Protein AF-0000000081105659 (afdb_homodimer)

Nearest PDB structures (foldseek):
  7bql-assembly1_A  TM=8.412E-01  e=9.173E-35  Aspergillus bombycis
  7bqj-assembly1_A  TM=8.451E-01  e=1.025E-34  Aspergillus bombycis
  7bqj-assembly1_B  TM=8.451E-01  e=3.664E-34  Aspergillus bombycis
  7bql-assembly1_B  TM=8.423E-01  e=3.873E-34  Aspergillus bombycis
  7bqk-assembly1_B  TM=8.442E-01  e=6.739E-34  Aspergillus bombycis

Sequence (886 aa):
MAQASETLESLLAVVTELTTMLTTTLRAKGLAAPSFNEDAPASLPPDQDIQGPRTKLVGALMDMLHLAMGPNEYFITQNMWLGNEAMALDVLNRFNFWGAVPVGGSASHAEIAAATKLPEQMARRFLRFGMNMYLFREEFSGSSRIVHTAASAYMARNHHMQSFTSHLLEDVRPATVVMADALQKWSAGYPTPSEEVEHAPFYLASFDGKVVSRPMWEFLHMDEKEGKPKGYRATRFAEGLQALGGMVTTETYVETFDWESLGEATVVGGSNGHVSAMVAKSHPRLHFIVQDLPELQPAFDEAMASAPKLSSRISFQVHDFFTPQPVSASTYMVRNIFHDWPDKYVVKILQQLVPALTPGARIALFDIIMLPDYDEKGQQPPLPVRKMQSAFDMEMLVLFNAKERTAEDWTAVFKMADDRFRVNAIKMIPGASVGLIDVVFDGMAQASETLESLLAVVTELTTMLTTTLRAKGLAAPSFNEDAPASLPPDQDIQGPRTKLVGALMDMLHLAMGPNEYFITQNMWLGNEAMALDVLNRFNFWGAVPVGGSASHAEIAAATKLPEQMARRFLRFGMNMYLFREEFSGSSRIVHTAASAYMARNHHMQSFTSHLLEDVRPATVVMADALQKWSAGYPTPSEEVEHAPFYLASFDGKVVSRPMWEFLHMDEKEGKPKGYRATRFAEGLQALGGMVTTETYVETFDWESLGEATVVGGSNGHVSAMVAKSHPRLHFIVQDLPELQPAFDEAMASAPKLSSRISFQVHDFFTPQPVSASTYMVRNIFHDWPDKYVVKILQQLVPALTPGARIALFDIIMLPDYDEKGQQPPLPVRKMQSAFDMEMLVLFNAKERTAEDWTAVFKMADDRFRVNAIKMIPGASVGLIDVVFDG

Secondary structure (DSSP, 8-state):
-HHHH--HHHHHHHHHHHHHHHHHHHHHTTPPPP-SBTTS-SS--S-HHHHHHHHHHHHHHHHHHHHHHHHHHHHHHHHHHHHHHHHHHHHHHHTTHHHHS-TTS-EEHHHHHHHHTS-HHHHHHHHHHHHTTT--EESSTT-SEEE-BHHHHHHHH-HHHHHHHHIIIIIIHHHHTTHHHHHHHHTTT-SS----GGGSGGGG-EETTEE--S-HHHHHHH---TTS-TTHHHHHHHHHHHHTTTTS-HHHHHHHS-GGGGSEEEEET-TTSHHHHHHHHH-TT-EEEEEE-GGGHHHHHHHHHT-HHHHTTEEEEE--TTS------SEEEEES-GGGS-HHHHHHHHHHHGGGPPTT-EEEEEEEEEPPSS-TTSPPPPHHHHHHHHHHHHHHHHHHS---EEHHHHHHHHHHH-TTEEEEEEE--TT-SEEEEEEEE--/-HHHH--HHHHHHHHHHHHHHHHHHHHHTTPPPP-SBTTS-SS--S-HHHHHHHHHHHHHHHHHHHHHHHHHHHHHHHHHHHHHHHHHHHHHHHTTHHHHS-TTS-EEHHHHHHHHTS-HHHHHHHHHHHHTTT--EESSTT-SEEE-BHHHHHHHH-HHHHHHHHIIIIIIHHHHTTHHHHHHHHTTT-SS----GGGSGGGG-EETTEE--S-HHHHHHH---TTS-TTHHHHHHHHHHHHTGGGS-HHHHHHHS-GGGGSEEEEET-TTSHHHHHHHHH-TT-EEEEEE-GGGHHHHHHHHHT-HHHHTTEEEEE--TTS------SEEEEES-GGGS-HHHHHHHHHHHGGGPPTT-EEEEEEEEEPPSS-TTSPPPPHHHHHHHHHHHHHHHHHHS---EEHHHHHHHHHHH-TTEEEEEEE--TT-SEEEEEEEE--

InterPro domains:
  IPR001077 O-methyltransferase, C-terminal domain [PF00891] (235-417)
  IPR016461 O-methyltransferase-like [PS51683] (77-441)
  IPR029063 S-adenosyl-L-methionine-dependent methyltransferase superfamily [G3DSA:3.40.50.150] (162-439)
  IPR029063 S-adenosyl-L-methionine-dependent methyltransferase superfamily [SSF53335] (248-427)
  IPR036388 Winged helix-like DNA-binding domain superfamily [G3DSA:1.10.10.10] (77-161)
  IPR036390 Winged helix DNA-binding domain superfamily [SSF46785] (78-159)

Foldseek 3Di:
DVLVPDDLVNLVVLLVVLVVQQVVVCVVVVHDDADFAQPGDPDDDPDCSNVVSVLQNVLSVVSNVDNVCDDVSVVVCCVPPVVVVLVLLLLCLVLVLLQQADAVGKAALVSSCVSSVHPSVVSVVSVVVCVVVSAWDAPDVPHRIIHGTNVSSCCSVAVLQSLLSCCCSQLQVQLVVCQVVLCVVQPPPDPDGDFDQCSFSQQVGDHPRHGDNDASVCCQQAPDDPPDDGNVSVVSVVSNVCVVVQQAPLVVVLVVDPQVVQQEEEEEQCQLCPSVVVSCVVPVRYAYEYEEAPVRPVSNVVVCVVPVSCVVRYHYDYDDLLAADPAQGLEYEYEAPPQLGALVVSLSSLLSDVVRYDAFRKYKYKHFADDDCADPVGDGPRPVNNVVQVVVQVSSCNRGVGGHHHPVRVQVSNCVNPVQKDFDDWDDDVSHRIIITMIGGRD/DVLVPDDLVNLVVLLVVLVVQQVVVCVVVVHDDADFAQPGDPDDDPDCSNVVSVLQNVLSVVSNVDNVCDDPSVVVCCVPPVVVVLVLLLLCLVLVLLQQADAVGKAALVSSCVSSVHPSVVSVVSVVVCVVVSAWDAPDVPHRIIHGTNVSSCCSPAVLQSLLSCCCSQLQVQLVVCQVVLCVVQPPPDPDGDFDQCSFSQQVGDHPRHGDNDASVCCQQAPDDPPDDGNVSVVSVVSNVCVVPQQADLVVVLVVDPQVVQQEEEEEQCQLCPSVVVSCVVPVRYAYEYEEAPVRPVSNVVVCVVPVSCVVRYHYDYDDLLAADPAQGLEYEYEAPPQLGALVVSLSSLLSDVVRYDAFRKYKYKHFADDDCADPVGDGPRPVNNVVQVVVQVSSCNRGVGGHHHPVRVQVSNCVNPVQKDFDDWDDDVSHRIIITMIGGRD

pLDDT: mean 91.84, std 9.59, range [46.72, 98.88]

Organism: NCBI:txid173218

Structure (mmCIF, N/CA/C/O backbone):
data_AF-0000000081105659-model_v1
#
loop_
_entity.id
_entity.type
_entity.pdbx_description
1 polymer 'O-methyltransferase domain-containing protein'
#
loop_
_atom_site.group_PDB
_atom_site.id
_atom_site.type_symbol
_atom_site.label_atom_id
_atom_site.label_alt_id
_atom_site.label_comp_id
_atom_site.label_asym_id
_atom_site.label_entity_id
_atom_site.label_seq_id
_atom_site.pdbx_PDB_ins_code
_atom_site.Cartn_x
_atom_site.Cartn_y
_atom_site.Cartn_z
_atom_site.occupancy
_atom_site.B_iso_or_equiv
_atom_site.auth_seq_id
_atom_site.auth_comp_id
_atom_site.auth_asym_id
_atom_site.auth_atom_id
_atom_site.pdbx_PDB_model_num
ATOM 1 N N . MET A 1 1 ? -18.141 -15.258 12.086 1 46.72 1 MET A N 1
ATOM 2 C CA . MET A 1 1 ? -18.719 -15.367 13.414 1 46.72 1 MET A CA 1
ATOM 3 C C . MET A 1 1 ? -17.656 -15.242 14.492 1 46.72 1 MET A C 1
ATOM 5 O O . MET A 1 1 ? -17.828 -14.516 15.477 1 46.72 1 MET A O 1
ATOM 9 N N . ALA A 1 2 ? -16.531 -16.047 14.141 1 53.5 2 ALA A N 1
ATOM 10 C CA . ALA A 1 2 ? -15.547 -16.156 15.211 1 53.5 2 ALA A CA 1
ATOM 11 C C . ALA A 1 2 ? -14.875 -14.805 15.461 1 53.5 2 ALA A C 1
ATOM 13 O O . ALA A 1 2 ? -14.695 -14.398 16.609 1 53.5 2 ALA A O 1
ATOM 14 N N . GLN A 1 3 ? -14.812 -14.078 14.391 1 72.06 3 GLN A N 1
ATOM 15 C CA . GLN A 1 3 ? -14.109 -12.805 14.555 1 72.06 3 GLN A CA 1
ATOM 16 C C . GLN A 1 3 ? -14.969 -11.789 15.297 1 72.06 3 GLN A C 1
ATOM 18 O O . GLN A 1 3 ? -14.453 -11.008 16.109 1 72.06 3 GLN A O 1
ATOM 23 N N . ALA A 1 4 ? -16.266 -11.961 15.266 1 80.19 4 ALA A N 1
ATOM 24 C CA . ALA A 1 4 ? -17.188 -10.984 15.844 1 80.19 4 ALA A CA 1
ATOM 25 C C . ALA A 1 4 ? -17.141 -11.023 17.359 1 80.19 4 ALA A C 1
ATOM 27 O O . ALA A 1 4 ? -17.391 -10.008 18.031 1 80.19 4 ALA A O 1
ATOM 28 N N . SER A 1 5 ? -16.766 -12.133 17.875 1 86.69 5 SER A N 1
ATOM 29 C CA . SER A 1 5 ? -16.797 -12.281 19.328 1 86.69 5 SER A CA 1
ATOM 30 C C . SER A 1 5 ? -15.422 -12.039 19.953 1 86.69 5 SER A C 1
ATOM 32 O O . SER A 1 5 ? -15.281 -12.016 21.172 1 86.69 5 SER A O 1
ATOM 34 N N . GLU A 1 6 ? -14.508 -11.812 19.094 1 92.94 6 GLU A N 1
ATOM 35 C CA . GLU A 1 6 ? -13.148 -11.656 19.594 1 92.94 6 GLU A CA 1
ATOM 36 C C . GLU A 1 6 ? -12.953 -10.281 20.234 1 92.94 6 GLU A C 1
ATOM 38 O O . GLU A 1 6 ? -13.492 -9.289 19.766 1 92.94 6 GLU A O 1
ATOM 43 N N . THR A 1 7 ? -12.258 -10.305 21.328 1 96.56 7 THR A N 1
ATOM 44 C CA . THR A 1 7 ? -11.898 -9.102 22.078 1 96.56 7 THR A CA 1
ATOM 45 C C . THR A 1 7 ? -10.383 -8.977 22.203 1 96.56 7 THR A C 1
ATOM 47 O O . THR A 1 7 ? -9.648 -9.906 21.859 1 96.56 7 THR A O 1
ATOM 50 N N . LEU A 1 8 ? -9.953 -7.859 22.688 1 97.81 8 LEU A N 1
ATOM 51 C CA . LEU A 1 8 ? -8.523 -7.699 22.938 1 97.81 8 LEU A CA 1
ATOM 52 C C . LEU A 1 8 ? -8.016 -8.766 23.906 1 97.81 8 LEU A C 1
ATOM 54 O O . LEU A 1 8 ? -6.941 -9.336 23.688 1 97.81 8 LEU A O 1
ATOM 58 N N . GLU A 1 9 ? -8.812 -9.117 24.891 1 97.62 9 GLU A N 1
ATOM 59 C CA . GLU A 1 9 ? -8.391 -10.07 25.906 1 97.62 9 GLU A CA 1
ATOM 60 C C . GLU A 1 9 ? -8.383 -11.492 25.359 1 97.62 9 GLU A C 1
ATOM 62 O O . GLU A 1 9 ? -7.477 -12.273 25.656 1 97.62 9 GLU A O 1
ATOM 67 N N . SER A 1 10 ? -9.406 -11.836 24.609 1 97.88 10 SER A N 1
ATOM 68 C CA . SER A 1 10 ? -9.422 -13.18 24.031 1 97.88 10 SER A CA 1
ATOM 69 C C . SER A 1 10 ? -8.297 -13.359 23.016 1 97.88 10 SER A C 1
ATOM 71 O O . SER A 1 10 ? -7.715 -14.438 22.922 1 97.88 10 SER A O 1
ATOM 73 N N . LEU A 1 11 ? -8.023 -12.32 22.234 1 98.19 11 LEU A N 1
ATOM 74 C CA . LEU A 1 11 ? -6.93 -12.383 21.266 1 98.19 11 LEU A CA 1
ATOM 75 C C . LEU A 1 11 ? -5.582 -12.445 21.969 1 98.19 11 LEU A C 1
ATOM 77 O O . LEU A 1 11 ? -4.672 -13.148 21.516 1 98.19 11 LEU A O 1
ATOM 81 N N . LEU A 1 12 ? -5.469 -11.742 23.094 1 98.62 12 LEU A N 1
ATOM 82 C CA . LEU A 1 12 ? -4.246 -11.836 23.891 1 98.62 12 LEU A CA 1
ATOM 83 C C . LEU A 1 12 ? -4.008 -13.266 24.359 1 98.62 12 LEU A C 1
ATOM 85 O O . LEU A 1 12 ? -2.871 -13.75 24.344 1 98.62 12 LEU A O 1
ATOM 89 N N . ALA A 1 13 ? -5.059 -13.93 24.75 1 98.5 13 ALA A N 1
ATOM 90 C CA . ALA A 1 13 ? -4.941 -15.32 25.172 1 98.5 13 ALA A CA 1
ATOM 91 C C . ALA A 1 13 ? -4.438 -16.203 24.031 1 98.5 13 ALA A C 1
ATOM 93 O O . ALA A 1 13 ? -3.574 -17.062 24.234 1 98.5 13 ALA A O 1
ATOM 94 N N . VAL A 1 14 ? -4.957 -15.984 22.844 1 98.25 14 VAL A N 1
ATOM 95 C CA . VAL A 1 14 ? -4.551 -16.75 21.656 1 98.25 14 VAL A CA 1
ATOM 96 C C . VAL A 1 14 ? -3.094 -16.438 21.328 1 98.25 14 VAL A C 1
ATOM 98 O O . VAL A 1 14 ? -2.309 -17.359 21.062 1 98.25 14 VAL A O 1
ATOM 101 N N . VAL A 1 15 ? -2.693 -15.164 21.344 1 98.75 15 VAL A N 1
ATOM 102 C CA . VAL A 1 15 ? -1.33 -14.742 21.047 1 98.75 15 VAL A CA 1
ATOM 103 C C . VAL A 1 15 ? -0.366 -15.359 22.062 1 98.75 15 VAL A C 1
ATOM 105 O O . VAL A 1 15 ? 0.718 -15.82 21.688 1 98.75 15 VAL A O 1
ATOM 108 N N . THR A 1 16 ? -0.795 -15.406 23.328 1 98.75 16 THR A N 1
ATOM 109 C CA . THR A 1 16 ? 0.03 -15.977 24.375 1 98.75 16 THR A CA 1
ATOM 110 C C . THR A 1 16 ? 0.26 -17.469 24.141 1 98.75 16 THR A C 1
ATOM 112 O O . THR A 1 16 ? 1.396 -17.938 24.203 1 98.75 16 THR A O 1
ATOM 115 N N . GLU A 1 17 ? -0.775 -18.141 23.859 1 98.69 17 GLU A N 1
ATOM 116 C CA . GLU A 1 17 ? -0.7 -19.578 23.641 1 98.69 17 GLU A CA 1
ATOM 117 C C . GLU A 1 17 ? 0.181 -19.906 22.438 1 98.69 17 GLU A C 1
ATOM 119 O O . GLU A 1 17 ? 1.074 -20.75 22.516 1 98.69 17 GLU A O 1
ATOM 124 N N . LEU A 1 18 ? -0.032 -19.234 21.328 1 98.62 18 LEU A N 1
ATOM 125 C CA . LEU A 1 18 ? 0.676 -19.516 20.094 1 98.62 18 LEU A CA 1
ATOM 126 C C . LEU A 1 18 ? 2.146 -19.125 20.188 1 98.62 18 LEU A C 1
ATOM 128 O O . LEU A 1 18 ? 3.018 -19.828 19.672 1 98.62 18 LEU A O 1
ATOM 132 N N . THR A 1 19 ? 2.428 -18.016 20.859 1 98.62 19 THR A N 1
ATOM 133 C CA . THR A 1 19 ? 3.811 -17.578 21.047 1 98.62 19 THR A CA 1
ATOM 134 C C . THR A 1 19 ? 4.574 -18.578 21.906 1 98.62 19 THR A C 1
ATOM 136 O O . THR A 1 19 ? 5.707 -18.953 21.578 1 98.62 19 THR A O 1
ATOM 139 N N . THR A 1 20 ? 3.91 -19.031 22.969 1 98.19 20 THR A N 1
ATOM 140 C CA . THR A 1 20 ? 4.531 -20.016 23.859 1 98.19 20 THR A CA 1
ATOM 141 C C . THR A 1 20 ? 4.793 -21.328 23.125 1 98.19 20 THR A C 1
ATOM 143 O O . THR A 1 20 ? 5.875 -21.906 23.234 1 98.19 20 THR A O 1
ATOM 146 N N . MET A 1 21 ? 3.838 -21.75 22.375 1 98.19 21 MET A N 1
ATOM 147 C CA . MET A 1 21 ? 3.98 -22.984 21.609 1 98.19 21 MET A CA 1
ATOM 148 C C . MET A 1 21 ? 5.137 -22.875 20.609 1 98.19 21 MET A C 1
ATOM 150 O O . MET A 1 21 ? 5.957 -23.781 20.5 1 98.19 21 MET A O 1
ATOM 154 N N . LEU A 1 22 ? 5.203 -21.781 19.891 1 98.06 22 LEU A N 1
ATOM 155 C CA . LEU A 1 22 ? 6.215 -21.578 18.859 1 98.06 22 LEU A CA 1
ATOM 156 C C . LEU A 1 22 ? 7.609 -21.516 19.484 1 98.06 22 LEU A C 1
ATOM 158 O O . LEU A 1 22 ? 8.523 -22.219 19.031 1 98.06 22 LEU A O 1
ATOM 162 N N . THR A 1 23 ? 7.785 -20.75 20.547 1 97.75 23 THR A N 1
ATOM 163 C CA . THR A 1 23 ? 9.109 -20.547 21.125 1 97.75 23 THR A CA 1
ATOM 164 C C . THR A 1 23 ? 9.586 -21.812 21.844 1 97.75 23 THR A C 1
ATOM 166 O O . THR A 1 23 ? 10.773 -22.141 21.828 1 97.75 23 THR A O 1
ATOM 169 N N . THR A 1 24 ? 8.656 -22.547 22.484 1 97.62 24 THR A N 1
ATOM 170 C CA . THR A 1 24 ? 9.008 -23.812 23.109 1 97.62 24 THR A CA 1
ATOM 171 C C . THR A 1 24 ? 9.477 -24.828 22.078 1 97.62 24 THR A C 1
ATOM 173 O O . THR A 1 24 ? 10.477 -25.531 22.281 1 97.62 24 THR A O 1
ATOM 176 N N . THR A 1 25 ? 8.773 -24.906 20.938 1 97.88 25 THR A N 1
ATOM 177 C CA . THR A 1 25 ? 9.125 -25.828 19.859 1 97.88 25 THR A CA 1
ATOM 178 C C . THR A 1 25 ? 10.492 -25.484 19.281 1 97.88 25 THR A C 1
ATOM 180 O O . THR A 1 25 ? 11.32 -26.375 19.047 1 97.88 25 THR A O 1
ATOM 183 N N . LEU A 1 26 ? 10.75 -24.219 19.062 1 97.44 26 LEU A N 1
ATOM 184 C CA . LEU A 1 26 ? 12.039 -23.781 18.516 1 97.44 26 LEU A CA 1
ATOM 185 C C . LEU A 1 26 ? 13.172 -24.156 19.469 1 97.44 26 LEU A C 1
ATOM 187 O O . LEU A 1 26 ? 14.211 -24.656 19.031 1 97.44 26 LEU A O 1
ATOM 191 N N . ARG A 1 27 ? 12.961 -23.969 20.75 1 97.19 27 ARG A N 1
ATOM 192 C CA . ARG A 1 27 ? 13.969 -24.297 21.75 1 97.19 27 ARG A CA 1
ATOM 193 C C . ARG A 1 27 ? 14.211 -25.812 21.797 1 97.19 27 ARG A C 1
ATOM 195 O O . ARG A 1 27 ? 15.352 -26.266 21.859 1 97.19 27 ARG A O 1
ATOM 202 N N . ALA A 1 28 ? 13.164 -26.516 21.781 1 97.44 28 ALA A N 1
ATOM 203 C CA . ALA A 1 28 ? 13.258 -27.969 21.859 1 97.44 28 ALA A CA 1
ATOM 204 C C . ALA A 1 28 ? 14.031 -28.531 20.656 1 97.44 28 ALA A C 1
ATOM 206 O O . ALA A 1 28 ? 14.742 -29.531 20.797 1 97.44 28 ALA A O 1
ATOM 207 N N . LYS A 1 29 ? 13.93 -27.859 19.531 1 96.56 29 LYS A N 1
ATOM 208 C CA . LYS A 1 29 ? 14.57 -28.344 18.328 1 96.56 29 LYS A CA 1
ATOM 209 C C . LYS A 1 29 ? 15.93 -27.672 18.109 1 96.56 29 LYS A C 1
ATOM 211 O O . LYS A 1 29 ? 16.594 -27.922 17.094 1 96.56 29 LYS A O 1
ATOM 216 N N . GLY A 1 30 ? 16.312 -26.781 18.984 1 96.44 30 GLY A N 1
ATOM 217 C CA . GLY A 1 30 ? 17.594 -26.094 18.891 1 96.44 30 GLY A CA 1
ATOM 218 C C . GLY A 1 30 ? 17.672 -25.141 17.703 1 96.44 30 GLY A C 1
ATOM 219 O O . GLY A 1 30 ? 18.734 -25 17.094 1 96.44 30 GLY A O 1
ATOM 220 N N . LEU A 1 31 ? 16.531 -24.578 17.359 1 96.19 31 LEU A N 1
ATOM 221 C CA . LEU A 1 31 ? 16.469 -23.688 16.203 1 96.19 31 LEU A CA 1
ATOM 222 C C . LEU A 1 31 ? 16.578 -22.234 16.641 1 96.19 31 LEU A C 1
ATOM 224 O O . LEU A 1 31 ? 16.156 -21.859 17.734 1 96.19 31 LEU A O 1
ATOM 228 N N . ALA A 1 32 ? 17.094 -21.438 15.781 1 94.56 32 ALA A N 1
ATOM 229 C CA . ALA A 1 32 ? 17.234 -20 16.031 1 94.56 32 ALA A CA 1
ATOM 230 C C . ALA A 1 32 ? 15.859 -19.328 16.094 1 94.56 32 ALA A C 1
ATOM 232 O O . ALA A 1 32 ? 14.969 -19.641 15.312 1 94.56 32 ALA A O 1
ATOM 233 N N . ALA A 1 33 ? 15.68 -18.422 17.062 1 94.06 33 ALA A N 1
ATOM 234 C CA . ALA A 1 33 ? 14.453 -17.625 17.188 1 94.06 33 ALA A CA 1
ATOM 235 C C . ALA A 1 33 ? 14.469 -16.438 16.234 1 94.06 33 ALA A C 1
ATOM 237 O O . ALA A 1 33 ? 15.539 -15.961 15.836 1 94.06 33 ALA A O 1
ATOM 238 N N . PRO A 1 34 ? 13.305 -15.953 15.867 1 95.94 34 PRO A N 1
ATOM 239 C CA . PRO A 1 34 ? 13.258 -14.703 15.109 1 95.94 34 PRO A CA 1
ATOM 240 C C . PRO A 1 34 ? 13.844 -13.523 15.883 1 95.94 34 PRO A C 1
ATOM 242 O O . PRO A 1 34 ? 13.711 -13.461 17.109 1 95.94 34 PRO A O 1
ATOM 245 N N . SER A 1 35 ? 14.492 -12.633 15.203 1 96.62 35 SER A N 1
ATOM 246 C CA . SER A 1 35 ? 15.039 -11.414 15.789 1 96.62 35 SER A CA 1
ATOM 247 C C . SER A 1 35 ? 15.133 -10.297 14.758 1 96.62 35 SER A C 1
ATOM 249 O O . SER A 1 35 ? 14.93 -10.523 13.57 1 96.62 35 SER A O 1
ATOM 251 N N . PHE A 1 36 ? 15.43 -9.117 15.227 1 97.12 36 PHE A N 1
ATOM 252 C CA . PHE A 1 36 ? 15.562 -7.961 14.359 1 97.12 36 PHE A CA 1
ATOM 253 C C . PHE A 1 36 ? 16.984 -7.859 13.812 1 97.12 36 PHE A C 1
ATOM 255 O O . PHE A 1 36 ? 17.266 -7.035 12.938 1 97.12 36 PHE A O 1
ATOM 262 N N . ASN A 1 37 ? 17.812 -8.719 14.273 1 96.31 37 A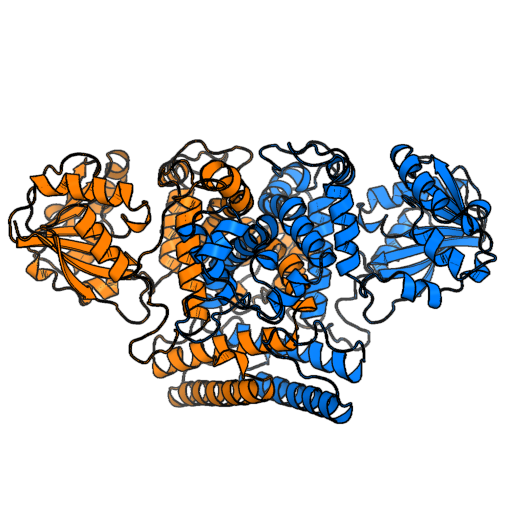SN A N 1
ATOM 263 C CA . ASN A 1 37 ? 19.234 -8.586 13.977 1 96.31 37 ASN A CA 1
ATOM 264 C C . ASN A 1 37 ? 19.594 -9.219 12.633 1 96.31 37 ASN A C 1
ATOM 266 O O . ASN A 1 37 ? 18.938 -10.156 12.195 1 96.31 37 ASN A O 1
ATOM 270 N N . GLU A 1 38 ? 20.594 -8.742 12.117 1 95.69 38 GLU A N 1
ATOM 271 C CA . GLU A 1 38 ? 21.031 -9.047 10.75 1 95.69 38 GLU A CA 1
ATOM 272 C C . GLU A 1 38 ? 21.203 -10.555 10.555 1 95.69 38 GLU A C 1
ATOM 274 O O . GLU A 1 38 ? 21 -11.07 9.453 1 95.69 38 GLU A O 1
ATOM 279 N N . ASP A 1 39 ? 21.531 -11.25 11.562 1 94.19 39 ASP A N 1
ATOM 280 C CA . ASP A 1 39 ? 21.891 -12.664 11.445 1 94.19 39 ASP A CA 1
ATOM 281 C C . ASP A 1 39 ? 20.656 -13.555 11.648 1 94.19 39 ASP A C 1
ATOM 283 O O . ASP A 1 39 ? 20.766 -14.781 11.68 1 94.19 39 ASP A O 1
ATOM 287 N N . ALA A 1 40 ? 19.5 -12.961 11.789 1 95.25 40 ALA A N 1
ATOM 288 C CA . ALA A 1 40 ? 18.281 -13.75 11.969 1 95.25 40 ALA A CA 1
ATOM 289 C C . ALA A 1 40 ? 17.969 -14.555 10.703 1 95.25 40 ALA A C 1
ATOM 2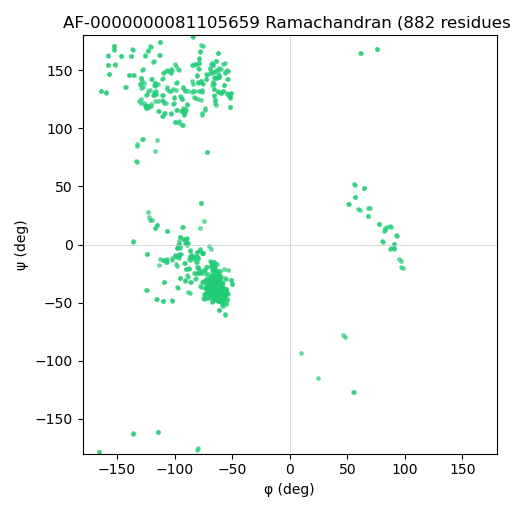91 O O . ALA A 1 40 ? 18.312 -14.133 9.594 1 95.25 40 ALA A O 1
ATOM 292 N N . PRO A 1 41 ? 17.375 -15.703 10.898 1 94.06 41 PRO A N 1
ATOM 293 C CA . PRO A 1 41 ? 16.969 -16.469 9.711 1 94.06 41 PRO A CA 1
ATOM 294 C C . PRO A 1 41 ? 15.945 -15.734 8.852 1 94.06 41 PRO A C 1
ATOM 296 O O . PRO A 1 41 ? 15.086 -15.023 9.383 1 94.06 41 PRO A O 1
ATOM 299 N N . ALA A 1 42 ? 15.992 -16 7.562 1 93.81 42 ALA A N 1
ATOM 300 C CA . ALA A 1 42 ? 15.055 -15.398 6.625 1 93.81 42 ALA A CA 1
ATOM 301 C C . ALA A 1 42 ? 13.641 -15.938 6.848 1 93.81 42 ALA A C 1
ATOM 303 O O . ALA A 1 42 ? 12.656 -15.219 6.633 1 93.81 42 ALA A O 1
ATOM 304 N N . SER A 1 43 ? 13.594 -17.234 7.207 1 92.56 43 SER A N 1
ATOM 305 C CA . SER A 1 43 ? 12.352 -17.938 7.496 1 92.56 43 SER A CA 1
ATOM 306 C C . SER A 1 43 ? 12.578 -19.062 8.492 1 92.56 43 SER A C 1
ATOM 308 O O . SER A 1 43 ? 13.695 -19.578 8.617 1 92.56 43 SER A O 1
ATOM 310 N N . LEU A 1 44 ? 11.516 -19.391 9.188 1 93.69 44 LEU A N 1
ATOM 311 C CA . LEU A 1 44 ? 11.578 -20.578 10.031 1 93.69 44 LEU A CA 1
ATOM 312 C C . LEU A 1 44 ? 11.414 -21.844 9.188 1 93.69 44 LEU A C 1
ATOM 314 O O . LEU A 1 44 ? 10.906 -21.797 8.07 1 93.69 44 LEU A O 1
ATOM 318 N N . PRO A 1 45 ? 11.812 -22.922 9.688 1 91 45 PRO A N 1
ATOM 319 C CA . PRO A 1 45 ? 11.773 -24.156 8.906 1 91 45 PRO A CA 1
ATOM 320 C C . PRO A 1 45 ? 10.352 -24.547 8.477 1 91 45 PRO A C 1
ATOM 322 O O . PRO A 1 45 ? 9.391 -24.25 9.188 1 91 45 PRO A O 1
ATOM 325 N N . PRO A 1 46 ? 10.258 -25.266 7.32 1 86.06 46 PRO A N 1
ATOM 326 C CA . PRO A 1 46 ? 8.938 -25.625 6.797 1 86.06 46 PRO A CA 1
ATOM 327 C C . PRO A 1 46 ? 8.297 -26.781 7.551 1 86.06 46 PRO A C 1
ATOM 329 O O . PRO A 1 46 ? 7.703 -27.672 6.934 1 86.06 46 PRO A O 1
ATOM 332 N N . ASP A 1 47 ? 8.484 -26.875 8.805 1 88 47 ASP A N 1
ATOM 333 C CA . ASP A 1 47 ? 7.879 -27.828 9.727 1 88 47 ASP A CA 1
ATOM 334 C C . ASP A 1 47 ? 6.488 -27.375 10.164 1 88 47 ASP A C 1
ATOM 336 O O . ASP A 1 47 ? 6.332 -26.266 10.695 1 88 47 ASP A O 1
ATOM 340 N N . GLN A 1 48 ? 5.547 -28.219 9.984 1 88.06 48 GLN A N 1
ATOM 341 C CA . GLN A 1 48 ? 4.164 -27.844 10.258 1 88.06 48 GLN A CA 1
ATOM 342 C C . GLN A 1 48 ? 3.967 -27.531 11.742 1 88.06 48 GLN A C 1
ATOM 344 O O . GLN A 1 48 ? 3.096 -26.734 12.102 1 88.06 48 GLN A O 1
ATOM 349 N N . ASP A 1 49 ? 4.773 -28.156 12.57 1 93.19 49 ASP A N 1
ATOM 350 C CA . ASP A 1 49 ? 4.695 -27.859 14 1 93.19 49 ASP A CA 1
ATOM 351 C C . ASP A 1 49 ? 5.172 -26.453 14.305 1 93.19 49 ASP A C 1
ATOM 353 O O . ASP A 1 49 ? 4.918 -25.922 15.383 1 93.19 49 ASP A O 1
ATOM 357 N N . ILE A 1 50 ? 5.887 -25.891 13.359 1 95.44 50 ILE A N 1
ATOM 358 C CA . ILE A 1 50 ? 6.395 -24.531 13.5 1 95.44 50 ILE A CA 1
ATOM 359 C C . ILE A 1 50 ? 5.535 -23.562 12.68 1 95.44 50 ILE A C 1
ATOM 361 O O . ILE A 1 50 ? 5.004 -22.594 13.203 1 95.44 50 ILE A O 1
ATOM 365 N N . GLN A 1 51 ? 5.262 -23.938 11.414 1 93.25 51 GLN A N 1
ATOM 366 C CA . GLN A 1 51 ? 4.594 -23.047 10.484 1 93.25 51 GLN A CA 1
ATOM 367 C C . GLN A 1 51 ? 3.117 -22.875 10.836 1 93.25 51 GLN A C 1
ATOM 369 O O . GLN A 1 51 ? 2.545 -21.812 10.648 1 93.25 51 GLN A O 1
ATOM 374 N N . GLY A 1 52 ? 2.473 -23.906 11.273 1 92.44 52 GLY A N 1
ATOM 375 C CA . GLY A 1 52 ? 1.075 -23.828 11.664 1 92.44 52 GLY A CA 1
ATOM 376 C C . GLY A 1 52 ? 0.815 -22.781 12.734 1 92.44 52 GLY A C 1
ATOM 377 O O . GLY A 1 52 ? 0.107 -21.797 12.492 1 92.44 52 GLY A O 1
ATOM 378 N N . PRO A 1 53 ? 1.5 -23 13.914 1 96.44 53 PRO A N 1
ATOM 379 C CA . PRO A 1 53 ? 1.343 -22 14.977 1 96.44 53 PRO A CA 1
ATOM 380 C C . PRO A 1 53 ? 1.792 -20.609 14.547 1 96.44 53 PRO A C 1
ATOM 382 O O . PRO A 1 53 ? 1.169 -19.609 14.922 1 96.44 53 PRO A O 1
ATOM 385 N N . ARG A 1 54 ? 2.83 -20.516 13.766 1 97.31 54 ARG A N 1
ATOM 386 C CA . ARG A 1 54 ? 3.346 -19.219 13.328 1 97.31 54 ARG A CA 1
ATOM 387 C C . ARG A 1 54 ? 2.316 -18.469 12.484 1 97.31 54 ARG A C 1
ATOM 389 O O . ARG A 1 54 ? 2.07 -17.281 12.703 1 97.31 54 ARG A O 1
ATOM 396 N N . THR A 1 55 ? 1.705 -19.156 11.531 1 95.62 55 THR A N 1
ATOM 397 C CA . THR A 1 55 ? 0.729 -18.531 10.641 1 95.62 55 THR A CA 1
ATOM 398 C C . THR A 1 55 ? -0.499 -18.078 11.422 1 95.62 55 THR A C 1
ATOM 400 O O . THR A 1 55 ? -1.019 -16.984 11.18 1 95.62 55 THR A O 1
ATOM 403 N N . LYS A 1 56 ? -0.925 -18.875 12.352 1 97 56 LYS A N 1
ATOM 404 C CA . LYS A 1 56 ? -2.057 -18.5 13.203 1 97 56 LYS A CA 1
ATOM 405 C C . LYS A 1 56 ? -1.713 -17.312 14.086 1 97 56 LYS A C 1
ATOM 407 O O . LYS A 1 56 ? -2.564 -16.453 14.352 1 97 56 LYS A O 1
ATOM 412 N N . LEU A 1 57 ? -0.451 -17.297 14.586 1 98.5 57 LEU A N 1
ATOM 413 C CA . LEU A 1 57 ? 0.01 -16.156 15.383 1 98.5 57 LEU A CA 1
ATOM 414 C C . LEU A 1 57 ? -0.032 -14.875 14.562 1 98.5 57 LEU A C 1
ATOM 416 O O . LEU A 1 57 ? -0.522 -13.852 15.039 1 98.5 57 LEU A O 1
ATOM 420 N N . VAL A 1 58 ? 0.443 -14.93 13.297 1 98.5 58 VAL A N 1
ATOM 421 C CA . VAL A 1 58 ? 0.413 -13.773 12.406 1 98.5 58 VAL A CA 1
ATOM 422 C C . VAL A 1 58 ? -1.022 -13.273 12.258 1 98.5 58 VAL A C 1
ATOM 424 O O . VAL A 1 58 ? -1.29 -12.078 12.391 1 98.5 58 VAL A O 1
ATOM 427 N N . GLY A 1 59 ? -1.962 -14.188 12.062 1 97.88 59 GLY A N 1
ATOM 428 C CA . GLY A 1 59 ? -3.363 -13.82 11.938 1 97.88 59 GLY A CA 1
ATOM 429 C C . GLY A 1 59 ? -3.926 -13.172 13.188 1 97.88 59 GLY A C 1
ATOM 430 O O . GLY A 1 59 ? -4.625 -12.156 13.102 1 97.88 59 GLY A O 1
ATOM 431 N N . ALA A 1 60 ? -3.607 -13.727 14.328 1 98.31 60 ALA A N 1
ATOM 432 C CA . ALA A 1 60 ? -4.109 -13.203 15.594 1 98.31 60 ALA A CA 1
ATOM 433 C C . ALA A 1 60 ? -3.545 -11.812 15.875 1 98.31 60 ALA A C 1
ATOM 435 O O . ALA A 1 60 ? -4.25 -10.945 16.391 1 98.31 60 ALA A O 1
ATOM 436 N N . LEU A 1 61 ? -2.289 -11.656 15.555 1 98.75 61 LEU A N 1
ATOM 437 C CA . LEU A 1 61 ? -1.663 -10.359 15.734 1 98.75 61 LEU A CA 1
ATOM 438 C C . LEU A 1 61 ? -2.295 -9.312 14.82 1 98.75 61 LEU A C 1
ATOM 440 O O . LEU A 1 61 ? -2.484 -8.164 15.219 1 98.75 61 LEU A O 1
ATOM 444 N N . MET A 1 62 ? -2.623 -9.688 13.617 1 98.5 62 MET A N 1
ATOM 445 C CA . MET A 1 62 ? -3.305 -8.773 12.703 1 98.5 62 MET A CA 1
ATOM 446 C C . MET A 1 62 ? -4.668 -8.367 13.25 1 98.5 62 MET A C 1
ATOM 448 O O . MET A 1 62 ? -5.039 -7.191 13.195 1 98.5 62 MET A O 1
ATOM 452 N N . ASP A 1 63 ? -5.367 -9.352 13.781 1 98.31 63 ASP A N 1
ATOM 453 C CA . ASP A 1 63 ? -6.676 -9.078 14.367 1 98.31 63 ASP A CA 1
ATOM 454 C C . ASP A 1 63 ? -6.555 -8.109 15.539 1 98.31 63 ASP A C 1
ATOM 456 O O . ASP A 1 63 ? -7.32 -7.148 15.641 1 98.31 63 ASP A O 1
ATOM 460 N N . MET A 1 64 ? -5.641 -8.43 16.375 1 98.5 64 MET A N 1
ATOM 461 C CA . MET A 1 64 ? -5.457 -7.617 17.578 1 98.5 64 MET A CA 1
ATOM 462 C C . MET A 1 64 ? -5.035 -6.195 17.219 1 98.5 64 MET A C 1
ATOM 464 O O . MET A 1 64 ? -5.484 -5.234 17.844 1 98.5 64 MET A O 1
ATOM 468 N N . LEU A 1 65 ? -4.137 -6.059 16.25 1 98.5 65 LEU A N 1
ATOM 469 C CA . LEU A 1 65 ? -3.688 -4.758 15.766 1 98.5 65 LEU A CA 1
ATOM 470 C C . LEU A 1 65 ? -4.863 -3.934 15.25 1 98.5 65 LEU A C 1
ATOM 472 O O . LEU A 1 65 ? -4.988 -2.752 15.578 1 98.5 65 LEU A O 1
ATOM 476 N N . HIS A 1 66 ? -5.738 -4.574 14.484 1 98.25 66 HIS A N 1
ATOM 477 C CA . HIS A 1 66 ? -6.914 -3.898 13.953 1 98.25 66 HIS A CA 1
ATOM 478 C C . HIS A 1 66 ? -7.816 -3.395 15.07 1 98.25 66 HIS A C 1
ATOM 480 O O . HIS A 1 66 ? -8.289 -2.258 15.031 1 98.25 66 HIS A O 1
ATOM 486 N N . LEU A 1 67 ? -7.996 -4.188 16.078 1 97.81 67 LEU A N 1
ATOM 487 C CA . LEU A 1 67 ? -8.852 -3.795 17.188 1 97.81 67 LEU A CA 1
ATOM 488 C C . LEU A 1 67 ? -8.227 -2.65 17.984 1 97.81 67 LEU A C 1
ATOM 490 O O . LEU A 1 67 ? -8.922 -1.717 18.391 1 97.81 67 LEU A O 1
ATOM 494 N N . ALA A 1 68 ? -6.957 -2.77 18.156 1 98 68 ALA A N 1
ATOM 495 C CA . ALA A 1 68 ? -6.258 -1.753 18.938 1 98 68 ALA A CA 1
ATOM 496 C C . ALA A 1 68 ? -6.297 -0.399 18.234 1 98 68 ALA A C 1
ATOM 498 O O . ALA A 1 68 ? -6.348 0.646 18.891 1 98 68 ALA A O 1
ATOM 499 N N . MET A 1 69 ? -6.258 -0.335 16.953 1 96.94 69 MET A N 1
ATOM 500 C CA . MET A 1 69 ? -6.281 0.902 16.172 1 96.94 69 MET A CA 1
ATOM 501 C C . MET A 1 69 ? -7.676 1.519 16.172 1 96.94 69 MET A C 1
ATOM 503 O O . MET A 1 69 ? -7.828 2.723 16.391 1 96.94 69 MET A O 1
ATOM 507 N N . GLY A 1 70 ? -8.711 0.618 16 1 96.19 70 GLY A N 1
ATOM 508 C CA . GLY A 1 70 ? -10.07 1.092 15.758 1 96.19 70 GLY A CA 1
ATOM 509 C C . GLY A 1 70 ? -10.281 1.591 14.344 1 96.19 70 GLY A C 1
ATOM 510 O O . GLY A 1 70 ? -9.312 1.811 13.602 1 96.19 70 GLY A O 1
ATOM 511 N N . PRO A 1 71 ? -11.484 1.812 13.961 1 97.12 71 PRO A N 1
ATOM 512 C CA . PRO A 1 71 ? -11.812 2.143 12.57 1 97.12 71 PRO A CA 1
ATOM 513 C C . PRO A 1 71 ? -11.141 3.432 12.094 1 97.12 71 PRO A C 1
ATOM 515 O O . PRO A 1 71 ? -10.602 3.477 10.992 1 97.12 71 PRO A O 1
ATOM 518 N N . ASN A 1 72 ? -11.164 4.465 12.914 1 95.06 72 ASN A N 1
ATOM 519 C CA . ASN A 1 72 ? -10.617 5.754 12.508 1 95.06 72 ASN A CA 1
ATOM 520 C C . ASN A 1 72 ? -9.125 5.66 12.195 1 95.06 72 ASN A C 1
ATOM 522 O O . ASN A 1 72 ? -8.695 5.988 11.086 1 95.06 72 ASN A O 1
ATOM 526 N N . GLU A 1 73 ? -8.359 5.203 13.125 1 94.69 73 GLU A N 1
ATOM 527 C CA . GLU A 1 73 ? -6.914 5.102 12.93 1 94.69 73 GLU A CA 1
ATOM 528 C C . GLU A 1 73 ? -6.582 4.094 11.836 1 94.69 73 GLU A C 1
ATOM 530 O O . GLU A 1 73 ? -5.613 4.273 11.094 1 94.69 73 GLU A O 1
ATOM 535 N N . TYR A 1 74 ? -7.41 3.047 11.773 1 97.31 74 TYR A N 1
ATOM 536 C CA . TYR A 1 74 ? -7.211 2.072 10.703 1 97.31 74 TYR A CA 1
ATOM 537 C C . TYR A 1 74 ? -7.23 2.748 9.344 1 97.31 74 TYR A C 1
ATOM 539 O O . TYR A 1 74 ? -6.293 2.59 8.547 1 97.31 74 TYR A O 1
ATOM 547 N N . PHE A 1 75 ? -8.219 3.551 9.031 1 97.38 75 PHE A N 1
ATOM 548 C CA . PHE A 1 75 ? -8.336 4.164 7.715 1 97.38 75 PHE A CA 1
ATOM 549 C C . PHE A 1 75 ? -7.289 5.254 7.527 1 97.38 75 PHE A C 1
ATOM 551 O O . PHE A 1 75 ? -6.738 5.414 6.434 1 97.38 75 PHE A O 1
ATOM 558 N N . ILE A 1 76 ? -6.969 6 8.586 1 94.56 76 ILE A N 1
ATOM 559 C CA . ILE A 1 76 ? -5.922 7.012 8.469 1 94.56 76 ILE A CA 1
ATOM 560 C C . ILE A 1 76 ? -4.609 6.352 8.062 1 94.56 76 ILE A C 1
ATOM 562 O O . ILE A 1 76 ? -3.938 6.809 7.133 1 94.56 76 ILE A O 1
ATOM 566 N N . THR A 1 77 ? -4.305 5.242 8.719 1 96 77 THR A N 1
ATOM 567 C CA . THR A 1 77 ? -3.027 4.582 8.461 1 96 77 THR A CA 1
ATOM 568 C C . THR A 1 77 ? -3.029 3.92 7.082 1 96 77 THR A C 1
ATOM 570 O O . THR A 1 77 ? -2.033 3.979 6.359 1 96 77 THR A O 1
ATOM 573 N N . GLN A 1 78 ? -4.141 3.281 6.656 1 97.12 78 GLN A N 1
ATOM 574 C CA . GLN A 1 78 ? -4.199 2.682 5.328 1 97.12 78 GLN A CA 1
ATOM 575 C C . GLN A 1 78 ? -3.988 3.732 4.242 1 97.12 78 GLN A C 1
ATOM 577 O O . GLN A 1 78 ? -3.205 3.523 3.314 1 97.12 78 GLN A O 1
ATOM 582 N N . ASN A 1 79 ? -4.645 4.84 4.43 1 96.69 79 ASN A N 1
ATOM 583 C CA . ASN A 1 79 ? -4.578 5.906 3.439 1 96.69 79 ASN A CA 1
ATOM 584 C C . ASN A 1 79 ? -3.188 6.531 3.377 1 96.69 79 ASN A C 1
ATOM 586 O O . ASN A 1 79 ? -2.695 6.852 2.295 1 96.69 79 ASN A O 1
ATOM 590 N N . MET A 1 80 ? -2.559 6.613 4.512 1 95.94 80 MET A N 1
ATOM 591 C CA . MET A 1 80 ? -1.3 7.348 4.59 1 95.94 80 MET A CA 1
ATOM 592 C C . MET A 1 80 ? -0.114 6.426 4.328 1 95.94 80 MET A C 1
ATOM 594 O O . MET A 1 80 ? 0.909 6.859 3.793 1 95.94 80 MET A O 1
ATOM 598 N N . TRP A 1 81 ? -0.243 5.184 4.695 1 97.88 81 TRP A N 1
ATOM 599 C CA . TRP A 1 81 ? 0.942 4.332 4.734 1 97.88 81 TRP A CA 1
ATOM 600 C C . TRP A 1 81 ? 1.056 3.502 3.459 1 97.88 81 TRP A C 1
ATOM 602 O O . TRP A 1 81 ? 2.154 3.309 2.932 1 97.88 81 TRP A O 1
ATOM 612 N N . LEU A 1 82 ? -0.05 2.988 2.844 1 98.06 82 LEU A N 1
ATOM 613 C CA . LEU A 1 82 ? 0.025 2.006 1.769 1 98.06 82 LEU A CA 1
ATOM 614 C C . LEU A 1 82 ? 0.838 2.543 0.595 1 98.06 82 LEU A C 1
ATOM 616 O O . LEU A 1 82 ? 1.805 1.912 0.163 1 98.06 82 LEU A O 1
ATOM 620 N N . GLY A 1 83 ? 0.465 3.723 0.128 1 97.94 83 GLY A N 1
ATOM 621 C CA . GLY A 1 83 ? 1.163 4.316 -1.001 1 97.94 83 GLY A CA 1
ATOM 622 C C . GLY A 1 83 ? 2.596 4.703 -0.681 1 97.94 83 GLY A C 1
ATOM 623 O O . GLY A 1 83 ? 3.5 4.469 -1.485 1 97.94 83 GLY A O 1
ATOM 624 N N . ASN A 1 84 ? 2.818 5.207 0.496 1 98.44 84 ASN A N 1
ATOM 625 C CA . ASN A 1 84 ? 4.141 5.688 0.886 1 98.44 84 ASN A CA 1
ATOM 626 C C . ASN A 1 84 ? 5.102 4.531 1.15 1 98.44 84 ASN A C 1
ATOM 628 O O . ASN A 1 84 ? 6.293 4.629 0.853 1 98.44 84 ASN A O 1
ATOM 632 N N . GLU A 1 85 ? 4.605 3.467 1.733 1 98.62 85 GLU A N 1
ATOM 633 C CA . GLU A 1 85 ? 5.457 2.307 1.978 1 98.62 85 GLU A CA 1
ATOM 634 C C . GLU A 1 85 ? 5.887 1.652 0.667 1 98.62 85 GLU A C 1
ATOM 636 O O . GLU A 1 85 ? 7.051 1.283 0.504 1 98.62 85 GLU A O 1
ATOM 641 N N . ALA A 1 86 ? 4.934 1.507 -0.248 1 98.62 86 ALA A N 1
ATOM 642 C CA . ALA A 1 86 ? 5.285 0.974 -1.562 1 98.62 86 ALA A CA 1
ATOM 643 C C . ALA A 1 86 ? 6.309 1.863 -2.258 1 98.62 86 ALA A C 1
ATOM 645 O O . ALA A 1 86 ? 7.262 1.365 -2.865 1 98.62 86 ALA A O 1
ATOM 646 N N . MET A 1 87 ? 6.105 3.15 -2.139 1 98.62 87 MET A N 1
ATOM 647 C CA . MET A 1 87 ? 7.008 4.129 -2.732 1 98.62 87 MET A CA 1
ATOM 648 C C . MET A 1 87 ? 8.406 4.004 -2.141 1 98.62 87 MET A C 1
ATOM 650 O O . MET A 1 87 ? 9.398 3.977 -2.875 1 98.62 87 MET A O 1
ATOM 654 N N . ALA A 1 88 ? 8.484 3.938 -0.861 1 98.62 88 ALA A N 1
ATOM 655 C CA . ALA A 1 88 ? 9.773 3.838 -0.183 1 98.62 88 ALA A CA 1
ATOM 656 C C . ALA A 1 88 ? 10.5 2.553 -0.571 1 98.62 88 ALA A C 1
ATOM 658 O O . ALA A 1 88 ? 11.703 2.568 -0.844 1 98.62 88 ALA A O 1
ATOM 659 N N . LEU A 1 89 ? 9.781 1.46 -0.625 1 98.75 89 LEU A N 1
ATOM 660 C CA . LEU A 1 89 ? 10.375 0.185 -1.014 1 98.75 89 LEU A CA 1
ATOM 661 C C . LEU A 1 89 ? 10.906 0.247 -2.441 1 98.75 89 LEU A C 1
ATOM 663 O O . LEU A 1 89 ? 11.984 -0.271 -2.729 1 98.75 89 LEU A O 1
ATOM 667 N N . ASP A 1 90 ? 10.133 0.829 -3.303 1 98.69 90 ASP A N 1
ATOM 668 C CA . ASP A 1 90 ? 10.547 0.974 -4.695 1 98.69 90 ASP A CA 1
ATOM 669 C C . ASP A 1 90 ? 11.844 1.775 -4.805 1 98.69 90 ASP A C 1
ATOM 671 O O . ASP A 1 90 ? 12.781 1.358 -5.484 1 98.69 90 ASP A O 1
ATOM 675 N N . VAL A 1 91 ? 11.945 2.867 -4.082 1 98.81 91 VAL A N 1
ATOM 676 C CA . VAL A 1 91 ? 13.117 3.73 -4.121 1 98.81 91 VAL A CA 1
ATOM 677 C C . VAL A 1 91 ? 14.32 2.996 -3.529 1 98.81 91 VAL A C 1
ATOM 679 O O . VAL A 1 91 ? 15.398 2.982 -4.125 1 98.81 91 VAL A O 1
ATOM 682 N N . LEU A 1 92 ? 14.133 2.363 -2.34 1 98.88 92 LEU A N 1
ATOM 683 C CA . LEU A 1 92 ? 15.227 1.646 -1.694 1 98.88 92 LEU A CA 1
ATOM 684 C C . LEU A 1 92 ? 15.766 0.542 -2.6 1 98.88 92 LEU A C 1
ATOM 686 O O . LEU A 1 92 ? 16.969 0.333 -2.678 1 98.88 92 LEU A O 1
ATOM 690 N N . ASN A 1 93 ? 14.844 -0.129 -3.264 1 98.75 93 ASN A N 1
ATOM 691 C CA . ASN A 1 93 ? 15.227 -1.235 -4.137 1 98.75 93 ASN A CA 1
ATOM 692 C C . ASN A 1 93 ? 15.891 -0.736 -5.414 1 98.75 93 ASN A C 1
ATOM 694 O O . ASN A 1 93 ? 16.953 -1.225 -5.793 1 98.75 93 ASN A O 1
ATOM 698 N N . ARG A 1 94 ? 15.367 0.25 -6.086 1 97.62 94 ARG A N 1
ATOM 699 C CA . ARG A 1 94 ? 15.844 0.73 -7.379 1 97.62 94 ARG A CA 1
ATOM 700 C C . ARG A 1 94 ? 17.188 1.432 -7.242 1 97.62 94 ARG A C 1
ATOM 702 O O . ARG A 1 94 ? 18.031 1.354 -8.141 1 97.62 94 ARG A O 1
ATOM 709 N N . PHE A 1 95 ? 17.375 2.117 -6.148 1 98.56 95 PHE A N 1
ATOM 710 C CA . PHE A 1 95 ? 18.625 2.83 -5.945 1 98.56 95 PHE A CA 1
ATOM 711 C C . PHE A 1 95 ? 19.609 1.99 -5.125 1 98.56 95 PHE A C 1
ATOM 713 O O . PHE A 1 95 ? 20.641 2.49 -4.676 1 98.56 95 PHE A O 1
ATOM 720 N N . ASN A 1 96 ? 19.266 0.743 -4.852 1 98.44 96 ASN A N 1
ATOM 721 C CA . ASN A 1 96 ? 20.078 -0.289 -4.227 1 98.44 96 ASN A CA 1
ATOM 722 C C . ASN A 1 96 ? 20.625 0.165 -2.873 1 98.44 96 ASN A C 1
ATOM 724 O O . ASN A 1 96 ? 21.828 0.119 -2.633 1 98.44 96 ASN A O 1
ATOM 728 N N . PHE A 1 97 ? 19.734 0.632 -2.018 1 98.88 97 PHE A N 1
ATOM 729 C CA . PHE A 1 97 ? 20.125 0.918 -0.64 1 98.88 97 PHE A CA 1
ATOM 730 C C . PHE A 1 97 ? 20.625 -0.342 0.053 1 98.88 97 PHE A C 1
ATOM 732 O O . PHE A 1 97 ? 21.453 -0.268 0.956 1 98.88 97 PHE A O 1
ATOM 739 N N . TRP A 1 98 ? 20.141 -1.514 -0.396 1 98.75 98 TRP A N 1
ATOM 740 C CA . TRP A 1 98 ? 20.547 -2.787 0.198 1 98.75 98 TRP A CA 1
ATOM 741 C C . TRP A 1 98 ? 22.047 -2.98 0.127 1 98.75 98 TRP A C 1
ATOM 743 O O . TRP A 1 98 ? 22.672 -3.4 1.103 1 98.75 98 TRP A O 1
ATOM 753 N N . GLY A 1 99 ? 22.578 -2.621 -1.014 1 98.56 99 GLY A N 1
ATOM 754 C CA . GLY A 1 99 ? 24 -2.803 -1.24 1 98.56 99 GLY A CA 1
ATOM 755 C C . GLY A 1 99 ? 24.844 -1.655 -0.714 1 98.56 99 GLY A C 1
ATOM 756 O O . GLY A 1 99 ? 26.078 -1.754 -0.652 1 98.56 99 GLY A O 1
ATOM 757 N N . ALA A 1 100 ? 24.234 -0.591 -0.297 1 98.75 100 ALA A N 1
ATOM 758 C CA . ALA A 1 100 ? 24.938 0.61 0.124 1 98.75 100 ALA A CA 1
ATOM 759 C C . ALA A 1 100 ? 25.469 0.461 1.547 1 98.75 100 ALA A C 1
ATOM 761 O O . ALA A 1 100 ? 26.328 1.234 1.98 1 98.75 100 ALA A O 1
ATOM 762 N N . VAL A 1 101 ? 24.906 -0.448 2.301 1 98.75 101 VAL A N 1
ATOM 763 C CA . VAL A 1 101 ? 25.375 -0.79 3.637 1 98.75 101 VAL A CA 1
ATOM 764 C C . VAL A 1 101 ? 26.016 -2.182 3.621 1 98.75 101 VAL A C 1
ATOM 766 O O . VAL A 1 101 ? 25.375 -3.152 3.203 1 98.75 101 VAL A O 1
ATOM 769 N N . PRO A 1 102 ? 27.234 -2.311 3.994 1 98.12 102 PRO A N 1
ATOM 770 C CA . PRO A 1 102 ? 27.859 -3.637 3.979 1 98.12 102 PRO A CA 1
ATOM 771 C C . PRO A 1 102 ? 27.234 -4.598 4.984 1 98.12 102 PRO A C 1
ATOM 773 O O . PRO A 1 102 ? 27.016 -4.23 6.141 1 98.12 102 PRO A O 1
ATOM 776 N N . VAL A 1 103 ? 26.953 -5.824 4.539 1 96.88 103 VAL A N 1
ATOM 777 C CA . VAL A 1 103 ? 26.484 -6.859 5.457 1 96.88 103 VAL A CA 1
ATOM 778 C C . VAL A 1 103 ? 27.562 -7.137 6.508 1 96.88 103 VAL A C 1
ATOM 780 O O . VAL A 1 103 ? 28.734 -7.297 6.176 1 96.88 103 VAL A O 1
ATOM 783 N N . GLY A 1 104 ? 27.203 -7.168 7.758 1 96.69 104 GLY A N 1
ATOM 784 C CA . GLY A 1 104 ? 28.156 -7.367 8.836 1 96.69 104 GLY A CA 1
ATOM 785 C C . GLY A 1 104 ? 28.891 -6.098 9.227 1 96.69 104 GLY A C 1
ATOM 786 O O . GLY A 1 104 ? 29.734 -6.113 10.133 1 96.69 104 GLY A O 1
ATOM 787 N N . GLY A 1 105 ? 28.547 -5.031 8.594 1 97.62 105 GLY A N 1
ATOM 788 C CA . GLY A 1 105 ? 29.188 -3.75 8.836 1 97.62 105 GLY A CA 1
ATOM 789 C C . GLY A 1 105 ? 28.203 -2.598 8.938 1 97.62 105 GLY A C 1
ATOM 790 O O . GLY A 1 105 ? 27.047 -2.799 9.297 1 97.62 105 GLY A O 1
ATOM 791 N N . SER A 1 106 ? 28.734 -1.388 8.805 1 98.06 106 SER A N 1
ATOM 792 C CA . SER A 1 106 ? 27.922 -0.169 8.883 1 98.06 106 SER A CA 1
ATOM 793 C C . SER A 1 106 ? 28.344 0.827 7.801 1 98.06 106 SER A C 1
ATOM 795 O O . SER A 1 106 ? 29.375 0.651 7.148 1 98.06 106 SER A O 1
ATOM 797 N N . ALA A 1 107 ? 27.531 1.769 7.504 1 98.75 107 ALA A N 1
ATOM 798 C CA . ALA A 1 107 ? 27.828 2.854 6.57 1 98.75 107 ALA A CA 1
ATOM 799 C C . ALA A 1 107 ? 27.281 4.184 7.086 1 98.75 107 ALA A C 1
ATOM 801 O O . ALA A 1 107 ? 26.234 4.219 7.746 1 98.75 107 ALA A O 1
ATOM 802 N N . SER A 1 108 ? 27.984 5.227 6.793 1 98.31 108 SER A N 1
ATOM 803 C CA . SER A 1 108 ? 27.484 6.559 7.117 1 98.31 108 SER A CA 1
ATOM 804 C C . SER A 1 108 ? 26.438 7.012 6.109 1 98.31 108 SER A C 1
ATOM 806 O O . SER A 1 108 ? 26.312 6.441 5.027 1 98.31 108 SER A O 1
ATOM 808 N N . HIS A 1 109 ? 25.734 8.07 6.48 1 97.12 109 HIS A N 1
ATOM 809 C CA . HIS A 1 109 ? 24.766 8.656 5.555 1 97.12 109 HIS A CA 1
ATOM 810 C C . HIS A 1 109 ? 25.453 9.133 4.277 1 97.12 109 HIS A C 1
ATOM 812 O O . HIS A 1 109 ? 24.906 8.977 3.182 1 97.12 109 HIS A O 1
ATOM 818 N N . ALA A 1 110 ? 26.609 9.68 4.41 1 97.75 110 ALA A N 1
ATOM 819 C CA . ALA A 1 110 ? 27.375 10.172 3.26 1 97.75 110 ALA A CA 1
ATOM 820 C C . ALA A 1 110 ? 27.781 9.016 2.342 1 97.75 110 ALA A C 1
ATOM 822 O O . ALA A 1 110 ? 27.703 9.141 1.117 1 97.75 110 ALA A O 1
ATOM 823 N N . GLU A 1 111 ? 28.25 7.926 2.928 1 98.56 111 GLU A N 1
ATOM 824 C CA . GLU A 1 111 ? 28.625 6.746 2.154 1 98.56 111 GLU A CA 1
ATOM 825 C C . GLU A 1 111 ? 27.422 6.164 1.407 1 98.56 111 GLU A C 1
ATOM 827 O O . GLU A 1 111 ? 27.547 5.758 0.25 1 98.56 111 GLU A O 1
ATOM 832 N N . ILE A 1 112 ? 26.312 6.121 2.066 1 98.75 112 ILE A N 1
ATOM 833 C CA . ILE A 1 112 ? 25.094 5.598 1.458 1 98.75 112 ILE A CA 1
ATOM 834 C C . ILE A 1 112 ? 24.656 6.508 0.314 1 98.75 112 ILE A C 1
ATOM 836 O O . ILE A 1 112 ? 24.281 6.031 -0.758 1 98.75 112 ILE A O 1
ATOM 840 N N . ALA A 1 113 ? 24.719 7.828 0.56 1 98.44 113 ALA A N 1
ATOM 841 C CA . ALA A 1 113 ? 24.391 8.797 -0.479 1 98.44 113 ALA A CA 1
ATOM 842 C C . ALA A 1 113 ? 25.266 8.602 -1.714 1 98.44 113 ALA A C 1
ATOM 844 O O . ALA A 1 113 ? 24.766 8.594 -2.842 1 98.44 113 ALA A O 1
ATOM 845 N N . ALA A 1 114 ? 26.516 8.414 -1.515 1 98.44 114 ALA A N 1
ATOM 846 C CA . ALA A 1 114 ? 27.453 8.211 -2.617 1 98.44 114 ALA A CA 1
ATOM 847 C C . ALA A 1 114 ? 27.125 6.93 -3.379 1 98.44 114 ALA A C 1
ATOM 849 O O . ALA A 1 114 ? 27.125 6.918 -4.613 1 98.44 114 ALA A O 1
ATOM 850 N N . ALA A 1 115 ? 26.875 5.852 -2.662 1 98.56 115 ALA A N 1
ATOM 851 C CA . ALA A 1 115 ? 26.609 4.551 -3.275 1 98.56 115 ALA A CA 1
ATOM 852 C C . ALA A 1 115 ? 25.312 4.578 -4.078 1 98.56 115 ALA A C 1
ATOM 854 O O . ALA A 1 115 ? 25.203 3.916 -5.113 1 98.56 115 ALA A O 1
ATOM 855 N N . THR A 1 116 ? 24.312 5.355 -3.631 1 98.5 116 THR A N 1
ATOM 856 C CA . THR A 1 116 ? 23.016 5.41 -4.285 1 98.5 116 THR A CA 1
ATOM 857 C C . THR A 1 116 ? 22.984 6.516 -5.336 1 98.5 116 THR A C 1
ATOM 859 O O . THR A 1 116 ? 22.031 6.605 -6.121 1 98.5 116 THR A O 1
ATOM 862 N N . LYS A 1 117 ? 23.953 7.418 -5.262 1 98.31 117 LYS A N 1
ATOM 863 C CA . LYS A 1 117 ? 24.078 8.57 -6.152 1 98.31 117 LYS A CA 1
ATOM 864 C C . LYS A 1 117 ? 22.953 9.562 -5.922 1 98.31 117 LYS A C 1
ATOM 866 O O . LYS A 1 117 ? 22.516 10.258 -6.852 1 98.31 117 LYS A O 1
ATOM 871 N N . LEU A 1 118 ? 22.359 9.578 -4.766 1 98.62 118 LEU A N 1
ATOM 872 C CA . LEU A 1 118 ? 21.359 10.562 -4.359 1 98.62 118 LEU A CA 1
ATOM 873 C C . LEU A 1 118 ? 21.969 11.602 -3.428 1 98.62 118 LEU A C 1
ATOM 875 O O . LEU A 1 118 ? 22.922 11.312 -2.701 1 98.62 118 LEU A O 1
ATOM 879 N N . PRO A 1 119 ? 21.453 12.812 -3.455 1 98.5 119 PRO A N 1
ATOM 880 C CA . PRO A 1 119 ? 21.875 13.742 -2.41 1 98.5 119 PRO A CA 1
ATOM 881 C C . PRO A 1 119 ? 21.688 13.18 -1.004 1 98.5 119 PRO A C 1
ATOM 883 O O . PRO A 1 119 ? 20.703 12.477 -0.742 1 98.5 119 PRO A O 1
ATOM 886 N N . GLU A 1 120 ? 22.625 13.477 -0.135 1 97.81 120 GLU A N 1
ATOM 887 C CA . GLU A 1 120 ? 22.609 12.914 1.212 1 97.81 120 GLU A CA 1
ATOM 888 C C . GLU A 1 120 ? 21.297 13.203 1.924 1 97.81 120 GLU A C 1
ATOM 890 O O . GLU A 1 120 ? 20.75 12.344 2.613 1 97.81 120 GLU A O 1
ATOM 895 N N . GLN A 1 121 ? 20.734 14.43 1.772 1 96.69 121 GLN A N 1
ATOM 896 C CA . GLN A 1 121 ? 19.484 14.812 2.43 1 96.69 121 GLN A CA 1
ATOM 897 C C . GLN A 1 121 ? 18.328 13.93 1.979 1 96.69 121 GLN A C 1
ATOM 899 O O . GLN A 1 121 ? 17.469 13.555 2.785 1 96.69 121 GLN A O 1
ATOM 904 N N . MET A 1 122 ? 18.375 13.648 0.705 1 97.81 122 MET A N 1
ATOM 905 C CA . MET A 1 122 ? 17.344 12.797 0.146 1 97.81 122 MET A CA 1
ATOM 906 C C . MET A 1 122 ? 17.484 11.359 0.641 1 97.81 122 MET A C 1
ATOM 908 O O . MET A 1 122 ? 16.5 10.742 1.052 1 97.81 122 MET A O 1
ATOM 912 N N . ALA A 1 123 ? 18.703 10.836 0.634 1 98.06 123 ALA A N 1
ATOM 913 C CA . ALA A 1 123 ? 18.953 9.477 1.118 1 98.06 123 ALA A CA 1
ATOM 914 C C . ALA A 1 123 ? 18.531 9.328 2.574 1 98.06 123 ALA A C 1
ATOM 916 O O . ALA A 1 123 ? 17.938 8.305 2.947 1 98.06 123 ALA A O 1
ATOM 917 N N . ARG A 1 124 ? 18.75 10.328 3.377 1 96.81 124 ARG A N 1
ATOM 918 C CA . ARG A 1 124 ? 18.391 10.305 4.793 1 96.81 124 ARG A CA 1
ATOM 919 C C . ARG A 1 124 ? 16.875 10.18 4.98 1 96.81 124 ARG A C 1
ATOM 921 O O . ARG A 1 124 ? 16.422 9.492 5.891 1 96.81 124 ARG A O 1
ATOM 928 N N . ARG A 1 125 ? 16.109 10.875 4.184 1 97.06 125 ARG A N 1
ATOM 929 C CA . ARG A 1 125 ? 14.664 10.844 4.297 1 97.06 125 ARG A CA 1
ATOM 930 C C . ARG A 1 125 ? 14.117 9.445 4.027 1 97.06 125 ARG A C 1
ATOM 932 O O . ARG A 1 125 ? 13.266 8.953 4.766 1 97.06 125 ARG A O 1
ATOM 939 N N . PHE A 1 126 ? 14.656 8.789 3.006 1 98.38 126 PHE A N 1
ATOM 940 C CA . PHE A 1 126 ? 14.172 7.457 2.668 1 98.38 126 PHE A CA 1
ATOM 941 C C . PHE A 1 126 ? 14.695 6.43 3.664 1 98.38 126 PHE A C 1
ATOM 943 O O . PHE A 1 126 ? 14.008 5.449 3.971 1 98.38 126 PHE A O 1
ATOM 950 N N . LEU A 1 127 ? 15.93 6.645 4.211 1 97.88 127 LEU A N 1
ATOM 951 C CA . LEU A 1 127 ? 16.422 5.773 5.27 1 97.88 127 LEU A CA 1
ATOM 952 C C . LEU A 1 127 ? 15.539 5.871 6.512 1 97.88 127 LEU A C 1
ATOM 954 O O . LEU A 1 127 ? 15.211 4.855 7.129 1 97.88 127 LEU A O 1
ATOM 958 N N . ARG A 1 128 ? 15.18 7.113 6.855 1 96.06 128 ARG A N 1
ATOM 959 C CA . ARG A 1 128 ? 14.305 7.32 8 1 96.06 128 ARG A CA 1
ATOM 960 C C . ARG A 1 128 ? 12.984 6.582 7.82 1 96.06 128 ARG A C 1
ATOM 962 O O . ARG A 1 128 ? 12.508 5.906 8.734 1 96.06 128 ARG A O 1
ATOM 969 N N . PHE A 1 129 ? 12.398 6.727 6.66 1 97.5 129 PHE A N 1
ATOM 970 C CA . PHE A 1 129 ? 11.156 6.016 6.383 1 97.5 129 PHE A CA 1
ATOM 971 C C . PHE A 1 129 ? 11.375 4.508 6.422 1 97.5 129 PHE A C 1
ATOM 973 O O . PHE A 1 129 ? 10.57 3.777 7.004 1 97.5 129 PHE A O 1
ATOM 980 N N . GLY A 1 130 ? 12.469 4.051 5.801 1 98.12 130 GLY A N 1
ATOM 981 C CA . GLY A 1 130 ? 12.805 2.635 5.793 1 98.12 130 GLY A CA 1
ATOM 982 C C . GLY A 1 130 ? 12.969 2.053 7.184 1 98.12 130 GLY A C 1
ATOM 983 O O . GLY A 1 130 ? 12.539 0.924 7.441 1 98.12 130 GLY A O 1
ATOM 984 N N . MET A 1 131 ? 13.594 2.816 8.062 1 97.19 131 MET A N 1
ATOM 985 C CA . MET A 1 131 ? 13.797 2.352 9.43 1 97.19 131 MET A CA 1
ATOM 986 C C . MET A 1 131 ? 12.453 2.146 10.133 1 97.19 131 MET A C 1
ATOM 988 O O . MET A 1 131 ? 12.312 1.24 10.961 1 97.19 131 MET A O 1
ATOM 992 N N . ASN A 1 132 ? 11.492 2.955 9.758 1 97.19 132 ASN A N 1
ATOM 993 C CA . ASN A 1 132 ? 10.148 2.801 10.32 1 97.19 132 ASN A CA 1
ATOM 994 C C . ASN A 1 132 ? 9.422 1.604 9.711 1 97.19 132 ASN A C 1
ATOM 996 O O . ASN A 1 132 ? 8.328 1.243 10.156 1 97.19 132 ASN A O 1
ATOM 1000 N N . MET A 1 133 ? 9.984 0.966 8.695 1 98.12 133 MET A N 1
ATOM 1001 C CA . MET A 1 133 ? 9.5 -0.272 8.086 1 98.12 133 MET A CA 1
ATOM 1002 C C . MET A 1 133 ? 10.391 -1.449 8.477 1 98.12 133 MET A C 1
ATOM 1004 O O . MET A 1 133 ? 10.383 -2.48 7.797 1 98.12 133 MET A O 1
ATOM 1008 N N . TYR A 1 134 ? 11.266 -1.235 9.438 1 97.88 134 TYR A N 1
ATOM 1009 C CA . TYR A 1 134 ? 12.141 -2.266 9.992 1 97.88 134 TYR A CA 1
ATOM 1010 C C . TYR A 1 134 ? 13.312 -2.543 9.055 1 97.88 134 TYR A C 1
ATOM 1012 O O . TYR A 1 134 ? 13.961 -3.588 9.156 1 97.88 134 TYR A O 1
ATOM 1020 N N . LEU A 1 135 ? 13.578 -1.594 8.109 1 98.62 135 LEU A N 1
ATOM 1021 C CA . LEU A 1 135 ? 14.719 -1.7 7.207 1 98.62 135 LEU A CA 1
ATOM 1022 C C . LEU A 1 135 ? 15.875 -0.822 7.684 1 98.62 135 LEU A C 1
ATOM 1024 O O . LEU A 1 135 ? 15.719 0.394 7.812 1 98.62 135 LEU A O 1
ATOM 1028 N N . PHE A 1 136 ? 17 -1.383 7.926 1 98.38 136 PHE A N 1
ATOM 1029 C CA . PHE A 1 136 ? 18.156 -0.707 8.484 1 98.38 136 PHE A CA 1
ATOM 1030 C C . PHE A 1 136 ? 17.859 -0.145 9.867 1 98.38 136 PHE A C 1
ATOM 1032 O O . PHE A 1 136 ? 16.703 -0.142 10.297 1 98.38 136 PHE A O 1
ATOM 1039 N N . ARG A 1 137 ? 18.781 0.197 10.555 1 97.06 137 ARG A N 1
ATOM 1040 C CA . ARG A 1 137 ? 18.703 0.908 11.828 1 97.06 137 ARG A CA 1
ATOM 1041 C C . ARG A 1 137 ? 20 1.633 12.141 1 97.06 137 ARG A C 1
ATOM 1043 O O . ARG A 1 137 ? 21.031 1.351 11.531 1 97.06 137 ARG A O 1
ATOM 1050 N N . GLU A 1 138 ? 19.922 2.512 13 1 96.12 138 GLU A N 1
ATOM 1051 C CA . GLU A 1 138 ? 21.156 3.105 13.523 1 96.12 138 GLU A CA 1
ATOM 1052 C C . GLU A 1 138 ? 22 2.068 14.25 1 96.12 138 GLU A C 1
ATOM 1054 O O . GLU A 1 138 ? 21.469 1.188 14.93 1 96.12 138 GLU A O 1
ATOM 1059 N N . GLU A 1 139 ? 23.266 2.164 14.133 1 95.06 139 GLU A N 1
ATOM 1060 C CA . GLU A 1 139 ? 24.172 1.245 14.812 1 95.06 139 GLU A CA 1
ATOM 1061 C C . GLU A 1 139 ? 23.938 1.252 16.312 1 95.06 139 GLU A C 1
ATOM 1063 O O . GLU A 1 139 ? 23.969 0.2 16.969 1 95.06 139 GLU A O 1
ATOM 1068 N N . PHE A 1 140 ? 23.781 2.391 16.859 1 90.5 140 PHE A N 1
ATOM 1069 C CA . PHE A 1 140 ? 23.297 2.641 18.203 1 90.5 140 PHE A CA 1
ATOM 1070 C C . PHE A 1 140 ? 22.5 3.932 18.266 1 90.5 140 PHE A C 1
ATOM 1072 O O . PHE A 1 140 ? 22.516 4.723 17.312 1 90.5 140 PHE A O 1
ATOM 1079 N N . SER A 1 141 ? 21.734 4.109 19.266 1 87.06 141 SER A N 1
ATOM 1080 C CA . SER A 1 141 ? 20.844 5.262 19.375 1 87.06 141 SER A CA 1
ATOM 1081 C C . SER A 1 141 ? 21.609 6.566 19.156 1 87.06 141 SER A C 1
ATOM 1083 O O . SER A 1 141 ? 22.578 6.844 19.844 1 87.06 141 SER A O 1
ATOM 1085 N N . GLY A 1 142 ? 21.234 7.254 18.172 1 84.69 142 GLY A N 1
ATOM 1086 C CA . GLY A 1 142 ? 21.844 8.547 17.891 1 84.69 142 GLY A CA 1
ATOM 1087 C C . GLY A 1 142 ? 23.047 8.453 16.969 1 84.69 142 GLY A C 1
ATOM 1088 O O . GLY A 1 142 ? 23.625 9.469 16.594 1 84.69 142 GLY A O 1
ATOM 1089 N N . SER A 1 143 ? 23.328 7.266 16.578 1 88.25 143 SER A N 1
ATOM 1090 C CA . SER A 1 143 ? 24.469 7.062 15.688 1 88.25 143 SER A CA 1
ATOM 1091 C C . SER A 1 143 ? 24.203 7.637 14.305 1 88.25 143 SER A C 1
ATOM 1093 O O . SER A 1 143 ? 23.062 7.637 13.836 1 88.25 143 SER A O 1
ATOM 1095 N N . SER A 1 144 ? 25.25 8.102 13.711 1 90.19 144 SER A N 1
ATOM 1096 C CA . SER A 1 144 ? 25.172 8.57 12.328 1 90.19 144 SER A CA 1
ATOM 1097 C C . SER A 1 144 ? 25.453 7.441 11.344 1 90.19 144 SER A C 1
ATOM 1099 O O . SER A 1 144 ? 25.438 7.652 10.133 1 90.19 144 SER A O 1
ATOM 1101 N N . ARG A 1 145 ? 25.703 6.324 11.906 1 96.88 145 ARG A N 1
ATOM 1102 C CA . ARG A 1 145 ? 25.969 5.184 11.047 1 96.88 145 ARG A CA 1
ATOM 1103 C C . ARG A 1 145 ? 24.797 4.215 11.031 1 96.88 145 ARG A C 1
ATOM 1105 O O . ARG A 1 145 ? 24.094 4.059 12.031 1 96.88 145 ARG A O 1
ATOM 1112 N N . ILE A 1 146 ? 24.641 3.561 9.938 1 98.19 146 ILE A N 1
ATOM 1113 C CA . ILE A 1 146 ? 23.484 2.721 9.664 1 98.19 146 ILE A CA 1
ATOM 1114 C C . ILE A 1 146 ? 23.922 1.271 9.492 1 98.19 146 ILE A C 1
ATOM 1116 O O . ILE A 1 146 ? 24.969 1 8.875 1 98.19 146 ILE A O 1
ATOM 1120 N N . VAL A 1 147 ? 23.219 0.355 10.062 1 98.31 147 VAL A N 1
ATOM 1121 C CA . VAL A 1 147 ? 23.469 -1.073 9.914 1 98.31 147 VAL A CA 1
ATOM 1122 C C . VAL A 1 147 ? 22.219 -1.769 9.375 1 98.31 147 VAL A C 1
ATOM 1124 O O . VAL A 1 147 ? 21.141 -1.181 9.352 1 98.31 147 VAL A O 1
ATOM 1127 N N . HIS A 1 148 ? 22.406 -3.018 8.938 1 98.38 148 HIS A N 1
ATOM 1128 C CA . HIS A 1 148 ? 21.297 -3.82 8.461 1 98.38 148 HIS A CA 1
ATOM 1129 C C . HIS A 1 148 ? 20.469 -4.355 9.625 1 98.38 148 HIS A C 1
ATOM 1131 O O . HIS A 1 148 ? 21 -4.695 10.68 1 98.38 148 HIS A O 1
ATOM 1137 N N . THR A 1 149 ? 19.234 -4.375 9.484 1 98.25 149 THR A N 1
ATOM 1138 C CA . THR A 1 149 ? 18.375 -5.301 10.219 1 98.25 149 THR A CA 1
ATOM 1139 C C . THR A 1 149 ? 18.297 -6.648 9.508 1 98.25 149 THR A C 1
ATOM 1141 O O . THR A 1 149 ? 18.891 -6.828 8.445 1 98.25 149 THR A O 1
ATOM 1144 N N . ALA A 1 150 ? 17.547 -7.582 10.109 1 98.12 150 ALA A N 1
ATOM 1145 C CA . ALA A 1 150 ? 17.312 -8.867 9.461 1 98.12 150 ALA A CA 1
ATOM 1146 C C . ALA A 1 150 ? 16.656 -8.688 8.094 1 98.12 150 ALA A C 1
ATOM 1148 O O . ALA A 1 150 ? 17.062 -9.328 7.117 1 98.12 150 ALA A O 1
ATOM 1149 N N . ALA A 1 151 ? 15.703 -7.828 8 1 98.38 151 ALA A N 1
ATOM 1150 C CA . ALA A 1 151 ? 14.93 -7.625 6.781 1 98.38 151 ALA A CA 1
ATOM 1151 C C . ALA A 1 151 ? 15.789 -7.027 5.676 1 98.38 151 ALA A C 1
ATOM 1153 O O . ALA A 1 151 ? 15.828 -7.543 4.559 1 98.38 151 ALA A O 1
ATOM 1154 N N . SER A 1 152 ? 16.516 -5.941 6.02 1 98.75 152 SER A N 1
ATOM 1155 C CA . SER A 1 152 ? 17.312 -5.305 4.977 1 98.75 152 SER A CA 1
ATOM 1156 C C . SER A 1 152 ? 18.5 -6.188 4.57 1 98.75 152 SER A C 1
ATOM 1158 O O . SER A 1 152 ? 18.906 -6.184 3.408 1 98.75 152 SER A O 1
ATOM 1160 N N . ALA A 1 153 ? 19.016 -6.961 5.504 1 98.56 153 ALA A N 1
ATOM 1161 C CA . ALA A 1 153 ? 20.078 -7.906 5.172 1 98.56 153 ALA A CA 1
ATOM 1162 C C . ALA A 1 153 ? 19.562 -9 4.238 1 98.56 153 ALA A C 1
ATOM 1164 O O . ALA A 1 153 ? 20.266 -9.43 3.328 1 98.56 153 ALA A O 1
ATOM 1165 N N . TYR A 1 154 ? 18.391 -9.461 4.508 1 97.81 154 TYR A N 1
ATOM 1166 C CA . TYR A 1 154 ? 17.766 -10.453 3.645 1 97.81 154 TYR A CA 1
ATOM 1167 C C . TYR A 1 154 ? 17.703 -9.961 2.203 1 97.81 154 TYR A C 1
ATOM 1169 O O . TYR A 1 154 ? 18.031 -10.703 1.273 1 97.81 154 TYR A O 1
ATOM 1177 N N . MET A 1 155 ? 17.359 -8.75 1.982 1 98.19 155 MET A N 1
ATOM 1178 C CA . MET A 1 155 ? 17.312 -8.18 0.642 1 98.19 155 MET A CA 1
ATOM 1179 C C . MET A 1 155 ? 18.703 -8.07 0.038 1 98.19 155 MET A C 1
ATOM 1181 O O . MET A 1 155 ? 18.891 -8.352 -1.146 1 98.19 155 MET A O 1
ATOM 1185 N N . ALA A 1 156 ? 19.609 -7.672 0.881 1 98.38 156 ALA A N 1
ATOM 1186 C CA . ALA A 1 156 ? 20.984 -7.547 0.392 1 98.38 156 ALA A CA 1
ATOM 1187 C C . ALA A 1 156 ? 21.516 -8.891 -0.094 1 98.38 156 ALA A C 1
ATOM 1189 O O . ALA A 1 156 ? 22.328 -8.945 -1.024 1 98.38 156 ALA A O 1
ATOM 1190 N N . ARG A 1 157 ? 21 -9.969 0.451 1 96.62 157 ARG A N 1
ATOM 1191 C CA . ARG A 1 157 ? 21.531 -11.305 0.182 1 96.62 157 ARG A CA 1
ATOM 1192 C C . ARG A 1 157 ? 20.688 -12.023 -0.864 1 96.62 157 ARG A C 1
ATOM 1194 O O . ARG A 1 157 ? 21.047 -13.117 -1.312 1 96.62 157 ARG A O 1
ATOM 1201 N N . ASN A 1 158 ? 19.594 -11.477 -1.192 1 94.94 158 ASN A N 1
ATOM 1202 C CA . ASN A 1 158 ? 18.641 -12.25 -1.987 1 94.94 158 ASN A CA 1
ATOM 1203 C C . ASN A 1 158 ? 18.203 -11.484 -3.234 1 94.94 158 ASN A C 1
ATOM 1205 O O . ASN A 1 158 ? 17.156 -10.844 -3.236 1 94.94 158 ASN A O 1
ATOM 1209 N N . HIS A 1 159 ? 18.938 -11.695 -4.301 1 94.88 159 HIS A N 1
ATOM 1210 C CA . HIS A 1 159 ? 18.672 -10.984 -5.551 1 94.88 159 HIS A CA 1
ATOM 1211 C C . HIS A 1 159 ? 17.328 -11.398 -6.145 1 94.88 159 HIS A C 1
ATOM 1213 O O . HIS A 1 159 ? 16.688 -10.602 -6.836 1 94.88 159 HIS A O 1
ATOM 1219 N N . HIS A 1 160 ? 16.844 -12.594 -5.859 1 91.94 160 HIS A N 1
ATOM 1220 C CA . HIS A 1 160 ? 15.539 -13.031 -6.359 1 91.94 160 HIS A CA 1
ATOM 1221 C C . HIS A 1 160 ? 14.406 -12.227 -5.742 1 91.94 160 HIS A C 1
ATOM 1223 O O . HIS A 1 160 ? 13.461 -11.836 -6.438 1 91.94 160 HIS A O 1
ATOM 1229 N N . MET A 1 161 ? 14.539 -11.961 -4.453 1 95.88 161 MET A N 1
ATOM 1230 C CA . MET A 1 161 ? 13.516 -11.148 -3.801 1 95.88 161 MET A CA 1
ATOM 1231 C C . MET A 1 161 ? 13.594 -9.703 -4.27 1 95.88 161 MET A C 1
ATOM 1233 O O . MET A 1 161 ? 12.562 -9.031 -4.398 1 95.88 161 MET A O 1
ATOM 1237 N N . GLN A 1 162 ? 14.852 -9.18 -4.559 1 97.81 162 GLN A N 1
ATOM 1238 C CA . GLN A 1 162 ? 14.977 -7.855 -5.152 1 97.81 162 GLN A CA 1
ATOM 1239 C C . GLN A 1 162 ? 14.234 -7.773 -6.48 1 97.81 162 GLN A C 1
ATOM 1241 O O . GLN A 1 162 ? 13.508 -6.805 -6.734 1 97.81 162 GLN A O 1
ATOM 1246 N N . SER A 1 163 ? 14.352 -8.797 -7.277 1 95.69 163 SER A N 1
ATOM 1247 C CA . SER A 1 163 ? 13.695 -8.844 -8.578 1 95.69 163 SER A CA 1
ATOM 1248 C C . SER A 1 163 ? 12.18 -8.945 -8.43 1 95.69 163 SER A C 1
ATOM 1250 O O . SER A 1 163 ? 11.438 -8.312 -9.188 1 95.69 163 SER A O 1
ATOM 1252 N N . PHE A 1 164 ? 11.742 -9.75 -7.426 1 95.44 164 PHE A N 1
ATOM 1253 C CA . PHE A 1 164 ? 10.312 -9.859 -7.148 1 95.44 164 PHE A CA 1
ATOM 1254 C C . PHE A 1 164 ? 9.727 -8.508 -6.758 1 95.44 164 PHE A C 1
ATOM 1256 O O . PHE A 1 164 ? 8.68 -8.109 -7.266 1 95.44 164 PHE A O 1
ATOM 1263 N N . THR A 1 165 ? 10.453 -7.809 -5.902 1 98.25 165 THR A N 1
ATOM 1264 C CA . THR A 1 165 ? 10.047 -6.477 -5.469 1 98.25 165 THR A CA 1
ATOM 1265 C C . THR A 1 165 ? 9.977 -5.52 -6.652 1 98.25 165 THR A C 1
ATOM 1267 O O . THR A 1 165 ? 8.992 -4.801 -6.82 1 98.25 165 THR A O 1
ATOM 1270 N N . SER A 1 166 ? 10.945 -5.535 -7.52 1 97.44 166 SER A N 1
ATOM 1271 C CA . SER A 1 166 ? 10.969 -4.688 -8.711 1 97.44 166 SER A CA 1
ATOM 1272 C C . SER A 1 166 ? 9.781 -4.984 -9.617 1 97.44 166 SER A C 1
ATOM 1274 O O . SER A 1 166 ? 9.102 -4.062 -10.086 1 97.44 166 SER A O 1
ATOM 1276 N N . HIS A 1 167 ? 9.523 -6.238 -9.828 1 96.19 167 HIS A N 1
ATOM 1277 C CA . HIS A 1 167 ? 8.422 -6.617 -10.711 1 96.19 167 HIS A CA 1
ATOM 1278 C C . HIS A 1 167 ? 7.09 -6.098 -10.188 1 96.19 167 HIS A C 1
ATOM 1280 O O . HIS A 1 167 ? 6.336 -5.457 -10.93 1 96.19 167 HIS A O 1
ATOM 1286 N N . LEU A 1 168 ? 6.855 -6.336 -8.938 1 97.5 168 LEU A N 1
ATOM 1287 C CA . LEU A 1 168 ? 5.555 -5.98 -8.375 1 97.5 168 LEU A CA 1
ATOM 1288 C C . LEU A 1 168 ? 5.398 -4.465 -8.289 1 97.5 168 LEU A C 1
ATOM 1290 O O . LEU A 1 168 ? 4.32 -3.93 -8.555 1 97.5 168 LEU A O 1
ATOM 1294 N N . LEU A 1 169 ? 6.488 -3.779 -7.988 1 97.81 169 LEU A N 1
ATOM 1295 C CA . LEU A 1 169 ? 6.359 -2.352 -7.719 1 97.81 169 LEU A CA 1
ATOM 1296 C C . LEU A 1 169 ? 6.527 -1.538 -9 1 97.81 169 LEU A C 1
ATOM 1298 O O . LEU A 1 169 ? 6.043 -0.408 -9.086 1 97.81 169 LEU A O 1
ATOM 1302 N N . GLU A 1 170 ? 7.172 -2.111 -10.039 1 96 170 GLU A N 1
ATOM 1303 C CA . GLU A 1 170 ? 7.457 -1.329 -11.242 1 96 170 GLU A CA 1
ATOM 1304 C C . GLU A 1 170 ? 6.602 -1.788 -12.414 1 96 170 GLU A C 1
ATOM 1306 O O . GLU A 1 170 ? 6.242 -0.985 -13.281 1 96 170 GLU A O 1
ATOM 1311 N N . ASP A 1 171 ? 6.281 -3.078 -12.445 1 95.75 171 ASP A N 1
ATOM 1312 C CA . ASP A 1 171 ? 5.605 -3.615 -13.625 1 95.75 171 ASP A CA 1
ATOM 1313 C C . ASP A 1 171 ? 4.141 -3.916 -13.328 1 95.75 171 ASP A C 1
ATOM 1315 O O . ASP A 1 171 ? 3.346 -4.121 -14.25 1 95.75 171 ASP A O 1
ATOM 1319 N N . VAL A 1 172 ? 3.764 -3.953 -12.047 1 97.19 172 VAL A N 1
ATOM 1320 C CA . VAL A 1 172 ? 2.398 -4.34 -11.703 1 97.19 172 VAL A CA 1
ATOM 1321 C C . VAL A 1 172 ? 1.679 -3.168 -11.047 1 97.19 172 VAL A C 1
ATOM 1323 O O . VAL A 1 172 ? 0.571 -2.805 -11.445 1 97.19 172 VAL A O 1
ATOM 1326 N N . ARG A 1 173 ? 2.307 -2.482 -10.07 1 97.5 173 ARG A N 1
ATOM 1327 C CA . ARG A 1 173 ? 1.711 -1.479 -9.195 1 97.5 173 ARG A CA 1
ATOM 1328 C C . ARG A 1 173 ? 1.056 -0.365 -10 1 97.5 173 ARG A C 1
ATOM 1330 O O . ARG A 1 173 ? -0.047 0.081 -9.68 1 97.5 173 ARG A O 1
ATOM 1337 N N . PRO A 1 174 ? 1.655 0.12 -11.148 1 96.75 174 PRO A N 1
ATOM 1338 C CA . PRO A 1 174 ? 0.988 1.176 -11.914 1 96.75 174 PRO A CA 1
ATOM 1339 C C . PRO A 1 174 ? -0.406 0.77 -12.391 1 96.75 174 PRO A C 1
ATOM 1341 O O . PRO A 1 174 ? -1.312 1.604 -12.438 1 96.75 174 PRO A O 1
ATOM 1344 N N . ALA A 1 175 ? -0.575 -0.488 -12.672 1 97.5 175 ALA A N 1
ATOM 1345 C CA . ALA A 1 175 ? -1.867 -0.966 -13.156 1 97.5 175 ALA A CA 1
ATOM 1346 C C . ALA A 1 175 ? -2.898 -0.99 -12.031 1 97.5 175 ALA A C 1
ATOM 1348 O O . ALA A 1 175 ? -4.094 -0.799 -12.273 1 97.5 175 ALA A O 1
ATOM 1349 N N . THR A 1 176 ? -2.48 -1.196 -10.781 1 98.44 176 THR A N 1
ATOM 1350 C CA . THR A 1 176 ? -3.404 -1.215 -9.656 1 98.44 176 THR A CA 1
ATOM 1351 C C . THR A 1 176 ? -4.012 0.167 -9.43 1 98.44 176 THR A C 1
ATOM 1353 O O . THR A 1 176 ? -5.117 0.285 -8.891 1 98.44 176 THR A O 1
ATOM 1356 N N . VAL A 1 177 ? -3.371 1.222 -9.867 1 97.5 177 VAL A N 1
ATOM 1357 C CA . VAL A 1 177 ? -3.789 2.602 -9.641 1 97.5 177 VAL A CA 1
ATOM 1358 C C . VAL A 1 177 ? -4.996 2.926 -10.516 1 97.5 177 VAL A C 1
ATOM 1360 O O . VAL A 1 177 ? -5.793 3.807 -10.188 1 97.5 177 VAL A O 1
ATOM 1363 N N . VAL A 1 178 ? -5.184 2.139 -11.641 1 97.12 178 VAL A N 1
ATOM 1364 C CA . VAL A 1 178 ? -6.215 2.523 -12.602 1 97.12 178 VAL A CA 1
ATOM 1365 C C . VAL A 1 178 ? -7.301 1.453 -12.648 1 97.12 178 VAL A C 1
ATOM 1367 O O . VAL A 1 178 ? -8.086 1.395 -13.602 1 97.12 178 VAL A O 1
ATOM 1370 N N . MET A 1 179 ? -7.359 0.599 -11.664 1 98.25 179 MET A N 1
ATOM 1371 C CA . MET A 1 179 ? -8.359 -0.467 -11.617 1 98.25 179 MET A CA 1
ATOM 1372 C C . MET A 1 179 ? -9.766 0.109 -11.633 1 98.25 179 MET A C 1
ATOM 1374 O O . MET A 1 179 ? -10.617 -0.351 -12.398 1 98.25 179 MET A O 1
ATOM 1378 N N . ALA A 1 180 ? -10.031 1.087 -10.758 1 97.5 180 ALA A N 1
ATOM 1379 C CA . ALA A 1 180 ? -11.375 1.666 -10.695 1 97.5 180 ALA A CA 1
ATOM 1380 C C . ALA A 1 180 ? -11.766 2.285 -12.039 1 97.5 180 ALA A C 1
ATOM 1382 O O . ALA A 1 180 ? -12.93 2.209 -12.445 1 97.5 180 ALA A O 1
ATOM 1383 N N . ASP A 1 181 ? -10.805 2.898 -12.742 1 96 181 ASP A N 1
ATOM 1384 C CA . ASP A 1 181 ? -11.062 3.451 -14.07 1 96 181 ASP A CA 1
ATOM 1385 C C . ASP A 1 181 ? -11.438 2.352 -15.062 1 96 181 ASP A C 1
ATOM 1387 O O . ASP A 1 181 ? -12.352 2.525 -15.867 1 96 181 ASP A O 1
ATOM 1391 N N . ALA A 1 182 ? -10.711 1.266 -15 1 97.19 182 ALA A N 1
ATOM 1392 C CA . ALA A 1 182 ? -11 0.14 -15.883 1 97.19 182 ALA A CA 1
ATOM 1393 C C . ALA A 1 182 ? -12.391 -0.422 -15.625 1 97.19 182 ALA A C 1
ATOM 1395 O O . ALA A 1 182 ? -13.141 -0.71 -16.562 1 97.19 182 ALA A O 1
ATOM 1396 N N . LEU A 1 183 ? -12.742 -0.568 -14.344 1 98.25 183 LEU A N 1
ATOM 1397 C CA . LEU A 1 183 ? -14.062 -1.068 -14 1 98.25 183 LEU A CA 1
ATOM 1398 C C . LEU A 1 183 ? -15.148 -0.122 -14.5 1 98.25 183 LEU A C 1
ATOM 1400 O O . LEU A 1 183 ? -16.188 -0.567 -15.016 1 98.25 183 LEU A O 1
ATOM 1404 N N . GLN A 1 184 ? -14.914 1.151 -14.328 1 96.38 184 GLN A N 1
ATOM 1405 C CA . GLN A 1 184 ? -15.875 2.141 -14.805 1 96.38 184 GLN A CA 1
ATOM 1406 C C . GLN A 1 184 ? -16.062 2.047 -16.312 1 96.38 184 GLN A C 1
ATOM 1408 O O . GLN A 1 184 ? -17.172 2.129 -16.812 1 96.38 184 GLN A O 1
ATOM 1413 N N . LYS A 1 185 ? -15.008 1.848 -17 1 95.75 185 LYS A N 1
ATOM 1414 C CA . LYS A 1 185 ? -15 1.862 -18.469 1 95.75 185 LYS A CA 1
ATOM 1415 C C . LYS A 1 185 ? -15.57 0.566 -19.031 1 95.75 185 LYS A C 1
ATOM 1417 O O . LYS A 1 185 ? -16.312 0.588 -20.016 1 95.75 185 LYS A O 1
ATOM 1422 N N . TRP A 1 186 ? -15.273 -0.568 -18.344 1 97.69 186 TRP A N 1
ATOM 1423 C CA . TRP A 1 186 ? -15.5 -1.819 -19.062 1 97.69 186 TRP A CA 1
ATOM 1424 C C . TRP A 1 186 ? -16.438 -2.73 -18.266 1 97.69 186 TRP A C 1
ATOM 1426 O O . TRP A 1 186 ? -16.875 -3.77 -18.781 1 97.69 186 TRP A O 1
ATOM 1436 N N . SER A 1 187 ? -16.766 -2.355 -17.031 1 97.38 187 SER A N 1
ATOM 1437 C CA . SER A 1 187 ? -17.578 -3.262 -16.203 1 97.38 187 SER A CA 1
ATOM 1438 C C . SER A 1 187 ? -18.844 -2.58 -15.703 1 97.38 187 SER A C 1
ATOM 1440 O O . SER A 1 187 ? -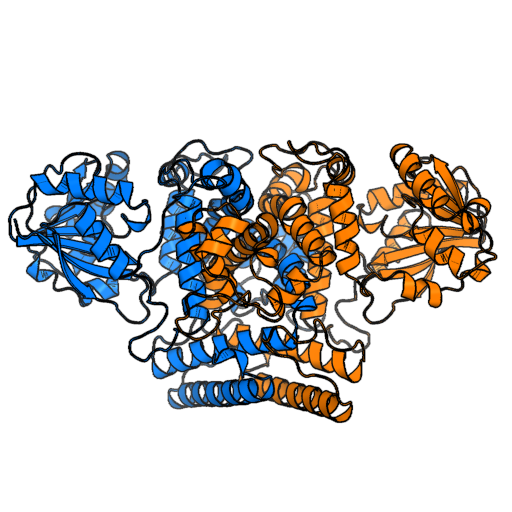19.891 -3.213 -15.594 1 97.38 187 SER A O 1
ATOM 1442 N N . ALA A 1 188 ? -18.75 -1.336 -15.344 1 97.25 188 ALA A N 1
ATOM 1443 C CA . ALA A 1 188 ? -19.906 -0.625 -14.781 1 97.25 188 ALA A CA 1
ATOM 1444 C C . ALA A 1 188 ? -21.062 -0.593 -15.766 1 97.25 188 ALA A C 1
ATOM 1446 O O . ALA A 1 188 ? -20.891 -0.265 -16.938 1 97.25 188 ALA A O 1
ATOM 1447 N N . GLY A 1 189 ? -22.203 -0.955 -15.297 1 96.94 189 GLY A N 1
ATOM 1448 C CA . GLY A 1 189 ? -23.406 -0.914 -16.125 1 96.94 189 GLY A CA 1
ATOM 1449 C C . GLY A 1 189 ? -23.641 -2.184 -16.922 1 96.94 189 GLY A C 1
ATOM 1450 O O . GLY A 1 189 ? -24.641 -2.318 -17.609 1 96.94 189 GLY A O 1
ATOM 1451 N N . TYR A 1 190 ? -22.734 -3.131 -16.844 1 97.12 190 TYR A N 1
ATOM 1452 C CA . TYR A 1 190 ? -22.875 -4.391 -17.562 1 97.12 190 TYR A CA 1
ATOM 1453 C C . TYR A 1 190 ? -23.312 -5.512 -16.625 1 97.12 190 TYR A C 1
ATOM 1455 O O . TYR A 1 190 ? -22.922 -5.531 -15.461 1 97.12 190 TYR A O 1
ATOM 1463 N N . PRO A 1 191 ? -24.047 -6.43 -17.109 1 95.12 191 PRO A N 1
ATOM 1464 C CA . PRO A 1 191 ? -24.578 -7.496 -16.25 1 95.12 191 PRO A CA 1
ATOM 1465 C C . PRO A 1 191 ? -23.516 -8.539 -15.891 1 95.12 191 PRO A C 1
ATOM 1467 O O . PRO A 1 191 ? -23.609 -9.18 -14.844 1 95.12 191 PRO A O 1
ATOM 1470 N N . THR A 1 192 ? -22.562 -8.742 -16.875 1 96.25 192 THR A N 1
ATOM 1471 C CA . THR A 1 192 ? -21.484 -9.703 -16.656 1 96.25 192 THR A CA 1
ATOM 1472 C C . THR A 1 192 ? -20.125 -9.055 -16.906 1 96.25 192 THR A C 1
ATOM 1474 O O . THR A 1 192 ? -20.016 -8.094 -17.672 1 96.25 192 THR A O 1
ATOM 1477 N N . PRO A 1 193 ? -19.141 -9.547 -16.234 1 96.56 193 PRO A N 1
ATOM 1478 C CA . PRO A 1 193 ? -17.812 -8.977 -16.5 1 96.56 193 PRO A CA 1
ATOM 1479 C C . PRO A 1 193 ? -17.312 -9.258 -17.922 1 96.56 193 PRO A C 1
ATOM 1481 O O . PRO A 1 193 ? -17.578 -10.328 -18.469 1 96.56 193 PRO A O 1
ATOM 1484 N N . SER A 1 194 ? -16.625 -8.25 -18.422 1 97 194 SER A N 1
ATOM 1485 C CA . SER A 1 194 ? -15.93 -8.492 -19.688 1 97 194 SER A CA 1
ATOM 1486 C C . SER A 1 194 ? -14.883 -9.594 -19.531 1 97 194 SER A C 1
ATOM 1488 O O . SER A 1 194 ? -14.25 -9.727 -18.484 1 97 194 SER A O 1
ATOM 1490 N N . GLU A 1 195 ? -14.68 -10.352 -20.547 1 96.94 195 GLU A N 1
ATOM 1491 C CA . GLU A 1 195 ? -13.633 -11.367 -20.562 1 96.94 195 GLU A CA 1
ATOM 1492 C C . GLU A 1 195 ? -12.586 -11.07 -21.641 1 96.94 195 GLU A C 1
ATOM 1494 O O . GLU A 1 195 ? -11.836 -11.961 -22.047 1 96.94 195 GLU A O 1
ATOM 1499 N N . GLU A 1 196 ? -12.617 -9.844 -22.156 1 97.38 196 GLU A N 1
ATOM 1500 C CA . GLU A 1 196 ? -11.586 -9.43 -23.109 1 97.38 196 GLU A CA 1
ATOM 1501 C C . GLU A 1 196 ? -10.289 -9.07 -22.391 1 97.38 196 GLU A C 1
ATOM 1503 O O . GLU A 1 196 ? -10.289 -8.305 -21.422 1 97.38 196 GLU A O 1
ATOM 1508 N N . VAL A 1 197 ? -9.227 -9.594 -22.891 1 95.62 197 VAL A N 1
ATOM 1509 C CA . VAL A 1 197 ? -7.922 -9.438 -22.25 1 95.62 197 VAL A CA 1
ATOM 1510 C C . VAL A 1 197 ? -7.531 -7.961 -22.234 1 95.62 197 VAL A C 1
ATOM 1512 O O . VAL A 1 197 ? -6.902 -7.492 -21.281 1 95.62 197 VAL A O 1
ATOM 1515 N N . GLU A 1 198 ? -8.008 -7.195 -23.266 1 96.38 198 GLU A N 1
ATOM 1516 C CA . GLU A 1 198 ? -7.637 -5.789 -23.406 1 96.38 198 GLU A CA 1
ATOM 1517 C C . GLU A 1 198 ? -8.383 -4.918 -22.406 1 96.38 198 GLU A C 1
ATOM 1519 O O . GLU A 1 198 ? -8.086 -3.729 -22.266 1 96.38 198 GLU A O 1
ATOM 1524 N N . HIS A 1 199 ? -9.328 -5.52 -21.703 1 97.5 199 HIS A N 1
ATOM 1525 C CA . HIS A 1 199 ? -10.07 -4.77 -20.688 1 97.5 199 HIS A CA 1
ATOM 1526 C C . HIS A 1 199 ? -9.43 -4.914 -19.312 1 97.5 199 HIS A C 1
ATOM 1528 O O . HIS A 1 199 ? -10.062 -4.617 -18.297 1 97.5 199 HIS A O 1
ATOM 1534 N N . ALA A 1 200 ? -8.156 -5.406 -19.219 1 97.44 200 ALA A N 1
ATOM 1535 C CA . ALA A 1 200 ? -7.371 -5.387 -18 1 97.44 200 ALA A CA 1
ATOM 1536 C C . ALA A 1 200 ? -6.898 -3.973 -17.672 1 97.44 200 ALA A C 1
ATOM 1538 O O . ALA A 1 200 ? -6.52 -3.215 -18.562 1 97.44 200 ALA A O 1
ATOM 1539 N N . PRO A 1 201 ? -6.867 -3.596 -16.406 1 97.44 201 PRO A N 1
ATOM 1540 C CA . PRO A 1 201 ? -6.312 -2.303 -16 1 97.44 201 PRO A CA 1
ATOM 1541 C C . PRO A 1 201 ? -4.922 -2.053 -16.578 1 97.44 201 PRO A C 1
ATOM 1543 O O . PRO A 1 201 ? -4.562 -0.906 -16.859 1 97.44 201 PRO A O 1
ATOM 1546 N N . PHE A 1 202 ? -4.188 -3.066 -16.781 1 97 202 PHE A N 1
ATOM 1547 C CA . PHE A 1 202 ? -2.848 -2.99 -17.344 1 97 202 PHE A CA 1
ATOM 1548 C C . PHE A 1 202 ? -2.854 -2.158 -18.625 1 97 202 PHE A C 1
ATOM 1550 O O . PHE A 1 202 ? -1.924 -1.39 -18.875 1 97 202 PHE A O 1
ATOM 1557 N N . TYR A 1 203 ? -3.918 -2.197 -19.406 1 96 203 TYR A N 1
ATOM 1558 C CA . TYR A 1 203 ? -4.004 -1.539 -20.703 1 96 203 TYR A CA 1
ATOM 1559 C C . TYR A 1 203 ? -4.324 -0.058 -20.547 1 96 203 TYR A C 1
ATOM 1561 O O . TYR A 1 203 ? -4.305 0.696 -21.516 1 96 203 TYR A O 1
ATOM 1569 N N . LEU A 1 204 ? -4.605 0.401 -19.328 1 95.06 204 LEU A N 1
ATOM 1570 C CA . LEU A 1 204 ? -4.844 1.813 -19.047 1 95.06 204 LEU A CA 1
ATOM 1571 C C . LEU A 1 204 ? -3.664 2.424 -18.297 1 95.06 204 LEU A C 1
ATOM 1573 O O . LEU A 1 204 ? -3.584 3.646 -18.156 1 95.06 204 LEU A O 1
ATOM 1577 N N . ALA A 1 205 ? -2.779 1.614 -17.797 1 94.62 205 ALA A N 1
ATOM 1578 C CA . ALA A 1 205 ? -1.704 2.066 -16.922 1 94.62 205 ALA A CA 1
ATOM 1579 C C . ALA A 1 205 ? -0.569 2.697 -17.719 1 94.62 205 ALA A C 1
ATOM 1581 O O . ALA A 1 205 ? -0.358 2.355 -18.891 1 94.62 205 ALA A O 1
ATOM 1582 N N . SER A 1 206 ? 0.103 3.609 -17.062 1 90.5 206 SER A N 1
ATOM 1583 C CA . SER A 1 206 ? 1.286 4.242 -17.641 1 90.5 206 SER A CA 1
ATOM 1584 C C . SER A 1 206 ? 2.566 3.623 -17.094 1 90.5 206 SER A C 1
ATOM 1586 O O . SER A 1 206 ? 2.734 3.51 -15.875 1 90.5 206 SER A O 1
ATOM 1588 N N . PHE A 1 207 ? 3.424 3.197 -17.953 1 89 207 PHE A N 1
ATOM 1589 C CA . PHE A 1 207 ? 4.758 2.705 -17.641 1 89 207 PHE A CA 1
ATOM 1590 C C . PHE A 1 207 ? 5.824 3.531 -18.344 1 89 207 PHE A C 1
ATOM 1592 O O . PHE A 1 207 ? 5.805 3.662 -19.562 1 89 207 PHE A O 1
ATOM 1599 N N . ASP A 1 208 ? 6.684 4.141 -17.547 1 83.62 208 ASP A N 1
ATOM 1600 C CA . ASP A 1 208 ? 7.75 4.984 -18.078 1 83.62 208 ASP A CA 1
ATOM 1601 C C . ASP A 1 208 ? 7.176 6.156 -18.859 1 83.62 208 ASP A C 1
ATOM 1603 O O . ASP A 1 208 ? 7.684 6.5 -19.938 1 83.62 208 ASP A O 1
ATOM 1607 N N . GLY A 1 209 ? 6.027 6.625 -18.516 1 81.94 209 GLY A N 1
ATOM 1608 C CA . GLY A 1 209 ? 5.43 7.828 -19.062 1 81.94 209 GLY A CA 1
ATOM 1609 C C . GLY A 1 209 ? 4.52 7.555 -20.25 1 81.94 209 GLY A C 1
ATOM 1610 O O . GLY A 1 209 ? 4.012 8.484 -20.875 1 81.94 209 GLY A O 1
ATOM 1611 N N . LYS A 1 210 ? 4.285 6.273 -20.5 1 86.06 210 LYS A N 1
ATOM 1612 C CA . LYS A 1 210 ? 3.455 5.918 -21.641 1 86.06 210 LYS A CA 1
ATOM 1613 C C . LYS A 1 210 ? 2.439 4.84 -21.281 1 86.06 210 LYS A C 1
ATOM 1615 O O . LYS A 1 210 ? 2.736 3.947 -20.469 1 86.06 210 LYS A O 1
ATOM 1620 N N . VAL A 1 211 ? 1.307 4.973 -21.906 1 87.31 211 VAL A N 1
ATOM 1621 C CA . VAL A 1 211 ? 0.298 3.93 -21.75 1 87.31 211 VAL A CA 1
ATOM 1622 C C . VAL A 1 211 ? 0.63 2.742 -22.641 1 87.31 211 VAL A C 1
ATOM 1624 O O . VAL A 1 211 ? 1.012 2.924 -23.812 1 87.31 211 VAL A O 1
ATOM 1627 N N . VAL A 1 212 ? 0.438 1.569 -22.125 1 80.38 212 VAL A N 1
ATOM 1628 C CA . VAL A 1 212 ? 0.788 0.337 -22.828 1 80.38 212 VAL A CA 1
ATOM 1629 C C . VAL A 1 212 ? -0.342 -0.059 -23.781 1 80.38 212 VAL A C 1
ATOM 1631 O O . VAL A 1 212 ? -1.521 0.074 -23.438 1 80.38 212 VAL A O 1
ATOM 1634 N N . SER A 1 213 ? 0.009 -0.49 -24.969 1 83.06 213 SER A N 1
ATOM 1635 C CA . SER A 1 213 ? -0.973 -0.907 -25.953 1 83.06 213 SER A CA 1
ATOM 1636 C C . SER A 1 213 ? -0.782 -2.369 -26.344 1 83.06 213 SER A C 1
ATOM 1638 O O . SER A 1 213 ? -1.183 -2.787 -27.438 1 83.06 213 SER A O 1
ATOM 1640 N N . ARG A 1 214 ? -0.125 -3.15 -25.516 1 90.12 214 ARG A N 1
ATOM 1641 C CA . ARG A 1 214 ? 0.135 -4.559 -25.797 1 90.12 214 ARG A CA 1
ATOM 1642 C C . ARG A 1 214 ? -0.096 -5.422 -24.562 1 90.12 214 ARG A C 1
ATOM 1644 O O . ARG A 1 214 ? -0.157 -4.914 -23.453 1 90.12 214 ARG A O 1
ATOM 1651 N N . PRO A 1 215 ? -0.129 -6.773 -24.797 1 92.38 215 PRO A N 1
ATOM 1652 C CA . PRO A 1 215 ? -0.3 -7.688 -23.672 1 92.38 215 PRO A CA 1
ATOM 1653 C C . PRO A 1 215 ? 0.893 -7.68 -22.719 1 92.38 215 PRO A C 1
ATOM 1655 O O . PRO A 1 215 ? 2.023 -7.422 -23.141 1 92.38 215 PRO A O 1
ATOM 1658 N N . MET A 1 216 ? 0.649 -8.016 -21.531 1 94 216 MET A N 1
ATOM 1659 C CA . MET A 1 216 ? 1.617 -7.938 -20.438 1 94 216 MET A CA 1
ATOM 1660 C C . MET A 1 216 ? 2.895 -8.695 -20.797 1 94 216 MET A C 1
ATOM 1662 O O . MET A 1 216 ? 3.998 -8.172 -20.609 1 94 216 MET A O 1
ATOM 1666 N N . TRP A 1 217 ? 2.764 -9.945 -21.312 1 90.25 217 TRP A N 1
ATOM 1667 C CA . TRP A 1 217 ? 3.943 -10.75 -21.609 1 90.25 217 TRP A CA 1
ATOM 1668 C C . TRP A 1 217 ? 4.777 -10.117 -22.719 1 90.25 217 TRP A C 1
ATOM 1670 O O . TRP A 1 217 ? 6.012 -10.156 -22.672 1 90.25 217 TRP A O 1
ATOM 1680 N N . GLU A 1 218 ? 4.105 -9.586 -23.719 1 89.31 218 GLU A N 1
ATOM 1681 C CA . GLU A 1 218 ? 4.812 -8.859 -24.781 1 89.31 218 GLU A CA 1
ATOM 1682 C C . GLU A 1 218 ? 5.504 -7.621 -24.219 1 89.31 218 GLU A C 1
ATOM 1684 O O . GLU A 1 218 ? 6.645 -7.324 -24.578 1 89.31 218 GLU A O 1
ATOM 1689 N N . PHE A 1 219 ? 4.828 -6.957 -23.328 1 92.5 219 PHE A N 1
ATOM 1690 C CA . PHE A 1 219 ? 5.402 -5.793 -22.672 1 92.5 219 PHE A CA 1
ATOM 1691 C C . PHE A 1 219 ? 6.676 -6.172 -21.922 1 92.5 219 PHE A C 1
ATOM 1693 O O . PHE A 1 219 ? 7.703 -5.508 -22.062 1 92.5 219 PHE A O 1
ATOM 1700 N N . LEU A 1 220 ? 6.684 -7.262 -21.188 1 91.44 220 LEU A N 1
ATOM 1701 C CA . LEU A 1 220 ? 7.844 -7.676 -20.406 1 91.44 220 LEU A CA 1
ATOM 1702 C C . LEU A 1 220 ? 9.016 -8.023 -21.312 1 91.44 220 LEU A C 1
ATOM 1704 O O . LEU A 1 220 ? 10.172 -7.742 -20.984 1 91.44 220 LEU A O 1
ATOM 1708 N N . HIS A 1 221 ? 8.711 -8.523 -22.469 1 85.25 221 HIS A N 1
ATOM 1709 C CA . HIS A 1 221 ? 9.766 -9 -23.359 1 85.25 221 HIS A CA 1
ATOM 1710 C C . HIS A 1 221 ? 10.281 -7.887 -24.266 1 85.25 221 HIS A C 1
ATOM 1712 O O . HIS A 1 221 ? 11.445 -7.887 -24.656 1 85.25 221 HIS A O 1
ATOM 1718 N N . MET A 1 222 ? 9.43 -6.883 -24.547 1 81.81 222 MET A N 1
ATOM 1719 C CA . MET A 1 222 ? 9.773 -5.973 -25.625 1 81.81 222 MET A CA 1
ATOM 1720 C C . MET A 1 222 ? 10.047 -4.566 -25.109 1 81.81 222 MET A C 1
ATOM 1722 O O . MET A 1 222 ? 10.516 -3.701 -25.844 1 81.81 222 MET A O 1
ATOM 1726 N N . ASP A 1 223 ? 9.57 -4.387 -23.891 1 77.56 223 ASP A N 1
ATOM 1727 C CA . ASP A 1 223 ? 9.758 -3.035 -23.375 1 77.56 223 ASP A CA 1
ATOM 1728 C C . ASP A 1 223 ? 11.227 -2.621 -23.438 1 77.56 223 ASP A C 1
ATOM 1730 O O . ASP A 1 223 ? 12.109 -3.369 -23 1 77.56 223 ASP A O 1
ATOM 1734 N N . GLU A 1 224 ? 11.406 -1.463 -24.016 1 79.44 224 GLU A N 1
ATOM 1735 C CA . GLU A 1 224 ? 12.75 -0.911 -24.188 1 79.44 224 GLU A CA 1
ATOM 1736 C C . GLU A 1 224 ? 12.922 0.367 -23.375 1 79.44 224 GLU A C 1
ATOM 1738 O O . GLU A 1 224 ? 12.281 1.383 -23.656 1 79.44 224 GLU A O 1
ATOM 1743 N N . LYS A 1 225 ? 13.336 0.218 -22.234 1 83 225 LYS A N 1
ATOM 1744 C CA . LYS A 1 225 ? 13.711 1.396 -21.453 1 83 225 LYS A CA 1
ATOM 1745 C C . LYS A 1 225 ? 15.172 1.767 -21.688 1 83 225 LYS A C 1
ATOM 1747 O O . LYS A 1 225 ? 16.047 0.895 -21.703 1 83 225 LYS A O 1
ATOM 1752 N N . GLU A 1 226 ? 15.32 3.002 -21.922 1 81.69 226 GLU A N 1
ATOM 1753 C CA . GLU A 1 226 ? 16.672 3.479 -22.188 1 81.69 226 GLU A CA 1
ATOM 1754 C C . GLU A 1 226 ? 17.641 3.023 -21.094 1 81.69 226 GLU A C 1
ATOM 1756 O O . GLU A 1 226 ? 17.328 3.107 -19.906 1 81.69 226 GLU A O 1
ATOM 1761 N N . GLY A 1 227 ? 18.688 2.416 -21.531 1 83.5 227 GLY A N 1
ATOM 1762 C CA . GLY A 1 227 ? 19.734 2.016 -20.609 1 83.5 227 GLY A CA 1
ATOM 1763 C C . GLY A 1 227 ? 19.547 0.618 -20.047 1 83.5 227 GLY A C 1
ATOM 1764 O O . GLY A 1 227 ? 20.422 0.095 -19.344 1 83.5 227 GLY A O 1
ATOM 1765 N N . LYS A 1 228 ? 18.484 0.02 -20.391 1 88.88 228 LYS A N 1
ATOM 1766 C CA . LYS A 1 228 ? 18.234 -1.338 -19.906 1 88.88 228 LYS A CA 1
ATOM 1767 C C . LYS A 1 228 ? 18.375 -2.352 -21.047 1 88.88 228 LYS A C 1
ATOM 1769 O O . LYS A 1 228 ? 18.078 -2.047 -22.203 1 88.88 228 LYS A O 1
ATOM 1774 N N . PRO A 1 229 ? 18.797 -3.496 -20.719 1 88.31 229 PRO A N 1
ATOM 1775 C CA . PRO A 1 229 ? 18.891 -4.535 -21.75 1 88.31 229 PRO A CA 1
ATOM 1776 C C . PRO A 1 229 ? 17.531 -5.004 -22.234 1 88.31 229 PRO A C 1
ATOM 1778 O O . PRO A 1 229 ? 16.547 -4.938 -21.5 1 88.31 229 PRO A O 1
ATOM 1781 N N . LYS A 1 230 ? 17.578 -5.438 -23.469 1 83.94 230 LYS A N 1
ATOM 1782 C CA . LYS A 1 230 ? 16.344 -6.02 -24 1 83.94 230 LYS A CA 1
ATOM 1783 C C . LYS A 1 230 ? 15.883 -7.199 -23.156 1 83.94 230 LYS A C 1
ATOM 1785 O O . LYS A 1 230 ? 16.703 -8.031 -22.75 1 83.94 230 LYS A O 1
ATOM 1790 N N . GLY A 1 231 ? 14.617 -7.203 -22.812 1 86.88 231 GLY A N 1
ATOM 1791 C CA . GLY A 1 231 ? 14.039 -8.312 -22.078 1 86.88 231 GLY A CA 1
ATOM 1792 C C . GLY A 1 231 ? 14.297 -8.242 -20.594 1 86.88 231 GLY A C 1
ATOM 1793 O O . GLY A 1 231 ? 14.094 -9.219 -19.875 1 86.88 231 GLY A O 1
ATOM 1794 N N . TYR A 1 232 ? 14.781 -7.117 -20.062 1 91 232 TYR A N 1
ATOM 1795 C CA . TYR A 1 232 ? 15.18 -7.016 -18.672 1 91 232 TYR A CA 1
ATOM 1796 C C . TYR A 1 232 ? 13.992 -7.25 -17.75 1 91 232 TYR A C 1
ATOM 1798 O O . TYR A 1 232 ? 14.141 -7.828 -16.672 1 91 232 TYR A O 1
ATOM 1806 N N . ARG A 1 233 ? 12.812 -6.859 -18.188 1 93.81 233 ARG A N 1
ATOM 1807 C CA . ARG A 1 233 ? 11.641 -7.078 -17.359 1 93.81 233 ARG A CA 1
ATOM 1808 C C . ARG A 1 233 ? 11.297 -8.562 -17.266 1 93.81 233 ARG A C 1
ATOM 1810 O O . ARG A 1 233 ? 10.898 -9.055 -16.219 1 93.81 233 ARG A O 1
ATOM 1817 N N . ALA A 1 234 ? 11.43 -9.227 -18.422 1 88.62 234 ALA A N 1
ATOM 1818 C CA . ALA A 1 234 ? 11.18 -10.672 -18.438 1 88.62 234 ALA A CA 1
ATOM 1819 C C . ALA A 1 234 ? 12.172 -11.406 -17.531 1 88.62 234 ALA A C 1
ATOM 1821 O O . ALA A 1 234 ? 11.797 -12.336 -16.812 1 88.62 234 ALA A O 1
ATOM 1822 N N . THR A 1 235 ? 13.414 -10.984 -17.609 1 85.88 235 THR A N 1
ATOM 1823 C CA . THR A 1 235 ? 14.445 -11.562 -16.75 1 85.88 235 THR A CA 1
ATOM 1824 C C . THR A 1 235 ? 14.125 -11.32 -15.281 1 85.88 235 THR A C 1
ATOM 1826 O O . THR A 1 235 ? 14.203 -12.242 -14.461 1 85.88 235 THR A O 1
ATOM 1829 N N . ARG A 1 236 ? 13.727 -10.141 -15.023 1 91.62 236 ARG A N 1
ATOM 1830 C CA . ARG A 1 236 ? 13.336 -9.766 -13.664 1 91.62 236 ARG A CA 1
ATOM 1831 C C . ARG A 1 236 ? 12.172 -10.617 -13.172 1 91.62 236 ARG A C 1
ATOM 1833 O O . ARG A 1 236 ? 12.156 -11.055 -12.023 1 91.62 236 ARG A O 1
ATOM 1840 N N . PHE A 1 237 ? 11.211 -10.773 -13.992 1 91.06 237 PHE A N 1
ATOM 1841 C CA . PHE A 1 237 ? 10.055 -11.594 -13.648 1 91.06 237 PHE A CA 1
ATOM 1842 C C . PHE A 1 237 ? 10.484 -13.023 -13.312 1 91.06 237 PHE A C 1
ATOM 1844 O O . PHE A 1 237 ? 10.102 -13.57 -12.281 1 91.06 237 PHE A O 1
ATOM 1851 N N . ALA A 1 238 ? 11.297 -13.578 -14.117 1 80.69 238 ALA A N 1
ATOM 1852 C CA . ALA A 1 238 ? 11.773 -14.953 -13.938 1 80.69 238 ALA A CA 1
ATOM 1853 C C . ALA A 1 238 ? 12.555 -15.102 -12.633 1 80.69 238 ALA A C 1
ATOM 1855 O O . ALA A 1 238 ? 12.352 -16.062 -11.891 1 80.69 238 ALA A O 1
ATOM 1856 N N . GLU A 1 239 ? 13.391 -14.141 -12.383 1 84.19 239 GLU A N 1
ATOM 1857 C CA . GLU A 1 239 ? 14.156 -14.141 -11.141 1 84.19 239 GLU A CA 1
ATOM 1858 C C . GLU A 1 239 ? 13.234 -14.008 -9.93 1 84.19 239 GLU A C 1
ATOM 1860 O O . GLU A 1 239 ? 13.414 -14.703 -8.93 1 84.19 239 GLU A O 1
ATOM 1865 N N . GLY A 1 240 ? 12.281 -13.109 -10.062 1 88.56 240 GLY A N 1
ATOM 1866 C CA . GLY A 1 240 ? 11.359 -12.852 -8.969 1 88.56 240 GLY A CA 1
ATOM 1867 C C . GLY A 1 240 ? 10.531 -14.062 -8.586 1 88.56 240 GLY A C 1
ATOM 1868 O O . GLY A 1 240 ? 10.266 -14.297 -7.406 1 88.56 240 GLY A O 1
ATOM 1869 N N . LEU A 1 241 ? 10.109 -14.797 -9.531 1 78.81 241 LEU A N 1
ATOM 1870 C CA . LEU A 1 241 ? 9.289 -15.969 -9.266 1 78.81 241 LEU A CA 1
ATOM 1871 C C . LEU A 1 241 ? 10.062 -17.016 -8.453 1 78.81 241 LEU A C 1
ATOM 1873 O O . LEU A 1 241 ? 9.461 -17.828 -7.754 1 78.81 241 LEU A O 1
ATOM 1877 N N . GLN A 1 242 ? 11.352 -16.953 -8.555 1 73.69 242 GLN A N 1
ATOM 1878 C CA . GLN A 1 242 ? 12.188 -17.859 -7.766 1 73.69 242 GLN A CA 1
ATOM 1879 C C . GLN A 1 242 ? 12.117 -17.5 -6.281 1 73.69 242 GLN A C 1
ATOM 1881 O O . GLN A 1 242 ? 12.383 -18.344 -5.426 1 73.69 242 GLN A O 1
ATOM 1886 N N . ALA A 1 243 ? 11.891 -16.297 -6.047 1 74.94 243 ALA A N 1
ATOM 1887 C CA . ALA A 1 243 ? 11.758 -15.852 -4.66 1 74.94 243 ALA A CA 1
ATOM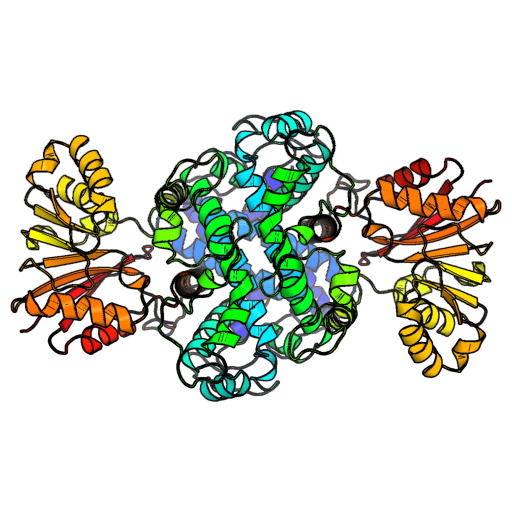 1888 C C . ALA A 1 243 ? 10.539 -16.484 -3.996 1 74.94 243 ALA A C 1
ATOM 1890 O O . ALA A 1 243 ? 10.484 -16.609 -2.771 1 74.94 243 ALA A O 1
ATOM 1891 N N . LEU A 1 244 ? 9.547 -16.766 -4.832 1 70.75 244 LEU A N 1
ATOM 1892 C CA . LEU A 1 244 ? 8.344 -17.375 -4.293 1 70.75 244 LEU A CA 1
ATOM 1893 C C . LEU A 1 244 ? 8.562 -18.875 -4.031 1 70.75 244 LEU A C 1
ATOM 1895 O O . LEU A 1 244 ? 7.641 -19.578 -3.623 1 70.75 244 LEU A O 1
ATOM 1899 N N . GLY A 1 245 ? 10.023 -19.297 -4.055 1 55.09 245 GLY A N 1
ATOM 1900 C CA . GLY A 1 245 ? 10.547 -20.641 -3.803 1 55.09 245 GLY A CA 1
ATOM 1901 C C . GLY A 1 245 ? 9.469 -21.703 -3.729 1 55.09 245 GLY A C 1
ATOM 1902 O O . GLY A 1 245 ? 9.227 -22.406 -4.703 1 55.09 245 GLY A O 1
ATOM 1903 N N . GLY A 1 246 ? 9.023 -21.938 -2.449 1 50.38 246 GLY A N 1
ATOM 1904 C CA . GLY A 1 246 ? 8.211 -23.016 -1.922 1 50.38 246 GLY A CA 1
ATOM 1905 C C . GLY A 1 246 ? 6.766 -22.938 -2.359 1 50.38 246 GLY A C 1
ATOM 1906 O O . GLY A 1 246 ? 6.066 -23.969 -2.393 1 50.38 246 GLY A O 1
ATOM 1907 N N . MET A 1 247 ? 6.449 -21.766 -2.508 1 49.22 247 MET A N 1
ATOM 1908 C CA . MET A 1 247 ? 5.043 -21.625 -2.875 1 49.22 247 MET A CA 1
ATOM 1909 C C . MET A 1 247 ? 4.785 -22.188 -4.27 1 49.22 247 MET A C 1
ATOM 1911 O O . MET A 1 247 ? 3.727 -22.75 -4.527 1 49.22 247 MET A O 1
ATOM 1915 N N . VAL A 1 248 ? 5.949 -21.984 -5.047 1 50.59 248 VAL A N 1
ATOM 1916 C CA . VAL A 1 248 ? 5.75 -22.406 -6.43 1 50.59 248 VAL A CA 1
ATOM 1917 C C . VAL A 1 248 ? 6.797 -23.453 -6.805 1 50.59 248 VAL A C 1
ATOM 1919 O O . VAL A 1 248 ? 7.18 -23.562 -7.969 1 50.59 248 VAL A O 1
ATOM 1922 N N . THR A 1 249 ? 7.219 -24.172 -5.695 1 50.41 249 THR A N 1
ATOM 1923 C CA . THR A 1 249 ? 8.344 -25 -6.098 1 50.41 249 THR A CA 1
ATOM 1924 C C . THR A 1 249 ? 7.859 -26.219 -6.895 1 50.41 249 THR A C 1
ATOM 1926 O O . THR A 1 249 ? 6.973 -26.938 -6.441 1 50.41 249 THR A O 1
ATOM 1929 N N . THR A 1 250 ? 8.164 -26.219 -8.133 1 53.31 250 THR A N 1
ATOM 1930 C CA . THR A 1 250 ? 7.941 -27.297 -9.094 1 53.31 250 THR A CA 1
ATOM 1931 C C . THR A 1 250 ? 8.547 -28.609 -8.594 1 53.31 250 THR A C 1
ATOM 1933 O O . THR A 1 250 ? 8.062 -29.688 -8.922 1 53.31 250 THR A O 1
ATOM 1936 N N . GLU A 1 251 ? 9.516 -28.359 -7.672 1 57.38 251 GLU A N 1
ATOM 1937 C CA . GLU A 1 251 ? 10.234 -29.562 -7.242 1 57.38 251 GLU A CA 1
ATOM 1938 C C . GLU A 1 251 ? 9.328 -30.484 -6.426 1 57.38 251 GLU A C 1
ATOM 1940 O O . GLU A 1 251 ? 9.406 -31.703 -6.555 1 57.38 251 GLU A O 1
ATOM 1945 N N . THR A 1 252 ? 8.516 -29.812 -5.734 1 58.5 252 THR A N 1
ATOM 1946 C CA . THR A 1 252 ? 7.621 -30.594 -4.887 1 58.5 252 THR A CA 1
ATOM 1947 C C . THR A 1 252 ? 6.668 -31.422 -5.73 1 58.5 252 THR A C 1
ATOM 1949 O O . THR A 1 252 ? 6.363 -32.562 -5.387 1 58.5 252 THR A O 1
ATOM 1952 N N . TYR A 1 253 ? 6.328 -30.891 -6.832 1 59.41 253 TYR A N 1
ATOM 1953 C CA . TYR A 1 253 ? 5.352 -31.609 -7.641 1 59.41 253 TYR A CA 1
ATOM 1954 C C . TYR A 1 253 ? 6.023 -32.688 -8.469 1 59.41 253 TYR A C 1
ATOM 1956 O O . TYR A 1 253 ? 5.406 -33.719 -8.797 1 59.41 253 TYR A O 1
ATOM 1964 N N . VAL A 1 254 ? 7.238 -32.469 -8.703 1 60 254 VAL A N 1
ATOM 1965 C CA . VAL A 1 254 ? 7.969 -33.5 -9.438 1 60 254 VAL A CA 1
ATOM 1966 C C . VAL A 1 254 ? 8.023 -34.812 -8.617 1 60 254 VAL A C 1
ATOM 1968 O O . VAL A 1 254 ? 7.887 -35.906 -9.164 1 60 254 VAL A O 1
ATOM 1971 N N . GLU A 1 255 ? 8.008 -34.531 -7.418 1 61.06 255 GLU A N 1
ATOM 1972 C CA . GLU A 1 255 ? 8.172 -35.719 -6.57 1 61.06 255 GLU A CA 1
ATOM 1973 C C . GLU A 1 255 ? 6.824 -36.375 -6.285 1 61.06 255 GLU A C 1
ATOM 1975 O O . GLU A 1 255 ? 6.77 -37.562 -5.992 1 61.06 255 GLU A O 1
ATOM 1980 N N . THR A 1 256 ? 5.859 -35.594 -6.445 1 60.59 256 THR A N 1
ATOM 1981 C CA . THR A 1 256 ? 4.586 -36.125 -5.957 1 60.59 256 THR A CA 1
ATOM 1982 C C . THR A 1 256 ? 3.732 -36.625 -7.113 1 60.59 256 THR A C 1
ATOM 1984 O O . THR A 1 256 ? 2.719 -37.312 -6.895 1 60.59 256 THR A O 1
ATOM 1987 N N . PHE A 1 257 ? 4.16 -36.281 -8.289 1 66.19 257 PHE A N 1
ATOM 1988 C CA . PHE A 1 257 ? 3.398 -36.719 -9.461 1 66.19 257 PHE A CA 1
ATOM 1989 C C . PHE A 1 257 ? 4.051 -37.906 -10.117 1 66.19 257 PHE A C 1
ATOM 1991 O O . PHE A 1 257 ? 5.277 -38.031 -10.148 1 66.19 257 PHE A O 1
ATOM 1998 N N . ASP A 1 258 ? 3.248 -38.906 -10.438 1 73.5 258 ASP A N 1
ATOM 1999 C CA . ASP A 1 258 ? 3.775 -40.094 -11.109 1 73.5 258 ASP A CA 1
ATOM 2000 C C . ASP A 1 258 ? 4.152 -39.781 -12.555 1 73.5 258 ASP A C 1
ATOM 2002 O O . ASP A 1 258 ? 3.439 -40.156 -13.484 1 73.5 258 ASP A O 1
ATOM 2006 N N . TRP A 1 259 ? 5.281 -39.188 -12.672 1 72.75 259 TRP A N 1
ATOM 2007 C CA . TRP A 1 259 ? 5.777 -38.75 -13.977 1 72.75 259 TRP A CA 1
ATOM 2008 C C . TRP A 1 259 ? 6.074 -39.969 -14.859 1 72.75 259 TRP A C 1
ATOM 2010 O O . TRP A 1 259 ? 5.965 -39.906 -16.094 1 72.75 259 TRP A O 1
ATOM 2020 N N . GLU A 1 260 ? 6.383 -40.969 -14.203 1 70.94 260 GLU A N 1
ATOM 2021 C CA . GLU A 1 260 ? 6.801 -42.156 -14.938 1 70.94 260 GLU A CA 1
ATOM 2022 C C . GLU A 1 260 ? 5.648 -42.75 -15.75 1 70.94 260 GLU A C 1
ATOM 2024 O O . GLU A 1 260 ? 5.867 -43.375 -16.797 1 70.94 260 GLU A O 1
ATOM 2029 N N . SER A 1 261 ? 4.527 -42.344 -15.25 1 70.06 261 SER A N 1
ATOM 2030 C CA . SER A 1 261 ? 3.365 -42.875 -15.961 1 70.06 261 SER A CA 1
ATOM 2031 C C . SER A 1 261 ? 3.1 -42.094 -17.25 1 70.06 261 SER A C 1
ATOM 2033 O O . SER A 1 261 ? 2.328 -42.531 -18.094 1 70.06 261 SER A O 1
ATOM 2035 N N . LEU A 1 262 ? 3.717 -40.969 -17.484 1 71.12 262 LEU A N 1
ATOM 2036 C CA . LEU A 1 262 ? 3.383 -40.062 -18.594 1 71.12 262 LEU A CA 1
ATOM 2037 C C . LEU A 1 262 ? 4.129 -40.469 -19.859 1 71.12 262 LEU A C 1
ATOM 2039 O O . LEU A 1 262 ? 3.674 -40.188 -20.969 1 71.12 262 LEU A O 1
ATOM 2043 N N . GLY A 1 263 ? 5.113 -41.406 -19.828 1 74.31 263 GLY A N 1
ATOM 2044 C CA . GLY A 1 263 ? 5.926 -41.75 -20.969 1 74.31 263 GLY A CA 1
ATOM 2045 C C . GLY A 1 263 ? 6.461 -40.562 -21.734 1 74.31 263 GLY A C 1
ATOM 2046 O O . GLY A 1 263 ? 7.598 -40.125 -21.516 1 74.31 263 GLY A O 1
ATOM 2047 N N . GLU A 1 264 ? 5.66 -39.844 -22.609 1 84.62 264 GLU A N 1
ATOM 2048 C CA . GLU A 1 264 ? 5.941 -38.625 -23.359 1 84.62 264 GLU A CA 1
ATOM 2049 C C . GLU A 1 264 ? 4.918 -37.531 -23.031 1 84.62 264 GLU A C 1
ATOM 2051 O O . GLU A 1 264 ? 3.719 -37.812 -22.953 1 84.62 264 GLU A O 1
ATOM 2056 N N . ALA A 1 265 ? 5.523 -36.375 -22.766 1 90.75 265 ALA A N 1
ATOM 2057 C CA . ALA A 1 265 ? 4.629 -35.281 -22.422 1 90.75 265 ALA A CA 1
ATOM 2058 C C . ALA A 1 265 ? 4.863 -34.094 -23.344 1 90.75 265 ALA A C 1
ATOM 2060 O O . ALA A 1 265 ? 6.008 -33.75 -23.656 1 90.75 265 ALA A O 1
ATOM 2061 N N . THR A 1 266 ? 3.797 -33.594 -23.906 1 94.56 266 THR A N 1
ATOM 2062 C CA . THR A 1 266 ? 3.836 -32.344 -24.609 1 94.56 266 THR A CA 1
ATOM 2063 C C . THR A 1 266 ? 3.551 -31.172 -23.656 1 94.56 266 THR A C 1
ATOM 2065 O O . THR A 1 266 ? 2.49 -31.125 -23.031 1 94.56 266 THR A O 1
ATOM 2068 N N . VAL A 1 267 ? 4.484 -30.281 -23.547 1 95.06 267 VAL A N 1
ATOM 2069 C CA . VAL A 1 267 ? 4.344 -29.141 -22.641 1 95.06 267 VAL A CA 1
ATOM 2070 C C . VAL A 1 267 ? 3.83 -27.922 -23.406 1 95.06 267 VAL A C 1
ATOM 2072 O O . VAL A 1 267 ? 4.57 -27.312 -24.172 1 95.06 267 VAL A O 1
ATOM 2075 N N . VAL A 1 268 ? 2.598 -27.625 -23.172 1 95.88 268 VAL A N 1
ATOM 2076 C CA . VAL A 1 268 ? 1.948 -26.5 -23.844 1 95.88 268 VAL A CA 1
ATOM 2077 C C . VAL A 1 268 ? 2.346 -25.188 -23.156 1 95.88 268 VAL A C 1
ATOM 2079 O O . VAL A 1 268 ? 2.133 -25.031 -21.938 1 95.88 268 VAL A O 1
ATOM 2082 N N . GLY A 1 269 ? 2.875 -24.25 -23.906 1 93.81 269 GLY A N 1
ATOM 2083 C CA . GLY A 1 269 ? 3.381 -23.031 -23.312 1 93.81 269 GLY A CA 1
ATOM 2084 C C . GLY A 1 269 ? 4.57 -23.25 -22.391 1 93.81 269 GLY A C 1
ATOM 2085 O O . GLY A 1 269 ? 4.59 -22.781 -21.25 1 93.81 269 GLY A O 1
ATOM 2086 N N . GLY A 1 270 ? 5.543 -23.984 -22.844 1 90.88 270 GLY A N 1
ATOM 2087 C CA . GLY A 1 270 ? 6.613 -24.484 -21.984 1 90.88 270 GLY A CA 1
ATOM 2088 C C . GLY A 1 270 ? 7.801 -23.531 -21.906 1 90.88 270 GLY A C 1
ATOM 2089 O O . GLY A 1 270 ? 8.781 -23.812 -21.219 1 90.88 270 GLY A O 1
ATOM 2090 N N . SER A 1 271 ? 7.719 -22.422 -22.562 1 88.12 271 SER A N 1
ATOM 2091 C CA . SER A 1 271 ? 8.75 -21.391 -22.531 1 88.12 271 SER A CA 1
ATOM 2092 C C . SER A 1 271 ? 10.109 -21.969 -22.953 1 88.12 271 SER A C 1
ATOM 2094 O O . SER A 1 271 ? 10.219 -22.641 -23.984 1 88.12 271 SER A O 1
ATOM 2096 N N . ASN A 1 272 ? 11.156 -21.797 -22.156 1 85.19 272 ASN A N 1
ATOM 2097 C CA . ASN A 1 272 ? 12.492 -22.234 -22.547 1 85.19 272 ASN A CA 1
ATOM 2098 C C . ASN A 1 272 ? 12.758 -23.672 -22.109 1 85.19 272 ASN A C 1
ATOM 2100 O O . ASN A 1 272 ? 13.898 -24.141 -22.156 1 85.19 272 ASN A O 1
ATOM 2104 N N . GLY A 1 273 ? 11.781 -24.297 -21.562 1 85.94 273 GLY A N 1
ATOM 2105 C CA . GLY A 1 273 ? 11.883 -25.719 -21.25 1 85.94 273 GLY A CA 1
ATOM 2106 C C . GLY A 1 273 ? 12.484 -25.969 -19.875 1 85.94 273 GLY A C 1
ATOM 2107 O O . GLY A 1 273 ? 12.852 -27.109 -19.562 1 85.94 273 GLY A O 1
ATOM 2108 N N . HIS A 1 274 ? 12.547 -24.984 -19.062 1 78.44 274 HIS A N 1
ATOM 2109 C CA . HIS A 1 274 ? 13.219 -25.109 -17.781 1 78.44 274 HIS A CA 1
ATOM 2110 C C . HIS A 1 274 ? 12.547 -26.172 -16.906 1 78.44 274 HIS A C 1
ATOM 2112 O O . HIS A 1 274 ? 13.234 -26.953 -16.234 1 78.44 274 HIS A O 1
ATOM 2118 N N . VAL A 1 275 ? 11.25 -26.203 -16.891 1 78.19 275 VAL A N 1
ATOM 2119 C CA . VAL A 1 275 ? 10.531 -27.172 -16.078 1 78.19 275 VAL A CA 1
ATOM 2120 C C . VAL A 1 275 ? 10.75 -28.578 -16.625 1 78.19 275 VAL A C 1
ATOM 2122 O O . VAL A 1 275 ? 10.953 -29.531 -15.867 1 78.19 275 VAL A O 1
ATOM 2125 N N . SER A 1 276 ? 10.695 -28.703 -17.922 1 85.75 276 SER A N 1
ATOM 2126 C CA . SER A 1 276 ? 10.945 -29.984 -18.562 1 85.75 276 SER A CA 1
ATOM 2127 C C . SER A 1 276 ? 12.352 -30.5 -18.25 1 85.75 276 SER A C 1
ATOM 2129 O O . SER A 1 276 ? 12.539 -31.688 -17.969 1 85.75 276 SER A O 1
ATOM 2131 N N . ALA A 1 277 ? 13.281 -29.578 -18.281 1 84.19 277 ALA A N 1
ATOM 2132 C CA . ALA A 1 277 ? 14.656 -29.938 -17.969 1 84.19 277 ALA A CA 1
ATOM 2133 C C . ALA A 1 277 ? 14.781 -30.438 -16.531 1 84.19 277 ALA A C 1
ATOM 2135 O O . ALA A 1 277 ? 15.445 -31.438 -16.266 1 84.19 277 ALA A O 1
ATOM 2136 N N . MET A 1 278 ? 14.156 -29.766 -15.672 1 77.88 278 MET A N 1
ATOM 2137 C CA . MET A 1 278 ? 14.195 -30.109 -14.258 1 77.88 278 MET A CA 1
ATOM 2138 C C . MET A 1 278 ? 13.602 -31.5 -14.016 1 77.88 278 MET A C 1
ATOM 2140 O O . MET A 1 278 ? 14.172 -32.312 -13.297 1 77.88 278 MET A O 1
ATOM 2144 N N . VAL A 1 279 ? 12.484 -31.797 -14.625 1 79.12 279 VAL A N 1
ATOM 2145 C CA . VAL A 1 279 ? 11.789 -33.062 -14.453 1 79.12 279 VAL A CA 1
ATOM 2146 C C . VAL A 1 279 ? 12.586 -34.188 -15.125 1 79.12 279 VAL A C 1
ATOM 2148 O O . VAL A 1 279 ? 12.703 -35.281 -14.586 1 79.12 279 VAL A O 1
ATOM 2151 N N . ALA A 1 280 ? 13.086 -33.844 -16.266 1 83.56 280 ALA A N 1
ATOM 2152 C CA . ALA A 1 280 ? 13.828 -34.844 -17.031 1 83.56 280 ALA A CA 1
ATOM 2153 C C . ALA A 1 280 ? 15.062 -35.312 -16.266 1 83.56 280 ALA A C 1
ATOM 2155 O O . ALA A 1 280 ? 15.469 -36.469 -16.391 1 83.56 280 ALA A O 1
ATOM 2156 N N . LYS A 1 281 ? 15.633 -34.469 -15.508 1 81.19 281 LYS A N 1
ATOM 2157 C CA . LYS A 1 281 ? 16.812 -34.812 -14.727 1 81.19 281 LYS A CA 1
ATOM 2158 C C . LYS A 1 281 ? 16.5 -35.906 -13.719 1 81.19 281 LYS A C 1
ATOM 2160 O O . LYS A 1 281 ? 17.328 -36.781 -13.469 1 81.19 281 LYS A O 1
ATOM 2165 N N . SER A 1 282 ? 15.352 -35.938 -13.195 1 77.81 282 SER A N 1
ATOM 2166 C CA . SER A 1 282 ? 14.984 -36.906 -12.148 1 77.81 282 SER A CA 1
ATOM 2167 C C . SER A 1 282 ? 14.242 -38.094 -12.734 1 77.81 282 SER A C 1
ATOM 2169 O O . SER A 1 282 ? 14.086 -39.125 -12.062 1 77.81 282 SER A O 1
ATOM 2171 N N . HIS A 1 283 ? 13.852 -37.969 -14 1 81.44 283 HIS A N 1
ATOM 2172 C CA . HIS A 1 283 ? 13.078 -39.031 -14.648 1 81.44 283 HIS A CA 1
ATOM 2173 C C . HIS A 1 283 ? 13.648 -39.375 -16.031 1 81.44 283 HIS A C 1
ATOM 2175 O O . HIS A 1 283 ? 13.133 -38.906 -17.047 1 81.44 283 HIS A O 1
ATOM 2181 N N . PRO A 1 284 ? 14.578 -40.188 -16.031 1 80.81 284 PRO A N 1
ATOM 2182 C CA . PRO A 1 284 ? 15.367 -40.438 -17.234 1 80.81 284 PRO A CA 1
ATOM 2183 C C . PRO A 1 284 ? 14.531 -41.031 -18.375 1 80.81 284 PRO A C 1
ATOM 2185 O O . PRO A 1 284 ? 14.961 -41 -19.531 1 80.81 284 PRO A O 1
ATOM 2188 N N . ARG A 1 285 ? 13.438 -41.531 -18.156 1 81 285 ARG A N 1
ATOM 2189 C CA . ARG A 1 285 ? 12.656 -42.188 -19.203 1 81 285 ARG A CA 1
ATOM 2190 C C . ARG A 1 285 ? 11.648 -41.219 -19.812 1 81 285 ARG A C 1
ATOM 2192 O O . ARG A 1 285 ? 10.977 -41.562 -20.797 1 81 285 ARG A O 1
ATOM 2199 N N . LEU A 1 286 ? 11.586 -40.062 -19.328 1 84.88 286 LEU A N 1
ATOM 2200 C CA . LEU A 1 286 ? 10.57 -39.125 -19.781 1 84.88 286 LEU A CA 1
ATOM 2201 C C . LEU A 1 286 ? 11.094 -38.281 -20.953 1 84.88 286 LEU A C 1
ATOM 2203 O O . LEU A 1 286 ? 12.25 -37.844 -20.938 1 84.88 286 LEU A O 1
ATOM 2207 N N . HIS A 1 287 ? 10.297 -38.188 -21.953 1 90 287 HIS A N 1
ATOM 2208 C CA . HIS A 1 287 ? 10.555 -37.344 -23.094 1 90 287 HIS A CA 1
ATOM 2209 C C . HIS A 1 287 ? 9.562 -36.156 -23.141 1 90 287 HIS A C 1
ATOM 2211 O O . HIS A 1 287 ? 8.391 -36.344 -22.812 1 90 287 HIS A O 1
ATOM 2217 N N . PHE A 1 288 ? 10.094 -34.969 -23.562 1 93 288 PHE A N 1
ATOM 2218 C CA . PHE A 1 288 ? 9.234 -33.781 -23.578 1 93 288 PHE A CA 1
ATOM 2219 C C . PHE A 1 288 ? 9.281 -33.125 -24.938 1 93 288 PHE A C 1
ATOM 2221 O O . PHE A 1 288 ? 10.344 -33.031 -25.562 1 93 288 PHE A O 1
ATOM 2228 N N . ILE A 1 289 ? 8.188 -32.75 -25.438 1 95.25 289 ILE A N 1
ATOM 2229 C CA . ILE A 1 289 ? 8.062 -31.734 -26.484 1 95.25 289 ILE A CA 1
ATOM 2230 C C . ILE A 1 289 ? 7.59 -30.406 -25.891 1 95.25 289 ILE A C 1
ATOM 2232 O O . ILE A 1 289 ? 6.461 -30.312 -25.391 1 95.25 289 ILE A O 1
ATOM 2236 N N . VAL A 1 290 ? 8.453 -29.438 -25.922 1 96.06 290 VAL A N 1
ATOM 2237 C CA . VAL A 1 290 ? 8.133 -28.125 -25.375 1 96.06 290 VAL A CA 1
ATOM 2238 C C . VAL A 1 290 ? 7.57 -27.234 -26.484 1 96.06 290 VAL A C 1
ATOM 2240 O O . VAL A 1 290 ? 8.25 -26.953 -27.469 1 96.06 290 VAL A O 1
ATOM 2243 N N . GLN A 1 291 ? 6.336 -26.828 -26.312 1 97.06 291 GLN A N 1
ATOM 2244 C CA . GLN A 1 291 ? 5.684 -25.969 -27.297 1 97.06 291 GLN A CA 1
ATOM 2245 C C . GLN A 1 291 ? 5.598 -24.531 -26.812 1 97.06 291 GLN A C 1
ATOM 2247 O O . GLN A 1 291 ? 5.191 -24.281 -25.672 1 97.06 291 GLN A O 1
ATOM 2252 N N . ASP A 1 292 ? 5.953 -23.562 -27.609 1 95.38 292 ASP A N 1
ATOM 2253 C CA . ASP A 1 292 ? 5.762 -22.141 -27.359 1 95.38 292 ASP A CA 1
ATOM 2254 C C . ASP A 1 292 ? 5.961 -21.328 -28.625 1 95.38 292 ASP A C 1
ATOM 2256 O O . ASP A 1 292 ? 6.129 -21.891 -29.703 1 95.38 292 ASP A O 1
ATOM 2260 N N . LEU A 1 293 ? 5.852 -20.047 -28.531 1 92.31 293 LEU A N 1
ATOM 2261 C CA . LEU A 1 293 ? 6.016 -19.141 -29.656 1 92.31 293 LEU A CA 1
ATOM 2262 C C . LEU A 1 293 ? 7.465 -19.125 -30.141 1 92.31 293 LEU A C 1
ATOM 2264 O O . LEU A 1 293 ? 8.375 -19.469 -29.375 1 92.31 293 LEU A O 1
ATOM 2268 N N . PRO A 1 294 ? 7.707 -18.766 -31.359 1 92.19 294 PRO A N 1
ATOM 2269 C CA . PRO A 1 294 ? 9.047 -18.828 -31.953 1 92.19 294 PRO A CA 1
ATOM 2270 C C . PRO A 1 294 ? 10.062 -17.969 -31.219 1 92.19 294 PRO A C 1
ATOM 2272 O O . PRO A 1 294 ? 11.25 -18.312 -31.156 1 92.19 294 PRO A O 1
ATOM 2275 N N . GLU A 1 295 ? 9.641 -16.906 -30.578 1 85.69 295 GLU A N 1
ATOM 2276 C CA . GLU A 1 295 ? 10.539 -15.977 -29.891 1 85.69 295 GLU A CA 1
ATOM 2277 C C . GLU A 1 295 ? 11.219 -16.641 -28.703 1 85.69 295 GLU A C 1
ATOM 2279 O O . GLU A 1 295 ? 12.25 -16.156 -28.219 1 85.69 295 GLU A O 1
ATOM 2284 N N . LEU A 1 296 ? 10.703 -17.797 -28.281 1 87.31 296 LEU A N 1
ATOM 2285 C CA . LEU A 1 296 ? 11.25 -18.469 -27.109 1 87.31 296 LEU A CA 1
ATOM 2286 C C . LEU A 1 296 ? 12.258 -19.531 -27.516 1 87.31 296 LEU A C 1
ATOM 2288 O O . LEU A 1 296 ? 12.969 -20.078 -26.656 1 87.31 296 LEU A O 1
ATOM 2292 N N . GLN A 1 297 ? 12.414 -19.859 -28.766 1 91.56 297 GLN A N 1
ATOM 2293 C CA . GLN A 1 297 ? 13.266 -20.938 -29.234 1 91.56 297 GLN A CA 1
ATOM 2294 C C . GLN A 1 297 ? 14.734 -20.656 -28.922 1 91.56 297 GLN A C 1
ATOM 2296 O O . GLN A 1 297 ? 15.461 -21.547 -28.469 1 91.56 297 GLN A O 1
ATOM 2301 N N . PRO A 1 298 ? 15.141 -19.359 -29.125 1 88.75 298 PRO A N 1
ATOM 2302 C CA . PRO A 1 298 ? 16.547 -19.109 -28.797 1 88.75 298 PRO A CA 1
ATOM 2303 C C . PRO A 1 298 ? 16.859 -19.375 -27.344 1 88.75 298 PRO A C 1
ATOM 2305 O O . PRO A 1 298 ? 17.906 -19.984 -27.031 1 88.75 298 PRO A O 1
ATOM 2308 N N . ALA A 1 299 ? 15.992 -18.969 -26.484 1 84.06 299 ALA A N 1
ATOM 2309 C CA . ALA A 1 299 ? 16.203 -19.219 -25.062 1 84.06 299 ALA A CA 1
ATOM 2310 C C . ALA A 1 299 ? 16.188 -20.719 -24.766 1 84.06 299 ALA A C 1
ATOM 2312 O O . ALA A 1 299 ? 16.953 -21.203 -23.922 1 84.06 299 ALA A O 1
ATOM 2313 N N . PHE A 1 300 ? 15.391 -21.469 -25.391 1 90.31 300 PHE A N 1
ATOM 2314 C CA . PHE A 1 300 ? 15.328 -22.922 -25.266 1 90.31 300 PHE A CA 1
ATOM 2315 C C . PHE A 1 300 ? 16.625 -23.562 -25.734 1 90.31 300 PHE A C 1
ATOM 2317 O O . PHE A 1 300 ? 17.188 -24.406 -25.031 1 90.31 300 PHE A O 1
ATOM 2324 N N . ASP A 1 301 ? 17.047 -23.094 -26.906 1 93.06 301 ASP A N 1
ATOM 2325 C CA . ASP A 1 301 ? 18.281 -23.625 -27.469 1 93.06 301 ASP A CA 1
ATOM 2326 C C . ASP A 1 301 ? 19.469 -23.375 -26.531 1 93.06 301 ASP A C 1
ATOM 2328 O O . ASP A 1 301 ? 20.297 -24.266 -26.344 1 93.06 301 ASP A O 1
ATOM 2332 N N . GLU A 1 302 ? 19.453 -22.266 -26 1 89.19 302 GLU A N 1
ATOM 2333 C CA . GLU A 1 302 ? 20.516 -21.922 -25.062 1 89.19 302 GLU A CA 1
ATOM 2334 C C . GLU A 1 302 ? 20.453 -22.812 -23.812 1 89.19 302 GLU A C 1
ATOM 2336 O O . GLU A 1 302 ? 21.484 -23.281 -23.328 1 89.19 302 GLU A O 1
ATOM 2341 N N . ALA A 1 303 ? 19.281 -23.016 -23.328 1 85.88 303 ALA A N 1
ATOM 2342 C CA . ALA A 1 303 ? 19.094 -23.859 -22.156 1 85.88 303 ALA A CA 1
ATOM 2343 C C . ALA A 1 303 ? 19.516 -25.297 -22.438 1 85.88 303 ALA A C 1
ATOM 2345 O O . ALA A 1 303 ? 20.156 -25.938 -21.609 1 85.88 303 ALA A O 1
ATOM 2346 N N . MET A 1 304 ? 19.234 -25.812 -23.594 1 89.44 304 MET A N 1
ATOM 2347 C CA . MET A 1 304 ? 19.562 -27.188 -23.969 1 89.44 304 MET A CA 1
ATOM 2348 C C . MET A 1 304 ? 21.047 -27.344 -24.25 1 89.44 304 MET A C 1
ATOM 2350 O O . MET A 1 304 ? 21.641 -28.391 -23.969 1 89.44 304 MET A O 1
ATOM 2354 N N . ALA A 1 305 ? 21.609 -26.266 -24.734 1 90.12 305 ALA A N 1
ATOM 2355 C CA . ALA A 1 305 ? 23.062 -26.281 -24.953 1 90.12 305 ALA A CA 1
ATOM 2356 C C . ALA A 1 305 ? 23.812 -26.406 -23.641 1 90.12 305 ALA A C 1
ATOM 2358 O O . ALA A 1 305 ? 24.875 -27.031 -23.578 1 90.12 305 ALA A O 1
ATOM 2359 N N . SER A 1 306 ? 23.266 -25.938 -22.672 1 86.25 306 SER A N 1
ATOM 2360 C CA . SER A 1 306 ? 23.906 -25.953 -21.359 1 86.25 306 SER A CA 1
ATOM 2361 C C . SER A 1 306 ? 23.672 -27.281 -20.656 1 86.25 306 SER A C 1
ATOM 2363 O O . SER A 1 306 ? 24.297 -27.578 -19.641 1 86.25 306 SER A O 1
ATOM 2365 N N . ALA A 1 307 ? 22.781 -28.094 -21.188 1 86.19 307 ALA A N 1
ATOM 2366 C CA . ALA A 1 307 ? 22.484 -29.406 -20.641 1 86.19 307 ALA A CA 1
ATOM 2367 C C . ALA A 1 307 ? 22.453 -30.469 -21.734 1 86.19 307 ALA A C 1
ATOM 2369 O O . ALA A 1 307 ? 21.406 -31.078 -21.984 1 86.19 307 ALA A O 1
ATOM 2370 N N . PRO A 1 308 ? 23.516 -30.828 -22.266 1 85.31 308 PRO A N 1
ATOM 2371 C CA . PRO A 1 308 ? 23.562 -31.703 -23.438 1 85.31 308 PRO A CA 1
ATOM 2372 C C . PRO A 1 308 ? 22.969 -33.094 -23.172 1 85.31 308 PRO A C 1
ATOM 2374 O O . PRO A 1 308 ? 22.406 -33.719 -24.078 1 85.31 308 PRO A O 1
ATOM 2377 N N . LYS A 1 309 ? 23.016 -33.531 -21.969 1 87.56 309 LYS A N 1
ATOM 2378 C CA . LYS A 1 309 ? 22.484 -34.844 -21.625 1 87.56 309 LYS A CA 1
ATOM 2379 C C . LYS A 1 309 ? 20.969 -34.875 -21.75 1 87.56 309 LYS A C 1
ATOM 2381 O O . LYS A 1 309 ? 20.375 -35.938 -21.875 1 87.56 309 LYS A O 1
ATOM 2386 N N . LEU A 1 310 ? 20.344 -33.75 -21.75 1 89.62 310 LEU A N 1
ATOM 2387 C CA . LEU A 1 310 ? 18.891 -33.625 -21.797 1 89.62 310 LEU A CA 1
ATOM 2388 C C . LEU A 1 310 ? 18.422 -33.344 -23.219 1 89.62 310 LEU A C 1
ATOM 2390 O O . LEU A 1 310 ? 17.234 -33.531 -23.516 1 89.62 310 LEU A O 1
ATOM 2394 N N . SER A 1 311 ? 19.312 -32.938 -24.078 1 87.88 311 SER A N 1
ATOM 2395 C CA . SER A 1 311 ? 18.953 -32.438 -25.391 1 87.88 311 SER A CA 1
ATOM 2396 C C . SER A 1 311 ? 18.297 -33.5 -26.25 1 87.88 311 SER A C 1
ATOM 2398 O O . SER A 1 311 ? 17.5 -33.188 -27.141 1 87.88 311 SER A O 1
ATOM 2400 N N . SER A 1 312 ? 18.609 -34.719 -25.953 1 89 312 SER A N 1
ATOM 2401 C CA . SER A 1 312 ? 18.031 -35.812 -26.75 1 89 312 SER A CA 1
ATOM 2402 C C . SER A 1 312 ? 16.609 -36.125 -26.297 1 89 312 SER A C 1
ATOM 2404 O O . SER A 1 312 ? 15.859 -36.781 -27.016 1 89 312 SER A O 1
ATOM 2406 N N . ARG A 1 313 ? 16.281 -35.656 -25.188 1 92.5 313 ARG A N 1
ATOM 2407 C CA . ARG A 1 313 ? 15 -36.062 -24.594 1 92.5 313 ARG A CA 1
ATOM 2408 C C . ARG A 1 313 ? 14.008 -34.906 -24.594 1 92.5 313 ARG A C 1
ATOM 2410 O O . ARG A 1 313 ? 12.828 -35.094 -24.297 1 92.5 313 ARG A O 1
ATOM 2417 N N . ILE A 1 314 ? 14.445 -33.719 -24.844 1 94.81 314 ILE A N 1
ATOM 2418 C CA . ILE A 1 314 ? 13.602 -32.531 -24.812 1 94.81 314 ILE A CA 1
ATOM 2419 C C . ILE A 1 314 ? 13.719 -31.781 -26.141 1 94.81 314 ILE A C 1
ATOM 2421 O O . ILE A 1 314 ? 14.812 -31.391 -26.547 1 94.81 314 ILE A O 1
ATOM 2425 N N . SER A 1 315 ? 12.711 -31.625 -26.844 1 94.94 315 SER A N 1
ATOM 2426 C CA . SER A 1 315 ? 12.703 -30.906 -28.109 1 94.94 315 SER A CA 1
ATOM 2427 C C . SER A 1 315 ? 11.766 -29.703 -28.047 1 94.94 315 SER A C 1
ATOM 2429 O O . SER A 1 315 ? 10.891 -29.625 -27.172 1 94.94 315 SER A O 1
ATOM 2431 N N . PHE A 1 316 ? 12.016 -28.75 -28.906 1 96.12 316 PHE A N 1
ATOM 2432 C CA . PHE A 1 316 ? 11.188 -27.562 -29 1 96.12 316 PHE A CA 1
ATOM 2433 C C . PHE A 1 316 ? 10.328 -27.594 -30.25 1 96.12 316 PHE A C 1
ATOM 2435 O O . PHE A 1 316 ? 10.789 -28.016 -31.312 1 96.12 316 PHE A O 1
ATOM 2442 N N . GLN A 1 317 ? 9.109 -27.297 -30.141 1 97.19 317 GLN A N 1
ATOM 2443 C CA . GLN A 1 317 ? 8.195 -27.156 -31.266 1 97.19 317 GLN A CA 1
ATOM 2444 C C . GLN A 1 317 ? 7.477 -25.812 -31.234 1 97.19 317 GLN A C 1
ATOM 2446 O O . GLN A 1 317 ? 6.797 -25.484 -30.25 1 97.19 317 GLN A O 1
ATOM 2451 N N . VAL A 1 318 ? 7.617 -25.016 -32.281 1 97 318 VAL A N 1
ATOM 2452 C CA . VAL A 1 318 ? 6.887 -23.75 -32.406 1 97 318 VAL A CA 1
ATOM 2453 C C . VAL A 1 318 ? 5.391 -24.031 -32.5 1 97 318 VAL A C 1
ATOM 2455 O O . VAL A 1 318 ? 4.941 -24.75 -33.375 1 97 318 VAL A O 1
ATOM 2458 N N . HIS A 1 319 ? 4.648 -23.484 -31.547 1 97.31 319 HIS A N 1
ATOM 2459 C CA . HIS A 1 319 ? 3.203 -23.672 -31.547 1 97.31 319 HIS A CA 1
ATOM 2460 C C . HIS A 1 319 ? 2.506 -22.594 -30.719 1 97.31 319 HIS A C 1
ATOM 2462 O O . HIS A 1 319 ? 2.932 -22.297 -29.609 1 97.31 319 HIS A O 1
ATOM 2468 N N . ASP A 1 320 ? 1.501 -22.016 -31.312 1 96.56 320 ASP A N 1
ATOM 2469 C CA . ASP A 1 320 ? 0.552 -21.141 -30.625 1 96.56 320 ASP A CA 1
ATOM 2470 C C . ASP A 1 320 ? -0.639 -21.953 -30.094 1 96.56 320 ASP A C 1
ATOM 2472 O O . ASP A 1 320 ? -1.437 -22.469 -30.875 1 96.56 320 ASP A O 1
ATOM 2476 N N . PHE A 1 321 ? -0.784 -21.969 -28.812 1 97.44 321 PHE A N 1
ATOM 2477 C CA . PHE A 1 321 ? -1.788 -22.859 -28.234 1 97.44 321 PHE A CA 1
ATOM 2478 C C . PHE A 1 321 ? -3.193 -22.375 -28.547 1 97.44 321 PHE A C 1
ATOM 2480 O O . PHE A 1 321 ? -4.18 -23.031 -28.219 1 97.44 321 PHE A O 1
ATOM 2487 N N . PHE A 1 322 ? -3.359 -21.25 -29.25 1 97.44 322 PHE A N 1
ATOM 2488 C CA . PHE A 1 322 ? -4.652 -20.781 -29.734 1 97.44 322 PHE A CA 1
ATOM 2489 C C . PHE A 1 322 ? -4.949 -21.359 -31.109 1 97.44 322 PHE A C 1
ATOM 2491 O O . PHE A 1 322 ? -5.988 -21.062 -31.703 1 97.44 322 PHE A O 1
ATOM 2498 N N . THR A 1 323 ? -4.039 -22.172 -31.609 1 97.75 323 THR A N 1
ATOM 2499 C CA . THR A 1 323 ? -4.227 -22.906 -32.844 1 97.75 323 THR A CA 1
ATOM 2500 C C . THR A 1 323 ? -4.316 -24.406 -32.594 1 97.75 323 THR A C 1
ATOM 2502 O O . THR A 1 323 ? -3.924 -24.875 -31.531 1 97.75 323 THR A O 1
ATOM 2505 N N . PRO A 1 324 ? -4.812 -25.109 -33.562 1 97.69 324 PRO A N 1
ATOM 2506 C CA . PRO A 1 324 ? -5 -26.547 -33.312 1 97.69 324 PRO A CA 1
ATOM 2507 C C . PRO A 1 324 ? -3.705 -27.25 -32.906 1 97.69 324 PRO A C 1
ATOM 2509 O O . PRO A 1 324 ? -2.654 -26.984 -33.5 1 97.69 324 PRO A O 1
ATOM 2512 N N . GLN A 1 325 ? -3.826 -28.094 -31.938 1 97.94 325 GLN A N 1
ATOM 2513 C CA . GLN A 1 325 ? -2.686 -28.859 -31.438 1 97.94 325 GLN A CA 1
ATOM 2514 C C . GLN A 1 325 ? -2.166 -29.812 -32.5 1 97.94 325 GLN A C 1
ATOM 2516 O O . GLN A 1 325 ? -2.9 -30.688 -32.969 1 97.94 325 GLN A O 1
ATOM 2521 N N . PRO A 1 326 ? -0.902 -29.719 -32.812 1 96.88 326 PRO A N 1
ATOM 2522 C CA . PRO A 1 326 ? -0.36 -30.5 -33.938 1 96.88 326 PRO A CA 1
ATOM 2523 C C . PRO A 1 326 ? 0.094 -31.891 -33.5 1 96.88 326 PRO A C 1
ATOM 2525 O O . PRO A 1 326 ? 0.365 -32.75 -34.344 1 96.88 326 PRO A O 1
ATOM 2528 N N . VAL A 1 327 ? 0.186 -32.125 -32.25 1 95.81 327 VAL A N 1
ATOM 2529 C CA . VAL A 1 327 ? 0.742 -33.406 -31.75 1 95.81 327 VAL A CA 1
ATOM 2530 C C . VAL A 1 327 ? -0.328 -34.156 -30.984 1 95.81 327 VAL A C 1
ATOM 2532 O O . VAL A 1 327 ? -1.01 -33.594 -30.125 1 95.81 327 VAL A O 1
ATOM 2535 N N . SER A 1 328 ? -0.469 -35.344 -31.344 1 94.12 328 SER A N 1
ATOM 2536 C CA . SER A 1 328 ? -1.291 -36.25 -30.531 1 94.12 328 SER A CA 1
ATOM 2537 C C . SER A 1 328 ? -0.448 -37 -29.5 1 94.12 328 SER A C 1
ATOM 2539 O O . SER A 1 328 ? 0.408 -37.812 -29.859 1 94.12 328 SER A O 1
ATOM 2541 N N . ALA A 1 329 ? -0.653 -36.688 -28.312 1 91.44 329 ALA A N 1
ATOM 2542 C CA . ALA A 1 329 ? 0.122 -37.25 -27.219 1 91.44 329 ALA A CA 1
ATOM 2543 C C . ALA A 1 329 ? -0.794 -37.875 -26.156 1 91.44 329 ALA A C 1
ATOM 2545 O O . ALA A 1 329 ? -2 -37.625 -26.141 1 91.44 329 ALA A O 1
ATOM 2546 N N . SER A 1 330 ? -0.148 -38.719 -25.344 1 89.25 330 SER A N 1
ATOM 2547 C CA . SER A 1 330 ? -0.908 -39.312 -24.25 1 89.25 330 SER A CA 1
ATOM 2548 C C . SER A 1 330 ? -1.079 -38.344 -23.109 1 89.25 330 SER A C 1
ATOM 2550 O O . SER A 1 330 ? -1.997 -38.5 -22.297 1 89.25 330 SER A O 1
ATOM 2552 N N . THR A 1 331 ? -0.156 -37.406 -23.047 1 91.81 331 THR A N 1
ATOM 2553 C CA . THR A 1 331 ? -0.206 -36.438 -21.938 1 91.81 331 THR A CA 1
ATOM 2554 C C . THR A 1 331 ? 0.184 -35.031 -22.406 1 91.81 331 THR A C 1
ATOM 2556 O O . THR A 1 331 ? 1.166 -34.875 -23.125 1 91.81 331 THR A O 1
ATOM 2559 N N . TYR A 1 332 ? -0.571 -34.156 -21.969 1 94.31 332 TYR A N 1
ATOM 2560 C CA . TYR A 1 332 ? -0.28 -32.719 -22.125 1 94.31 332 TYR A CA 1
ATOM 2561 C C . TYR A 1 332 ? -0.083 -32.062 -20.781 1 94.31 332 TYR A C 1
ATOM 2563 O O . TYR A 1 332 ? -0.859 -32.281 -19.844 1 94.31 332 TYR A O 1
ATOM 2571 N N . MET A 1 333 ? 0.993 -31.281 -20.672 1 91.25 333 MET A N 1
ATOM 2572 C CA . MET A 1 333 ? 1.284 -30.547 -19.453 1 91.25 333 MET A CA 1
ATOM 2573 C C . MET A 1 333 ? 1.105 -29.047 -19.672 1 91.25 333 MET A C 1
ATOM 2575 O O . MET A 1 333 ? 1.577 -28.5 -20.656 1 91.25 333 MET A O 1
ATOM 2579 N N . VAL A 1 334 ? 0.356 -28.484 -18.812 1 92.62 334 VAL A N 1
ATOM 2580 C CA . VAL A 1 334 ? 0.154 -27.031 -18.812 1 92.62 334 VAL A CA 1
ATOM 2581 C C . VAL A 1 334 ? 0.512 -26.469 -17.438 1 92.62 334 VAL A C 1
ATOM 2583 O O . VAL A 1 334 ? -0.063 -26.875 -16.422 1 92.62 334 VAL A O 1
ATOM 2586 N N . ARG A 1 335 ? 1.461 -25.594 -17.438 1 87.38 335 ARG A N 1
ATOM 2587 C CA . ARG A 1 335 ? 1.897 -25.062 -16.156 1 87.38 335 ARG A CA 1
ATOM 2588 C C . ARG A 1 335 ? 1.822 -23.531 -16.156 1 87.38 335 ARG A C 1
ATOM 2590 O O . ARG A 1 335 ? 2.52 -22.875 -16.922 1 87.38 335 ARG A O 1
ATOM 2597 N N . ASN A 1 336 ? 0.937 -22.984 -15.234 1 88.31 336 ASN A N 1
ATOM 2598 C CA . ASN A 1 336 ? 0.825 -21.547 -14.984 1 88.31 336 ASN A CA 1
ATOM 2599 C C . ASN A 1 336 ? 0.51 -20.781 -16.266 1 88.31 336 ASN A C 1
ATOM 2601 O O . ASN A 1 336 ? 1.162 -19.781 -16.562 1 88.31 336 ASN A O 1
ATOM 2605 N N . ILE A 1 337 ? -0.362 -21.359 -17.047 1 93.38 337 ILE A N 1
ATOM 2606 C CA . ILE A 1 337 ? -0.773 -20.734 -18.297 1 93.38 337 ILE A CA 1
ATOM 2607 C C . ILE A 1 337 ? -2.217 -20.25 -18.188 1 93.38 337 ILE A C 1
ATOM 2609 O O . ILE A 1 337 ? -2.512 -19.078 -18.438 1 93.38 337 ILE A O 1
ATOM 2613 N N . PHE A 1 338 ? -3.072 -21.156 -17.703 1 96.44 338 PHE A N 1
ATOM 2614 C CA . PHE A 1 338 ? -4.504 -20.891 -17.781 1 96.44 338 PHE A CA 1
ATOM 2615 C C . PHE A 1 338 ? -4.895 -19.75 -16.859 1 96.44 338 PHE A C 1
ATOM 2617 O O . PHE A 1 338 ? -5.824 -19 -17.156 1 96.44 338 PHE A O 1
ATOM 2624 N N . HIS A 1 339 ? -4.203 -19.531 -15.773 1 94.25 339 HIS A N 1
ATOM 2625 C CA . HIS A 1 339 ? -4.586 -18.469 -14.844 1 94.25 339 HIS A CA 1
ATOM 2626 C C . HIS A 1 339 ? -4.375 -17.094 -15.461 1 94.25 339 HIS A C 1
ATOM 2628 O O . HIS A 1 339 ? -4.953 -16.109 -15 1 94.25 339 HIS A O 1
ATOM 2634 N N . ASP A 1 340 ? -3.617 -17.016 -16.562 1 95.75 340 ASP A N 1
ATOM 2635 C CA . ASP A 1 340 ? -3.387 -15.742 -17.25 1 95.75 340 ASP A CA 1
ATOM 2636 C C . ASP A 1 340 ? -4.594 -15.344 -18.094 1 95.75 340 ASP A C 1
ATOM 2638 O O . ASP A 1 340 ? -4.617 -14.258 -18.672 1 95.75 340 ASP A O 1
ATOM 2642 N N . TRP A 1 341 ? -5.578 -16.219 -18.125 1 97.81 341 TRP A N 1
ATOM 2643 C CA . TRP A 1 341 ? -6.645 -16.016 -19.109 1 97.81 341 TRP A CA 1
ATOM 2644 C C . TRP A 1 341 ? -8.016 -16.078 -18.438 1 97.81 341 TRP A C 1
ATOM 2646 O O . TRP A 1 341 ? -8.234 -16.906 -17.547 1 97.81 341 TRP A O 1
ATOM 2656 N N . PRO A 1 342 ? -8.945 -15.219 -18.938 1 97.75 342 PRO A N 1
ATOM 2657 C CA . PRO A 1 342 ? -10.344 -15.445 -18.562 1 97.75 342 PRO A CA 1
ATOM 2658 C C . PRO A 1 342 ? -10.875 -16.797 -19.047 1 97.75 342 PRO A C 1
ATOM 2660 O O . PRO A 1 342 ? -10.273 -17.406 -19.938 1 97.75 342 PRO A O 1
ATOM 2663 N N . ASP A 1 343 ? -11.984 -17.234 -18.516 1 97.88 343 ASP A N 1
ATOM 2664 C CA . ASP A 1 343 ? -12.539 -18.547 -18.828 1 97.88 343 ASP A CA 1
ATOM 2665 C C . ASP A 1 343 ? -12.766 -18.688 -20.328 1 97.88 343 ASP A C 1
ATOM 2667 O O . ASP A 1 343 ? -12.508 -19.75 -20.906 1 97.88 343 ASP A O 1
ATOM 2671 N N . LYS A 1 344 ? -13.18 -17.609 -20.938 1 97.75 344 LYS A N 1
ATOM 2672 C CA . LYS A 1 344 ? -13.445 -17.609 -22.375 1 97.75 344 LYS A CA 1
ATOM 2673 C C . LYS A 1 344 ? -12.227 -18.078 -23.156 1 97.75 344 LYS A C 1
ATOM 2675 O O . LYS A 1 344 ? -12.352 -18.891 -24.078 1 97.75 344 LYS A O 1
ATOM 2680 N N . TYR A 1 345 ? -11.117 -17.656 -22.766 1 98.12 345 TYR A N 1
ATOM 2681 C CA . TYR A 1 345 ? -9.898 -17.953 -23.5 1 98.12 345 TYR A CA 1
ATOM 2682 C C . TYR A 1 345 ? -9.312 -19.297 -23.062 1 98.12 345 TYR A C 1
ATOM 2684 O O . TYR A 1 345 ? -8.695 -20 -23.875 1 98.12 345 TYR A O 1
ATOM 2692 N N . VAL A 1 346 ? -9.461 -19.688 -21.812 1 98.44 346 VAL A N 1
ATOM 2693 C CA . VAL A 1 346 ? -9.07 -21.031 -21.391 1 98.44 346 VAL A CA 1
ATOM 2694 C C . VAL A 1 346 ? -9.836 -22.062 -22.219 1 98.44 346 VAL A C 1
ATOM 2696 O O . VAL A 1 346 ? -9.25 -23.031 -22.703 1 98.44 346 VAL A O 1
ATOM 2699 N N . VAL A 1 347 ? -11.102 -21.844 -22.359 1 98.5 347 VAL A N 1
ATOM 2700 C CA . VAL A 1 347 ? -11.961 -22.719 -23.156 1 98.5 347 VAL A CA 1
ATOM 2701 C C . VAL A 1 347 ? -11.445 -22.797 -24.578 1 98.5 347 VAL A C 1
ATOM 2703 O O . VAL A 1 347 ? -11.336 -23.875 -25.156 1 98.5 347 VAL A O 1
ATOM 2706 N N . LYS A 1 348 ? -11.086 -21.656 -25.109 1 98.38 348 LYS A N 1
ATOM 2707 C CA . LYS A 1 348 ? -10.57 -21.594 -26.484 1 98.38 348 LYS A CA 1
ATOM 2708 C C . LYS A 1 348 ? -9.289 -22.422 -26.609 1 98.38 348 LYS A C 1
ATOM 2710 O O . LYS A 1 348 ? -9.125 -23.172 -27.578 1 98.38 348 LYS A O 1
ATOM 2715 N N . ILE A 1 349 ? -8.398 -22.312 -25.672 1 98.25 349 ILE A N 1
ATOM 2716 C CA . ILE A 1 349 ? -7.141 -23.047 -25.688 1 98.25 349 ILE A CA 1
ATOM 2717 C C . ILE A 1 349 ? -7.426 -24.547 -25.609 1 98.25 349 ILE A C 1
ATOM 2719 O O . ILE A 1 349 ? -6.891 -25.328 -26.391 1 98.25 349 ILE A O 1
ATOM 2723 N N . LEU A 1 350 ? -8.273 -24.906 -24.688 1 98.25 350 LEU A N 1
ATOM 2724 C CA . LEU A 1 350 ? -8.609 -26.312 -24.484 1 98.25 350 LEU A CA 1
ATOM 2725 C C . LEU A 1 350 ? -9.266 -26.891 -25.719 1 98.25 350 LEU A C 1
ATOM 2727 O O . LEU A 1 350 ? -9.008 -28.047 -26.078 1 98.25 350 LEU A O 1
ATOM 2731 N N . GLN A 1 351 ? -10.047 -26.141 -26.391 1 98.31 351 GLN A N 1
ATOM 2732 C CA . GLN A 1 351 ? -10.734 -26.609 -27.594 1 98.31 351 GLN A CA 1
ATOM 2733 C C . GLN A 1 351 ? -9.758 -26.859 -28.734 1 98.31 351 GLN A C 1
ATOM 2735 O O . GLN A 1 351 ? -10 -27.719 -29.594 1 98.31 351 GLN A O 1
ATOM 2740 N N . GLN A 1 352 ? -8.648 -26.141 -28.703 1 98 352 GLN A N 1
ATOM 2741 C CA . GLN A 1 352 ? -7.625 -26.375 -29.719 1 98 352 GLN A CA 1
ATOM 2742 C C . GLN A 1 352 ? -6.906 -27.703 -29.469 1 98 352 GLN A C 1
ATOM 2744 O O . GLN A 1 352 ? -6.277 -28.25 -30.375 1 98 352 GLN A O 1
ATOM 2749 N N . LEU A 1 353 ? -6.984 -28.234 -28.266 1 97.25 353 LEU A N 1
ATOM 2750 C CA . LEU A 1 353 ? -6.371 -29.5 -27.906 1 97.25 353 LEU A CA 1
ATOM 2751 C C . LEU A 1 353 ? -7.266 -30.672 -28.328 1 97.25 353 LEU A C 1
ATOM 2753 O O . LEU A 1 353 ? -6.773 -31.766 -28.609 1 97.25 353 LEU A O 1
ATOM 2757 N N . VAL A 1 354 ? -8.531 -30.484 -28.359 1 97.25 354 VAL A N 1
ATOM 2758 C CA . VAL A 1 354 ? -9.539 -31.531 -28.438 1 97.25 354 VAL A CA 1
ATOM 2759 C C . VAL A 1 354 ? -9.328 -32.375 -29.688 1 97.25 354 VAL A C 1
ATOM 2761 O O . VAL A 1 354 ? -9.32 -33.625 -29.625 1 97.25 354 VAL A O 1
ATOM 2764 N N . PRO A 1 355 ? -9.008 -31.719 -30.844 1 96.56 355 PRO A N 1
ATOM 2765 C CA . PRO A 1 355 ? -8.859 -32.531 -32.062 1 96.56 355 PRO A CA 1
ATOM 2766 C C . PRO A 1 355 ? -7.688 -33.5 -31.969 1 96.56 355 PRO A C 1
ATOM 2768 O O . PRO A 1 355 ? -7.676 -34.531 -32.656 1 96.56 355 PRO A O 1
ATOM 2771 N N . ALA A 1 356 ? -6.758 -33.219 -31.094 1 96.38 356 ALA A N 1
ATOM 2772 C CA . ALA A 1 356 ? -5.555 -34.031 -31 1 96.38 356 ALA A CA 1
ATOM 2773 C C . ALA A 1 356 ? -5.688 -35.094 -29.891 1 96.38 356 ALA A C 1
ATOM 2775 O O . ALA A 1 356 ? -4.875 -36 -29.797 1 96.38 356 ALA A O 1
ATOM 2776 N N . LEU A 1 357 ? -6.711 -35 -29.109 1 96.06 357 LEU A N 1
ATOM 2777 C CA . LEU A 1 357 ? -6.844 -35.875 -27.938 1 96.06 357 LEU A CA 1
ATOM 2778 C C . LEU A 1 357 ? -7.469 -37.219 -28.328 1 96.06 357 LEU A C 1
ATOM 2780 O O . LEU A 1 357 ? -8.438 -37.25 -29.094 1 96.06 357 LEU A O 1
ATOM 2784 N N . THR A 1 358 ? -6.832 -38.281 -27.859 1 95.12 358 THR A N 1
ATOM 2785 C CA . THR A 1 358 ? -7.41 -39.594 -27.938 1 95.12 358 THR A CA 1
ATOM 2786 C C . THR A 1 358 ? -8.055 -40 -26.609 1 95.12 358 THR A C 1
ATOM 2788 O O . THR A 1 358 ? -7.73 -39.438 -25.578 1 95.12 358 THR A O 1
ATOM 2791 N N . PRO A 1 359 ? -9.016 -40.906 -26.719 1 95.81 359 PRO A N 1
ATOM 2792 C CA . PRO A 1 359 ? -9.586 -41.344 -25.438 1 95.81 359 PRO A CA 1
ATOM 2793 C C . PRO A 1 359 ? -8.523 -41.781 -24.438 1 95.81 359 PRO A C 1
ATOM 2795 O O . PRO A 1 359 ? -7.625 -42.562 -24.797 1 95.81 359 PRO A O 1
ATOM 2798 N N . GLY A 1 360 ? -8.648 -41.25 -23.281 1 93.38 360 GLY A N 1
ATOM 2799 C CA . GLY A 1 360 ? -7.688 -41.625 -22.266 1 93.38 360 GLY A CA 1
ATOM 2800 C C . GLY A 1 360 ? -6.539 -40.625 -22.141 1 93.38 360 GLY A C 1
ATOM 2801 O O . GLY A 1 360 ? -5.789 -40.656 -21.156 1 93.38 360 GLY A O 1
ATOM 2802 N N . ALA A 1 361 ? -6.43 -39.781 -23.125 1 93.31 361 ALA A N 1
ATOM 2803 C CA . ALA A 1 361 ? -5.398 -38.75 -23.031 1 93.31 361 ALA A CA 1
ATOM 2804 C C . ALA A 1 361 ? -5.547 -37.906 -21.75 1 93.31 361 ALA A C 1
ATOM 2806 O O . ALA A 1 361 ? -6.668 -37.688 -21.281 1 93.31 361 ALA A O 1
ATOM 2807 N N . ARG A 1 362 ? -4.375 -37.438 -21.219 1 92.19 362 ARG A N 1
ATOM 2808 C CA . ARG A 1 362 ? -4.375 -36.75 -19.938 1 92.19 362 ARG A CA 1
ATOM 2809 C C . ARG A 1 362 ? -3.832 -35.312 -20.094 1 92.19 362 ARG A C 1
ATOM 2811 O O . ARG A 1 362 ? -2.91 -35.094 -20.875 1 92.19 362 ARG A O 1
ATOM 2818 N N . ILE A 1 363 ? -4.438 -34.469 -19.359 1 94.38 363 ILE A N 1
ATOM 2819 C CA . ILE A 1 363 ? -3.908 -33.125 -19.188 1 94.38 363 ILE A CA 1
ATOM 2820 C C . ILE A 1 363 ? -3.482 -32.906 -17.734 1 94.38 363 ILE A C 1
ATOM 2822 O O . ILE A 1 363 ? -4.312 -32.969 -16.828 1 94.38 363 ILE A O 1
ATOM 2826 N N . ALA A 1 364 ? -2.213 -32.719 -17.531 1 90.12 364 ALA A N 1
ATOM 2827 C CA . ALA A 1 364 ? -1.671 -32.375 -16.234 1 90.12 364 ALA A CA 1
ATOM 2828 C C . ALA A 1 364 ? -1.543 -30.844 -16.094 1 90.12 364 ALA A C 1
ATOM 2830 O O . ALA A 1 364 ? -0.591 -30.25 -16.594 1 90.12 364 ALA A O 1
ATOM 2831 N N . LEU A 1 365 ? -2.457 -30.281 -15.383 1 91.56 365 LEU A N 1
ATOM 2832 C CA . LEU A 1 365 ? -2.457 -28.828 -15.188 1 91.56 365 LEU A CA 1
ATOM 2833 C C . LEU A 1 365 ? -1.827 -28.469 -13.844 1 91.56 365 LEU A C 1
ATOM 2835 O O . LEU A 1 365 ? -2.326 -28.859 -12.789 1 91.56 365 LEU A O 1
ATOM 2839 N N . PHE A 1 366 ? -0.697 -27.766 -13.93 1 86.38 366 PHE A N 1
ATOM 2840 C CA . PHE A 1 366 ? -0.072 -27.172 -12.75 1 86.38 366 PHE A CA 1
ATOM 2841 C C . PHE A 1 366 ? -0.406 -25.688 -12.648 1 86.38 366 PHE A C 1
ATOM 2843 O O . PHE A 1 366 ? 0.104 -24.875 -13.43 1 86.38 366 PHE A O 1
ATOM 2850 N N . ASP A 1 367 ? -1.274 -25.344 -11.734 1 89.75 367 ASP A N 1
ATOM 2851 C CA . ASP A 1 367 ? -1.701 -23.969 -11.57 1 89.75 367 ASP A CA 1
ATOM 2852 C C . ASP A 1 367 ? -2.137 -23.688 -10.125 1 89.75 367 ASP A C 1
ATOM 2854 O O . ASP A 1 367 ? -2.221 -24.625 -9.32 1 89.75 367 ASP A O 1
ATOM 2858 N N . ILE A 1 368 ? -2.291 -22.484 -9.812 1 89.25 368 ILE A N 1
ATOM 2859 C CA . ILE A 1 368 ? -2.76 -22.109 -8.484 1 89.25 368 ILE A CA 1
ATOM 2860 C C . ILE A 1 368 ? -4.195 -22.594 -8.289 1 89.25 368 ILE A C 1
ATOM 2862 O O . ILE A 1 368 ? -5.031 -22.469 -9.188 1 89.25 368 ILE A O 1
ATOM 2866 N N . ILE A 1 369 ? -4.43 -23.281 -7.258 1 91.88 369 ILE A N 1
ATOM 2867 C CA . ILE A 1 369 ? -5.773 -23.688 -6.875 1 91.88 369 ILE A CA 1
ATOM 2868 C C . ILE A 1 369 ? -6.207 -22.938 -5.617 1 91.88 369 ILE A C 1
ATOM 2870 O O . ILE A 1 369 ? -5.656 -23.172 -4.535 1 91.88 369 ILE A O 1
ATOM 2874 N N . MET A 1 370 ? -7.125 -22.078 -5.742 1 91.81 370 MET A N 1
ATOM 2875 C CA . MET A 1 370 ? -7.629 -21.312 -4.613 1 91.81 370 MET A CA 1
ATOM 2876 C C . MET A 1 370 ? -8.336 -22.203 -3.607 1 91.81 370 MET A C 1
ATOM 2878 O O . MET A 1 370 ? -9.07 -23.125 -3.994 1 91.81 370 MET A O 1
ATOM 2882 N N . LEU A 1 371 ? -8.086 -21.938 -2.375 1 89.69 371 LEU A N 1
ATOM 2883 C CA . LEU A 1 371 ? -8.773 -22.656 -1.316 1 89.69 371 LEU A CA 1
ATOM 2884 C C . LEU A 1 371 ? -10.234 -22.234 -1.229 1 89.69 371 LEU A C 1
ATOM 2886 O O . LEU A 1 371 ? -10.57 -21.078 -1.513 1 89.69 371 LEU A O 1
ATOM 2890 N N . PRO A 1 372 ? -11.031 -23.219 -0.876 1 88.75 372 PRO A N 1
ATOM 2891 C CA . PRO A 1 372 ? -12.406 -22.797 -0.608 1 88.75 372 PRO A CA 1
ATOM 2892 C C . PRO A 1 372 ? -12.516 -21.844 0.582 1 88.75 372 PRO A C 1
ATOM 2894 O O . PRO A 1 372 ? -11.625 -21.812 1.437 1 88.75 372 PRO A O 1
ATOM 2897 N N . ASP A 1 373 ? -13.562 -21.094 0.635 1 89.31 373 ASP A N 1
ATOM 2898 C CA . ASP A 1 373 ? -13.766 -20.156 1.73 1 89.31 373 ASP A CA 1
ATOM 2899 C C . ASP A 1 373 ? -13.844 -20.875 3.072 1 89.31 373 ASP A C 1
ATOM 2901 O O . ASP A 1 373 ? -13.406 -20.344 4.094 1 89.31 373 ASP A O 1
ATOM 2905 N N . TYR A 1 374 ? -14.461 -22.031 3.002 1 91 374 TYR A N 1
ATOM 2906 C CA . TYR A 1 374 ? -14.594 -22.891 4.18 1 91 374 TYR A CA 1
ATOM 2907 C C . TYR A 1 374 ? -14.148 -24.312 3.877 1 91 374 TYR A C 1
ATOM 2909 O O . TYR A 1 374 ? -14.43 -24.844 2.799 1 91 374 TYR A O 1
ATOM 2917 N N . ASP A 1 375 ? -13.438 -24.875 4.809 1 86.38 375 ASP A N 1
ATOM 2918 C CA . ASP A 1 375 ? -13.047 -26.266 4.637 1 86.38 375 ASP A CA 1
ATOM 2919 C C . ASP A 1 375 ? -14.195 -27.203 5.004 1 86.38 375 ASP A C 1
ATOM 2921 O O . ASP A 1 375 ? -15.328 -26.75 5.211 1 86.38 375 ASP A O 1
ATOM 2925 N N . GLU A 1 376 ? -13.867 -28.453 4.969 1 85.06 376 GLU A N 1
ATOM 2926 C CA . GLU A 1 376 ? -14.891 -29.469 5.211 1 85.06 376 GLU A CA 1
ATOM 2927 C C . GLU A 1 376 ? -15.477 -29.328 6.613 1 85.06 376 GLU A C 1
ATOM 2929 O O . GLU A 1 376 ? -16.609 -29.766 6.859 1 85.06 376 GLU A O 1
ATOM 2934 N N . LYS A 1 377 ? -14.781 -28.734 7.523 1 87.88 377 LYS A N 1
ATOM 2935 C CA . LYS A 1 377 ? -15.227 -28.578 8.906 1 87.88 377 LYS A CA 1
ATOM 2936 C C . LYS A 1 377 ? -15.875 -27.219 9.141 1 87.88 377 LYS A C 1
ATOM 2938 O O . LYS A 1 377 ? -16.125 -26.828 10.281 1 87.88 377 LYS A O 1
ATOM 2943 N N . GLY A 1 378 ? -15.922 -26.453 8.047 1 87.5 378 GLY A N 1
ATOM 2944 C CA . GLY A 1 378 ? -16.562 -25.141 8.141 1 87.5 378 GLY A CA 1
ATOM 2945 C C . GLY A 1 378 ? -15.625 -24.062 8.648 1 87.5 378 GLY A C 1
ATOM 2946 O O . GLY A 1 378 ? -16.078 -23.016 9.109 1 87.5 378 GLY A O 1
ATOM 2947 N N . GLN A 1 379 ? -14.43 -24.344 8.625 1 89.25 379 GLN A N 1
ATOM 2948 C CA . GLN A 1 379 ? -13.453 -23.375 9.109 1 89.25 379 GLN A CA 1
ATOM 2949 C C . GLN A 1 379 ? -12.812 -22.609 7.957 1 89.25 379 GLN A C 1
ATOM 2951 O O . GLN A 1 379 ? -12.539 -23.188 6.902 1 89.25 379 GLN A O 1
ATOM 2956 N N . GLN A 1 380 ? -12.641 -21.375 8.141 1 91.44 380 GLN A N 1
ATOM 2957 C CA . GLN A 1 380 ? -11.93 -20.578 7.148 1 91.44 380 GLN A CA 1
ATOM 2958 C C . GLN A 1 380 ? -10.414 -20.734 7.293 1 91.44 380 GLN A C 1
ATOM 2960 O O . GLN A 1 380 ? -9.906 -20.891 8.406 1 91.44 380 GLN A O 1
ATOM 2965 N N . PRO A 1 381 ? -9.695 -20.703 6.207 1 90.5 381 PRO A N 1
ATOM 2966 C CA . PRO A 1 381 ? -8.242 -20.625 6.344 1 90.5 381 PRO A CA 1
ATOM 2967 C C . PRO A 1 381 ? -7.793 -19.391 7.148 1 90.5 381 PRO A C 1
ATOM 2969 O O . PRO A 1 381 ? -8.531 -18.406 7.242 1 90.5 381 PRO A O 1
ATOM 2972 N N . PRO A 1 382 ? -6.602 -19.5 7.75 1 92.12 382 PRO A N 1
ATOM 2973 C CA . PRO A 1 382 ? -6.094 -18.344 8.477 1 92.12 382 PRO A CA 1
ATOM 2974 C C . PRO A 1 382 ? -6.066 -17.078 7.613 1 92.12 382 PRO A C 1
ATOM 2976 O O . PRO A 1 382 ? -5.863 -17.156 6.402 1 92.12 382 PRO A O 1
ATOM 2979 N N . LEU A 1 383 ? -6.223 -15.961 8.195 1 95.06 383 LEU A N 1
ATOM 2980 C CA . LEU A 1 383 ? -6.387 -14.688 7.512 1 95.06 383 LEU A CA 1
ATOM 2981 C C . LEU A 1 383 ? -5.211 -14.414 6.578 1 95.06 383 LEU A C 1
ATOM 2983 O O . LEU A 1 383 ? -5.41 -14.023 5.426 1 95.06 383 LEU A O 1
ATOM 2987 N N . PRO A 1 384 ? -3.939 -14.648 6.996 1 94.81 384 PRO A N 1
ATOM 2988 C CA . PRO A 1 384 ? -2.838 -14.352 6.078 1 94.81 384 PRO A CA 1
ATOM 2989 C C . PRO A 1 384 ? -2.906 -15.164 4.789 1 94.81 384 PRO A C 1
ATOM 2991 O O . PRO A 1 384 ? -2.521 -14.68 3.725 1 94.81 384 PRO A O 1
ATOM 2994 N N . VAL A 1 385 ? -3.4 -16.375 4.883 1 91.88 385 VAL A N 1
ATOM 2995 C CA . VAL A 1 385 ? -3.521 -17.25 3.725 1 91.88 385 VAL A CA 1
ATOM 2996 C C . VAL A 1 385 ? -4.621 -16.734 2.799 1 91.88 385 VAL A C 1
ATOM 2998 O O . VAL A 1 385 ? -4.422 -16.625 1.586 1 91.88 385 VAL A O 1
ATOM 3001 N N . ARG A 1 386 ? -5.77 -16.375 3.385 1 94.06 386 ARG A N 1
ATOM 3002 C CA . ARG A 1 386 ? -6.879 -15.844 2.596 1 94.06 386 ARG A CA 1
ATOM 3003 C C . ARG A 1 386 ? -6.48 -14.547 1.894 1 94.06 386 ARG A C 1
ATOM 3005 O O . ARG A 1 386 ? -6.824 -14.336 0.728 1 94.06 386 ARG A O 1
ATOM 3012 N N . LYS A 1 387 ? -5.789 -13.734 2.627 1 95.44 387 LYS A N 1
ATOM 3013 C CA . LYS A 1 387 ? -5.344 -12.461 2.08 1 95.44 387 LYS A CA 1
ATOM 3014 C C . LYS A 1 387 ? -4.379 -12.664 0.914 1 95.44 387 LYS A C 1
ATOM 3016 O O . LYS A 1 387 ? -4.465 -11.969 -0.1 1 95.44 387 LYS A O 1
ATOM 3021 N N . MET A 1 388 ? -3.473 -13.602 1.04 1 93 388 MET A N 1
ATOM 3022 C CA . MET A 1 388 ? -2.51 -13.891 -0.019 1 93 388 MET A CA 1
ATOM 3023 C C . MET A 1 388 ? -3.211 -14.438 -1.258 1 93 388 MET A C 1
ATOM 3025 O O . MET A 1 388 ? -2.92 -14.016 -2.377 1 93 388 MET A O 1
ATOM 3029 N N . GLN A 1 389 ? -4.125 -15.328 -1.043 1 92.12 389 GLN A N 1
ATOM 3030 C CA . GLN A 1 389 ? -4.871 -15.898 -2.162 1 92.12 389 GLN A CA 1
ATOM 3031 C C . GLN A 1 389 ? -5.656 -14.828 -2.904 1 92.12 389 GLN A C 1
ATOM 3033 O O . GLN A 1 389 ? -5.68 -14.805 -4.137 1 92.12 389 GLN A O 1
ATOM 3038 N N . SER A 1 390 ? -6.262 -13.992 -2.125 1 95.25 390 SER A N 1
ATOM 3039 C CA . SER A 1 390 ? -7.016 -12.906 -2.744 1 95.25 390 SER A CA 1
ATOM 3040 C C . SER A 1 390 ? -6.102 -11.961 -3.52 1 95.25 390 SER A C 1
ATOM 3042 O O . SER A 1 390 ? -6.484 -11.438 -4.566 1 95.25 390 SER A O 1
ATOM 3044 N N . ALA A 1 391 ? -4.945 -11.75 -2.977 1 95.94 391 ALA A N 1
ATOM 3045 C CA . ALA A 1 391 ? -3.984 -10.891 -3.66 1 95.94 391 ALA A CA 1
ATOM 3046 C C . ALA A 1 391 ? -3.549 -11.5 -4.988 1 95.94 391 ALA A C 1
ATOM 3048 O O . ALA A 1 391 ? -3.426 -10.797 -5.992 1 95.94 391 ALA A O 1
ATOM 3049 N N . PHE A 1 392 ? -3.355 -12.789 -5.004 1 93.31 392 PHE A N 1
ATOM 3050 C CA . PHE A 1 392 ? -3.023 -13.477 -6.25 1 93.31 392 PHE A CA 1
ATOM 3051 C C . PHE A 1 392 ? -4.137 -13.305 -7.273 1 93.31 392 PHE A C 1
ATOM 3053 O O . PHE A 1 392 ? -3.875 -13.055 -8.453 1 93.31 392 PHE A O 1
ATOM 3060 N N . ASP A 1 393 ? -5.293 -13.461 -6.797 1 96.56 393 ASP A N 1
ATOM 3061 C CA . ASP A 1 393 ? -6.449 -13.297 -7.676 1 96.56 393 ASP A CA 1
ATOM 3062 C C . ASP A 1 393 ? -6.496 -11.891 -8.266 1 96.56 393 ASP A C 1
ATOM 3064 O O . ASP A 1 393 ? -6.746 -11.719 -9.461 1 96.56 393 ASP A O 1
ATOM 3068 N N . MET A 1 394 ? -6.203 -10.883 -7.453 1 97.88 394 MET A N 1
ATOM 3069 C CA . MET A 1 394 ? -6.234 -9.5 -7.91 1 97.88 394 MET A CA 1
ATOM 3070 C C . MET A 1 394 ? -5.145 -9.242 -8.945 1 97.88 394 MET A C 1
ATOM 3072 O O . MET A 1 394 ? -5.348 -8.469 -9.891 1 97.88 394 MET A O 1
ATOM 3076 N N . GLU A 1 395 ? -4.043 -9.867 -8.781 1 96.94 395 GLU A N 1
ATOM 3077 C CA . GLU A 1 395 ? -2.969 -9.703 -9.758 1 96.94 395 GLU A CA 1
ATOM 3078 C C . GLU A 1 395 ? -3.393 -10.219 -11.133 1 96.94 395 GLU A C 1
ATOM 3080 O O . GLU A 1 395 ? -3.066 -9.617 -12.156 1 96.94 395 GLU A O 1
ATOM 3085 N N . MET A 1 396 ? -4.121 -11.312 -11.125 1 97.62 396 MET A N 1
ATOM 3086 C CA . MET A 1 396 ? -4.594 -11.852 -12.398 1 97.62 396 MET A CA 1
ATOM 3087 C C . MET A 1 396 ? -5.617 -10.922 -13.039 1 97.62 396 MET A C 1
ATOM 3089 O O . MET A 1 396 ? -5.652 -10.781 -14.266 1 97.62 396 MET A O 1
ATOM 3093 N N . LEU A 1 397 ? -6.398 -10.359 -12.219 1 98.38 397 LEU A N 1
ATOM 3094 C CA . LEU A 1 397 ? -7.391 -9.422 -12.727 1 98.38 397 LEU A CA 1
ATOM 3095 C C . LEU A 1 397 ? -6.715 -8.188 -13.32 1 98.38 397 LEU A C 1
ATOM 3097 O O . LEU A 1 397 ? -7.02 -7.789 -14.445 1 98.38 397 LEU A O 1
ATOM 3101 N N . VAL A 1 398 ? -5.77 -7.648 -12.648 1 98.06 398 VAL A N 1
ATOM 3102 C CA . VAL A 1 398 ? -5.133 -6.379 -12.984 1 98.06 398 VAL A CA 1
ATOM 3103 C C . VAL A 1 398 ? -4.305 -6.535 -14.258 1 98.06 398 VAL A C 1
ATOM 3105 O O . VAL A 1 398 ? -4.309 -5.652 -15.125 1 98.06 398 VAL A O 1
ATOM 3108 N N . LEU A 1 399 ? -3.674 -7.641 -14.414 1 97.81 399 LEU A N 1
ATOM 3109 C CA . LEU A 1 399 ? -2.705 -7.809 -15.492 1 97.81 399 LEU A CA 1
ATOM 3110 C C . LEU A 1 399 ? -3.357 -8.453 -16.703 1 97.81 399 LEU A C 1
ATOM 3112 O O . LEU A 1 399 ? -2.959 -8.188 -17.844 1 97.81 399 LEU A O 1
ATOM 3116 N N . PHE A 1 400 ? -4.438 -9.297 -16.422 1 98 400 PHE A N 1
ATOM 3117 C CA . PHE A 1 400 ? -4.84 -10.188 -17.5 1 98 400 PHE A CA 1
ATOM 3118 C C . PHE A 1 400 ? -6.359 -10.219 -17.641 1 98 400 PHE A C 1
ATOM 3120 O O . PHE A 1 400 ? -6.898 -10.945 -18.484 1 98 400 PHE A O 1
ATOM 3127 N N . ASN A 1 401 ? -7.07 -9.422 -16.828 1 98.19 401 ASN A N 1
ATOM 3128 C CA . ASN A 1 401 ? -8.523 -9.531 -16.766 1 98.19 401 ASN A CA 1
ATOM 3129 C C . ASN A 1 401 ? -8.969 -10.969 -16.531 1 98.19 401 ASN A C 1
ATOM 3131 O O . ASN A 1 401 ? -9.977 -11.414 -17.078 1 98.19 401 ASN A O 1
ATOM 3135 N N . ALA A 1 402 ? -8.18 -11.664 -15.758 1 98.25 402 ALA A N 1
ATOM 3136 C CA . ALA A 1 402 ? -8.391 -13.078 -15.461 1 98.25 402 ALA A CA 1
ATOM 3137 C C . ALA A 1 402 ? -8.711 -13.289 -13.984 1 98.25 402 ALA A C 1
ATOM 3139 O O . ALA A 1 402 ? -9.289 -12.414 -13.336 1 98.25 402 ALA A O 1
ATOM 3140 N N . LYS A 1 403 ? -8.547 -14.516 -13.492 1 97.31 403 LYS A N 1
ATOM 3141 C CA . LYS A 1 403 ? -8.836 -14.875 -12.109 1 97.31 403 LYS A CA 1
ATOM 3142 C C . LYS A 1 403 ? -8.078 -16.125 -11.695 1 97.31 403 LYS A C 1
ATOM 3144 O O . LYS A 1 403 ? -7.656 -16.922 -12.547 1 97.31 403 LYS A O 1
ATOM 3149 N N . GLU A 1 404 ? -7.836 -16.25 -10.422 1 96 404 GLU A N 1
ATOM 3150 C CA . GLU A 1 404 ? -7.496 -17.562 -9.875 1 96 404 GLU A CA 1
ATOM 3151 C C . GLU A 1 404 ? -8.742 -18.422 -9.68 1 96 404 GLU A C 1
ATOM 3153 O O . GLU A 1 404 ? -9.859 -17.891 -9.578 1 96 404 GLU A O 1
ATOM 3158 N N . ARG A 1 405 ? -8.516 -19.688 -9.68 1 96.31 405 ARG A N 1
ATOM 3159 C CA . ARG A 1 405 ? -9.664 -20.594 -9.734 1 96.31 405 ARG A CA 1
ATOM 3160 C C . ARG A 1 405 ? -9.617 -21.609 -8.602 1 96.31 405 ARG A C 1
ATOM 3162 O O . ARG A 1 405 ? -8.547 -22.109 -8.258 1 96.31 405 ARG A O 1
ATOM 3169 N N . THR A 1 406 ? -10.773 -21.844 -8.039 1 93.56 406 THR A N 1
ATOM 3170 C CA . THR A 1 406 ? -10.938 -22.953 -7.105 1 93.56 406 THR A CA 1
ATOM 3171 C C . THR A 1 406 ? -11 -24.281 -7.852 1 93.56 406 THR A C 1
ATOM 3173 O O . THR A 1 406 ? -11.062 -24.312 -9.086 1 93.56 406 THR A O 1
ATOM 3176 N N . ALA A 1 407 ? -10.961 -25.391 -7.082 1 93.56 407 ALA A N 1
ATOM 3177 C CA . ALA A 1 407 ? -11.141 -26.703 -7.68 1 93.56 407 ALA A CA 1
ATOM 3178 C C . ALA A 1 407 ? -12.445 -26.797 -8.461 1 93.56 407 ALA A C 1
ATOM 3180 O O . ALA A 1 407 ? -12.484 -27.359 -9.555 1 93.56 407 ALA A O 1
ATOM 3181 N N . GLU A 1 408 ? -13.445 -26.188 -7.934 1 94.88 408 GLU A N 1
ATOM 3182 C CA . GLU A 1 408 ? -14.75 -26.172 -8.594 1 94.88 408 GLU A CA 1
ATOM 3183 C C . GLU A 1 408 ? -14.711 -25.359 -9.883 1 94.88 408 GLU A C 1
ATOM 3185 O O . GLU A 1 408 ? -15.289 -25.75 -10.898 1 94.88 408 GLU A O 1
ATOM 3190 N N . ASP A 1 409 ? -14.07 -24.234 -9.836 1 96.12 409 ASP A N 1
ATOM 3191 C CA . ASP A 1 409 ? -13.93 -23.391 -11.016 1 96.12 409 ASP A CA 1
ATOM 3192 C C . ASP A 1 409 ? -13.18 -24.125 -12.125 1 96.12 409 ASP A C 1
ATOM 3194 O O . ASP A 1 409 ? -13.562 -24.031 -13.297 1 96.12 409 ASP A O 1
ATOM 3198 N N . TRP A 1 410 ? -12.102 -24.812 -11.758 1 96.69 410 TRP A N 1
ATOM 3199 C CA . TRP A 1 410 ? -11.32 -25.562 -12.734 1 96.69 410 TRP A CA 1
ATOM 3200 C C . TRP A 1 410 ? -12.172 -26.656 -13.383 1 96.69 410 TRP A C 1
ATOM 3202 O O . TRP A 1 410 ? -12.148 -26.828 -14.602 1 96.69 410 TRP A O 1
ATOM 3212 N N . THR A 1 411 ? -12.906 -27.344 -12.57 1 97.19 411 THR A N 1
ATOM 3213 C CA . THR A 1 411 ? -13.789 -28.391 -13.094 1 97.19 411 THR A CA 1
ATOM 3214 C C . THR A 1 411 ? -14.797 -27.797 -14.078 1 97.19 411 THR A C 1
ATOM 3216 O O . THR A 1 411 ? -15.008 -28.344 -15.164 1 97.19 411 THR A O 1
ATOM 3219 N N . ALA A 1 412 ? -15.328 -26.688 -13.703 1 97.44 412 ALA A N 1
ATOM 3220 C CA . ALA A 1 412 ? -16.344 -26.031 -14.523 1 97.44 412 ALA A CA 1
ATOM 3221 C C . ALA A 1 412 ? -15.773 -25.578 -15.859 1 97.44 412 ALA A C 1
ATOM 3223 O O . ALA A 1 412 ? -16.406 -25.734 -16.906 1 97.44 412 ALA A O 1
ATOM 3224 N N . VAL A 1 413 ? -14.594 -24.969 -15.836 1 97.81 413 VAL A N 1
ATOM 3225 C CA . VAL A 1 413 ? -14.039 -24.406 -17.062 1 97.81 413 VAL A CA 1
ATOM 3226 C C . VAL A 1 413 ? -13.648 -25.531 -18.016 1 97.81 413 VAL A C 1
ATOM 3228 O O . VAL A 1 413 ? -13.781 -25.391 -19.234 1 97.81 413 VAL A O 1
ATOM 3231 N N . PHE A 1 414 ? -13.18 -26.672 -17.547 1 98.31 414 PHE A N 1
ATOM 3232 C CA . PHE A 1 414 ? -12.906 -27.828 -18.406 1 98.31 414 PHE A CA 1
ATOM 3233 C C . PHE A 1 414 ? -14.188 -28.344 -19.047 1 98.31 414 PHE A C 1
ATOM 3235 O O . PHE A 1 414 ? -14.211 -28.641 -20.234 1 98.31 414 PHE A O 1
ATOM 3242 N N . LYS A 1 415 ? -15.234 -28.359 -18.281 1 98.12 415 LYS A N 1
ATOM 3243 C CA . LYS A 1 415 ? -16.516 -28.828 -18.797 1 98.12 415 LYS A CA 1
ATOM 3244 C C . LYS A 1 415 ? -17.078 -27.859 -19.844 1 98.12 415 LYS A C 1
ATOM 3246 O O . LYS A 1 415 ? -17.703 -28.281 -20.812 1 98.12 415 LYS A O 1
ATOM 3251 N N . MET A 1 416 ? -16.875 -26.594 -19.625 1 97.94 416 MET A N 1
ATOM 3252 C CA . MET A 1 416 ? -17.297 -25.594 -20.594 1 97.94 416 MET A CA 1
ATOM 3253 C C . MET A 1 416 ? -16.625 -25.797 -21.938 1 97.94 416 MET A C 1
ATOM 3255 O O . MET A 1 416 ? -17.203 -25.531 -22.984 1 97.94 416 MET A O 1
ATOM 3259 N N . ALA A 1 417 ? -15.391 -26.281 -21.891 1 98.44 417 ALA A N 1
ATOM 3260 C CA . ALA A 1 417 ? -14.625 -26.469 -23.109 1 98.44 417 ALA A CA 1
ATOM 3261 C C . ALA A 1 417 ? -15.117 -27.703 -23.891 1 98.44 417 ALA A C 1
ATOM 3263 O O . ALA A 1 417 ? -15.25 -27.656 -25.109 1 98.44 417 ALA A O 1
ATOM 3264 N N . ASP A 1 418 ? -15.312 -28.797 -23.203 1 98.44 418 ASP A N 1
ATOM 3265 C CA . ASP A 1 418 ? -15.789 -30.047 -23.797 1 98.44 418 ASP A CA 1
ATOM 3266 C C . ASP A 1 418 ? -16.281 -31 -22.703 1 98.44 418 ASP A C 1
ATOM 3268 O O . ASP A 1 418 ? -15.578 -31.266 -21.734 1 98.44 418 ASP A O 1
ATOM 3272 N N . ASP A 1 419 ? -17.406 -31.562 -22.875 1 97.38 419 ASP A N 1
ATOM 3273 C CA . ASP A 1 419 ? -18.047 -32.438 -21.891 1 97.38 419 ASP A CA 1
ATOM 3274 C C . ASP A 1 419 ? -17.219 -33.719 -21.688 1 97.38 419 ASP A C 1
ATOM 3276 O O . ASP A 1 419 ? -17.375 -34.375 -20.656 1 97.38 419 ASP A O 1
ATOM 3280 N N . ARG A 1 420 ? -16.391 -34 -22.578 1 96.44 420 ARG A N 1
ATOM 3281 C CA . ARG A 1 420 ? -15.609 -35.219 -22.531 1 96.44 420 ARG A CA 1
ATOM 3282 C C . ARG A 1 420 ? -14.406 -35.062 -21.609 1 96.44 420 ARG A C 1
ATOM 3284 O O . ARG A 1 420 ? -13.719 -36.031 -21.297 1 96.44 420 ARG A O 1
ATOM 3291 N N . PHE A 1 421 ? -14.117 -33.875 -21.156 1 98.56 421 PHE A N 1
ATOM 3292 C CA . PHE A 1 421 ? -13.094 -33.656 -20.141 1 98.56 421 PHE A CA 1
ATOM 3293 C C . PHE A 1 421 ? -13.617 -34.062 -18.75 1 98.56 421 PHE A C 1
ATOM 3295 O O . PHE A 1 421 ? -14.695 -33.625 -18.344 1 98.56 421 PHE A O 1
ATOM 3302 N N . ARG A 1 422 ? -12.867 -34.812 -18.062 1 97.56 422 ARG A N 1
ATOM 3303 C CA . ARG A 1 422 ? -13.195 -35.219 -16.688 1 97.56 422 ARG A CA 1
ATOM 3304 C C . ARG A 1 422 ? -12.023 -34.969 -15.75 1 97.56 422 ARG A C 1
ATOM 3306 O O . ARG A 1 422 ? -10.93 -35.5 -15.977 1 97.56 422 ARG A O 1
ATOM 3313 N N . VAL A 1 423 ? -12.258 -34.281 -14.758 1 96.5 423 VAL A N 1
ATOM 3314 C CA . VAL A 1 423 ? -11.234 -34.094 -13.734 1 96.5 423 VAL A CA 1
ATOM 3315 C C . VAL A 1 423 ? -11.094 -35.375 -12.922 1 96.5 423 VAL A C 1
ATOM 3317 O O . VAL A 1 423 ? -12.023 -35.781 -12.219 1 96.5 423 VAL A O 1
ATOM 3320 N N . ASN A 1 424 ? -9.977 -35.938 -13.023 1 93.06 424 ASN A N 1
ATOM 3321 C CA . ASN A 1 424 ? -9.703 -37.219 -12.375 1 93.06 424 ASN A CA 1
ATOM 3322 C C . ASN A 1 424 ? -9.219 -37.031 -10.945 1 93.06 424 ASN A C 1
ATOM 3324 O O . ASN A 1 424 ? -9.523 -37.844 -10.062 1 93.06 424 ASN A O 1
ATOM 3328 N N . ALA A 1 425 ? -8.375 -36.062 -10.758 1 91.12 425 ALA A N 1
ATOM 3329 C CA . ALA A 1 425 ? -7.828 -35.812 -9.43 1 91.12 425 ALA A CA 1
ATOM 3330 C C . ALA A 1 425 ? -7.34 -34.375 -9.305 1 91.12 425 ALA A C 1
ATOM 3332 O O . ALA A 1 425 ? -6.91 -33.75 -10.281 1 91.12 425 ALA A O 1
ATOM 3333 N N . ILE A 1 426 ? -7.465 -33.844 -8.156 1 90.38 426 ILE A N 1
ATOM 3334 C CA . ILE A 1 426 ? -6.875 -32.562 -7.77 1 90.38 426 ILE A CA 1
ATOM 3335 C C . ILE A 1 426 ? -5.969 -32.75 -6.559 1 90.38 426 ILE A C 1
ATOM 3337 O O . ILE A 1 426 ? -6.41 -33.25 -5.516 1 90.38 426 ILE A O 1
ATOM 3341 N N . LYS A 1 427 ? -4.738 -32.438 -6.754 1 83.31 427 LYS A N 1
ATOM 3342 C CA . LYS A 1 427 ? -3.752 -32.625 -5.691 1 83.31 427 LYS A CA 1
ATOM 3343 C C . LYS A 1 427 ? -3.17 -31.266 -5.27 1 83.31 427 LYS A C 1
ATOM 3345 O O . LYS A 1 427 ? -2.713 -30.5 -6.113 1 83.31 427 LYS A O 1
ATOM 3350 N N . MET A 1 428 ? -3.322 -31.047 -4.016 1 78.5 428 MET A N 1
ATOM 3351 C CA . MET A 1 428 ? -2.732 -29.844 -3.434 1 78.5 428 MET A CA 1
ATOM 3352 C C . MET A 1 428 ? -1.706 -30.203 -2.365 1 78.5 428 MET A C 1
ATOM 3354 O O . MET A 1 428 ? -1.897 -31.172 -1.614 1 78.5 428 MET A O 1
ATOM 3358 N N . ILE A 1 429 ? -0.548 -29.656 -2.471 1 66.88 429 ILE A N 1
ATOM 3359 C CA . ILE A 1 429 ? 0.457 -29.844 -1.431 1 66.88 429 ILE A CA 1
ATOM 3360 C C . ILE A 1 429 ? 0.386 -28.688 -0.43 1 66.88 429 ILE A C 1
ATOM 3362 O O . ILE A 1 429 ? 0.429 -27.531 -0.817 1 66.88 429 ILE A O 1
ATOM 3366 N N . PRO A 1 430 ? 0.227 -29.109 0.807 1 63.16 430 PRO A N 1
ATOM 3367 C CA . PRO A 1 430 ? 0.171 -28.047 1.818 1 63.16 430 PRO A CA 1
ATOM 3368 C C . PRO A 1 430 ? 1.354 -27.094 1.734 1 63.16 430 PRO A C 1
ATOM 3370 O O . PRO A 1 430 ? 2.502 -27.531 1.61 1 63.16 430 PRO A O 1
ATOM 3373 N N . GLY A 1 431 ? 1.071 -25.859 1.663 1 61.59 431 GLY A N 1
ATOM 3374 C CA . GLY A 1 431 ? 2.119 -24.844 1.636 1 61.59 431 GLY A CA 1
ATOM 3375 C C . GLY A 1 431 ? 2.467 -24.375 0.234 1 61.59 431 GLY A C 1
ATOM 3376 O O . GLY A 1 431 ? 3.098 -23.344 0.057 1 61.59 431 GLY A O 1
ATOM 3377 N N . ALA A 1 432 ? 2.033 -25.328 -0.713 1 64.56 432 ALA A N 1
ATOM 3378 C CA . ALA A 1 432 ? 2.279 -24.938 -2.098 1 64.56 432 ALA A CA 1
ATOM 3379 C C . ALA A 1 432 ? 1.067 -24.219 -2.688 1 64.56 432 ALA A C 1
ATOM 3381 O O . ALA A 1 432 ? -0.076 -24.594 -2.412 1 64.56 432 ALA A O 1
ATOM 3382 N N . SER A 1 433 ? 1.36 -23.156 -3.357 1 68.5 433 SER A N 1
ATOM 3383 C CA . SER A 1 433 ? 0.243 -22.453 -3.977 1 68.5 433 SER A CA 1
ATOM 3384 C C . SER A 1 433 ? -0.169 -23.109 -5.289 1 68.5 433 SER A C 1
ATOM 3386 O O . SER A 1 433 ? -1.327 -23.016 -5.699 1 68.5 433 SER A O 1
ATOM 3388 N N . VAL A 1 434 ? 0.783 -23.812 -5.887 1 78.31 434 VAL A N 1
ATOM 3389 C CA . VAL A 1 434 ? 0.478 -24.484 -7.145 1 78.31 434 VAL A CA 1
ATOM 3390 C C . VAL A 1 434 ? 0.082 -25.938 -6.871 1 78.31 434 VAL A C 1
ATOM 3392 O O . VAL A 1 434 ? 0.714 -26.609 -6.062 1 78.31 434 VAL A O 1
ATOM 3395 N N . GLY A 1 435 ? -1.05 -26.266 -7.414 1 82.75 435 GLY A N 1
ATOM 3396 C CA . GLY A 1 435 ? -1.517 -27.641 -7.355 1 82.75 435 GLY A CA 1
ATOM 3397 C C . GLY A 1 435 ? -1.54 -28.328 -8.711 1 82.75 435 GLY A C 1
ATOM 3398 O O . GLY A 1 435 ? -1.111 -27.75 -9.711 1 82.75 435 GLY A O 1
ATOM 3399 N N . LEU A 1 436 ? -1.842 -29.609 -8.625 1 86.5 436 LEU A N 1
ATOM 3400 C CA . LEU A 1 436 ? -1.968 -30.422 -9.828 1 86.5 436 LEU A CA 1
ATOM 3401 C C . LEU A 1 436 ? -3.418 -30.828 -10.055 1 86.5 436 LEU A C 1
ATOM 3403 O O . LEU A 1 436 ? -4.07 -31.344 -9.148 1 86.5 436 LEU A O 1
ATOM 3407 N N . ILE A 1 437 ? -3.902 -30.5 -11.195 1 91.31 437 ILE A N 1
ATOM 3408 C CA . ILE A 1 437 ? -5.203 -30.984 -11.641 1 91.31 437 ILE A CA 1
ATOM 3409 C C . ILE A 1 437 ? -5.016 -32 -12.766 1 91.31 437 ILE A C 1
ATOM 3411 O O . ILE A 1 437 ? -4.5 -31.672 -13.836 1 91.31 437 ILE A O 1
ATOM 3415 N N . ASP A 1 438 ? -5.367 -33.188 -12.453 1 91.19 438 ASP A N 1
ATOM 3416 C CA . ASP A 1 438 ? -5.305 -34.281 -13.422 1 91.19 438 ASP A CA 1
ATOM 3417 C C . ASP A 1 438 ? -6.625 -34.438 -14.172 1 91.19 438 ASP A C 1
ATOM 3419 O O . ASP A 1 438 ? -7.641 -34.812 -13.578 1 91.19 438 ASP A O 1
ATOM 3423 N N . VAL A 1 439 ? -6.59 -34.156 -15.438 1 95.88 439 VAL A N 1
ATOM 3424 C CA . VAL A 1 439 ? -7.789 -34.219 -16.266 1 95.88 439 VAL A CA 1
ATOM 3425 C C . VAL A 1 439 ? -7.648 -35.312 -17.297 1 95.88 439 VAL A C 1
ATOM 3427 O O . VAL A 1 439 ? -6.594 -35.469 -17.922 1 95.88 439 VAL A O 1
ATOM 3430 N N . VAL A 1 440 ? -8.711 -36.062 -17.5 1 95.62 440 VAL A N 1
ATOM 3431 C CA . VAL A 1 440 ? -8.734 -37.156 -18.469 1 95.62 440 VAL A CA 1
ATOM 3432 C C . VAL A 1 440 ? -9.766 -36.844 -19.562 1 95.62 440 VAL A C 1
ATOM 3434 O O . VAL A 1 440 ? -10.844 -36.312 -19.266 1 95.62 440 VAL A O 1
ATOM 3437 N N . PHE A 1 441 ? -9.375 -37.156 -20.75 1 96.81 441 PHE A N 1
ATOM 3438 C CA . PHE A 1 441 ? -10.289 -37.031 -21.875 1 96.81 441 PHE A CA 1
ATOM 3439 C C . PHE A 1 441 ? -11 -38.344 -22.156 1 96.81 441 PHE A C 1
ATOM 3441 O O . PHE A 1 441 ? -10.367 -39.312 -22.562 1 96.81 441 PHE A O 1
ATOM 3448 N N . ASP A 1 442 ? -12.305 -38.406 -21.984 1 95.31 442 ASP A N 1
ATOM 3449 C CA . ASP A 1 442 ? -13.062 -39.656 -22.062 1 95.31 442 ASP A CA 1
ATOM 3450 C C . ASP A 1 442 ? -13.336 -40.062 -23.5 1 95.31 442 ASP A C 1
ATOM 3452 O O . ASP A 1 442 ? -13.57 -41.219 -23.797 1 95.31 442 ASP A O 1
ATOM 3456 N N . GLY A 1 443 ? -13.273 -39.219 -24.5 1 90.62 443 GLY A N 1
ATOM 3457 C CA . GLY A 1 443 ? -13.5 -39.562 -25.891 1 90.62 443 GLY A CA 1
ATOM 3458 C C . GLY A 1 443 ? -14.906 -39.25 -26.359 1 90.62 443 GLY A C 1
ATOM 3459 O O . GLY A 1 443 ? -15.82 -39.062 -25.547 1 90.62 443 GLY A O 1
ATOM 3460 N N . MET B 1 1 ? 18.531 0.375 19.578 1 46.72 1 MET B N 1
ATOM 3461 C CA . MET B 1 1 ? 19.062 -0.611 20.516 1 46.72 1 MET B CA 1
ATOM 3462 C C . MET B 1 1 ? 17.953 -1.49 21.078 1 46.72 1 MET B C 1
ATOM 3464 O O . MET B 1 1 ? 18.094 -2.711 21.156 1 46.72 1 MET B O 1
ATOM 3468 N N . ALA B 1 2 ? 16.828 -0.671 21.422 1 54.22 2 ALA B N 1
ATOM 3469 C CA . ALA B 1 2 ? 15.805 -1.396 22.172 1 54.22 2 ALA B CA 1
ATOM 3470 C C . ALA B 1 2 ? 15.125 -2.443 21.297 1 54.22 2 ALA B C 1
ATOM 3472 O O . ALA B 1 2 ? 14.906 -3.578 21.719 1 54.22 2 ALA B O 1
ATOM 3473 N N . GLN B 1 3 ? 15.086 -2.105 20.047 1 72 3 GLN B N 1
ATOM 3474 C CA . GLN B 1 3 ? 14.383 -3.041 19.172 1 72 3 GLN B CA 1
ATOM 3475 C C . GLN B 1 3 ? 15.234 -4.273 18.891 1 72 3 GLN B C 1
ATOM 3477 O O . GLN B 1 3 ? 14.711 -5.391 18.812 1 72 3 GLN B O 1
ATOM 3482 N N . ALA B 1 4 ? 16.531 -4.148 19 1 79.75 4 ALA B N 1
ATOM 3483 C CA . ALA B 1 4 ? 17.453 -5.227 18.656 1 79.75 4 ALA B CA 1
ATOM 3484 C C . ALA B 1 4 ? 17.391 -6.355 19.672 1 79.75 4 ALA B C 1
ATOM 3486 O O . ALA B 1 4 ? 17.625 -7.52 19.328 1 79.75 4 ALA B O 1
ATOM 3487 N N . SER B 1 5 ? 17 -6.02 20.859 1 86.62 5 SER B N 1
ATOM 3488 C CA . SER B 1 5 ? 17.016 -7.027 21.906 1 86.62 5 SER B CA 1
ATOM 3489 C C . SER B 1 5 ? 15.641 -7.641 22.109 1 86.62 5 SER B C 1
ATOM 3491 O O . SER B 1 5 ? 15.484 -8.594 22.891 1 86.62 5 SER B O 1
ATOM 3493 N N . GLU B 1 6 ? 14.734 -7.145 21.391 1 93 6 GLU B N 1
ATOM 3494 C CA . GLU B 1 6 ? 13.367 -7.625 21.578 1 93 6 GLU B CA 1
ATOM 3495 C C . GLU B 1 6 ? 13.18 -9 20.953 1 93 6 GLU B C 1
ATOM 3497 O O . GLU B 1 6 ? 13.727 -9.289 19.891 1 93 6 GLU B O 1
ATOM 3502 N N . THR B 1 7 ? 12.484 -9.812 21.672 1 96.62 7 THR B N 1
ATOM 3503 C CA . THR B 1 7 ? 12.117 -11.164 21.25 1 96.62 7 THR B CA 1
ATOM 3504 C C . THR B 1 7 ? 10.602 -11.336 21.219 1 96.62 7 THR B C 1
ATOM 3506 O O . THR B 1 7 ? 9.867 -10.469 21.703 1 96.62 7 THR B O 1
ATOM 3509 N N . LEU B 1 8 ? 10.172 -12.43 20.672 1 97.81 8 LEU B N 1
ATOM 3510 C CA . LEU B 1 8 ? 8.742 -12.719 20.703 1 97.81 8 LEU B CA 1
ATOM 3511 C C . LEU B 1 8 ? 8.219 -12.75 22.141 1 97.81 8 LEU B C 1
ATOM 3513 O O . LEU B 1 8 ? 7.145 -12.219 22.422 1 97.81 8 LEU B O 1
ATOM 3517 N N . GLU B 1 9 ? 9 -13.281 23.062 1 97.69 9 GLU B N 1
ATOM 3518 C CA . GLU B 1 9 ? 8.57 -13.422 24.453 1 97.69 9 GLU B CA 1
ATOM 3519 C C . GLU B 1 9 ? 8.555 -12.078 25.172 1 97.69 9 GLU B C 1
ATOM 3521 O O . GLU B 1 9 ? 7.645 -11.789 25.953 1 97.69 9 GLU B O 1
ATOM 3526 N N . SER B 1 10 ? 9.594 -11.297 24.938 1 97.88 10 SER B N 1
ATOM 3527 C CA . SER B 1 10 ? 9.609 -9.992 25.594 1 97.88 10 SER B CA 1
ATOM 3528 C C . SER B 1 10 ? 8.492 -9.094 25.062 1 97.88 10 SER B C 1
ATOM 3530 O O . SER B 1 10 ? 7.91 -8.312 25.812 1 97.88 10 SER B O 1
ATOM 3532 N N . LEU B 1 11 ? 8.227 -9.172 23.75 1 98.25 11 LEU B N 1
ATOM 3533 C CA . LEU B 1 11 ? 7.145 -8.391 23.172 1 98.25 11 LEU B CA 1
ATOM 3534 C C . LEU B 1 11 ? 5.789 -8.883 23.672 1 98.25 11 LEU B C 1
ATOM 3536 O O . LEU B 1 11 ? 4.879 -8.078 23.891 1 98.25 11 LEU B O 1
ATOM 3540 N N . LEU B 1 12 ? 5.664 -10.195 23.859 1 98.62 12 LEU B N 1
ATOM 3541 C CA . LEU B 1 12 ? 4.434 -10.734 24.438 1 98.62 12 LEU B CA 1
ATOM 3542 C C . LEU B 1 12 ? 4.188 -10.148 25.828 1 98.62 12 LEU B C 1
ATOM 3544 O O . LEU B 1 12 ? 3.049 -9.828 26.172 1 98.62 12 LEU B O 1
ATOM 3548 N N . ALA B 1 13 ? 5.23 -10.031 26.594 1 98.5 13 ALA B N 1
ATOM 3549 C CA . ALA B 1 13 ? 5.105 -9.438 27.922 1 98.5 13 ALA B CA 1
ATOM 3550 C C . ALA B 1 13 ? 4.605 -8 27.844 1 98.5 13 ALA B C 1
ATOM 3552 O O . ALA B 1 13 ? 3.736 -7.594 28.609 1 98.5 13 ALA B O 1
ATOM 3553 N N . VAL B 1 14 ? 5.141 -7.238 26.906 1 98.25 14 VAL B N 1
ATOM 3554 C CA . VAL B 1 14 ? 4.746 -5.848 26.719 1 98.25 14 VAL B CA 1
ATOM 3555 C C . VAL B 1 14 ? 3.291 -5.781 26.25 1 98.25 14 VAL B C 1
ATOM 3557 O O . VAL B 1 14 ? 2.506 -4.984 26.781 1 98.25 14 VAL B O 1
ATOM 3560 N N . VAL B 1 15 ? 2.898 -6.609 25.297 1 98.75 15 VAL B N 1
ATOM 3561 C CA . VAL B 1 15 ? 1.538 -6.656 24.766 1 98.75 15 VAL B CA 1
ATOM 3562 C C . VAL B 1 15 ? 0.564 -7.02 25.891 1 98.75 15 VAL B C 1
ATOM 3564 O O . VAL B 1 15 ? -0.519 -6.438 25.984 1 98.75 15 VAL B O 1
ATOM 3567 N N . THR B 1 16 ? 0.978 -7.961 26.75 1 98.75 16 THR B N 1
ATOM 3568 C CA . THR B 1 16 ? 0.142 -8.383 27.875 1 98.75 16 THR B CA 1
ATOM 3569 C C . THR B 1 16 ? -0.09 -7.23 28.844 1 98.75 16 THR B C 1
ATOM 3571 O O . THR B 1 16 ? -1.229 -6.953 29.234 1 98.75 16 THR B O 1
ATOM 3574 N N . GLU B 1 17 ? 0.948 -6.59 29.172 1 98.69 17 GLU B N 1
ATOM 3575 C CA . GLU B 1 17 ? 0.87 -5.48 30.125 1 98.69 17 GLU B CA 1
ATOM 3576 C C . GLU B 1 17 ? -0.002 -4.352 29.578 1 98.69 17 GLU B C 1
ATOM 3578 O O . GLU B 1 17 ? -0.899 -3.865 30.266 1 98.69 17 GLU B O 1
ATOM 3583 N N . LEU B 1 18 ? 0.225 -3.949 28.344 1 98.62 18 LEU B N 1
ATOM 3584 C CA . LEU B 1 18 ? -0.473 -2.814 27.75 1 98.62 18 LEU B CA 1
ATOM 3585 C C . LEU B 1 18 ? -1.942 -3.143 27.516 1 98.62 18 LEU B C 1
ATOM 3587 O O . LEU B 1 18 ? -2.812 -2.287 27.703 1 98.62 18 LEU B O 1
ATOM 3591 N N . THR B 1 19 ? -2.225 -4.371 27.094 1 98.62 19 THR B N 1
ATOM 3592 C CA . THR B 1 19 ? -3.607 -4.781 26.875 1 98.62 19 THR B CA 1
ATOM 3593 C C . THR B 1 19 ? -4.383 -4.781 28.188 1 98.62 19 THR B C 1
ATOM 3595 O O . THR B 1 19 ? -5.512 -4.289 28.25 1 98.62 19 THR B O 1
ATOM 3598 N N . THR B 1 20 ? -3.738 -5.309 29.234 1 98.19 20 THR B N 1
ATOM 3599 C CA . THR B 1 20 ? -4.371 -5.352 30.547 1 98.19 20 THR B CA 1
ATOM 3600 C C . THR B 1 20 ? -4.629 -3.938 31.062 1 98.19 20 THR B C 1
ATOM 3602 O O . THR B 1 20 ? -5.715 -3.646 31.562 1 98.19 20 THR B O 1
ATOM 3605 N N . MET B 1 21 ? -3.666 -3.105 30.922 1 98.25 21 MET B N 1
ATOM 3606 C CA . MET B 1 21 ? -3.807 -1.718 31.344 1 98.25 21 MET B CA 1
ATOM 3607 C C . MET B 1 21 ? -4.953 -1.033 30.609 1 98.25 21 MET B C 1
ATOM 3609 O O . MET B 1 21 ? -5.777 -0.356 31.219 1 98.25 21 MET B O 1
ATOM 3613 N N . LEU B 1 22 ? -5.012 -1.181 29.312 1 98.06 22 LEU B N 1
ATOM 3614 C CA . LEU B 1 22 ? -6.016 -0.534 28.469 1 98.06 22 LEU B CA 1
ATOM 3615 C C . LEU B 1 22 ? -7.418 -1.034 28.812 1 98.06 22 LEU B C 1
ATOM 3617 O O . LEU B 1 22 ? -8.328 -0.235 29.062 1 98.06 22 LEU B O 1
ATOM 3621 N N . THR B 1 23 ? -7.59 -2.344 28.938 1 97.75 23 THR B N 1
ATOM 3622 C CA . THR B 1 23 ? -8.914 -2.912 29.141 1 97.75 23 THR B CA 1
ATOM 3623 C C . THR B 1 23 ? -9.406 -2.627 30.562 1 97.75 23 THR B C 1
ATOM 3625 O O . THR B 1 23 ? -10.594 -2.398 30.781 1 97.75 23 THR B O 1
ATOM 3628 N N . THR B 1 24 ? -8.492 -2.629 31.547 1 97.69 24 THR B N 1
ATOM 3629 C CA . THR B 1 24 ? -8.852 -2.287 32.906 1 97.69 24 THR B CA 1
ATOM 3630 C C . THR B 1 24 ? -9.32 -0.836 33 1 97.69 24 THR B C 1
ATOM 3632 O O . THR B 1 24 ? -10.312 -0.541 33.656 1 97.69 24 THR B O 1
ATOM 3635 N N . THR B 1 25 ? -8.602 0.063 32.344 1 97.88 25 THR B N 1
ATOM 3636 C CA . THR B 1 25 ? -8.953 1.479 32.344 1 97.88 25 THR B CA 1
ATOM 3637 C C . THR B 1 25 ? -10.312 1.701 31.688 1 97.88 25 THR B C 1
ATOM 3639 O O . THR B 1 25 ? -11.141 2.461 32.188 1 97.88 25 THR B O 1
ATOM 3642 N N . LEU B 1 26 ? -10.562 1.045 30.578 1 97.44 26 LEU B N 1
ATOM 3643 C CA . LEU B 1 26 ? -11.844 1.186 29.891 1 97.44 26 LEU B CA 1
ATOM 3644 C C . LEU B 1 26 ? -12.992 0.709 30.766 1 97.44 26 LEU B C 1
ATOM 3646 O O . LEU B 1 26 ? -14.023 1.375 30.859 1 97.44 26 LEU B O 1
ATOM 3650 N N . ARG B 1 27 ? -12.789 -0.386 31.453 1 97.19 27 ARG B N 1
ATOM 3651 C CA . ARG B 1 27 ? -13.812 -0.921 32.344 1 97.19 27 ARG B CA 1
ATOM 3652 C C . ARG B 1 27 ? -14.055 0.02 33.531 1 97.19 27 ARG B C 1
ATOM 3654 O O . ARG B 1 27 ? -15.203 0.266 33.906 1 97.19 27 ARG B O 1
ATOM 3661 N N . ALA B 1 28 ? -13.023 0.49 34.062 1 97.38 28 ALA B N 1
ATOM 3662 C CA . ALA B 1 28 ? -13.117 1.383 35.219 1 97.38 28 ALA B CA 1
ATOM 3663 C C . ALA B 1 28 ? -13.883 2.654 34.844 1 97.38 28 ALA B C 1
ATOM 3665 O O . ALA B 1 28 ? -14.602 3.207 35.688 1 97.38 28 ALA B O 1
ATOM 3666 N N . LYS B 1 29 ? -13.781 3.064 33.625 1 96.5 29 LYS B N 1
ATOM 3667 C CA . LYS B 1 29 ? -14.414 4.309 33.188 1 96.5 29 LYS B CA 1
ATOM 3668 C C . LYS B 1 29 ? -15.758 4.039 32.531 1 96.5 29 LYS B C 1
ATOM 3670 O O . LYS B 1 29 ? -16.406 4.961 32.031 1 96.5 29 LYS B O 1
ATOM 3675 N N . GLY B 1 30 ? -16.141 2.811 32.406 1 96.38 30 GLY B N 1
ATOM 3676 C CA . GLY B 1 30 ? -17.422 2.43 31.828 1 96.38 30 GLY B CA 1
ATOM 3677 C C . GLY B 1 30 ? -17.484 2.701 30.328 1 96.38 30 GLY B C 1
ATOM 3678 O O . GLY B 1 30 ? -18.547 3.074 29.812 1 96.38 30 GLY B O 1
ATOM 3679 N N . LEU B 1 31 ? -16.344 2.59 29.688 1 96.19 31 LEU B N 1
ATOM 3680 C CA . LEU B 1 31 ? -16.266 2.885 28.266 1 96.19 31 LEU B CA 1
ATOM 3681 C C . LEU B 1 31 ? -16.375 1.606 27.438 1 96.19 31 LEU B C 1
ATOM 3683 O O . LEU B 1 31 ? -15.953 0.538 27.875 1 96.19 31 LEU B O 1
ATOM 3687 N N . ALA B 1 32 ? -16.891 1.74 26.281 1 94.56 32 ALA B N 1
ATOM 3688 C CA . ALA B 1 32 ? -17.016 0.613 25.359 1 94.56 32 ALA B CA 1
ATOM 3689 C C . ALA B 1 32 ? -15.641 0.129 24.891 1 94.56 32 ALA B C 1
ATOM 3691 O O . ALA B 1 32 ? -14.75 0.937 24.625 1 94.56 32 ALA B O 1
ATOM 3692 N N . ALA B 1 33 ? -15.461 -1.192 24.812 1 94.06 33 ALA B N 1
ATOM 3693 C CA . ALA B 1 33 ? -14.234 -1.796 24.312 1 94.06 33 ALA B CA 1
ATOM 3694 C C . ALA B 1 33 ? -14.234 -1.848 22.781 1 94.06 33 ALA B C 1
ATOM 3696 O O . ALA B 1 33 ? -15.297 -1.848 22.156 1 94.06 33 ALA B O 1
ATOM 3697 N N . PRO B 1 34 ? -13.062 -1.886 22.188 1 96 34 PRO B N 1
ATOM 3698 C CA . PRO B 1 34 ? -13.008 -2.123 20.75 1 96 34 PRO B CA 1
ATOM 3699 C C . PRO B 1 34 ? -13.586 -3.479 20.344 1 96 34 PRO B C 1
ATOM 3701 O O . PRO B 1 34 ? -13.461 -4.453 21.094 1 96 34 PRO B O 1
ATOM 3704 N N . SER B 1 35 ? -14.227 -3.535 19.219 1 96.62 35 SER B N 1
ATOM 3705 C CA . SER B 1 35 ? -14.766 -4.777 18.672 1 96.62 35 SER B CA 1
ATOM 3706 C C . SER B 1 35 ? -14.852 -4.723 17.156 1 96.62 35 SER B C 1
ATOM 3708 O O . SER B 1 35 ? -14.648 -3.662 16.547 1 96.62 35 SER B O 1
ATOM 3710 N N . PHE B 1 36 ? -15.148 -5.84 16.562 1 97.19 36 PHE B N 1
ATOM 3711 C CA . PHE B 1 36 ? -15.273 -5.93 15.117 1 97.19 36 PHE B CA 1
ATOM 3712 C C . PHE B 1 36 ? -16.688 -5.574 14.672 1 97.19 36 PHE B C 1
ATOM 3714 O O . PHE B 1 36 ? -16.953 -5.438 13.477 1 97.19 36 PHE B O 1
ATOM 3721 N N . ASN B 1 37 ? -17.531 -5.371 15.625 1 96.38 37 ASN B N 1
ATOM 3722 C CA . ASN B 1 37 ? -18.953 -5.227 15.328 1 96.38 37 ASN B CA 1
ATOM 3723 C C . ASN B 1 37 ? -19.297 -3.793 14.93 1 96.38 37 ASN B C 1
ATOM 3725 O O . ASN B 1 37 ? -18.641 -2.848 15.367 1 96.38 37 ASN B O 1
ATOM 3729 N N . GLU B 1 38 ? -20.297 -3.711 14.227 1 95.75 38 GLU B N 1
ATOM 3730 C CA . GLU B 1 38 ? -20.719 -2.477 13.57 1 95.75 38 GLU B CA 1
ATOM 3731 C C . GLU B 1 38 ? -20.906 -1.348 14.578 1 95.75 38 GLU B C 1
ATOM 3733 O O . GLU B 1 38 ? -20.672 -0.178 14.258 1 95.75 38 GLU B O 1
ATOM 3738 N N . ASP B 1 39 ? -21.234 -1.647 15.766 1 94.25 39 ASP B N 1
ATOM 3739 C CA . ASP B 1 39 ? -21.594 -0.634 16.766 1 94.25 39 ASP B CA 1
ATOM 3740 C C . ASP B 1 39 ? -20.375 -0.22 17.578 1 94.25 39 ASP B C 1
ATOM 3742 O O . ASP B 1 39 ? -20.484 0.554 18.531 1 94.25 39 ASP B O 1
ATOM 3746 N N . ALA B 1 40 ? -19.219 -0.726 17.234 1 95.31 40 ALA B N 1
ATOM 3747 C CA . ALA B 1 40 ? -18 -0.352 17.953 1 95.31 40 ALA B CA 1
ATOM 3748 C C . ALA B 1 40 ? -17.672 1.123 17.75 1 95.31 40 ALA B C 1
ATOM 3750 O O . ALA B 1 40 ? -18 1.7 16.703 1 95.31 40 ALA B O 1
ATOM 3751 N N . PRO B 1 41 ? -17.078 1.721 18.734 1 94.19 41 PRO B N 1
ATOM 3752 C CA . PRO B 1 41 ? -16.688 3.119 18.562 1 94.19 41 PRO B CA 1
ATOM 3753 C C . PRO B 1 41 ? -15.641 3.297 17.453 1 94.19 41 PRO B C 1
ATOM 3755 O O . PRO B 1 41 ? -14.781 2.43 17.266 1 94.19 41 PRO B O 1
ATOM 3758 N N . ALA B 1 42 ? -15.68 4.453 16.812 1 93.81 42 ALA B N 1
ATOM 3759 C CA . ALA B 1 42 ? -14.727 4.777 15.758 1 93.81 42 ALA B CA 1
ATOM 3760 C C . ALA B 1 42 ? -13.32 4.949 16.312 1 93.81 42 ALA B C 1
ATOM 3762 O O . ALA B 1 42 ? -12.336 4.648 15.641 1 93.81 42 ALA B O 1
ATOM 3763 N N . SER B 1 43 ? -13.273 5.504 17.531 1 92.69 43 SER B N 1
ATOM 3764 C CA . SER B 1 43 ? -12.039 5.738 18.266 1 92.69 43 SER B CA 1
ATOM 3765 C C . SER B 1 43 ? -12.273 5.719 19.781 1 92.69 43 SER B C 1
ATOM 3767 O O . SER B 1 43 ? -13.398 5.957 20.234 1 92.69 43 SER B O 1
ATOM 3769 N N . LEU B 1 44 ? -11.234 5.414 20.484 1 93.69 44 LEU B N 1
ATOM 3770 C CA . LEU B 1 44 ? -11.305 5.551 21.938 1 93.69 44 LEU B CA 1
ATOM 3771 C C . LEU B 1 44 ? -11.141 7.008 22.359 1 93.69 44 LEU B C 1
ATOM 3773 O O . LEU B 1 44 ? -10.617 7.82 21.594 1 93.69 44 LEU B O 1
ATOM 3777 N N . PRO B 1 45 ? -11.555 7.332 23.484 1 91 45 PRO B N 1
ATOM 3778 C CA . PRO B 1 45 ? -11.5 8.727 23.922 1 91 45 PRO B CA 1
ATOM 3779 C C . PRO B 1 45 ? -10.078 9.289 23.938 1 91 45 PRO B C 1
ATOM 3781 O O . PRO B 1 45 ? -9.125 8.547 24.188 1 91 45 PRO B O 1
ATOM 3784 N N . PRO B 1 46 ? -9.969 10.633 23.734 1 85.94 46 PRO B N 1
ATOM 3785 C CA . PRO B 1 46 ? -8.648 11.258 23.672 1 85.94 46 PRO B CA 1
ATOM 3786 C C . PRO B 1 46 ? -8.016 11.438 25.047 1 85.94 46 PRO B C 1
ATOM 3788 O O . PRO B 1 46 ? -7.418 12.484 25.328 1 85.94 46 PRO B O 1
ATOM 3791 N N . ASP B 1 47 ? -8.211 10.555 25.922 1 88 47 ASP B N 1
ATOM 3792 C CA . ASP B 1 47 ? -7.621 10.484 27.25 1 88 47 ASP B CA 1
ATOM 3793 C C . ASP B 1 47 ? -6.23 9.844 27.203 1 88 47 ASP B C 1
ATOM 3795 O O . ASP B 1 47 ? -6.074 8.727 26.703 1 88 47 ASP B O 1
ATOM 3799 N N . GLN B 1 48 ? -5.285 10.523 27.75 1 88.06 48 GLN B N 1
ATOM 3800 C CA . GLN B 1 48 ? -3.906 10.055 27.656 1 88.06 48 GLN B CA 1
ATOM 3801 C C . GLN B 1 48 ? -3.725 8.727 28.375 1 88.06 48 GLN B C 1
ATOM 3803 O O . GLN B 1 48 ? -2.857 7.93 28.016 1 88.06 48 GLN B O 1
ATOM 3808 N N . ASP B 1 49 ? -4.543 8.523 29.391 1 93.19 49 ASP B N 1
ATOM 3809 C CA . ASP B 1 49 ? -4.48 7.25 30.109 1 93.19 49 ASP B CA 1
ATOM 3810 C C . ASP B 1 49 ? -4.957 6.102 29.219 1 93.19 49 ASP B C 1
ATOM 3812 O O . ASP B 1 49 ? -4.711 4.934 29.516 1 93.19 49 ASP B O 1
ATOM 3816 N N . ILE B 1 50 ? -5.652 6.457 28.172 1 95.38 50 ILE B N 1
ATOM 3817 C CA . ILE B 1 50 ? -6.16 5.469 27.219 1 95.38 50 ILE B CA 1
ATOM 3818 C C . ILE B 1 50 ? -5.289 5.461 25.969 1 95.38 50 ILE B C 1
ATOM 3820 O O . ILE B 1 50 ? -4.766 4.418 25.578 1 95.38 50 ILE B O 1
ATOM 3824 N N . GLN B 1 51 ? -5.016 6.664 25.422 1 93.31 51 GLN B N 1
ATOM 3825 C CA . GLN B 1 51 ? -4.336 6.777 24.141 1 93.31 51 GLN B CA 1
ATOM 3826 C C . GLN B 1 51 ? -2.861 6.398 24.266 1 93.31 51 GLN B C 1
ATOM 3828 O O . GLN B 1 51 ? -2.281 5.832 23.328 1 93.31 51 GLN B O 1
ATOM 3833 N N . GLY B 1 52 ? -2.223 6.734 25.344 1 92.5 52 GLY B N 1
ATOM 3834 C CA . GLY B 1 52 ? -0.83 6.375 25.547 1 92.5 52 GLY B CA 1
ATOM 3835 C C . GLY B 1 52 ? -0.575 4.883 25.453 1 92.5 52 GLY B C 1
ATOM 3836 O O . GLY B 1 52 ? 0.139 4.43 24.547 1 92.5 52 GLY B O 1
ATOM 3837 N N . PRO B 1 53 ? -1.267 4.129 26.359 1 96.44 53 PRO B N 1
ATOM 3838 C CA . PRO B 1 53 ? -1.113 2.674 26.297 1 96.44 53 PRO B CA 1
ATOM 3839 C C . PRO B 1 53 ? -1.555 2.094 24.953 1 96.44 53 PRO B C 1
ATOM 3841 O O . PRO B 1 53 ? -0.931 1.157 24.453 1 96.44 53 PRO B O 1
ATOM 3844 N N . ARG B 1 54 ? -2.586 2.631 24.375 1 97.31 54 ARG B N 1
ATOM 3845 C CA . ARG B 1 54 ? -3.092 2.121 23.109 1 97.31 54 ARG B CA 1
ATOM 3846 C C . ARG B 1 54 ? -2.053 2.273 22 1 97.31 54 ARG B C 1
ATOM 3848 O O . ARG B 1 54 ? -1.808 1.335 21.234 1 97.31 54 ARG B O 1
ATOM 3855 N N . THR B 1 55 ? -1.438 3.443 21.906 1 95.69 55 THR B N 1
ATOM 3856 C CA . THR B 1 55 ? -0.454 3.713 20.859 1 95.69 55 THR B CA 1
ATOM 3857 C C . THR B 1 55 ? 0.77 2.816 21.031 1 95.69 55 THR B C 1
ATOM 3859 O O . THR B 1 55 ? 1.296 2.283 20.047 1 95.69 55 THR B O 1
ATOM 3862 N N . LYS B 1 56 ? 1.184 2.629 22.234 1 97 56 LYS B N 1
ATOM 3863 C CA . LYS B 1 56 ? 2.311 1.742 22.516 1 97 56 LYS B CA 1
ATOM 3864 C C . LYS B 1 56 ? 1.964 0.293 22.188 1 97 56 LYS B C 1
ATOM 3866 O O . LYS B 1 56 ? 2.816 -0.462 21.719 1 97 56 LYS B O 1
ATOM 3871 N N . LEU B 1 57 ? 0.7 -0.088 22.5 1 98.5 57 LEU B N 1
ATOM 3872 C CA . LEU B 1 57 ? 0.238 -1.428 22.156 1 98.5 57 LEU B CA 1
ATOM 3873 C C . LEU B 1 57 ? 0.292 -1.647 20.641 1 98.5 57 LEU B C 1
ATOM 3875 O O . LEU B 1 57 ? 0.782 -2.68 20.188 1 98.5 57 LEU B O 1
ATOM 3879 N N . VAL B 1 58 ? -0.174 -0.655 19.859 1 98.5 58 VAL B N 1
ATOM 3880 C CA . VAL B 1 58 ? -0.131 -0.735 18.406 1 98.5 58 VAL B CA 1
ATOM 3881 C C . VAL B 1 58 ? 1.308 -0.947 17.938 1 98.5 58 VAL B C 1
ATOM 3883 O O . VAL B 1 58 ? 1.579 -1.83 17.125 1 98.5 58 VAL B O 1
ATOM 3886 N N . GLY B 1 59 ? 2.242 -0.208 18.516 1 97.88 59 GLY B N 1
ATOM 3887 C CA . GLY B 1 59 ? 3.646 -0.354 18.156 1 97.88 59 GLY B CA 1
ATOM 3888 C C . GLY B 1 59 ? 4.203 -1.728 18.484 1 97.88 59 GLY B C 1
ATOM 3889 O O . GLY B 1 59 ? 4.91 -2.326 17.672 1 97.88 59 GLY B O 1
ATOM 3890 N N . ALA B 1 60 ? 3.869 -2.227 19.641 1 98.31 60 ALA B N 1
ATOM 3891 C CA . ALA B 1 60 ? 4.363 -3.531 20.078 1 98.31 60 ALA B CA 1
ATOM 3892 C C . ALA B 1 60 ? 3.803 -4.648 19.203 1 98.31 60 ALA B C 1
ATOM 3894 O O . ALA B 1 60 ? 4.508 -5.613 18.891 1 98.31 60 ALA B O 1
ATOM 3895 N N . LEU B 1 61 ? 2.553 -4.5 18.859 1 98.75 61 LEU B N 1
ATOM 3896 C CA . LEU B 1 61 ? 1.931 -5.492 17.984 1 98.75 61 LEU B CA 1
ATOM 3897 C C . LEU B 1 61 ? 2.574 -5.477 16.609 1 98.75 61 LEU B C 1
ATOM 3899 O O . LEU B 1 61 ? 2.766 -6.531 15.992 1 98.75 61 LEU B O 1
ATOM 3903 N N . MET B 1 62 ? 2.916 -4.324 16.109 1 98.5 62 MET B N 1
ATOM 3904 C CA . MET B 1 62 ? 3.607 -4.223 14.828 1 98.5 62 MET B CA 1
ATOM 3905 C C . MET B 1 62 ? 4.965 -4.914 14.891 1 98.5 62 MET B C 1
ATOM 3907 O O . MET B 1 62 ? 5.34 -5.641 13.961 1 98.5 62 MET B O 1
ATOM 3911 N N . ASP B 1 63 ? 5.66 -4.668 15.992 1 98.31 63 ASP B N 1
ATOM 3912 C CA . ASP B 1 63 ? 6.965 -5.301 16.172 1 98.31 63 ASP B CA 1
ATOM 3913 C C . ASP B 1 63 ? 6.836 -6.82 16.203 1 98.31 63 ASP B C 1
ATOM 3915 O O . ASP B 1 63 ? 7.605 -7.527 15.547 1 98.31 63 ASP B O 1
ATOM 3919 N N . MET B 1 64 ? 5.918 -7.242 16.984 1 98.5 64 MET B N 1
ATOM 3920 C CA . MET B 1 64 ? 5.727 -8.68 17.141 1 98.5 64 MET B CA 1
ATOM 3921 C C . MET B 1 64 ? 5.309 -9.328 15.828 1 98.5 64 MET B C 1
ATOM 3923 O O . MET B 1 64 ? 5.754 -10.438 15.508 1 98.5 64 MET B O 1
ATOM 3927 N N . LEU B 1 65 ? 4.418 -8.688 15.078 1 98.5 65 LEU B N 1
ATOM 3928 C CA . LEU B 1 65 ? 3.979 -9.172 13.773 1 98.5 65 LEU B CA 1
ATOM 3929 C C . LEU B 1 65 ? 5.16 -9.32 12.828 1 98.5 65 LEU B C 1
ATOM 3931 O O . LEU B 1 65 ? 5.289 -10.344 12.148 1 98.5 65 LEU B O 1
ATOM 3935 N N . HIS B 1 66 ? 6.043 -8.328 12.82 1 98.25 66 HIS B N 1
ATOM 3936 C CA . HIS B 1 66 ? 7.227 -8.367 11.977 1 98.25 66 HIS B CA 1
ATOM 3937 C C . HIS B 1 66 ? 8.125 -9.555 12.328 1 98.25 66 HIS B C 1
ATOM 3939 O O . HIS B 1 66 ? 8.602 -10.258 11.445 1 98.25 66 HIS B O 1
ATOM 3945 N N . LEU B 1 67 ? 8.289 -9.789 13.586 1 97.81 67 LEU B N 1
ATOM 3946 C CA . LEU B 1 67 ? 9.133 -10.891 14.023 1 97.81 67 LEU B CA 1
ATOM 3947 C C . LEU B 1 67 ? 8.508 -12.234 13.664 1 97.81 67 LEU B C 1
ATOM 3949 O O . LEU B 1 67 ? 9.203 -13.156 13.234 1 97.81 67 LEU B O 1
ATOM 3953 N N . ALA B 1 68 ? 7.234 -12.289 13.859 1 98 68 ALA B N 1
ATOM 3954 C CA . ALA B 1 68 ? 6.535 -13.539 13.586 1 98 68 ALA B CA 1
ATOM 3955 C C . ALA B 1 68 ? 6.586 -13.891 12.102 1 98 68 ALA B C 1
ATOM 3957 O O . ALA B 1 68 ? 6.637 -15.07 11.734 1 98 68 ALA B O 1
ATOM 3958 N N . MET B 1 69 ? 6.562 -12.961 11.219 1 96.88 69 MET B N 1
ATOM 3959 C CA . MET B 1 69 ? 6.598 -13.172 9.773 1 96.88 69 MET B CA 1
ATOM 3960 C C . MET B 1 69 ? 7.996 -13.586 9.32 1 96.88 69 MET B C 1
ATOM 3962 O O . MET B 1 69 ? 8.148 -14.531 8.547 1 96.88 69 MET B O 1
ATOM 3966 N N . GLY B 1 70 ? 9.023 -12.867 9.906 1 96.25 70 GLY B N 1
ATOM 3967 C CA . GLY B 1 70 ? 10.383 -13 9.398 1 96.25 70 GLY B CA 1
ATOM 3968 C C . GLY B 1 70 ? 10.609 -12.25 8.094 1 96.25 70 GLY B C 1
ATOM 3969 O O . GLY B 1 70 ? 9.648 -11.82 7.445 1 96.25 70 GLY B O 1
ATOM 3970 N N . PRO B 1 71 ? 11.82 -12.109 7.688 1 97.12 71 PRO B N 1
ATOM 3971 C CA . PRO B 1 71 ? 12.164 -11.266 6.539 1 97.12 71 PRO B CA 1
ATOM 3972 C C . PRO B 1 71 ? 11.5 -11.734 5.242 1 97.12 71 PRO B C 1
ATOM 3974 O O . PRO B 1 71 ? 10.969 -10.922 4.488 1 97.12 71 PRO B O 1
ATOM 3977 N N . ASN B 1 72 ? 11.516 -13.031 4.984 1 95.12 72 ASN B N 1
ATOM 3978 C CA . ASN B 1 72 ? 10.977 -13.555 3.729 1 95.12 72 ASN B CA 1
ATOM 3979 C C . ASN B 1 72 ? 9.492 -13.25 3.586 1 95.12 72 ASN B C 1
ATOM 3981 O O . ASN B 1 72 ? 9.078 -12.609 2.615 1 95.12 72 ASN B O 1
ATOM 3985 N N . GLU B 1 73 ? 8.719 -13.664 4.531 1 94.69 73 GLU B N 1
ATOM 3986 C CA . GLU B 1 73 ? 7.277 -13.438 4.469 1 94.69 73 GLU B CA 1
ATOM 3987 C C . GLU B 1 73 ? 6.949 -11.945 4.52 1 94.69 73 GLU B C 1
ATOM 3989 O O . GLU B 1 73 ? 5.992 -11.492 3.887 1 94.69 73 GLU B O 1
ATOM 3994 N N . TYR B 1 74 ? 7.762 -11.234 5.281 1 97.31 74 TYR B N 1
ATOM 3995 C CA . TYR B 1 74 ? 7.566 -9.789 5.328 1 97.31 74 TYR B CA 1
ATOM 3996 C C . TYR B 1 74 ? 7.605 -9.188 3.93 1 97.31 74 TYR B C 1
ATOM 3998 O O . TYR B 1 74 ? 6.676 -8.484 3.525 1 97.31 74 TYR B O 1
ATOM 4006 N N . PHE B 1 75 ? 8.602 -9.477 3.135 1 97.44 75 PHE B N 1
ATOM 4007 C CA . PHE B 1 75 ? 8.734 -8.875 1.813 1 97.44 75 PHE B CA 1
ATOM 4008 C C . PHE B 1 75 ? 7.691 -9.43 0.854 1 97.44 75 PHE B C 1
ATOM 4010 O O . PHE B 1 75 ? 7.152 -8.703 0.018 1 97.44 75 PHE B O 1
ATOM 4017 N N . ILE B 1 76 ? 7.367 -10.719 0.964 1 94.62 76 ILE B N 1
ATOM 4018 C CA . ILE B 1 76 ? 6.328 -11.281 0.109 1 94.62 76 ILE B CA 1
ATOM 4019 C C . ILE B 1 76 ? 5.016 -10.539 0.336 1 94.62 76 ILE B C 1
ATOM 4021 O O . ILE B 1 76 ? 4.355 -10.125 -0.62 1 94.62 76 ILE B O 1
ATOM 4025 N N . THR B 1 77 ? 4.699 -10.32 1.599 1 96 77 THR B N 1
ATOM 4026 C CA . THR B 1 77 ? 3.422 -9.695 1.919 1 96 77 THR B CA 1
ATOM 4027 C C . THR B 1 77 ? 3.436 -8.219 1.528 1 96 77 THR B C 1
ATOM 4029 O O . THR B 1 77 ? 2.447 -7.699 1.004 1 96 77 THR B O 1
ATOM 4032 N N . GLN B 1 78 ? 4.551 -7.484 1.749 1 97.19 78 GLN B N 1
ATOM 4033 C CA . GLN B 1 78 ? 4.621 -6.086 1.336 1 97.19 78 GLN B CA 1
ATOM 4034 C C . GLN B 1 78 ? 4.426 -5.945 -0.171 1 97.19 78 GLN B C 1
ATOM 4036 O O . GLN B 1 78 ? 3.646 -5.105 -0.625 1 97.19 78 GLN B O 1
ATOM 4041 N N . ASN B 1 79 ? 5.086 -6.809 -0.873 1 96.75 79 ASN B N 1
ATOM 4042 C CA . ASN B 1 79 ? 5.035 -6.754 -2.33 1 96.75 79 ASN B CA 1
ATOM 4043 C C . ASN B 1 79 ? 3.646 -7.102 -2.857 1 96.75 79 ASN B C 1
ATOM 4045 O O . ASN B 1 79 ? 3.166 -6.484 -3.811 1 96.75 79 ASN B O 1
ATOM 4049 N N . MET B 1 80 ? 3.002 -8.016 -2.189 1 95.94 80 MET B N 1
ATOM 4050 C CA . MET B 1 80 ? 1.744 -8.539 -2.709 1 95.94 80 MET B CA 1
ATOM 4051 C C . MET B 1 80 ? 0.559 -7.738 -2.186 1 95.94 80 MET B C 1
ATOM 4053 O O . MET B 1 80 ? -0.459 -7.609 -2.867 1 95.94 80 MET B O 1
ATOM 4057 N N . TRP B 1 81 ? 0.686 -7.203 -1.002 1 97.88 81 TRP B N 1
ATOM 4058 C CA . TRP B 1 81 ? -0.502 -6.672 -0.34 1 97.88 81 TRP B CA 1
ATOM 4059 C C . TRP B 1 81 ? -0.608 -5.164 -0.538 1 97.88 81 TRP B C 1
ATOM 4061 O O . TRP B 1 81 ? -1.703 -4.633 -0.739 1 97.88 81 TRP B O 1
ATOM 4071 N N . LEU B 1 82 ? 0.5 -4.371 -0.545 1 98.12 82 LEU B N 1
ATOM 4072 C CA . LEU B 1 82 ? 0.43 -2.916 -0.495 1 98.12 82 LEU B CA 1
ATOM 4073 C C . LEU B 1 82 ? -0.372 -2.369 -1.672 1 98.12 82 LEU B C 1
ATOM 4075 O O . LEU B 1 82 ? -1.336 -1.625 -1.479 1 98.12 82 LEU B O 1
ATOM 4079 N N . GLY B 1 83 ? 0.002 -2.781 -2.867 1 97.94 83 GLY B N 1
ATOM 4080 C CA . GLY B 1 83 ? -0.686 -2.307 -4.055 1 97.94 83 GLY B CA 1
ATOM 4081 C C . GLY B 1 83 ? -2.119 -2.795 -4.152 1 97.94 83 GLY B C 1
ATOM 4082 O O . GLY B 1 83 ? -3.02 -2.029 -4.504 1 97.94 83 GLY B O 1
ATOM 4083 N N . ASN B 1 84 ? -2.348 -4.016 -3.773 1 98.44 84 ASN B N 1
ATOM 4084 C CA . ASN B 1 84 ? -3.672 -4.617 -3.896 1 98.44 84 ASN B CA 1
ATOM 4085 C C . ASN B 1 84 ? -4.641 -4.066 -2.855 1 98.44 84 ASN B C 1
ATOM 4087 O O . ASN B 1 84 ? -5.828 -3.896 -3.133 1 98.44 84 ASN B O 1
ATOM 4091 N N . GLU B 1 85 ? -4.152 -3.82 -1.662 1 98.62 85 GLU B N 1
ATOM 4092 C CA . GLU B 1 85 ? -5.016 -3.248 -0.63 1 98.62 85 GLU B CA 1
ATOM 4093 C C . GLU B 1 85 ? -5.434 -1.825 -0.988 1 98.62 85 GLU B C 1
ATOM 4095 O O . GLU B 1 85 ? -6.598 -1.457 -0.824 1 98.62 85 GLU B O 1
ATOM 4100 N N . ALA B 1 86 ? -4.477 -1.041 -1.462 1 98.69 86 ALA B N 1
ATOM 4101 C CA . ALA B 1 86 ? -4.816 0.304 -1.915 1 98.69 86 ALA B CA 1
ATOM 4102 C C . ALA B 1 86 ? -5.832 0.257 -3.053 1 98.69 86 ALA B C 1
ATOM 4104 O O . ALA B 1 86 ? -6.781 1.048 -3.08 1 98.69 86 ALA B O 1
ATOM 4105 N N . MET B 1 87 ? -5.621 -0.666 -3.949 1 98.69 87 MET B N 1
ATOM 4106 C CA . MET B 1 87 ? -6.516 -0.848 -5.09 1 98.69 87 MET B CA 1
ATOM 4107 C C . MET B 1 87 ? -7.922 -1.211 -4.625 1 98.69 87 MET B C 1
ATOM 4109 O O . MET B 1 87 ? -8.906 -0.63 -5.09 1 98.69 87 MET B O 1
ATOM 4113 N N . ALA B 1 88 ? -8.008 -2.141 -3.74 1 98.62 88 ALA B N 1
ATOM 4114 C CA . ALA B 1 88 ? -9.305 -2.582 -3.234 1 98.62 88 ALA B CA 1
ATOM 4115 C C . ALA B 1 88 ? -10.031 -1.447 -2.52 1 98.62 88 ALA B C 1
ATOM 4117 O O . ALA B 1 88 ? -11.227 -1.245 -2.721 1 98.62 88 ALA B O 1
ATOM 4118 N N . LEU B 1 89 ? -9.32 -0.698 -1.72 1 98.75 89 LEU B N 1
ATOM 4119 C CA . LEU B 1 89 ? -9.922 0.429 -1.011 1 98.75 89 LEU B CA 1
ATOM 4120 C C . LEU B 1 89 ? -10.438 1.475 -1.992 1 98.75 89 LEU B C 1
ATOM 4122 O O . LEU B 1 89 ? -11.516 2.033 -1.796 1 98.75 89 LEU B O 1
ATOM 4126 N N . ASP B 1 90 ? -9.664 1.739 -2.99 1 98.69 90 ASP B N 1
ATOM 4127 C CA . ASP B 1 90 ? -10.062 2.703 -4.012 1 98.69 90 ASP B CA 1
ATOM 4128 C C . ASP B 1 90 ? -11.352 2.268 -4.699 1 98.69 90 ASP B C 1
ATOM 4130 O O . ASP B 1 90 ? -12.289 3.059 -4.84 1 98.69 90 ASP B O 1
ATOM 4134 N N . VAL B 1 91 ? -11.445 1.016 -5.055 1 98.81 91 VAL B N 1
ATOM 4135 C CA . VAL B 1 91 ? -12.617 0.489 -5.746 1 98.81 91 VAL B CA 1
ATOM 4136 C C . VAL B 1 91 ? -13.828 0.521 -4.816 1 98.81 91 VAL B C 1
ATOM 4138 O O . VAL B 1 91 ? -14.906 0.984 -5.203 1 98.81 91 VAL B O 1
ATOM 4141 N N . LEU B 1 92 ? -13.656 0.031 -3.559 1 98.88 92 LEU B N 1
ATOM 4142 C CA . LEU B 1 92 ? -14.758 0.013 -2.607 1 98.88 92 LEU B CA 1
ATOM 4143 C C . LEU B 1 92 ? -15.289 1.421 -2.365 1 98.88 92 LEU B C 1
ATOM 4145 O O . LEU B 1 92 ? -16.5 1.623 -2.268 1 98.88 92 LEU B O 1
ATOM 4149 N N . ASN B 1 93 ? -14.367 2.361 -2.283 1 98.75 93 ASN B N 1
ATOM 4150 C CA . ASN B 1 93 ? -14.75 3.746 -2.014 1 98.75 93 ASN B CA 1
ATOM 4151 C C . ASN B 1 93 ? -15.398 4.395 -3.23 1 98.75 93 ASN B C 1
ATOM 4153 O O . ASN B 1 93 ? -16.469 5.008 -3.117 1 98.75 93 ASN B O 1
ATOM 4157 N N . ARG B 1 94 ? -14.867 4.258 -4.406 1 97.62 94 ARG B N 1
ATOM 4158 C CA . ARG B 1 94 ? -15.328 4.93 -5.617 1 97.62 94 ARG B CA 1
ATOM 4159 C C . ARG B 1 94 ? -16.672 4.375 -6.074 1 97.62 94 ARG B C 1
ATOM 4161 O O . ARG B 1 94 ? -17.5 5.109 -6.605 1 97.62 94 ARG B O 1
ATOM 4168 N N . PHE B 1 95 ? -16.859 3.1 -5.887 1 98.56 95 PHE B N 1
ATOM 4169 C CA . PHE B 1 95 ? -18.109 2.486 -6.309 1 98.56 95 PHE B CA 1
ATOM 4170 C C . PHE B 1 95 ? -19.094 2.416 -5.148 1 98.56 95 PHE B C 1
ATOM 4172 O O . PHE B 1 95 ? -20.141 1.754 -5.246 1 98.56 95 PHE B O 1
ATOM 4179 N N . ASN B 1 96 ? -18.766 3.014 -4.012 1 98.44 96 ASN B N 1
ATOM 4180 C CA . ASN B 1 96 ? -19.609 3.215 -2.828 1 98.44 96 ASN B CA 1
ATOM 4181 C C . ASN B 1 96 ? -20.156 1.894 -2.299 1 98.44 96 ASN B C 1
ATOM 4183 O O . ASN B 1 96 ? -21.359 1.746 -2.123 1 98.44 96 ASN B O 1
ATOM 4187 N N . PHE B 1 97 ? -19.266 0.934 -2.09 1 98.88 97 PHE B N 1
ATOM 4188 C CA . PHE B 1 97 ? -19.672 -0.294 -1.413 1 98.88 97 PHE B CA 1
ATOM 4189 C C . PHE B 1 97 ? -20.188 0.003 -0.01 1 98.88 97 PHE B C 1
ATOM 4191 O O . PHE B 1 97 ? -21.031 -0.725 0.514 1 98.88 97 PHE B O 1
ATOM 4198 N N . TRP B 1 98 ? -19.703 1.106 0.586 1 98.75 98 TRP B N 1
ATOM 4199 C CA . TRP B 1 98 ? -20.109 1.486 1.938 1 98.75 98 TRP B CA 1
ATOM 4200 C C . TRP B 1 98 ? -21.625 1.672 2.025 1 98.75 98 TRP B C 1
ATOM 4202 O O . TRP B 1 98 ? -22.25 1.201 2.973 1 98.75 98 TRP B O 1
ATOM 4212 N N . GLY B 1 99 ? -22.141 2.309 1.017 1 98.56 99 GLY B N 1
ATOM 4213 C CA . GLY B 1 99 ? -23.562 2.604 0.998 1 98.56 99 GLY B CA 1
ATOM 4214 C C . GLY B 1 99 ? -24.406 1.461 0.46 1 98.56 99 GLY B C 1
ATOM 4215 O O . GLY B 1 99 ? -25.641 1.477 0.577 1 98.56 99 GLY B O 1
ATOM 4216 N N . ALA B 1 100 ? -23.781 0.465 -0.082 1 98.75 100 ALA B N 1
ATOM 4217 C CA . ALA B 1 100 ? -24.5 -0.634 -0.726 1 98.75 100 ALA B CA 1
ATOM 4218 C C . ALA B 1 100 ? -25.047 -1.616 0.309 1 98.75 100 ALA B C 1
ATOM 4220 O O . ALA B 1 100 ? -25.906 -2.443 -0.001 1 98.75 100 ALA B O 1
ATOM 4221 N N . VAL B 1 101 ? -24.469 -1.615 1.493 1 98.75 101 VAL B N 1
ATOM 4222 C CA . VAL B 1 101 ? -24.953 -2.404 2.619 1 98.75 101 VAL B CA 1
ATOM 4223 C C . VAL B 1 101 ? -25.594 -1.483 3.66 1 98.75 101 VAL B C 1
ATOM 4225 O O . VAL B 1 101 ? -24.953 -0.541 4.133 1 98.75 101 VAL B O 1
ATOM 4228 N N . PRO B 1 102 ? -26.828 -1.669 3.994 1 98.12 102 PRO B N 1
ATOM 4229 C CA . PRO B 1 102 ? -27.453 -0.791 4.984 1 98.12 102 PRO B CA 1
ATOM 4230 C C . PRO B 1 102 ? -26.828 -0.932 6.371 1 98.12 102 PRO B C 1
ATOM 4232 O O . PRO B 1 102 ? -26.625 -2.051 6.848 1 98.12 102 PRO B O 1
ATOM 4235 N N . VAL B 1 103 ? -26.547 0.197 7.008 1 97 103 VAL B N 1
ATOM 4236 C CA . VAL B 1 103 ? -26.094 0.171 8.398 1 97 103 VAL B CA 1
ATOM 4237 C C . VAL B 1 103 ? -27.188 -0.438 9.281 1 97 103 VAL B C 1
ATOM 4239 O O . VAL B 1 103 ? -28.359 -0.07 9.18 1 97 103 VAL B O 1
ATOM 4242 N N . GLY B 1 104 ? -26.859 -1.368 10.133 1 96.75 104 GLY B N 1
ATOM 4243 C CA . GLY B 1 104 ? -27.812 -2.053 10.977 1 96.75 104 GLY B CA 1
ATOM 4244 C C . GLY B 1 104 ? -28.562 -3.168 10.258 1 96.75 104 GLY B C 1
ATOM 4245 O O . GLY B 1 104 ? -29.406 -3.842 10.852 1 96.75 104 GLY B O 1
ATOM 4246 N N . GLY B 1 105 ? -28.203 -3.385 9.031 1 97.62 105 GLY B N 1
ATOM 4247 C CA . GLY B 1 105 ? -28.844 -4.402 8.211 1 97.62 105 GLY B CA 1
ATOM 4248 C C . GLY B 1 105 ? -27.859 -5.238 7.418 1 97.62 105 GLY B C 1
ATOM 4249 O O . GLY B 1 105 ? -26.703 -5.391 7.816 1 97.62 105 GLY B O 1
ATOM 4250 N N . SER B 1 106 ? -28.359 -5.914 6.406 1 98.12 106 SER B N 1
ATOM 4251 C CA . SER B 1 106 ? -27.562 -6.77 5.539 1 98.12 106 SER B CA 1
ATOM 4252 C C . SER B 1 106 ? -27.953 -6.594 4.074 1 98.12 106 SER B C 1
ATOM 4254 O O . SER B 1 106 ? -28.969 -5.973 3.771 1 98.12 106 SER B O 1
ATOM 4256 N N . ALA B 1 107 ? -27.141 -6.988 3.166 1 98.75 107 ALA B N 1
ATOM 4257 C CA . ALA B 1 107 ? -27.422 -6.98 1.732 1 98.75 107 ALA B CA 1
ATOM 4258 C C . ALA B 1 107 ? -26.875 -8.242 1.063 1 98.75 107 ALA B C 1
ATOM 4260 O O . ALA B 1 107 ? -25.844 -8.773 1.476 1 98.75 107 ALA B O 1
ATOM 4261 N N . SER B 1 108 ? -27.578 -8.695 0.076 1 98.31 108 SER B N 1
ATOM 4262 C CA . SER B 1 108 ? -27.078 -9.812 -0.719 1 98.31 108 SER B CA 1
ATOM 4263 C C . SER B 1 108 ? -26.016 -9.352 -1.708 1 98.31 108 SER B C 1
ATOM 4265 O O . SER B 1 108 ? -25.891 -8.156 -1.979 1 98.31 108 SER B O 1
ATOM 4267 N N . HIS B 1 109 ? -25.312 -10.32 -2.252 1 97.12 109 HIS B N 1
ATOM 4268 C CA . HIS B 1 109 ? -24.328 -10.008 -3.289 1 97.12 109 HIS B CA 1
ATOM 4269 C C . HIS B 1 109 ? -25 -9.344 -4.488 1 97.12 109 HIS B C 1
ATOM 4271 O O . HIS B 1 109 ? -24.438 -8.422 -5.082 1 97.12 109 HIS B O 1
ATOM 4277 N N . ALA B 1 110 ? -26.156 -9.789 -4.836 1 97.75 110 ALA B N 1
ATOM 4278 C CA . ALA B 1 110 ? -26.906 -9.234 -5.961 1 97.75 110 ALA B CA 1
ATOM 4279 C C . ALA B 1 110 ? -27.297 -7.785 -5.691 1 97.75 110 ALA B C 1
ATOM 4281 O O . ALA B 1 110 ? -27.219 -6.934 -6.578 1 97.75 110 ALA B O 1
ATOM 4282 N N . GLU B 1 111 ? -27.781 -7.516 -4.488 1 98.56 111 GLU B N 1
ATOM 4283 C CA . GLU B 1 111 ? -28.156 -6.16 -4.102 1 98.56 111 GLU B CA 1
ATOM 4284 C C . GLU B 1 111 ? -26.969 -5.223 -4.133 1 98.56 111 GLU B C 1
ATOM 4286 O O . GLU B 1 111 ? -27.078 -4.078 -4.578 1 98.56 111 GLU B O 1
ATOM 4291 N N . ILE B 1 112 ? -25.859 -5.707 -3.664 1 98.75 112 ILE B N 1
ATOM 4292 C CA . ILE B 1 112 ? -24.625 -4.91 -3.648 1 98.75 112 ILE B CA 1
ATOM 4293 C C . ILE B 1 112 ? -24.172 -4.637 -5.082 1 98.75 112 ILE B C 1
ATOM 4295 O O . ILE B 1 112 ? -23.781 -3.516 -5.41 1 98.75 112 ILE B O 1
ATOM 4299 N N . ALA B 1 113 ? -24.25 -5.672 -5.922 1 98.44 113 ALA B N 1
ATOM 4300 C CA . ALA B 1 113 ? -23.891 -5.52 -7.332 1 98.44 113 ALA B CA 1
ATOM 4301 C C . ALA B 1 113 ? -24.75 -4.453 -8 1 98.44 113 ALA B C 1
ATOM 4303 O O . ALA B 1 113 ? -24.25 -3.594 -8.719 1 98.44 113 ALA B O 1
ATOM 4304 N N . ALA B 1 114 ? -26.016 -4.48 -7.738 1 98.44 114 ALA B N 1
ATOM 4305 C CA . ALA B 1 114 ? -26.938 -3.506 -8.312 1 98.44 114 ALA B CA 1
ATOM 4306 C C . ALA B 1 114 ? -26.609 -2.094 -7.832 1 98.44 114 ALA B C 1
ATOM 4308 O O . ALA B 1 114 ? -26.594 -1.15 -8.625 1 98.44 114 ALA B O 1
ATOM 4309 N N . ALA B 1 115 ? -26.359 -1.931 -6.543 1 98.62 115 ALA B N 1
ATOM 4310 C CA . ALA B 1 115 ? -26.109 -0.621 -5.953 1 98.62 115 ALA B CA 1
ATOM 4311 C C . ALA B 1 115 ? -24.797 -0.033 -6.48 1 98.62 115 ALA B C 1
ATOM 4313 O O . ALA B 1 115 ? -24.688 1.183 -6.648 1 98.62 115 ALA B O 1
ATOM 4314 N N . THR B 1 116 ? -23.812 -0.889 -6.777 1 98.5 116 THR B N 1
ATOM 4315 C CA . THR B 1 116 ? -22.5 -0.435 -7.23 1 98.5 116 THR B CA 1
ATOM 4316 C C . THR B 1 116 ? -22.453 -0.358 -8.75 1 98.5 116 THR B C 1
ATOM 4318 O O . THR B 1 116 ? -21.484 0.168 -9.32 1 98.5 116 THR B O 1
ATOM 4321 N N . LYS B 1 117 ? -23.422 -0.992 -9.406 1 98.31 117 LYS B N 1
ATOM 4322 C CA . LYS B 1 117 ? -23.531 -1.062 -10.859 1 98.31 117 LYS B CA 1
ATOM 4323 C C . LYS B 1 117 ? -22.406 -1.891 -11.453 1 98.31 117 LYS B C 1
ATOM 4325 O O . LYS B 1 117 ? -21.953 -1.631 -12.57 1 98.31 117 LYS B O 1
ATOM 4330 N N . LEU B 1 118 ? -21.828 -2.797 -10.703 1 98.62 118 LEU B N 1
ATOM 4331 C CA . LEU B 1 118 ? -20.828 -3.748 -11.172 1 98.62 118 LEU B CA 1
ATOM 4332 C C . LEU B 1 118 ? -21.453 -5.133 -11.367 1 98.62 118 LEU B C 1
ATOM 4334 O O . LEU B 1 118 ? -22.406 -5.488 -10.688 1 98.62 118 LEU B O 1
ATOM 4338 N N . PRO B 1 119 ? -20.906 -5.895 -12.297 1 98.5 119 PRO B N 1
ATOM 4339 C CA . PRO B 1 119 ? -21.344 -7.293 -12.328 1 98.5 119 PRO B CA 1
ATOM 4340 C C . PRO B 1 119 ? -21.172 -7.996 -10.984 1 98.5 119 PRO B C 1
ATOM 4342 O O . PRO B 1 119 ? -20.188 -7.742 -10.273 1 98.5 119 PRO B O 1
ATOM 4345 N N . GLU B 1 120 ? -22.109 -8.844 -10.648 1 97.81 120 GLU B N 1
ATOM 4346 C CA . GLU B 1 120 ? -22.125 -9.5 -9.336 1 97.81 120 GLU B CA 1
ATOM 4347 C C . GLU B 1 120 ? -20.812 -10.234 -9.086 1 97.81 120 GLU B C 1
ATOM 4349 O O . GLU B 1 120 ? -20.266 -10.203 -7.977 1 97.81 120 GLU B O 1
ATOM 4354 N N . GLN B 1 121 ? -20.234 -10.922 -10.109 1 96.75 121 GLN B N 1
ATOM 4355 C CA . GLN B 1 121 ? -19 -11.68 -9.961 1 96.75 121 GLN B CA 1
ATOM 4356 C C . GLN B 1 121 ? -17.844 -10.766 -9.57 1 96.75 121 GLN B C 1
ATOM 4358 O O . GLN B 1 121 ? -17 -11.133 -8.75 1 96.75 121 GLN B O 1
ATOM 4363 N N . MET B 1 122 ? -17.891 -9.617 -10.188 1 97.81 122 MET B N 1
ATOM 4364 C CA . MET B 1 122 ? -16.844 -8.641 -9.898 1 97.81 122 MET B CA 1
ATOM 4365 C C . MET B 1 122 ? -17 -8.078 -8.492 1 97.81 122 MET B C 1
ATOM 4367 O O . MET B 1 122 ? -16.031 -7.992 -7.742 1 97.81 122 MET B O 1
ATOM 4371 N N . ALA B 1 123 ? -18.203 -7.723 -8.109 1 98.06 123 ALA B N 1
ATOM 4372 C CA . ALA B 1 123 ? -18.484 -7.207 -6.766 1 98.06 123 ALA B CA 1
ATOM 4373 C C . ALA B 1 123 ? -18.062 -8.211 -5.695 1 98.06 123 ALA B C 1
ATOM 4375 O O . ALA B 1 123 ? -17.484 -7.836 -4.676 1 98.06 123 ALA B O 1
ATOM 4376 N N . ARG B 1 124 ? -18.281 -9.477 -5.938 1 96.81 124 ARG B N 1
ATOM 4377 C CA . ARG B 1 124 ? -17.938 -10.531 -4.988 1 96.81 124 ARG B CA 1
ATOM 4378 C C . ARG B 1 124 ? -16.438 -10.609 -4.762 1 96.81 124 ARG B C 1
ATOM 4380 O O . ARG B 1 124 ? -15.977 -10.852 -3.645 1 96.81 124 ARG B O 1
ATOM 4387 N N . ARG B 1 125 ? -15.664 -10.453 -5.801 1 97.06 125 ARG B N 1
ATOM 4388 C CA . ARG B 1 125 ? -14.203 -10.531 -5.691 1 97.06 125 ARG B CA 1
ATOM 4389 C C . ARG B 1 125 ? -13.664 -9.414 -4.801 1 97.06 125 ARG B C 1
ATOM 4391 O O . ARG B 1 125 ? -12.82 -9.656 -3.938 1 97.06 125 ARG B O 1
ATOM 4398 N N . PHE B 1 126 ? -14.188 -8.211 -4.98 1 98.31 126 PHE B N 1
ATOM 4399 C CA . PHE B 1 126 ? -13.711 -7.086 -4.184 1 98.31 126 PHE B CA 1
ATOM 4400 C C . PHE B 1 126 ? -14.25 -7.168 -2.76 1 98.31 126 PHE B C 1
ATOM 4402 O O . PHE B 1 126 ? -13.57 -6.766 -1.812 1 98.31 126 PHE B O 1
ATOM 4409 N N . LEU B 1 127 ? -15.484 -7.719 -2.574 1 97.88 127 LEU B N 1
ATOM 4410 C CA . LEU B 1 127 ? -15.992 -7.953 -1.227 1 97.88 127 LEU B CA 1
ATOM 4411 C C . LEU B 1 127 ? -15.125 -8.969 -0.486 1 97.88 127 LEU B C 1
ATOM 4413 O O . LEU B 1 127 ? -14.805 -8.773 0.689 1 97.88 127 LEU B O 1
ATOM 4417 N N . ARG B 1 128 ? -14.766 -10.039 -1.201 1 96.06 128 ARG B N 1
ATOM 4418 C CA . ARG B 1 128 ? -13.898 -11.047 -0.604 1 96.06 128 ARG B CA 1
ATOM 4419 C C . ARG B 1 128 ? -12.578 -10.43 -0.144 1 96.06 128 ARG B C 1
ATOM 4421 O O . ARG B 1 128 ? -12.117 -10.695 0.969 1 96.06 128 ARG B O 1
ATOM 4428 N N . PHE B 1 129 ? -11.977 -9.656 -1.007 1 97.5 129 PHE B N 1
ATOM 4429 C CA . PHE B 1 129 ? -10.734 -8.984 -0.635 1 97.5 129 PHE B CA 1
ATOM 4430 C C . PHE B 1 129 ? -10.961 -8.031 0.534 1 97.5 129 PHE B C 1
ATOM 4432 O O . PHE B 1 129 ? -10.172 -8 1.476 1 97.5 129 PHE B O 1
ATOM 4439 N N . GLY B 1 130 ? -12.062 -7.25 0.469 1 98.12 130 GLY B N 1
ATOM 4440 C CA . GLY B 1 130 ? -12.398 -6.324 1.536 1 98.12 130 GLY B CA 1
ATOM 4441 C C . GLY B 1 130 ? -12.578 -7 2.881 1 98.12 130 GLY B C 1
ATOM 4442 O O . GLY B 1 130 ? -12.156 -6.469 3.912 1 98.12 130 GLY B O 1
ATOM 4443 N N . MET B 1 131 ? -13.203 -8.164 2.867 1 97.19 131 MET B N 1
ATOM 4444 C CA . MET B 1 131 ? -13.414 -8.898 4.109 1 97.19 131 MET B CA 1
ATOM 4445 C C . MET B 1 131 ? -12.086 -9.312 4.734 1 97.19 131 MET B C 1
ATOM 4447 O O . MET B 1 131 ? -11.953 -9.344 5.957 1 97.19 131 MET B O 1
ATOM 4451 N N . ASN B 1 132 ? -11.109 -9.562 3.881 1 97.19 132 ASN B N 1
ATOM 4452 C CA . ASN B 1 132 ? -9.781 -9.891 4.371 1 97.19 132 ASN B CA 1
ATOM 4453 C C . ASN B 1 132 ? -9.055 -8.656 4.895 1 97.19 132 ASN B C 1
ATOM 4455 O O . ASN B 1 132 ? -7.969 -8.766 5.469 1 97.19 132 ASN B O 1
ATOM 4459 N N . MET B 1 133 ? -9.609 -7.461 4.711 1 98.12 133 MET B N 1
ATOM 4460 C CA . MET B 1 133 ? -9.125 -6.199 5.262 1 98.12 133 MET B CA 1
ATOM 4461 C C . MET B 1 133 ? -10.023 -5.719 6.395 1 98.12 133 MET B C 1
ATOM 4463 O O . MET B 1 133 ? -10.016 -4.539 6.742 1 98.12 133 MET B O 1
ATOM 4467 N N . TYR B 1 134 ? -10.914 -6.586 6.855 1 97.94 134 TYR B N 1
ATOM 4468 C CA . TYR B 1 134 ? -11.797 -6.328 7.988 1 97.94 134 TYR B CA 1
ATOM 4469 C C . TYR B 1 134 ? -12.961 -5.434 7.578 1 97.94 134 TYR B C 1
ATOM 4471 O O . TYR B 1 134 ? -13.609 -4.816 8.43 1 97.94 134 TYR B O 1
ATOM 4479 N N . LEU B 1 135 ? -13.211 -5.34 6.238 1 98.62 135 LEU B N 1
ATOM 4480 C CA . LEU B 1 135 ? -14.344 -4.574 5.719 1 98.62 135 LEU B CA 1
ATOM 4481 C C . LEU B 1 135 ? -15.492 -5.5 5.344 1 98.62 135 LEU B C 1
ATOM 4483 O O . LEU B 1 135 ? -15.344 -6.375 4.488 1 98.62 135 LEU B O 1
ATOM 4487 N N . PHE B 1 136 ? -16.625 -5.32 5.926 1 98.38 136 PHE B N 1
ATOM 4488 C CA . PHE B 1 136 ? -17.781 -6.176 5.762 1 98.38 136 PHE B CA 1
ATOM 4489 C C . PHE B 1 136 ? -17.484 -7.594 6.234 1 98.38 136 PHE B C 1
ATOM 4491 O O . PHE B 1 136 ? -16.344 -7.93 6.52 1 98.38 136 PHE B O 1
ATOM 4498 N N . ARG B 1 137 ? -18.422 -8.336 6.418 1 97.12 137 ARG B N 1
ATOM 4499 C CA . ARG B 1 137 ? -18.344 -9.766 6.707 1 97.12 137 ARG B CA 1
ATOM 4500 C C . ARG B 1 137 ? -19.656 -10.461 6.348 1 97.12 137 ARG B C 1
ATOM 4502 O O . ARG B 1 137 ? -20.688 -9.812 6.156 1 97.12 137 ARG B O 1
ATOM 4509 N N . GLU B 1 138 ? -19.578 -11.688 6.254 1 96.19 138 GLU B N 1
ATOM 4510 C CA . GLU B 1 138 ? -20.812 -12.461 6.125 1 96.19 138 GLU B CA 1
ATOM 4511 C C . GLU B 1 138 ? -21.672 -12.344 7.379 1 96.19 138 GLU B C 1
ATOM 4513 O O . GLU B 1 138 ? -21.156 -12.289 8.492 1 96.19 138 GLU B O 1
ATOM 4518 N N . GLU B 1 139 ? -22.953 -12.305 7.219 1 95.12 139 GLU B N 1
ATOM 4519 C CA . GLU B 1 139 ? -23.859 -12.227 8.352 1 95.12 139 GLU B CA 1
ATOM 4520 C C . GLU B 1 139 ? -23.641 -13.375 9.32 1 95.12 139 GLU B C 1
ATOM 4522 O O . GLU B 1 139 ? -23.688 -13.188 10.539 1 95.12 139 GLU B O 1
ATOM 4527 N N . PHE B 1 140 ? -23.484 -14.531 8.812 1 90.62 140 PHE B N 1
ATOM 4528 C CA . PHE B 1 140 ? -23 -15.727 9.5 1 90.62 140 PHE B CA 1
ATOM 4529 C C . PHE B 1 140 ? -22.188 -16.609 8.562 1 90.62 140 PHE B C 1
ATOM 4531 O O . PHE B 1 140 ? -22.203 -16.406 7.352 1 90.62 140 PHE B O 1
ATOM 4538 N N . SER B 1 141 ? -21.438 -17.484 9.086 1 87.31 141 SER B N 1
ATOM 4539 C CA . SER B 1 141 ? -20.547 -18.312 8.273 1 87.31 141 SER B C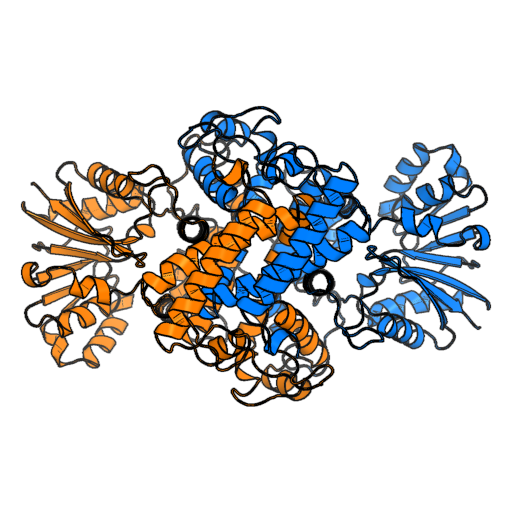A 1
ATOM 4540 C C . SER B 1 141 ? -21.297 -18.984 7.137 1 87.31 141 SER B C 1
ATOM 4542 O O . SER B 1 141 ? -22.281 -19.703 7.367 1 87.31 141 SER B O 1
ATOM 4544 N N . G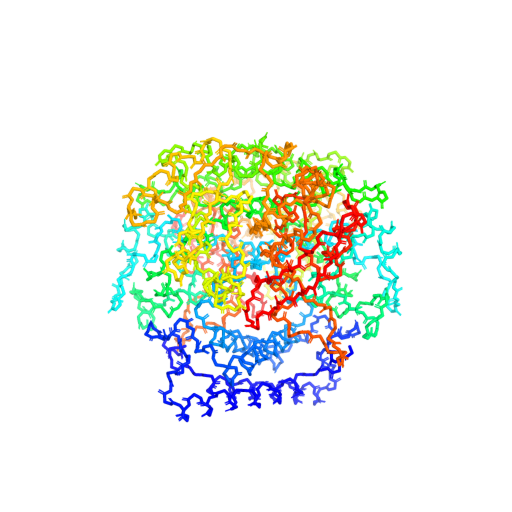LY B 1 142 ? -20.922 -18.688 5.977 1 85 142 GLY B N 1
ATOM 4545 C CA . GLY B 1 142 ? -21.531 -19.312 4.812 1 85 142 GLY B CA 1
ATOM 4546 C C . GLY B 1 142 ? -22.719 -18.547 4.27 1 85 142 GLY B C 1
ATOM 4547 O O . GLY B 1 142 ? -23.297 -18.922 3.248 1 85 142 GLY B O 1
ATOM 4548 N N . SER B 1 143 ? -23 -17.469 4.922 1 88.38 143 SER B N 1
ATOM 4549 C CA . SER B 1 143 ? -24.125 -16.656 4.488 1 88.38 143 SER B CA 1
ATOM 4550 C C . SER B 1 143 ? -23.844 -15.992 3.15 1 88.38 143 SER B C 1
ATOM 4552 O O . SER B 1 143 ? -22.703 -15.641 2.854 1 88.38 143 SER B O 1
ATOM 4554 N N . SER B 1 144 ? -24.906 -15.828 2.4 1 90.38 144 SER B N 1
ATOM 4555 C CA . SER B 1 144 ? -24.797 -15.086 1.15 1 90.38 144 SER B CA 1
ATOM 4556 C C . SER B 1 144 ? -25.078 -13.602 1.364 1 90.38 144 SER B C 1
ATOM 4558 O O . SER B 1 144 ? -25.062 -12.82 0.414 1 90.38 144 SER B O 1
ATOM 4560 N N . ARG B 1 145 ? -25.328 -13.312 2.578 1 96.94 145 ARG B N 1
ATOM 4561 C CA . ARG B 1 145 ? -25.594 -11.906 2.885 1 96.94 145 ARG B CA 1
ATOM 4562 C C . ARG B 1 145 ? -24.422 -11.273 3.621 1 96.94 145 ARG B C 1
ATOM 4564 O O . ARG B 1 145 ? -23.734 -11.938 4.398 1 96.94 145 ARG B O 1
ATOM 4571 N N . ILE B 1 146 ? -24.266 -10.023 3.414 1 98.19 146 ILE B N 1
ATOM 4572 C CA . ILE B 1 146 ? -23.109 -9.273 3.889 1 98.19 146 ILE B CA 1
ATOM 4573 C C . ILE B 1 146 ? -23.562 -8.195 4.875 1 98.19 146 ILE B C 1
ATOM 4575 O O . ILE B 1 146 ? -24.594 -7.547 4.672 1 98.19 146 ILE B O 1
ATOM 4579 N N . VAL B 1 147 ? -22.859 -8.031 5.949 1 98.38 147 VAL B N 1
ATOM 4580 C CA . VAL B 1 147 ? -23.125 -6.992 6.938 1 98.38 147 VAL B CA 1
ATOM 4581 C C . VAL B 1 147 ? -21.875 -6.133 7.121 1 98.38 147 VAL B C 1
ATOM 4583 O O . VAL B 1 147 ? -20.781 -6.496 6.66 1 98.38 147 VAL B O 1
ATOM 4586 N N . HIS B 1 148 ? -22.062 -4.996 7.789 1 98.44 148 HIS B N 1
ATOM 4587 C CA . HIS B 1 148 ? -20.938 -4.113 8.094 1 98.44 148 HIS B CA 1
ATOM 4588 C C . HIS B 1 148 ? -20.125 -4.652 9.266 1 98.44 148 HIS B C 1
ATOM 4590 O O . HIS B 1 148 ? -20.672 -5.227 10.203 1 98.44 148 HIS B O 1
ATOM 4596 N N . THR B 1 149 ? -18.875 -4.539 9.203 1 98.25 149 THR B N 1
ATOM 4597 C CA . THR B 1 149 ? -18.031 -4.5 10.383 1 98.25 149 THR B CA 1
ATOM 4598 C C . THR B 1 149 ? -17.953 -3.086 10.953 1 98.25 149 THR B C 1
ATOM 4600 O O . THR B 1 149 ? -18.531 -2.154 10.391 1 98.25 149 THR B O 1
ATOM 4603 N N . ALA B 1 150 ? -17.219 -2.934 12.055 1 98.19 150 ALA B N 1
ATOM 4604 C CA . ALA B 1 150 ? -17 -1.604 12.617 1 98.19 150 ALA B CA 1
ATOM 4605 C C . ALA B 1 150 ? -16.328 -0.687 11.594 1 98.19 150 ALA B C 1
ATOM 4607 O O . ALA B 1 150 ? -16.719 0.472 11.445 1 98.19 150 ALA B O 1
ATOM 4608 N N . ALA B 1 151 ? -15.359 -1.188 10.891 1 98.38 151 ALA B N 1
ATOM 4609 C CA . ALA B 1 151 ? -14.578 -0.393 9.953 1 98.38 151 ALA B CA 1
ATOM 4610 C C . ALA B 1 151 ? -15.422 0.059 8.766 1 98.38 151 ALA B C 1
ATOM 4612 O O . ALA B 1 151 ? -15.453 1.245 8.43 1 98.38 151 ALA B O 1
ATOM 4613 N N . SER B 1 152 ? -16.156 -0.901 8.164 1 98.75 152 SER B N 1
ATOM 4614 C CA . SER B 1 152 ? -16.938 -0.52 6.996 1 98.75 152 SER B CA 1
ATOM 4615 C C . SER B 1 152 ? -18.109 0.368 7.391 1 98.75 152 SER B C 1
ATOM 4617 O O . SER B 1 152 ? -18.516 1.251 6.629 1 98.75 152 SER B O 1
ATOM 4619 N N . ALA B 1 153 ? -18.641 0.163 8.578 1 98.56 153 ALA B N 1
ATOM 4620 C CA . ALA B 1 153 ? -19.703 1.037 9.07 1 98.56 153 ALA B CA 1
ATOM 4621 C C . ALA B 1 153 ? -19.188 2.455 9.297 1 98.56 153 ALA B C 1
ATOM 4623 O O . ALA B 1 153 ? -19.891 3.43 9.023 1 98.56 153 ALA B O 1
ATOM 4624 N N . TYR B 1 154 ? -18.031 2.557 9.852 1 97.81 154 TYR B N 1
ATOM 4625 C CA . TYR B 1 154 ? -17.391 3.854 10.047 1 97.81 154 TYR B CA 1
ATOM 4626 C C . TYR B 1 154 ? -17.312 4.629 8.734 1 97.81 154 TYR B C 1
ATOM 4628 O O . TYR B 1 154 ? -17.641 5.816 8.695 1 97.81 154 TYR B O 1
ATOM 4636 N N . MET B 1 155 ? -16.969 4 7.664 1 98.19 155 MET B N 1
ATOM 4637 C CA . MET B 1 155 ? -16.906 4.645 6.355 1 98.19 155 MET B CA 1
ATOM 4638 C C . MET B 1 155 ? -18.297 5.035 5.867 1 98.19 155 MET B C 1
ATOM 4640 O O . MET B 1 155 ? -18.484 6.117 5.309 1 98.19 155 MET B O 1
ATOM 4644 N N . ALA B 1 156 ? -19.219 4.145 6.105 1 98.38 156 ALA B N 1
ATOM 4645 C CA . ALA B 1 156 ? -20.578 4.438 5.676 1 98.38 156 ALA B CA 1
ATOM 4646 C C . ALA B 1 156 ? -21.109 5.684 6.375 1 98.38 156 ALA B C 1
ATOM 4648 O O . ALA B 1 156 ? -21.922 6.426 5.805 1 98.38 156 ALA B O 1
ATOM 4649 N N . ARG B 1 157 ? -20.594 5.973 7.555 1 96.62 157 ARG B N 1
ATOM 4650 C CA . ARG B 1 157 ? -21.125 7.043 8.391 1 96.62 157 ARG B CA 1
ATOM 4651 C C . ARG B 1 157 ? -20.281 8.305 8.266 1 96.62 157 ARG B C 1
ATOM 4653 O O . ARG B 1 157 ? -20.641 9.352 8.805 1 96.62 157 ARG B O 1
ATOM 4660 N N . ASN B 1 158 ? -19.188 8.195 7.637 1 94.94 158 ASN B N 1
ATOM 4661 C CA . ASN B 1 158 ? -18.234 9.297 7.715 1 94.94 158 ASN B CA 1
ATOM 4662 C C . ASN B 1 158 ? -17.781 9.742 6.328 1 94.94 158 ASN B C 1
ATOM 4664 O O . ASN B 1 158 ? -16.719 9.328 5.852 1 94.94 158 ASN B O 1
ATOM 4668 N N . HIS B 1 159 ? -18.5 10.688 5.785 1 94.88 159 HIS B N 1
ATOM 4669 C CA . HIS B 1 159 ? -18.234 11.172 4.438 1 94.88 159 HIS B CA 1
ATOM 4670 C C . HIS B 1 159 ? -16.875 11.883 4.375 1 94.88 159 HIS B C 1
ATOM 4672 O O . HIS B 1 159 ? -16.219 11.891 3.33 1 94.88 159 HIS B O 1
ATOM 4678 N N . HIS B 1 160 ? -16.391 12.445 5.473 1 91.94 160 HIS B N 1
ATOM 4679 C CA . HIS B 1 160 ? -15.102 13.102 5.492 1 91.94 160 HIS B CA 1
ATOM 4680 C C . HIS B 1 160 ? -13.961 12.102 5.293 1 91.94 160 HIS B C 1
ATOM 4682 O O . HIS B 1 160 ? -13.016 12.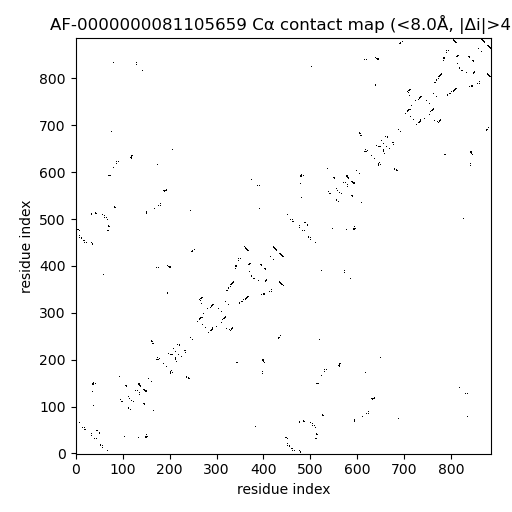375 4.551 1 91.94 160 HIS B O 1
ATOM 4688 N N . MET B 1 161 ? -14.109 10.961 5.938 1 95.88 161 MET B N 1
ATOM 4689 C CA . MET B 1 161 ? -13.086 9.93 5.754 1 95.88 161 MET B CA 1
ATOM 4690 C C . MET B 1 161 ? -13.148 9.344 4.348 1 95.88 161 MET B C 1
ATOM 4692 O O . MET B 1 161 ? -12.117 9 3.764 1 95.88 161 MET B O 1
ATOM 4696 N N . GLN B 1 162 ? -14.406 9.242 3.754 1 97.81 162 GLN B N 1
ATOM 4697 C CA . GLN B 1 162 ? -14.523 8.828 2.359 1 97.81 162 GLN B CA 1
ATOM 4698 C C . GLN B 1 162 ? -13.766 9.773 1.438 1 97.81 162 GLN B C 1
ATOM 4700 O O . GLN B 1 162 ? -13.039 9.336 0.545 1 97.81 162 GLN B O 1
ATOM 4705 N N . SER B 1 163 ? -13.875 11.039 1.692 1 95.69 163 SER B N 1
ATOM 4706 C CA . SER B 1 163 ? -13.211 12.062 0.89 1 95.69 163 SER B CA 1
ATOM 4707 C C . SER B 1 163 ? -11.695 12 1.074 1 95.69 163 SER B C 1
ATOM 4709 O O . SER B 1 163 ? -10.938 12.164 0.114 1 95.69 163 SER B O 1
ATOM 4711 N N . PHE B 1 164 ? -11.266 11.766 2.346 1 95.5 164 PHE B N 1
ATOM 4712 C CA . PHE B 1 164 ? -9.844 11.625 2.625 1 95.5 164 PHE B CA 1
ATOM 4713 C C . PHE B 1 164 ? -9.258 10.445 1.855 1 95.5 164 PHE B C 1
ATOM 4715 O O . PHE B 1 164 ? -8.195 10.57 1.231 1 95.5 164 PHE B O 1
ATOM 4722 N N . THR B 1 165 ? -9.992 9.344 1.875 1 98.25 165 THR B N 1
ATOM 4723 C CA . THR B 1 165 ? -9.586 8.141 1.149 1 98.25 165 THR B CA 1
ATOM 4724 C C . THR B 1 165 ? -9.492 8.422 -0.348 1 98.25 165 THR B C 1
ATOM 4726 O O . THR B 1 165 ? -8.5 8.07 -0.993 1 98.25 165 THR B O 1
ATOM 4729 N N . SER B 1 166 ? -10.453 9.094 -0.909 1 97.38 166 SER B N 1
ATOM 4730 C CA . SER B 1 166 ? -10.461 9.445 -2.326 1 97.38 166 SER B CA 1
ATOM 4731 C C . SER B 1 166 ? -9.266 10.32 -2.682 1 97.38 166 SER B C 1
ATOM 4733 O O . SER B 1 166 ? -8.586 10.078 -3.68 1 97.38 166 SER B O 1
ATOM 4735 N N . HIS B 1 167 ? -9.008 11.297 -1.864 1 96.25 167 HIS B N 1
ATOM 4736 C CA . HIS B 1 167 ? -7.906 12.211 -2.143 1 96.25 167 HIS B CA 1
ATOM 4737 C C . HIS B 1 167 ? -6.574 11.469 -2.188 1 96.25 167 HIS B C 1
ATOM 4739 O O . HIS B 1 167 ? -5.812 11.609 -3.145 1 96.25 167 HIS B O 1
ATOM 4745 N N . LEU B 1 168 ? -6.352 10.672 -1.182 1 97.5 168 LEU B N 1
ATOM 4746 C CA . LEU B 1 168 ? -5.059 10.008 -1.078 1 97.5 168 LEU B CA 1
ATOM 4747 C C . LEU B 1 168 ? -4.895 8.961 -2.17 1 97.5 168 LEU B C 1
ATOM 4749 O O . LEU B 1 168 ? -3.814 8.812 -2.744 1 97.5 168 LEU B O 1
ATOM 4753 N N . LEU B 1 169 ? -5.977 8.289 -2.502 1 97.81 169 LEU B N 1
ATOM 4754 C CA . LEU B 1 169 ? -5.844 7.156 -3.41 1 97.81 169 LEU B CA 1
ATOM 4755 C C . LEU B 1 169 ? -5.992 7.598 -4.859 1 97.81 169 LEU B C 1
ATOM 4757 O O . LEU B 1 169 ? -5.5 6.93 -5.773 1 97.81 169 LEU B O 1
ATOM 4761 N N . GLU B 1 170 ? -6.633 8.766 -5.109 1 95.94 170 GLU B N 1
ATOM 4762 C CA . GLU B 1 170 ? -6.902 9.172 -6.488 1 95.94 170 GLU B CA 1
ATOM 4763 C C . GLU B 1 170 ? -6.035 10.359 -6.895 1 95.94 170 GLU B C 1
ATOM 4765 O O . GLU B 1 170 ? -5.672 10.5 -8.062 1 95.94 170 GLU B O 1
ATOM 4770 N N . ASP B 1 171 ? -5.723 11.219 -5.934 1 95.75 171 ASP B N 1
ATOM 4771 C CA . ASP B 1 171 ? -5.039 12.461 -6.281 1 95.75 171 ASP B CA 1
ATOM 4772 C C . ASP B 1 171 ? -3.576 12.422 -5.848 1 95.75 171 ASP B C 1
ATOM 4774 O O . ASP B 1 171 ? -2.773 13.25 -6.285 1 95.75 171 ASP B O 1
ATOM 4778 N N . VAL B 1 172 ? -3.205 11.477 -4.977 1 97.19 172 VAL B N 1
ATOM 4779 C CA . VAL B 1 172 ? -1.847 11.461 -4.445 1 97.19 172 VAL B CA 1
ATOM 4780 C C . VAL B 1 172 ? -1.128 10.195 -4.902 1 97.19 172 VAL B C 1
ATOM 4782 O O . VAL B 1 172 ? -0.017 10.258 -5.43 1 97.19 172 VAL B O 1
ATOM 4785 N N . ARG B 1 173 ? -1.766 9.008 -4.797 1 97.56 173 ARG B N 1
ATOM 4786 C CA . ARG B 1 173 ? -1.175 7.688 -4.988 1 97.56 173 ARG B CA 1
ATOM 4787 C C . ARG B 1 173 ? -0.51 7.578 -6.355 1 97.56 173 ARG B C 1
ATOM 4789 O O . ARG B 1 173 ? 0.589 7.035 -6.477 1 97.56 173 ARG B O 1
ATOM 4796 N N . PRO B 1 174 ? -1.104 8.133 -7.473 1 96.69 174 PRO B N 1
ATOM 4797 C CA . PRO B 1 174 ? -0.429 8.023 -8.773 1 96.69 174 PRO B CA 1
ATOM 4798 C C . PRO B 1 174 ? 0.968 8.641 -8.758 1 96.69 174 PRO B C 1
ATOM 4800 O O . PRO B 1 174 ? 1.877 8.133 -9.422 1 96.69 174 PRO B O 1
ATOM 4803 N N . ALA B 1 175 ? 1.138 9.688 -7.992 1 97.44 175 ALA B N 1
ATOM 4804 C CA . ALA B 1 175 ? 2.434 10.359 -7.934 1 97.44 175 ALA B CA 1
ATOM 4805 C C . ALA B 1 175 ? 3.455 9.516 -7.176 1 97.44 175 ALA B C 1
ATOM 4807 O O . ALA B 1 175 ? 4.652 9.57 -7.469 1 97.44 175 ALA B O 1
ATOM 4808 N N . THR B 1 176 ? 3.023 8.695 -6.215 1 98.38 176 THR B N 1
ATOM 4809 C CA . THR B 1 176 ? 3.939 7.848 -5.461 1 98.38 176 THR B CA 1
ATOM 4810 C C . THR B 1 176 ? 4.551 6.777 -6.355 1 98.38 176 THR B C 1
ATOM 4812 O O . THR B 1 176 ? 5.648 6.285 -6.086 1 98.38 176 THR B O 1
ATOM 4815 N N . VAL B 1 177 ? 3.92 6.434 -7.449 1 97.44 177 VAL B N 1
ATOM 4816 C CA . VAL B 1 177 ? 4.344 5.363 -8.344 1 97.44 177 VAL B CA 1
ATOM 4817 C C . VAL B 1 177 ? 5.559 5.812 -9.148 1 97.44 177 VAL B C 1
ATOM 4819 O O . VAL B 1 177 ? 6.355 4.98 -9.594 1 97.44 177 VAL B O 1
ATOM 4822 N N . VAL B 1 178 ? 5.75 7.172 -9.281 1 97.12 178 VAL B N 1
ATOM 4823 C CA . VAL B 1 178 ? 6.789 7.648 -10.195 1 97.12 178 VAL B CA 1
ATOM 4824 C C . VAL B 1 178 ? 7.875 8.375 -9.398 1 97.12 178 VAL B C 1
ATOM 4826 O O . VAL B 1 178 ? 8.664 9.133 -9.969 1 97.12 178 VAL B O 1
ATOM 4829 N N . MET B 1 179 ? 7.914 8.18 -8.109 1 98.25 179 MET B N 1
ATOM 4830 C CA . MET B 1 179 ? 8.906 8.828 -7.258 1 98.25 179 MET B CA 1
ATOM 4831 C C . MET B 1 179 ? 10.32 8.461 -7.691 1 98.25 179 MET B C 1
ATOM 4833 O O . MET B 1 179 ? 11.18 9.336 -7.828 1 98.25 179 MET B O 1
ATOM 4837 N N . ALA B 1 180 ? 10.586 7.164 -7.863 1 97.5 180 ALA B N 1
ATOM 4838 C CA . ALA B 1 180 ? 11.93 6.73 -8.25 1 97.5 180 ALA B CA 1
ATOM 4839 C C . ALA B 1 180 ? 12.336 7.344 -9.586 1 97.5 180 ALA B C 1
ATOM 4841 O O . ALA B 1 180 ? 13.5 7.691 -9.781 1 97.5 180 ALA B O 1
ATOM 4842 N N . ASP B 1 181 ? 11.391 7.48 -10.523 1 95.94 181 ASP B N 1
ATOM 4843 C CA . ASP B 1 181 ? 11.664 8.125 -11.797 1 95.94 181 ASP B CA 1
ATOM 4844 C C . ASP B 1 181 ? 12.039 9.594 -11.602 1 95.94 181 ASP B C 1
ATOM 4846 O O . ASP B 1 181 ? 12.961 10.094 -12.25 1 95.94 181 ASP B O 1
ATOM 4850 N N . ALA B 1 182 ? 11.305 10.266 -10.75 1 97.12 182 ALA B N 1
ATOM 4851 C CA . ALA B 1 182 ? 11.594 11.664 -10.469 1 97.12 182 ALA B CA 1
ATOM 4852 C C . ALA B 1 182 ? 12.984 11.828 -9.859 1 97.12 182 ALA B C 1
ATOM 4854 O O . ALA B 1 182 ? 13.734 12.727 -10.242 1 97.12 182 ALA B O 1
ATOM 4855 N N . LEU B 1 183 ? 13.32 10.945 -8.906 1 98.25 183 LEU B N 1
ATOM 4856 C CA . LEU B 1 183 ? 14.641 11 -8.289 1 98.25 183 LEU B CA 1
ATOM 4857 C C . LEU B 1 183 ? 15.734 10.758 -9.328 1 98.25 183 LEU B C 1
ATOM 4859 O O . LEU B 1 183 ? 16.766 11.43 -9.312 1 98.25 183 LEU B O 1
ATOM 4863 N N . GLN B 1 184 ? 15.492 9.812 -10.18 1 96.38 184 GLN B N 1
ATOM 4864 C CA . GLN B 1 184 ? 16.453 9.523 -11.234 1 96.38 184 GLN B CA 1
ATOM 4865 C C . GLN B 1 184 ? 16.656 10.734 -12.141 1 96.38 184 GLN B C 1
ATOM 4867 O O . GLN B 1 184 ? 17.781 11.055 -12.523 1 96.38 184 GLN B O 1
ATOM 4872 N N . LYS B 1 185 ? 15.617 11.391 -12.453 1 95.69 185 LYS B N 1
ATOM 4873 C CA . LYS B 1 185 ? 15.625 12.484 -13.414 1 95.69 185 LYS B CA 1
ATOM 4874 C C . LYS B 1 185 ? 16.188 13.758 -12.797 1 95.69 185 LYS B C 1
ATOM 4876 O O . LYS B 1 185 ? 16.953 14.484 -13.445 1 95.69 185 LYS B O 1
ATOM 4881 N N . TRP B 1 186 ? 15.883 13.969 -11.492 1 97.62 186 TRP B N 1
ATOM 4882 C CA . TRP B 1 186 ? 16.109 15.328 -11 1 97.62 186 TRP B CA 1
ATOM 4883 C C . TRP B 1 186 ? 17.031 15.32 -9.789 1 97.62 186 TRP B C 1
ATOM 4885 O O . TRP B 1 186 ? 17.453 16.375 -9.312 1 97.62 186 TRP B O 1
ATOM 4895 N N . SER B 1 187 ? 17.359 14.133 -9.258 1 97.44 187 SER B N 1
ATOM 4896 C CA . SER B 1 187 ? 18.141 14.094 -8.031 1 97.44 187 SER B CA 1
ATOM 4897 C C . SER B 1 187 ? 19.406 13.258 -8.203 1 97.44 187 SER B C 1
ATOM 4899 O O . SER B 1 187 ? 20.453 13.586 -7.637 1 97.44 187 SER B O 1
ATOM 4901 N N . ALA B 1 188 ? 19.328 12.18 -8.906 1 97.31 188 ALA B N 1
ATOM 4902 C CA . ALA B 1 188 ? 20.469 11.281 -9.07 1 97.31 188 ALA B CA 1
ATOM 4903 C C . ALA B 1 188 ? 21.641 12.008 -9.727 1 97.31 188 ALA B C 1
ATOM 4905 O O . ALA B 1 188 ? 21.469 12.688 -10.742 1 97.31 188 ALA B O 1
ATOM 4906 N N . GLY B 1 189 ? 22.781 11.875 -9.141 1 97 189 GLY B N 1
ATOM 4907 C CA . GLY B 1 189 ? 23.984 12.469 -9.695 1 97 189 GLY B CA 1
ATOM 4908 C C . GLY B 1 189 ? 24.219 13.898 -9.25 1 97 189 GLY B C 1
ATOM 4909 O O . GLY B 1 189 ? 25.234 14.508 -9.586 1 97 189 GLY B O 1
ATOM 4910 N N . TYR B 1 190 ? 23.312 14.469 -8.492 1 97.12 190 TYR B N 1
ATOM 4911 C CA . TYR B 1 190 ? 23.469 15.836 -8.008 1 97.12 190 TYR B CA 1
ATOM 4912 C C . TYR B 1 190 ? 23.875 15.852 -6.543 1 97.12 190 TYR B C 1
ATOM 4914 O O . TYR B 1 190 ? 23.484 14.984 -5.766 1 97.12 190 TYR B O 1
ATOM 4922 N N . PRO B 1 191 ? 24.625 16.812 -6.145 1 95.12 191 PRO B N 1
ATOM 4923 C CA . PRO B 1 191 ? 25.125 16.859 -4.773 1 95.12 191 PRO B CA 1
ATOM 4924 C C . PRO B 1 191 ? 24.062 17.266 -3.758 1 95.12 191 PRO B C 1
ATOM 4926 O O . PRO B 1 191 ? 24.141 16.891 -2.586 1 95.12 191 PRO B O 1
ATOM 4929 N N . THR B 1 192 ? 23.109 18.141 -4.254 1 96.19 192 THR B N 1
ATOM 4930 C CA . THR B 1 192 ? 22.031 18.609 -3.398 1 96.19 192 THR B CA 1
ATOM 4931 C C . THR B 1 192 ? 20.672 18.391 -4.062 1 96.19 192 THR B C 1
ATOM 4933 O O . THR B 1 192 ? 20.578 18.344 -5.293 1 96.19 192 THR B O 1
ATOM 4936 N N . PRO B 1 193 ? 19.688 18.188 -3.273 1 96.56 193 PRO B N 1
ATOM 4937 C CA . PRO B 1 193 ? 18.375 18.031 -3.883 1 96.56 193 PRO B CA 1
ATOM 4938 C C . PRO B 1 193 ? 17.875 19.281 -4.598 1 96.56 193 PRO B C 1
ATOM 4940 O O . PRO B 1 193 ? 18.141 20.406 -4.133 1 96.56 193 PRO B O 1
ATOM 4943 N N . SER B 1 194 ? 17.203 19.031 -5.699 1 96.94 194 SER B N 1
ATOM 4944 C CA . SER B 1 194 ? 16.516 20.141 -6.34 1 96.94 194 SER B CA 1
ATOM 4945 C C . SER B 1 194 ? 15.461 20.75 -5.422 1 96.94 194 SER B C 1
ATOM 4947 O O . SER B 1 194 ? 14.82 20.031 -4.648 1 96.94 194 SER B O 1
ATOM 4949 N N . GLU B 1 195 ? 15.258 22.016 -5.504 1 96.88 195 GLU B N 1
ATOM 4950 C CA . GLU B 1 195 ? 14.203 22.688 -4.754 1 96.88 195 GLU B CA 1
ATOM 4951 C C . GLU B 1 195 ? 13.172 23.312 -5.691 1 96.88 195 GLU B C 1
ATOM 4953 O O . GLU B 1 195 ? 12.406 24.188 -5.285 1 96.88 195 GLU B O 1
ATOM 4958 N N . GLU B 1 196 ? 13.227 22.906 -6.957 1 97.31 196 GLU B N 1
ATOM 4959 C CA . GLU B 1 196 ? 12.211 23.375 -7.902 1 97.31 196 GLU B CA 1
ATOM 4960 C C . GLU B 1 196 ? 10.898 22.609 -7.723 1 97.31 196 GLU B C 1
ATOM 4962 O O . GLU B 1 196 ? 10.898 21.375 -7.68 1 97.31 196 GLU B O 1
ATOM 4967 N N . VAL B 1 197 ? 9.844 23.328 -7.664 1 95.5 197 VAL B N 1
ATOM 4968 C CA . VAL B 1 197 ? 8.531 22.766 -7.383 1 95.5 197 VAL B CA 1
ATOM 4969 C C . VAL B 1 197 ? 8.148 21.781 -8.492 1 95.5 197 VAL B C 1
ATOM 4971 O O . VAL B 1 197 ? 7.504 20.766 -8.234 1 95.5 197 VAL B O 1
ATOM 4974 N N . GLU B 1 198 ? 8.648 22.062 -9.727 1 96.31 198 GLU B N 1
ATOM 4975 C CA . GLU B 1 198 ? 8.281 21.266 -10.891 1 96.31 198 GLU B CA 1
ATOM 4976 C C . GLU B 1 198 ? 9.023 19.922 -10.891 1 96.31 198 GLU B C 1
ATOM 4978 O O . GLU B 1 198 ? 8.734 19.047 -11.711 1 96.31 198 GLU B O 1
ATOM 4983 N N . HIS B 1 199 ? 9.953 19.766 -9.961 1 97.44 199 HIS B N 1
ATOM 4984 C CA . HIS B 1 199 ? 10.688 18.516 -9.867 1 97.44 199 HIS B CA 1
ATOM 4985 C C . HIS B 1 199 ? 10.031 17.562 -8.867 1 97.44 199 HIS B C 1
ATOM 4987 O O . HIS B 1 199 ? 10.648 16.594 -8.43 1 97.44 199 HIS B O 1
ATOM 4993 N N . ALA B 1 200 ? 8.758 17.828 -8.453 1 97.38 200 ALA B N 1
ATOM 4994 C CA . ALA B 1 200 ? 7.961 16.891 -7.672 1 97.38 200 ALA B CA 1
ATOM 4995 C C . ALA B 1 200 ? 7.496 15.719 -8.539 1 97.38 200 ALA B C 1
ATOM 4997 O O . ALA B 1 200 ? 7.129 15.906 -9.703 1 97.38 200 ALA B O 1
ATOM 4998 N N . PRO B 1 201 ? 7.453 14.516 -8.008 1 97.38 201 PRO B N 1
ATOM 4999 C CA . PRO B 1 201 ? 6.898 13.367 -8.742 1 97.38 201 PRO B CA 1
ATOM 5000 C C . PRO B 1 201 ? 5.516 13.648 -9.32 1 97.38 201 PRO B C 1
ATOM 5002 O O . PRO B 1 201 ? 5.168 13.125 -10.375 1 97.38 201 PRO B O 1
ATOM 5005 N N . PHE B 1 202 ? 4.777 14.461 -8.688 1 96.94 202 PHE B N 1
ATOM 5006 C CA . PHE B 1 202 ? 3.445 14.852 -9.133 1 96.94 202 PHE B CA 1
ATOM 5007 C C . PHE B 1 202 ? 3.469 15.281 -10.594 1 96.94 202 PHE B C 1
ATOM 5009 O O . PHE B 1 202 ? 2.541 14.977 -11.352 1 96.94 202 PHE B O 1
ATOM 5016 N N . TYR B 1 203 ? 4.539 15.891 -11.047 1 95.88 203 TYR B N 1
ATOM 5017 C CA . TYR B 1 203 ? 4.637 16.438 -12.391 1 95.88 203 TYR B CA 1
ATOM 5018 C C . TYR B 1 203 ? 4.965 15.352 -13.414 1 95.88 203 TYR B C 1
ATOM 5020 O O . TYR B 1 203 ? 4.965 15.602 -14.617 1 95.88 203 TYR B O 1
ATOM 5028 N N . LEU B 1 204 ? 5.238 14.133 -12.969 1 95 204 LEU B N 1
ATOM 5029 C CA . LEU B 1 204 ? 5.48 13 -13.852 1 95 204 LEU B CA 1
ATOM 5030 C C . LEU B 1 204 ? 4.297 12.039 -13.836 1 95 204 LEU B C 1
ATOM 5032 O O . LEU B 1 204 ? 4.223 11.125 -14.664 1 95 204 LEU B O 1
ATOM 5036 N N . ALA B 1 205 ? 3.402 12.18 -12.922 1 94.56 205 ALA B N 1
ATOM 5037 C CA . ALA B 1 205 ? 2.324 11.227 -12.703 1 94.56 205 ALA B CA 1
ATOM 5038 C C . ALA B 1 205 ? 1.197 11.422 -13.711 1 94.56 205 ALA B C 1
ATOM 5040 O O . ALA B 1 205 ? 0.994 12.531 -14.219 1 94.56 205 ALA B O 1
ATOM 5041 N N . SER B 1 206 ? 0.514 10.336 -13.969 1 90.5 206 SER B N 1
ATOM 5042 C CA . SER B 1 206 ? -0.661 10.359 -14.836 1 90.5 206 SER B CA 1
ATOM 5043 C C . SER B 1 206 ? -1.949 10.352 -14.016 1 90.5 206 SER B C 1
ATOM 5045 O O . SER B 1 206 ? -2.129 9.5 -13.141 1 90.5 206 SER B O 1
ATOM 5047 N N . PHE B 1 207 ? -2.797 11.289 -14.266 1 89 207 PHE B N 1
ATOM 5048 C CA . PHE B 1 207 ? -4.137 11.375 -13.695 1 89 207 PHE B CA 1
ATOM 5049 C C . PHE B 1 207 ? -5.195 11.375 -14.789 1 89 207 PHE B C 1
ATOM 5051 O O . PHE B 1 207 ? -5.164 12.219 -15.688 1 89 207 PHE B O 1
ATOM 5058 N N . ASP B 1 208 ? -6.07 10.383 -14.719 1 83.62 208 ASP B N 1
ATOM 5059 C CA . ASP B 1 208 ? -7.129 10.242 -15.711 1 83.62 208 ASP B CA 1
ATOM 5060 C C . ASP B 1 208 ? -6.551 10.078 -17.109 1 83.62 208 ASP B C 1
ATOM 5062 O O . ASP B 1 208 ? -7.055 10.664 -18.078 1 83.62 208 ASP B O 1
ATOM 5066 N N . GLY B 1 209 ? -5.406 9.5 -17.234 1 81.94 209 GLY B N 1
ATOM 5067 C CA . GLY B 1 209 ? -4.805 9.133 -18.5 1 81.94 209 GLY B CA 1
ATOM 5068 C C . GLY B 1 209 ? -3.889 10.203 -19.062 1 81.94 209 GLY B C 1
ATOM 5069 O O . GLY B 1 209 ? -3.387 10.078 -20.188 1 81.94 209 GLY B O 1
ATOM 5070 N N . LYS B 1 210 ? -3.648 11.219 -18.25 1 86 210 LYS B N 1
ATOM 5071 C CA . LYS B 1 210 ? -2.812 12.312 -18.734 1 86 210 LYS B CA 1
ATOM 5072 C C . LYS B 1 210 ? -1.804 12.734 -17.656 1 86 210 LYS B C 1
ATOM 5074 O O . LYS B 1 210 ? -2.113 12.727 -16.469 1 86 210 LYS B O 1
ATOM 5079 N N . VAL B 1 211 ? -0.671 13.117 -18.156 1 87 211 VAL B N 1
ATOM 5080 C CA . VAL B 1 211 ? 0.33 13.68 -17.266 1 87 211 VAL B CA 1
ATOM 5081 C C . VAL B 1 211 ? 0.005 15.141 -16.969 1 87 211 VAL B C 1
ATOM 5083 O O . VAL B 1 211 ? -0.349 15.898 -17.875 1 87 211 VAL B O 1
ATOM 5086 N N . VAL B 1 212 ? 0.174 15.523 -15.742 1 79.56 212 VAL B N 1
ATOM 5087 C CA . VAL B 1 212 ? -0.183 16.859 -15.297 1 79.56 212 VAL B CA 1
ATOM 5088 C C . VAL B 1 212 ? 0.968 17.828 -15.578 1 79.56 212 VAL B C 1
ATOM 5090 O O . VAL B 1 212 ? 2.139 17.469 -15.422 1 79.56 212 VAL B O 1
ATOM 5093 N N . SER B 1 213 ? 0.636 19.016 -15.992 1 82.12 213 SER B N 1
ATOM 5094 C CA . SER B 1 213 ? 1.636 20.031 -16.297 1 82.12 213 SER B CA 1
ATOM 5095 C C . SER B 1 213 ? 1.435 21.281 -15.445 1 82.12 213 SER B C 1
ATOM 5097 O O . SER B 1 213 ? 1.839 22.375 -15.836 1 82.12 213 SER B O 1
ATOM 5099 N N . ARG B 1 214 ? 0.743 21.141 -14.336 1 89.56 214 ARG B N 1
ATOM 5100 C CA . ARG B 1 214 ? 0.476 22.281 -13.461 1 89.56 214 ARG B CA 1
ATOM 5101 C C . ARG B 1 214 ? 0.701 21.906 -12 1 89.56 214 ARG B C 1
ATOM 5103 O O . ARG B 1 214 ? 0.758 20.734 -11.656 1 89.56 214 ARG B O 1
ATOM 5110 N N . PRO B 1 215 ? 0.745 22.984 -11.133 1 92.12 215 PRO B N 1
ATOM 5111 C CA . PRO B 1 215 ? 0.908 22.719 -9.703 1 92.12 215 PRO B CA 1
ATOM 5112 C C . PRO B 1 215 ? -0.292 22 -9.094 1 92.12 215 PRO B C 1
ATOM 5114 O O . PRO B 1 215 ? -1.42 22.156 -9.562 1 92.12 215 PRO B O 1
ATOM 5117 N N . MET B 1 216 ? -0.06 21.312 -8.055 1 93.94 216 MET B N 1
ATOM 5118 C CA . MET B 1 216 ? -1.037 20.438 -7.414 1 93.94 216 MET B CA 1
ATOM 5119 C C . MET B 1 216 ? -2.312 21.203 -7.074 1 93.94 216 MET B C 1
ATOM 5121 O O . MET B 1 216 ? -3.416 20.734 -7.363 1 93.94 216 MET B O 1
ATOM 5125 N N . TRP B 1 217 ? -2.172 22.406 -6.465 1 90.25 217 TRP B N 1
ATOM 5126 C CA . TRP B 1 217 ? -3.352 23.156 -6.051 1 90.25 217 TRP B CA 1
ATOM 5127 C C . TRP B 1 217 ? -4.176 23.594 -7.258 1 90.25 217 TRP B C 1
ATOM 5129 O O . TRP B 1 217 ? -5.406 23.578 -7.211 1 90.25 217 TRP B O 1
ATOM 5139 N N . GLU B 1 218 ? -3.492 24.016 -8.312 1 89.25 218 GLU B N 1
ATOM 5140 C CA . GLU B 1 218 ? -4.191 24.344 -9.555 1 89.25 218 GLU B CA 1
ATOM 5141 C C . GLU B 1 218 ? -4.879 23.109 -10.133 1 89.25 218 GLU B C 1
ATOM 5143 O O . GLU B 1 218 ? -6.016 23.203 -10.602 1 89.25 218 GLU B O 1
ATOM 5148 N N . PHE B 1 219 ? -4.215 22.016 -10.062 1 92.31 219 PHE B N 1
ATOM 5149 C CA . PHE B 1 219 ? -4.789 20.75 -10.523 1 92.31 219 PHE B CA 1
ATOM 5150 C C . PHE B 1 219 ? -6.07 20.438 -9.758 1 92.31 219 PHE B C 1
ATOM 5152 O O . PHE B 1 219 ? -7.098 20.125 -10.367 1 92.31 219 PHE B O 1
ATOM 5159 N N . LEU B 1 220 ? -6.082 20.578 -8.453 1 91.62 220 LEU B N 1
ATOM 5160 C CA . LEU B 1 220 ? -7.25 20.266 -7.645 1 91.62 220 LEU B CA 1
ATOM 5161 C C . LEU B 1 220 ? -8.414 21.188 -7.977 1 91.62 220 LEU B C 1
ATOM 5163 O O . LEU B 1 220 ? -9.57 20.75 -8 1 91.62 220 LEU B O 1
ATOM 5167 N N . HIS B 1 221 ? -8.109 22.375 -8.328 1 85.12 221 HIS B N 1
ATOM 5168 C CA . HIS B 1 221 ? -9.156 23.375 -8.531 1 85.12 221 HIS B CA 1
ATOM 5169 C C . HIS B 1 221 ? -9.664 23.344 -9.969 1 85.12 221 HIS B C 1
ATOM 5171 O O . HIS B 1 221 ? -10.828 23.656 -10.227 1 85.12 221 HIS B O 1
ATOM 5177 N N . MET B 1 222 ? -8.812 22.922 -10.922 1 81.31 222 MET B N 1
ATOM 5178 C CA . MET B 1 222 ? -9.148 23.156 -12.32 1 81.31 222 MET B CA 1
ATOM 5179 C C . MET B 1 222 ? -9.422 21.828 -13.047 1 81.31 222 MET B C 1
ATOM 5181 O O . MET B 1 222 ? -9.82 21.828 -14.211 1 81.31 222 MET B O 1
ATOM 5185 N N . ASP B 1 223 ? -9.047 20.812 -12.352 1 77.19 223 ASP B N 1
ATOM 5186 C CA . ASP B 1 223 ? -9.227 19.531 -13.031 1 77.19 223 ASP B CA 1
ATOM 5187 C C . ASP B 1 223 ? -10.672 19.359 -13.484 1 77.19 223 ASP B C 1
ATOM 5189 O O . ASP B 1 223 ? -11.609 19.594 -12.719 1 77.19 223 ASP B O 1
ATOM 5193 N N . GLU B 1 224 ? -10.828 19 -14.734 1 79.06 224 GLU B N 1
ATOM 5194 C CA . GLU B 1 224 ? -12.141 18.797 -15.344 1 79.06 224 GLU B CA 1
ATOM 5195 C C . GLU B 1 224 ? -12.336 17.359 -15.781 1 79.06 224 GLU B C 1
ATOM 5197 O O . GLU B 1 224 ? -11.852 16.953 -16.844 1 79.06 224 GLU B O 1
ATOM 5202 N N . LYS B 1 225 ? -12.648 16.578 -14.906 1 82.75 225 LYS B N 1
ATOM 5203 C CA . LYS B 1 225 ? -13.023 15.219 -15.281 1 82.75 225 LYS B CA 1
ATOM 5204 C C . LYS B 1 225 ? -14.484 15.148 -15.719 1 82.75 225 LYS B C 1
ATOM 5206 O O . LYS B 1 225 ? -15.352 15.727 -15.062 1 82.75 225 LYS B O 1
ATOM 5211 N N . GLU B 1 226 ? -14.648 14.508 -16.812 1 82 226 GLU B N 1
ATOM 5212 C CA . GLU B 1 226 ? -16 14.391 -17.344 1 82 226 GLU B CA 1
ATOM 5213 C C . GLU B 1 226 ? -16.969 13.852 -16.297 1 82 226 GLU B C 1
ATOM 5215 O O . GLU B 1 226 ? -16.641 12.891 -15.594 1 82 226 GLU B O 1
ATOM 5220 N N . GLY B 1 227 ? -18.031 14.562 -16.125 1 83.69 227 GLY B N 1
ATOM 5221 C CA . GLY B 1 227 ? -19.078 14.109 -15.227 1 83.69 227 GLY B CA 1
ATOM 5222 C C . GLY B 1 227 ? -18.891 14.594 -13.805 1 83.69 227 GLY B C 1
ATOM 5223 O O . GLY B 1 227 ? -19.766 14.383 -12.953 1 83.69 227 GLY B O 1
ATOM 5224 N N . LYS B 1 228 ? -17.844 15.258 -13.578 1 89 228 LYS B N 1
ATOM 5225 C CA . LYS B 1 228 ? -17.609 15.781 -12.234 1 89 228 LYS B CA 1
ATOM 5226 C C . LYS B 1 228 ? -17.734 17.297 -12.203 1 89 228 LYS B C 1
ATOM 5228 O O . LYS B 1 228 ? -17.406 17.969 -13.18 1 89 228 LYS B O 1
ATOM 5233 N N . PRO B 1 229 ? -18.172 17.812 -11.125 1 88 229 PRO B N 1
ATOM 5234 C CA . PRO B 1 229 ? -18.266 19.266 -11.008 1 88 229 PRO B CA 1
ATOM 52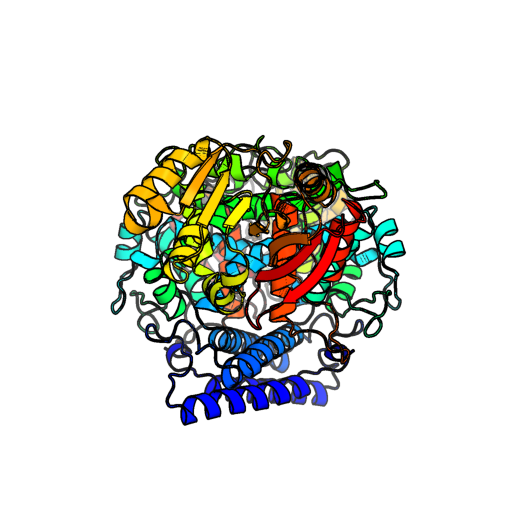35 C C . PRO B 1 229 ? -16.891 19.938 -10.953 1 88 229 PRO B C 1
ATOM 5237 O O . PRO B 1 229 ? -15.922 19.328 -10.508 1 88 229 PRO B O 1
ATOM 5240 N N . LYS B 1 230 ? -16.922 21.156 -11.445 1 83.56 230 LYS B N 1
ATOM 5241 C CA . LYS B 1 230 ? -15.695 21.922 -11.336 1 83.56 230 LYS B CA 1
ATOM 5242 C C . LYS B 1 230 ? -15.25 22.062 -9.883 1 83.56 230 LYS B C 1
ATOM 5244 O O . LYS B 1 230 ? -16.062 22.297 -8.992 1 83.56 230 LYS B O 1
ATOM 5249 N N . GLY B 1 231 ? -13.992 21.797 -9.641 1 86.81 231 GLY B N 1
ATOM 5250 C CA . GLY B 1 231 ? -13.43 21.969 -8.312 1 86.81 231 GLY B CA 1
ATOM 5251 C C . GLY B 1 231 ? -13.703 20.781 -7.395 1 86.81 231 GLY B C 1
ATOM 5252 O O . GLY B 1 231 ? -13.523 20.891 -6.18 1 86.81 231 GLY B O 1
ATOM 5253 N N . TYR B 1 232 ? -14.172 19.656 -7.922 1 90.88 232 TYR B N 1
ATOM 5254 C CA . TYR B 1 232 ? -14.586 18.531 -7.09 1 90.88 232 TYR B CA 1
ATOM 5255 C C . TYR B 1 232 ? -13.406 17.984 -6.297 1 90.88 232 TYR B C 1
ATOM 5257 O O . TYR B 1 232 ? -13.57 17.547 -5.156 1 90.88 232 TYR B O 1
ATOM 5265 N N . ARG B 1 233 ? -12.227 18.062 -6.859 1 93.75 233 ARG B N 1
ATOM 5266 C CA . ARG B 1 233 ? -11.062 17.562 -6.137 1 93.75 233 ARG B CA 1
ATOM 5267 C C . ARG B 1 233 ? -10.727 18.469 -4.953 1 93.75 233 ARG B C 1
ATOM 5269 O O . ARG B 1 233 ? -10.336 17.984 -3.889 1 93.75 233 ARG B O 1
ATOM 5276 N N . ALA B 1 234 ? -10.859 19.781 -5.207 1 88.69 234 ALA B N 1
ATOM 5277 C CA . ALA B 1 234 ? -10.617 20.734 -4.125 1 88.69 234 ALA B CA 1
ATOM 5278 C C . ALA B 1 234 ? -11.617 20.531 -2.99 1 88.69 234 ALA B C 1
ATOM 5280 O O . ALA B 1 234 ? -11.258 20.578 -1.813 1 88.69 234 ALA B O 1
ATOM 5281 N N . THR B 1 235 ? -12.852 20.312 -3.357 1 85.88 235 THR B N 1
ATOM 5282 C CA . THR B 1 235 ? -13.891 20.047 -2.373 1 85.88 235 THR B CA 1
ATOM 5283 C C . THR B 1 235 ? -13.578 18.766 -1.591 1 85.88 235 THR B C 1
ATOM 5285 O O . THR B 1 235 ? -13.672 18.75 -0.361 1 85.88 235 THR B O 1
ATOM 5288 N N . ARG B 1 236 ? -13.195 17.797 -2.316 1 91.5 236 ARG B N 1
ATOM 5289 C CA . ARG B 1 236 ? -12.812 16.531 -1.715 1 91.5 236 ARG B CA 1
ATOM 5290 C C . ARG B 1 236 ? -11.656 16.703 -0.74 1 91.5 236 ARG B C 1
ATOM 5292 O O . ARG B 1 236 ? -11.656 16.125 0.347 1 91.5 236 ARG B O 1
ATOM 5299 N N . PHE B 1 237 ? -10.711 17.438 -1.129 1 91.31 237 PHE B N 1
ATOM 5300 C CA . PHE B 1 237 ? -9.562 17.703 -0.272 1 91.31 237 PHE B CA 1
ATOM 5301 C C . PHE B 1 237 ? -10 18.391 1.018 1 91.31 237 PHE B C 1
ATOM 5303 O O . PHE B 1 237 ? -9.625 17.969 2.111 1 91.31 237 PHE B O 1
ATOM 5310 N N . ALA B 1 238 ? -10.766 19.359 0.894 1 80.75 238 ALA B N 1
ATOM 5311 C CA . ALA B 1 238 ? -11.25 20.109 2.045 1 80.75 238 ALA B CA 1
ATOM 5312 C C . ALA B 1 238 ? -12.039 19.219 3 1 80.75 238 ALA B C 1
ATOM 5314 O O . ALA B 1 238 ? -11.852 19.297 4.215 1 80.75 238 ALA B O 1
ATOM 5315 N N . GLU B 1 239 ? -12.883 18.391 2.443 1 84.12 239 GLU B N 1
ATOM 5316 C CA . GLU B 1 239 ? -13.656 17.453 3.244 1 84.12 239 GLU B CA 1
ATOM 5317 C C . GLU B 1 239 ? -12.742 16.438 3.938 1 84.12 239 GLU B C 1
ATOM 5319 O O . GLU B 1 239 ? -12.938 16.125 5.117 1 84.12 239 GLU B O 1
ATOM 5324 N N . GLY B 1 240 ? -11.781 15.961 3.186 1 88.56 240 GLY B N 1
ATOM 5325 C CA . GLY B 1 240 ? -10.875 14.961 3.711 1 88.56 240 GLY B CA 1
ATOM 5326 C C . GLY B 1 240 ? -10.055 15.453 4.887 1 88.56 240 GLY B C 1
ATOM 5327 O O . GLY B 1 240 ? -9.797 14.703 5.828 1 88.56 240 GLY B O 1
ATOM 5328 N N . LEU B 1 241 ? -9.633 16.641 4.828 1 78.81 241 LEU B N 1
ATOM 5329 C CA . LEU B 1 241 ? -8.82 17.203 5.898 1 78.81 241 LEU B CA 1
ATOM 5330 C C . LEU B 1 241 ? -9.602 17.266 7.203 1 78.81 241 LEU B C 1
ATOM 5332 O O . LEU B 1 241 ? -9.016 17.266 8.289 1 78.81 241 LEU B O 1
ATOM 5336 N N . GLN B 1 242 ? -10.906 17.312 7.094 1 73.62 242 GLN B N 1
ATOM 5337 C CA . GLN B 1 242 ? -11.75 17.297 8.281 1 73.62 242 GLN B CA 1
ATOM 5338 C C . GLN B 1 242 ? -11.695 15.938 8.977 1 73.62 242 GLN B C 1
ATOM 5340 O O . GLN B 1 242 ? -11.984 15.828 10.172 1 73.62 242 GLN B O 1
ATOM 5345 N N . ALA B 1 243 ? -11.461 14.961 8.211 1 74.56 243 ALA B N 1
ATOM 5346 C CA . ALA B 1 243 ? -11.352 13.617 8.781 1 74.56 243 ALA B CA 1
ATOM 5347 C C . ALA B 1 243 ? -10.141 13.516 9.711 1 74.56 243 ALA B C 1
ATOM 5349 O O . ALA B 1 243 ? -10.109 12.664 10.594 1 74.56 243 ALA B O 1
ATOM 5350 N N . LEU B 1 244 ? -9.125 14.297 9.367 1 70.12 244 LEU B N 1
ATOM 5351 C CA . LEU B 1 244 ? -7.934 14.266 10.203 1 70.12 244 LEU B CA 1
ATOM 5352 C C . LEU B 1 244 ? -8.164 15.016 11.516 1 70.12 244 LEU B C 1
ATOM 5354 O O . LEU B 1 244 ? -7.281 15.062 12.375 1 70.12 244 LEU B O 1
ATOM 5358 N N . GLY B 1 245 ? -9.609 15.18 11.859 1 54.81 245 GLY B N 1
ATOM 5359 C CA . GLY B 1 245 ? -10.086 15.758 13.102 1 54.81 245 GLY B CA 1
ATOM 5360 C C . GLY B 1 245 ? -9.086 16.688 13.758 1 54.81 245 GLY B C 1
ATOM 5361 O O . GLY B 1 245 ? -8.555 17.594 13.109 1 54.81 245 GLY B O 1
ATOM 5362 N N . GLY B 1 246 ? -8.688 16.141 14.961 1 50.81 246 GLY B N 1
ATOM 5363 C CA . GLY B 1 246 ? -7.891 16.609 16.078 1 50.81 246 GLY B CA 1
ATOM 5364 C C . GLY B 1 246 ? -6.43 16.812 15.734 1 50.81 246 GLY B C 1
ATOM 5365 O O . GLY B 1 246 ? -5.715 17.531 16.438 1 50.81 246 GLY B O 1
ATOM 5366 N N . MET B 1 247 ? -6.086 15.969 14.812 1 49.25 247 MET B N 1
ATOM 5367 C CA . MET B 1 247 ? -4.672 16.109 14.469 1 49.25 247 MET B CA 1
ATOM 5368 C C . MET B 1 247 ? -4.371 17.5 13.922 1 49.25 247 MET B C 1
ATOM 5370 O O . MET B 1 247 ? -3.307 18.047 14.18 1 49.25 247 MET B O 1
ATOM 5374 N N . VAL B 1 248 ? -5.516 17.922 13.227 1 50.5 248 VAL B N 1
ATOM 5375 C CA . VAL B 1 248 ? -5.285 19.219 12.602 1 50.5 248 VAL B CA 1
ATOM 5376 C C . VAL B 1 248 ? -6.316 20.234 13.102 1 50.5 248 VAL B C 1
ATOM 5378 O O . VAL B 1 248 ? -6.648 21.188 12.406 1 50.5 248 VAL B O 1
ATOM 5381 N N . THR B 1 249 ? -6.816 19.859 14.344 1 50.97 249 THR B N 1
ATOM 5382 C CA . THR B 1 249 ? -7.926 20.734 14.695 1 50.97 249 THR B CA 1
ATOM 5383 C C . THR B 1 249 ? -7.406 22.094 15.148 1 50.97 249 THR B C 1
ATOM 5385 O O . THR B 1 249 ? -6.531 22.172 16.016 1 50.97 249 THR B O 1
ATOM 5388 N N . THR B 1 250 ? -7.684 23.078 14.391 1 53.62 250 THR B N 1
ATOM 5389 C CA . THR B 1 250 ? -7.414 24.484 14.617 1 53.62 250 THR B CA 1
ATOM 5390 C C . THR B 1 250 ? -8.047 24.953 15.922 1 53.62 250 THR B C 1
ATOM 5392 O O . THR B 1 250 ? -7.57 25.906 16.547 1 53.62 250 THR B O 1
ATOM 5395 N N . GLU B 1 251 ? -9.055 24.125 16.312 1 57.44 251 GLU B N 1
ATOM 5396 C CA . GLU B 1 251 ? -9.797 24.578 17.469 1 57.44 251 GLU B CA 1
ATOM 5397 C C . GLU B 1 251 ? -8.93 24.578 18.734 1 57.44 251 GLU B C 1
ATOM 5399 O O . GLU B 1 251 ? -9.023 25.484 19.562 1 57.44 251 GLU B O 1
ATOM 5404 N N . THR B 1 252 ? -8.133 23.609 18.688 1 58.41 252 THR B N 1
ATOM 5405 C CA . THR B 1 252 ? -7.27 23.484 19.859 1 58.41 252 THR B CA 1
ATOM 5406 C C . THR B 1 252 ? -6.309 24.672 19.953 1 58.41 252 THR B C 1
ATOM 5408 O O . THR B 1 252 ? -6.035 25.172 21.047 1 58.41 252 THR B O 1
ATOM 5411 N N . TYR B 1 253 ? -5.926 25.125 18.844 1 59.5 253 TYR B N 1
ATOM 5412 C CA . TYR B 1 253 ? -4.941 26.203 18.875 1 59.5 253 TYR B CA 1
ATOM 5413 C C . TYR B 1 253 ? -5.617 27.562 19.109 1 59.5 253 TYR B C 1
ATOM 5415 O O . TYR B 1 253 ? -5.012 28.469 19.672 1 59.5 253 TYR B O 1
ATOM 5423 N N . VAL B 1 254 ? -6.82 27.594 18.75 1 59.88 254 VAL B N 1
ATOM 5424 C CA . VAL B 1 254 ? -7.551 28.828 19.016 1 59.88 254 VAL B CA 1
ATOM 5425 C C . VAL B 1 254 ? -7.637 29.062 20.531 1 59.88 254 VAL B C 1
ATOM 5427 O O . VAL B 1 254 ? -7.508 30.203 20.984 1 59.88 254 VAL B O 1
ATOM 5430 N N . GLU B 1 255 ? -7.637 27.984 21.125 1 60.88 255 GLU B N 1
ATOM 5431 C CA . GLU B 1 255 ? -7.836 28.125 22.562 1 60.88 255 GLU B CA 1
ATOM 5432 C C . GLU B 1 255 ? -6.512 28.344 23.281 1 60.88 255 GLU B C 1
ATOM 5434 O O . GLU B 1 255 ? -6.477 28.938 24.375 1 60.88 255 GLU B O 1
ATOM 5439 N N . THR B 1 256 ? -5.531 27.969 22.625 1 60.53 256 THR B N 1
ATOM 5440 C CA . THR B 1 256 ? -4.277 27.938 23.359 1 60.53 256 THR B CA 1
ATOM 5441 C C . THR B 1 256 ? -3.412 29.141 23 1 60.53 256 THR B C 1
ATOM 5443 O O . THR B 1 256 ? -2.41 29.422 23.672 1 60.53 256 THR B O 1
ATOM 5446 N N . PHE B 1 257 ? -3.809 29.781 21.969 1 66.25 257 PHE B N 1
ATOM 5447 C CA . PHE B 1 257 ? -3.037 30.938 21.516 1 66.25 257 PHE B CA 1
ATOM 5448 C C . PHE B 1 257 ? -3.68 32.25 22 1 66.25 257 PHE B C 1
ATOM 5450 O O . PHE B 1 257 ? -4.906 32.344 22.078 1 66.25 257 PHE B O 1
ATOM 5457 N N . ASP B 1 258 ? -2.883 33.125 22.531 1 73.5 258 ASP B N 1
ATOM 5458 C CA . ASP B 1 258 ? -3.404 34.406 22.984 1 73.5 258 ASP B CA 1
ATOM 5459 C C . ASP B 1 258 ? -3.768 35.312 21.797 1 73.5 258 ASP B C 1
ATOM 5461 O O . ASP B 1 258 ? -3.049 36.25 21.5 1 73.5 258 ASP B O 1
ATOM 5465 N N . TRP B 1 259 ? -4.895 35 21.281 1 72.31 259 TRP B N 1
ATOM 5466 C CA . TRP B 1 259 ? -5.375 35.719 20.094 1 72.31 259 TRP B CA 1
ATOM 5467 C C . TRP B 1 259 ? -5.672 37.156 20.438 1 72.31 259 TRP B C 1
ATOM 5469 O O . TRP B 1 259 ? -5.555 38.031 19.578 1 72.31 259 TRP B O 1
ATOM 5479 N N . GLU B 1 260 ? -6.004 37.312 21.609 1 70.56 260 GLU B N 1
ATOM 5480 C CA . GLU B 1 260 ? -6.43 38.656 22.031 1 70.56 260 GLU B CA 1
ATOM 5481 C C . GLU B 1 260 ? -5.281 39.656 21.953 1 70.56 260 GLU B C 1
ATOM 5483 O O . GLU B 1 260 ? -5.504 40.844 21.734 1 70.56 260 GLU B O 1
ATOM 5488 N N . SER B 1 261 ? -4.156 39.031 21.984 1 69.62 261 SER B N 1
ATOM 5489 C CA . SER B 1 261 ? -2.998 39.906 21.938 1 69.62 261 SER B CA 1
ATOM 5490 C C . SER B 1 261 ? -2.713 40.375 20.516 1 69.62 261 SER B C 1
ATOM 5492 O O . SER B 1 261 ? -1.941 41.312 20.297 1 69.62 261 SER B O 1
ATOM 5494 N N . LEU B 1 262 ? -3.32 39.812 19.5 1 70.81 262 LEU B N 1
ATOM 5495 C CA . LEU B 1 262 ? -2.963 40.062 18.109 1 70.81 262 LEU B CA 1
ATOM 5496 C C . LEU B 1 262 ? -3.701 41.281 17.562 1 70.81 262 LEU B C 1
ATOM 5498 O O . LEU B 1 262 ? -3.232 41.906 16.625 1 70.81 262 LEU B O 1
ATOM 5502 N N . GLY B 1 263 ? -4.715 41.844 18.281 1 74.12 263 GLY B N 1
ATOM 5503 C CA . GLY B 1 263 ? -5.52 42.938 17.781 1 74.12 263 GLY B CA 1
ATOM 5504 C C . GLY B 1 263 ? -6.035 42.719 16.375 1 74.12 263 GLY B C 1
ATOM 5505 O O . GLY B 1 263 ? -7.168 42.281 16.188 1 74.12 263 GLY B O 1
ATOM 5506 N N . GLU B 1 264 ? -5.203 42.938 15.297 1 84.5 264 GLU B N 1
ATOM 5507 C CA . GLU B 1 264 ? -5.469 42.688 13.883 1 84.5 264 GLU B CA 1
ATOM 5508 C C . GLU B 1 264 ? -4.445 41.719 13.289 1 84.5 264 GLU B C 1
ATOM 5510 O O . GLU B 1 264 ? -3.248 41.844 13.547 1 84.5 264 GLU B O 1
ATOM 5515 N N . ALA B 1 265 ? -5.059 40.781 12.586 1 90.69 265 ALA B N 1
ATOM 5516 C CA . ALA B 1 265 ? -4.168 39.781 11.984 1 90.69 265 ALA B CA 1
ATOM 5517 C C . ALA B 1 265 ? -4.387 39.688 10.477 1 90.69 265 ALA B C 1
ATOM 5519 O O . ALA B 1 265 ? -5.523 39.719 10.008 1 90.69 265 ALA B O 1
ATOM 5520 N N . THR B 1 266 ? -3.311 39.781 9.758 1 94.5 266 THR B N 1
ATOM 5521 C CA . THR B 1 266 ? -3.336 39.5 8.328 1 94.5 266 THR B CA 1
ATOM 5522 C C . THR B 1 266 ? -3.061 38 8.086 1 94.5 266 THR B C 1
ATOM 5524 O O . THR B 1 266 ? -2.008 37.5 8.469 1 94.5 266 THR B O 1
ATOM 5527 N N . VAL B 1 267 ? -3.994 37.344 7.465 1 95.06 267 VAL B N 1
ATOM 5528 C CA . VAL B 1 267 ? -3.859 35.906 7.199 1 95.06 267 VAL B CA 1
ATOM 5529 C C . VAL B 1 267 ? -3.332 35.688 5.785 1 95.06 267 VAL B C 1
ATOM 5531 O O . VAL B 1 267 ? -4.066 35.875 4.809 1 95.06 267 VAL B O 1
ATOM 5534 N N . VAL B 1 268 ? -2.08 35.344 5.719 1 95.88 268 VAL B N 1
ATOM 5535 C CA . VAL B 1 268 ? -1.418 35.094 4.441 1 95.88 268 VAL B CA 1
ATOM 5536 C C . VAL B 1 268 ? -1.819 33.719 3.896 1 95.88 268 VAL B C 1
ATOM 5538 O O . VAL B 1 268 ? -1.619 32.688 4.559 1 95.88 268 VAL B O 1
ATOM 5541 N N . GLY B 1 269 ? -2.342 33.688 2.686 1 93.88 269 GLY B N 1
ATOM 5542 C CA . GLY B 1 269 ? -2.852 32.438 2.146 1 93.88 269 GLY B CA 1
ATOM 5543 C C . GLY B 1 269 ? -4.051 31.891 2.91 1 93.88 269 GLY B C 1
ATOM 5544 O O . GLY B 1 269 ? -4.078 30.719 3.285 1 93.88 269 GLY B O 1
ATOM 5545 N N . GLY B 1 270 ? -5.016 32.719 3.164 1 90.88 270 GLY B N 1
ATOM 5546 C CA . GLY B 1 270 ? -6.094 32.406 4.086 1 90.88 270 GLY B CA 1
ATOM 5547 C C . GLY B 1 270 ? -7.277 31.734 3.408 1 90.88 270 GLY B C 1
ATOM 5548 O O . GLY B 1 270 ? -8.266 31.406 4.066 1 90.88 270 GLY B O 1
ATOM 5549 N N . SER B 1 271 ? -7.195 31.5 2.143 1 88.12 271 SER B N 1
ATOM 5550 C CA . SER B 1 271 ? -8.227 30.812 1.368 1 88.12 271 SER B CA 1
ATOM 5551 C C . SER B 1 271 ? -9.578 31.5 1.523 1 88.12 271 SER B C 1
ATOM 5553 O O . SER B 1 271 ? -9.68 32.719 1.371 1 88.12 271 SER B O 1
ATOM 5555 N N . ASN B 1 272 ? -10.641 30.797 1.889 1 85.25 272 ASN B N 1
ATOM 5556 C CA . ASN B 1 272 ? -11.977 31.391 1.959 1 85.25 272 ASN B CA 1
ATOM 5557 C C . ASN B 1 272 ? -12.258 31.984 3.334 1 85.25 272 ASN B C 1
ATOM 5559 O O . ASN B 1 272 ? -13.398 32.344 3.643 1 85.25 272 ASN B O 1
ATOM 5563 N N . GLY B 1 273 ? -11.297 31.984 4.176 1 85.88 273 GLY B N 1
ATOM 5564 C CA . GLY B 1 273 ? -11.406 32.656 5.457 1 85.88 273 GLY B CA 1
ATOM 5565 C C . GLY B 1 273 ? -12.023 31.797 6.543 1 85.88 273 GLY B C 1
ATOM 5566 O O . GLY B 1 273 ? -12.398 32.281 7.605 1 85.88 273 GLY B O 1
ATOM 5567 N N . HIS B 1 274 ? -12.078 30.531 6.328 1 78.5 274 HIS B N 1
ATOM 5568 C CA . HIS B 1 274 ? -12.758 29.625 7.258 1 78.5 274 HIS B CA 1
ATOM 5569 C C . HIS B 1 274 ? -12.102 29.672 8.633 1 78.5 274 HIS B C 1
ATOM 5571 O O . HIS B 1 274 ? -12.797 29.672 9.656 1 78.5 274 HIS B O 1
ATOM 5577 N N . VAL B 1 275 ? -10.812 29.672 8.68 1 78.38 275 VAL B N 1
ATOM 5578 C CA . VAL B 1 275 ? -10.102 29.688 9.953 1 78.38 275 VAL B CA 1
ATOM 5579 C C . VAL B 1 275 ? -10.32 31.031 10.648 1 78.38 275 VAL B C 1
ATOM 5581 O O . VAL B 1 275 ? -10.539 31.078 11.867 1 78.38 275 VAL B O 1
ATOM 5584 N N . SER B 1 276 ? -10.25 32.094 9.906 1 85.75 276 SER B N 1
ATOM 5585 C CA . SER B 1 276 ? -10.5 33.406 10.453 1 85.75 276 SER B CA 1
ATOM 5586 C C . SER B 1 276 ? -11.906 33.5 11.039 1 85.75 276 SER B C 1
ATOM 5588 O O . SER B 1 276 ? -12.102 34.094 12.117 1 85.75 276 SER B O 1
ATOM 5590 N N . ALA B 1 277 ? -12.828 32.938 10.297 1 84.38 277 ALA B N 1
ATOM 5591 C CA . ALA B 1 277 ? -14.211 32.938 10.773 1 84.38 277 ALA B CA 1
ATOM 5592 C C . ALA B 1 277 ? -14.352 32.188 12.086 1 84.38 277 ALA B C 1
ATOM 5594 O O . ALA B 1 277 ? -15.023 32.625 13.008 1 84.38 277 ALA B O 1
ATOM 5595 N N . MET B 1 278 ? -13.742 31.094 12.141 1 78 278 MET B N 1
ATOM 5596 C CA . MET B 1 278 ? -13.789 30.25 13.336 1 78 278 MET B CA 1
ATOM 5597 C C . MET B 1 278 ? -13.195 30.969 14.539 1 78 278 MET B C 1
ATOM 5599 O O . MET B 1 278 ? -13.781 30.953 15.625 1 78 278 MET B O 1
ATOM 5603 N N . VAL B 1 279 ? -12.078 31.625 14.375 1 79.19 279 VAL B N 1
ATOM 5604 C CA . VAL B 1 279 ? -11.383 32.312 15.453 1 79.19 279 VAL B CA 1
ATOM 5605 C C . VAL B 1 279 ? -12.18 33.562 15.859 1 79.19 279 VAL B C 1
ATOM 5607 O O . VAL B 1 279 ? -12.297 33.875 17.047 1 79.19 279 VAL B O 1
ATOM 5610 N N . ALA B 1 280 ? -12.664 34.219 14.867 1 83.5 280 ALA B N 1
ATOM 5611 C CA . ALA B 1 280 ? -13.398 35.438 15.117 1 83.5 280 ALA B CA 1
ATOM 5612 C C . ALA B 1 280 ? -14.641 35.188 15.969 1 83.5 280 ALA B C 1
ATOM 5614 O O . ALA B 1 280 ? -15.047 36.031 16.766 1 83.5 280 ALA B O 1
ATOM 5615 N N . LYS B 1 281 ? -15.219 34.062 15.812 1 81.06 281 LYS B N 1
ATOM 5616 C CA . LYS B 1 281 ? -16.406 33.688 16.578 1 81.06 281 LYS B CA 1
ATOM 5617 C C . LYS B 1 281 ? -16.094 33.656 18.078 1 81.06 281 LYS B C 1
ATOM 5619 O O . LYS B 1 281 ? -16.922 34.031 18.891 1 81.06 281 LYS B O 1
ATOM 5624 N N . SER B 1 282 ? -14.953 33.25 18.422 1 77.75 282 SER B N 1
ATOM 5625 C CA . SER B 1 282 ? -14.586 33.094 19.828 1 77.75 282 SER B CA 1
ATOM 5626 C C . SER B 1 282 ? -13.852 34.312 20.359 1 77.75 282 SER B C 1
ATOM 5628 O O . SER B 1 282 ? -13.703 34.469 21.578 1 77.75 282 SER B O 1
ATOM 5630 N N . HIS B 1 283 ? -13.461 35.188 19.453 1 81.31 283 HIS B N 1
ATOM 5631 C CA . HIS B 1 283 ? -12.688 36.375 19.828 1 81.31 283 HIS B CA 1
ATOM 5632 C C . HIS B 1 283 ? -13.25 37.625 19.188 1 81.31 283 HIS B C 1
ATOM 5634 O O . HIS B 1 283 ? -12.719 38.094 18.172 1 81.31 283 HIS B O 1
ATOM 5640 N N . PRO B 1 284 ? -14.172 38.188 19.812 1 80.69 284 PRO B N 1
ATOM 5641 C CA . PRO B 1 284 ? -14.953 39.25 19.188 1 80.69 284 PRO B CA 1
ATOM 5642 C C . PRO B 1 284 ? -14.125 40.5 18.906 1 80.69 284 PRO B C 1
ATOM 5644 O O . PRO B 1 284 ? -14.539 41.375 18.125 1 80.69 284 PRO B O 1
ATOM 5647 N N . ARG B 1 285 ? -13.031 40.656 19.438 1 80.75 285 ARG B N 1
ATOM 5648 C CA . ARG B 1 285 ? -12.25 41.875 19.25 1 80.75 285 ARG B CA 1
ATOM 5649 C C . ARG B 1 285 ? -11.227 41.719 18.141 1 80.75 285 ARG B C 1
ATOM 5651 O O . ARG B 1 285 ? -10.555 42.688 17.75 1 80.75 285 ARG B O 1
ATOM 5658 N N . LEU B 1 286 ? -11.164 40.594 17.562 1 84.88 286 LEU B N 1
ATOM 5659 C CA . LEU B 1 286 ? -10.141 40.312 16.547 1 84.88 286 LEU B CA 1
ATOM 5660 C C . LEU B 1 286 ? -10.648 40.656 15.156 1 84.88 286 LEU B C 1
ATOM 5662 O O . LEU B 1 286 ? -11.805 40.375 14.828 1 84.88 286 LEU B O 1
ATOM 5666 N N . HIS B 1 287 ? -9.852 41.344 14.461 1 90 287 HIS B N 1
ATOM 5667 C CA . HIS B 1 287 ? -10.094 41.656 13.055 1 90 287 HIS B CA 1
ATOM 5668 C C . HIS B 1 287 ? -9.102 40.906 12.156 1 90 287 HIS B C 1
ATOM 5670 O O . HIS B 1 287 ? -7.926 40.781 12.5 1 90 287 HIS B O 1
ATOM 5676 N N . PHE B 1 288 ? -9.633 40.469 10.969 1 92.94 288 PHE B N 1
ATOM 5677 C CA . PHE B 1 288 ? -8.773 39.688 10.07 1 92.94 288 PHE B CA 1
ATOM 5678 C C . PHE B 1 288 ? -8.805 40.281 8.664 1 92.94 288 PHE B C 1
ATOM 5680 O O . PHE B 1 288 ? -9.859 40.719 8.188 1 92.94 288 PHE B O 1
ATOM 5687 N N . ILE B 1 289 ? -7.695 40.406 8.07 1 95.25 289 ILE B N 1
ATOM 5688 C CA . ILE B 1 289 ? -7.551 40.562 6.625 1 95.25 289 ILE B CA 1
ATOM 5689 C C . ILE B 1 289 ? -7.082 39.219 6.02 1 95.25 289 ILE B C 1
ATOM 5691 O O . ILE B 1 289 ? -5.957 38.781 6.27 1 95.25 289 ILE B O 1
ATOM 5695 N N . VAL B 1 290 ? -7.941 38.625 5.25 1 96.06 290 VAL B N 1
ATOM 5696 C CA . VAL B 1 290 ? -7.621 37.344 4.605 1 96.06 290 VAL B CA 1
ATOM 5697 C C . VAL B 1 290 ? -7.039 37.594 3.217 1 96.06 290 VAL B C 1
ATOM 5699 O O . VAL B 1 290 ? -7.707 38.188 2.357 1 96.06 290 VAL B O 1
ATOM 5702 N N . GLN B 1 291 ? -5.801 37.219 3.029 1 97.06 291 GLN B N 1
ATOM 5703 C CA . GLN B 1 291 ? -5.137 37.406 1.745 1 97.06 291 GLN B CA 1
ATOM 5704 C C . GLN B 1 291 ? -5.047 36.094 0.971 1 97.06 291 GLN B C 1
ATOM 5706 O O . GLN B 1 291 ? -4.656 35.062 1.525 1 97.06 291 GLN B O 1
ATOM 5711 N N . ASP B 1 292 ? -5.387 36.062 -0.277 1 95.38 292 ASP B N 1
ATOM 5712 C CA . ASP B 1 292 ? -5.191 34.938 -1.19 1 95.38 292 ASP B CA 1
ATOM 5713 C C . ASP B 1 292 ? -5.375 35.375 -2.643 1 95.38 292 ASP B C 1
ATOM 5715 O O . ASP B 1 292 ? -5.539 36.562 -2.924 1 95.38 292 ASP B O 1
ATOM 5719 N N . LEU B 1 293 ? -5.266 34.469 -3.547 1 92.38 293 LEU B N 1
ATOM 5720 C CA . LEU B 1 293 ? -5.418 34.719 -4.973 1 92.38 293 LEU B CA 1
ATOM 5721 C C . LEU B 1 293 ? -6.863 35.062 -5.309 1 92.38 293 LEU B C 1
ATOM 5723 O O . LEU B 1 293 ? -7.781 34.719 -4.566 1 92.38 293 LEU B O 1
ATOM 5727 N N . PRO B 1 294 ? -7.09 35.781 -6.398 1 92.25 294 PRO B N 1
ATOM 5728 C CA . PRO B 1 294 ? -8.422 36.281 -6.742 1 92.25 294 PRO B CA 1
ATOM 5729 C C . PRO B 1 294 ? -9.445 35.156 -6.918 1 92.25 294 PRO B C 1
ATOM 5731 O O . PRO B 1 294 ? -10.633 35.344 -6.633 1 92.25 294 PRO B O 1
ATOM 5734 N N . GLU B 1 295 ? -9.016 33.969 -7.305 1 85.75 295 GLU B N 1
ATOM 5735 C CA . GLU B 1 295 ? -9.914 32.844 -7.566 1 85.75 295 GLU B CA 1
ATOM 5736 C C . GLU B 1 295 ? -10.617 32.406 -6.293 1 85.75 295 GLU B C 1
ATOM 5738 O O . GLU B 1 295 ? -11.648 31.719 -6.348 1 85.75 295 GLU B O 1
ATOM 5743 N N . LEU B 1 296 ? -10.109 32.812 -5.145 1 87.38 296 LEU B N 1
ATOM 5744 C CA . LEU B 1 296 ? -10.664 32.375 -3.875 1 87.38 296 LEU B CA 1
ATOM 5745 C C . LEU B 1 296 ? -11.672 33.375 -3.336 1 87.38 296 LEU B C 1
ATOM 5747 O O . LEU B 1 296 ? -12.398 33.094 -2.379 1 87.38 296 LEU B O 1
ATOM 5751 N N . GLN B 1 297 ? -11.82 34.531 -3.91 1 91.62 297 GLN B N 1
ATOM 5752 C CA . GLN B 1 297 ? -12.68 35.625 -3.398 1 91.62 297 GLN B CA 1
ATOM 5753 C C . GLN B 1 297 ? -14.141 35.188 -3.42 1 91.62 297 GLN B C 1
ATOM 5755 O O . GLN B 1 297 ? -14.875 35.438 -2.461 1 91.62 297 GLN B O 1
ATOM 5760 N N . PRO B 1 298 ? -14.539 34.531 -4.547 1 88.88 298 PRO B N 1
ATOM 5761 C CA . PRO B 1 298 ? -15.945 34.125 -4.539 1 88.88 298 PRO B CA 1
ATOM 5762 C C . PRO B 1 298 ? -16.281 33.188 -3.377 1 88.88 298 PRO B C 1
ATOM 5764 O O . PRO B 1 298 ? -17.328 33.344 -2.736 1 88.88 298 PRO B O 1
ATOM 5767 N N . ALA B 1 299 ? -15.422 32.25 -3.125 1 84.06 299 ALA B N 1
ATOM 5768 C CA . ALA B 1 299 ? -15.648 31.344 -2.004 1 84.06 299 ALA B CA 1
ATOM 5769 C C . ALA B 1 299 ? -15.641 32.094 -0.676 1 84.06 299 ALA B C 1
ATOM 5771 O O . ALA B 1 299 ? -16.406 31.766 0.231 1 84.06 299 ALA B O 1
ATOM 5772 N N . PHE B 1 300 ? -14.852 33.031 -0.508 1 90.19 300 PHE B N 1
ATOM 5773 C CA . PHE B 1 300 ? -14.797 33.906 0.672 1 90.19 300 PHE B CA 1
ATOM 5774 C C . PHE B 1 300 ? -16.094 34.688 0.84 1 90.19 300 PHE B C 1
ATOM 5776 O O . PHE B 1 300 ? -16.672 34.688 1.93 1 90.19 300 PHE B O 1
ATOM 5783 N N . ASP B 1 301 ? -16.484 35.25 -0.279 1 93.06 301 ASP B N 1
ATOM 5784 C CA . ASP B 1 301 ? -17.719 36.062 -0.248 1 93.06 301 ASP B CA 1
ATOM 5785 C C . ASP B 1 301 ? -18.906 35.188 0.161 1 93.06 301 ASP B C 1
ATOM 5787 O O . ASP B 1 301 ? -19.766 35.625 0.942 1 93.06 301 ASP B O 1
ATOM 5791 N N . GLU B 1 302 ? -18.906 34.062 -0.352 1 89.06 302 GLU B N 1
ATOM 5792 C CA . GLU B 1 302 ? -19.984 33.125 0.002 1 89.06 302 GLU B CA 1
ATOM 5793 C C . GLU B 1 302 ? -19.938 32.781 1.483 1 89.06 302 GLU B C 1
ATOM 5795 O O . GLU B 1 302 ? -20.969 32.719 2.148 1 89.06 302 GLU B O 1
ATOM 5800 N N . ALA B 1 303 ? -18.766 32.531 1.97 1 85.75 303 ALA B N 1
ATOM 5801 C CA . ALA B 1 303 ? -18.594 32.188 3.381 1 85.75 303 ALA B CA 1
ATOM 5802 C C . ALA B 1 303 ? -19.031 33.344 4.277 1 85.75 303 ALA B C 1
ATOM 5804 O O . ALA B 1 303 ? -19.672 33.125 5.305 1 85.75 303 ALA B O 1
ATOM 5805 N N . MET B 1 304 ? -18.719 34.531 3.918 1 89.56 304 MET B N 1
ATOM 5806 C CA . MET B 1 304 ? -19.062 35.719 4.715 1 89.56 304 MET B CA 1
ATOM 5807 C C . MET B 1 304 ? -20.547 36.031 4.633 1 89.56 304 MET B C 1
ATOM 5809 O O . MET B 1 304 ? -21.141 36.531 5.598 1 89.56 304 MET B O 1
ATOM 5813 N N . ALA B 1 305 ? -21.094 35.719 3.488 1 90.31 305 ALA B N 1
ATOM 5814 C CA . ALA B 1 305 ? -22.531 35.906 3.338 1 90.31 305 ALA B CA 1
ATOM 5815 C C . ALA B 1 305 ? -23.312 35 4.289 1 90.31 305 ALA B C 1
ATOM 5817 O O . ALA B 1 305 ? -24.375 35.375 4.789 1 90.31 305 ALA B O 1
ATOM 5818 N N . SER B 1 306 ? -22.781 33.938 4.566 1 86.31 306 SER B N 1
ATOM 5819 C CA . SER B 1 306 ? -23.438 32.969 5.434 1 86.31 306 SER B CA 1
ATOM 5820 C C . SER B 1 306 ? -23.219 33.312 6.906 1 86.31 306 SER B C 1
ATOM 5822 O O . SER B 1 306 ? -23.859 32.719 7.781 1 86.31 306 SER B O 1
ATOM 5824 N N . ALA B 1 307 ? -22.312 34.219 7.18 1 86.25 307 ALA B N 1
ATOM 5825 C CA . ALA B 1 307 ? -22.031 34.656 8.547 1 86.25 307 ALA B CA 1
ATOM 5826 C C . ALA B 1 307 ? -21.984 36.188 8.641 1 86.25 307 ALA B C 1
ATOM 5828 O O . ALA B 1 307 ? -20.953 36.75 8.953 1 86.25 307 ALA B O 1
ATOM 5829 N N . PRO B 1 308 ? -23.047 36.812 8.539 1 85.12 308 PRO B N 1
ATOM 5830 C CA . PRO B 1 308 ? -23.094 38.281 8.438 1 85.12 308 PRO B CA 1
ATOM 5831 C C . PRO B 1 308 ? -22.5 38.969 9.664 1 85.12 308 PRO B C 1
ATOM 5833 O O . PRO B 1 308 ? -21.938 40.062 9.555 1 85.12 308 PRO B O 1
ATOM 5836 N N . LYS B 1 309 ? -22.578 38.344 10.805 1 87.5 309 LYS B N 1
ATOM 5837 C CA . LYS B 1 309 ? -22.062 38.938 12.031 1 87.5 309 LYS B CA 1
ATOM 5838 C C . LYS B 1 309 ? -20.547 39.062 11.984 1 87.5 309 LYS B C 1
ATOM 5840 O O . LYS B 1 309 ? -19.953 39.844 12.734 1 87.5 309 LYS B O 1
ATOM 5845 N N . LEU B 1 310 ? -19.906 38.312 11.133 1 89.62 310 LEU B N 1
ATOM 5846 C CA . LEU B 1 310 ? -18.453 38.25 11.031 1 89.62 310 LEU B CA 1
ATOM 5847 C C . LEU B 1 310 ? -17.953 39.156 9.898 1 89.62 310 LEU B C 1
ATOM 5849 O O . LEU B 1 310 ? -16.781 39.5 9.852 1 89.62 310 LEU B O 1
ATOM 5853 N N . SER B 1 311 ? -18.844 39.531 8.992 1 87.94 311 SER B N 1
ATOM 5854 C CA . SER B 1 311 ? -18.469 40.219 7.746 1 87.94 311 SER B CA 1
ATOM 5855 C C . SER B 1 311 ? -17.812 41.562 8.016 1 87.94 311 SER B C 1
ATOM 5857 O O . SER B 1 311 ? -17 42.031 7.215 1 87.94 311 SER B O 1
ATOM 5859 N N . SER B 1 312 ? -18.125 42.125 9.125 1 89 312 SER B N 1
ATOM 5860 C CA . SER B 1 312 ? -17.562 43.438 9.438 1 89 312 SER B CA 1
ATOM 5861 C C . SER B 1 312 ? -16.141 43.312 10 1 89 312 SER B C 1
ATOM 5863 O O . SER B 1 312 ? -15.383 44.281 10.023 1 89 312 SER B O 1
ATOM 5865 N N . ARG B 1 313 ? -15.797 42.156 10.375 1 92.5 313 ARG B N 1
ATOM 5866 C CA . ARG B 1 313 ? -14.523 41.969 11.078 1 92.5 313 ARG B CA 1
ATOM 5867 C C . ARG B 1 313 ? -13.531 41.219 10.211 1 92.5 313 ARG B C 1
ATOM 5869 O O . ARG B 1 313 ? -12.344 41.125 10.547 1 92.5 313 ARG B O 1
ATOM 5876 N N . ILE B 1 314 ? -13.961 40.625 9.148 1 94.88 314 ILE B N 1
ATOM 5877 C CA . ILE B 1 314 ? -13.109 39.812 8.273 1 94.88 314 ILE B CA 1
ATOM 5878 C C . ILE B 1 314 ? -13.211 40.344 6.84 1 94.88 314 ILE B C 1
ATOM 5880 O O . ILE B 1 314 ? -14.297 40.406 6.27 1 94.88 314 ILE B O 1
ATOM 5884 N N . SER B 1 315 ? -12.195 40.781 6.281 1 94.94 315 SER B N 1
ATOM 5885 C CA . SER B 1 315 ? -12.164 41.25 4.906 1 94.94 315 SER B CA 1
ATOM 5886 C C . SER B 1 315 ? -11.227 40.406 4.043 1 94.94 315 SER B C 1
ATOM 5888 O O . SER B 1 315 ? -10.367 39.688 4.566 1 94.94 315 SER B O 1
ATOM 5890 N N . PHE B 1 316 ? -11.461 40.438 2.766 1 96.19 316 PHE B N 1
ATOM 5891 C CA . PHE B 1 316 ? -10.625 39.75 1.805 1 96.19 316 PHE B CA 1
ATOM 5892 C C . PHE B 1 316 ? -9.758 40.719 1.019 1 96.19 316 PHE B C 1
ATOM 5894 O O . PHE B 1 316 ? -10.211 41.781 0.638 1 96.19 316 PHE B O 1
ATOM 5901 N N . GLN B 1 317 ? -8.547 40.406 0.862 1 97.25 317 GLN B N 1
ATOM 5902 C CA . GLN B 1 317 ? -7.621 41.188 0.026 1 97.25 317 GLN B CA 1
ATOM 5903 C C . GLN B 1 317 ? -6.895 40.281 -0.96 1 97.25 317 GLN B C 1
ATOM 5905 O O . GLN B 1 317 ? -6.227 39.312 -0.558 1 97.25 317 GLN B O 1
ATOM 5910 N N . VAL B 1 318 ? -7.027 40.562 -2.252 1 97.06 318 VAL B N 1
ATOM 5911 C CA . VAL B 1 318 ? -6.289 39.812 -3.266 1 97.06 318 VAL B CA 1
ATOM 5912 C C . VAL B 1 318 ? -4.793 40.062 -3.107 1 97.06 318 VAL B C 1
ATOM 5914 O O . VAL B 1 318 ? -4.34 41.188 -3.145 1 97.06 318 VAL B O 1
ATOM 5917 N N . HIS B 1 319 ? -4.047 38.969 -2.896 1 97.38 319 HIS B N 1
ATOM 5918 C CA . HIS B 1 319 ? -2.604 39.094 -2.74 1 97.38 319 HIS B CA 1
ATOM 5919 C C . HIS B 1 319 ? -1.906 37.781 -3.004 1 97.38 319 HIS B C 1
ATOM 5921 O O . HIS B 1 319 ? -2.332 36.75 -2.496 1 97.38 319 HIS B O 1
ATOM 5927 N N . ASP B 1 320 ? -0.896 37.812 -3.824 1 96.56 320 ASP B N 1
ATOM 5928 C CA . ASP B 1 320 ? 0.053 36.719 -4.02 1 96.56 320 ASP B CA 1
ATOM 5929 C C . ASP B 1 320 ? 1.236 36.844 -3.061 1 96.56 320 ASP B C 1
ATOM 5931 O O . ASP B 1 320 ? 2.035 37.781 -3.17 1 96.56 320 ASP B O 1
ATOM 5935 N N . PHE B 1 321 ? 1.371 35.906 -2.199 1 97.44 321 PHE B N 1
ATOM 5936 C CA . PHE B 1 321 ? 2.365 36.031 -1.143 1 97.44 321 PHE B CA 1
ATOM 5937 C C . PHE B 1 321 ? 3.775 35.969 -1.711 1 97.44 321 PHE B C 1
ATOM 5939 O O . PHE B 1 321 ? 4.754 36.156 -0.985 1 97.44 321 PHE B O 1
ATOM 5946 N N . PHE B 1 322 ? 3.955 35.75 -3.006 1 97.44 322 PHE B N 1
ATOM 5947 C CA . PHE B 1 322 ? 5.258 35.812 -3.66 1 97.44 322 PHE B CA 1
ATOM 5948 C C . PHE B 1 322 ? 5.559 37.25 -4.125 1 97.44 322 PHE B C 1
ATOM 5950 O O . PHE B 1 322 ? 6.605 37.5 -4.723 1 97.44 322 PHE B O 1
ATOM 5957 N N . THR B 1 323 ? 4.648 38.156 -3.84 1 97.81 323 THR B N 1
ATOM 5958 C CA . THR B 1 323 ? 4.844 39.562 -4.094 1 97.81 323 THR B CA 1
ATOM 5959 C C . THR B 1 323 ? 4.922 40.344 -2.783 1 97.81 323 THR B C 1
ATOM 5961 O O . THR B 1 323 ? 4.516 39.844 -1.732 1 97.81 323 THR B O 1
ATOM 5964 N N . PRO B 1 324 ? 5.426 41.531 -2.865 1 97.69 324 PRO B N 1
ATOM 5965 C CA . PRO B 1 324 ? 5.605 42.281 -1.618 1 97.69 324 PRO B CA 1
ATOM 5966 C C . PRO B 1 324 ? 4.301 42.438 -0.841 1 97.69 324 PRO B C 1
ATOM 5968 O O . PRO B 1 324 ? 3.258 42.719 -1.434 1 97.69 324 PRO B O 1
ATOM 5971 N N . GLN B 1 325 ? 4.398 42.25 0.435 1 97.94 325 GLN B N 1
ATOM 5972 C CA . GLN B 1 325 ? 3.248 42.375 1.325 1 97.94 325 GLN B CA 1
ATOM 5973 C C . GLN B 1 325 ? 2.734 43.812 1.354 1 97.94 325 GLN B C 1
ATOM 5975 O O . GLN B 1 325 ? 3.467 44.719 1.729 1 97.94 325 GLN B O 1
ATOM 5980 N N . PRO B 1 326 ? 1.48 44 1.062 1 96.88 326 PRO B N 1
ATOM 5981 C CA . PRO B 1 326 ? 0.946 45.344 0.932 1 96.88 326 PRO B CA 1
ATOM 5982 C C . PRO B 1 326 ? 0.483 45.938 2.266 1 96.88 326 PRO B C 1
ATOM 5984 O O . PRO B 1 326 ? 0.216 47.125 2.357 1 96.88 326 PRO B O 1
ATOM 5987 N N . VAL B 1 327 ? 0.369 45.125 3.26 1 95.75 327 VAL B N 1
ATOM 5988 C CA . VAL B 1 327 ? -0.198 45.594 4.527 1 95.75 327 VAL B CA 1
ATOM 5989 C C . VAL B 1 327 ? 0.859 45.5 5.625 1 95.75 327 VAL B C 1
ATOM 5991 O O . VAL B 1 327 ? 1.539 44.469 5.766 1 95.75 327 VAL B O 1
ATOM 5994 N N . SER B 1 328 ? 1.007 46.562 6.293 1 94.06 328 SER B N 1
ATOM 5995 C CA . SER B 1 328 ? 1.813 46.5 7.508 1 94.06 328 SER B CA 1
ATOM 5996 C C . SER B 1 328 ? 0.954 46.219 8.734 1 94.06 328 SER B C 1
ATOM 5998 O O . SER B 1 328 ? 0.095 47.031 9.109 1 94.06 328 SER B O 1
ATOM 6000 N N . ALA B 1 329 ? 1.137 45.094 9.281 1 91.31 329 ALA B N 1
ATOM 6001 C CA . ALA B 1 329 ? 0.348 44.656 10.422 1 91.31 329 ALA B CA 1
ATOM 6002 C C . ALA B 1 329 ? 1.249 44.25 11.586 1 91.31 329 ALA B C 1
ATOM 6004 O O . ALA B 1 329 ? 2.457 44.062 11.406 1 91.31 329 ALA B O 1
ATOM 6005 N N . SER B 1 330 ? 0.598 44.188 12.742 1 89.06 330 SER B N 1
ATOM 6006 C CA . SER B 1 330 ? 1.344 43.75 13.922 1 89.06 330 SER B CA 1
ATOM 6007 C C . SER B 1 330 ? 1.514 42.25 13.93 1 89.06 330 SER B C 1
ATOM 6009 O O . SER B 1 330 ? 2.426 41.719 14.57 1 89.06 330 SER B O 1
ATOM 6011 N N . THR B 1 331 ? 0.599 41.562 13.227 1 91.75 331 THR B N 1
ATOM 6012 C CA . THR B 1 331 ? 0.648 40.125 13.234 1 91.75 331 THR B CA 1
ATOM 6013 C C . THR B 1 331 ? 0.271 39.562 11.867 1 91.75 331 THR B C 1
ATOM 6015 O O . THR B 1 331 ? -0.707 40 11.258 1 91.75 331 THR B O 1
ATOM 6018 N N . TYR B 1 332 ? 1.033 38.625 11.477 1 94.31 332 TYR B N 1
ATOM 6019 C CA . TYR B 1 332 ? 0.751 37.844 10.289 1 94.31 332 TYR B CA 1
ATOM 6020 C C . TYR B 1 332 ? 0.546 36.375 10.656 1 94.31 332 TYR B C 1
ATOM 6022 O O . TYR B 1 332 ? 1.313 35.812 11.438 1 94.31 332 TYR B O 1
ATOM 6030 N N . MET B 1 333 ? -0.521 35.812 10.141 1 91.25 333 MET B N 1
ATOM 6031 C CA . MET B 1 333 ? -0.818 34.406 10.375 1 91.25 333 MET B CA 1
ATOM 6032 C C . MET B 1 333 ? -0.628 33.594 9.102 1 91.25 333 MET B C 1
ATOM 6034 O O . MET B 1 333 ? -1.09 33.969 8.031 1 91.25 333 MET B O 1
ATOM 6038 N N . VAL B 1 334 ? 0.116 32.562 9.227 1 92.56 334 VAL B N 1
ATOM 6039 C CA . VAL B 1 334 ? 0.327 31.625 8.141 1 92.56 334 VAL B CA 1
ATOM 6040 C C . VAL B 1 334 ? -0.038 30.203 8.594 1 92.56 334 VAL B C 1
ATOM 6042 O O . VAL B 1 334 ? 0.526 29.703 9.57 1 92.56 334 VAL B O 1
ATOM 6045 N N . ARG B 1 335 ? -0.988 29.656 7.93 1 87.38 335 ARG B N 1
ATOM 6046 C CA . ARG B 1 335 ? -1.436 28.328 8.352 1 87.38 335 ARG B CA 1
ATOM 6047 C C . ARG B 1 335 ? -1.35 27.328 7.203 1 87.38 335 ARG B C 1
ATOM 6049 O O . ARG B 1 335 ? -2.033 27.484 6.188 1 87.38 335 ARG B O 1
ATOM 6056 N N . ASN B 1 336 ? -0.476 26.266 7.395 1 88.31 336 ASN B N 1
ATOM 6057 C CA . ASN B 1 336 ? -0.357 25.141 6.473 1 88.31 336 ASN B CA 1
ATOM 6058 C C . ASN B 1 336 ? -0.022 25.609 5.062 1 88.31 336 ASN B C 1
ATOM 6060 O O . ASN B 1 336 ? -0.665 25.188 4.098 1 88.31 336 ASN B O 1
ATOM 6064 N N . ILE B 1 337 ? 0.852 26.578 4.988 1 93.31 337 ILE B N 1
ATOM 6065 C CA . ILE B 1 337 ? 1.277 27.125 3.703 1 93.31 337 ILE B CA 1
ATOM 6066 C C . ILE B 1 337 ? 2.723 26.719 3.426 1 93.31 337 ILE B C 1
ATOM 6068 O O . ILE B 1 337 ? 3.025 26.156 2.369 1 93.31 337 ILE B O 1
ATOM 6072 N N . PHE B 1 338 ? 3.562 26.938 4.441 1 96.44 338 PHE B N 1
ATOM 6073 C CA . PHE B 1 338 ? 4.996 26.828 4.199 1 96.44 338 PHE B CA 1
ATOM 6074 C C . PHE B 1 338 ? 5.387 25.375 3.938 1 96.44 338 PHE B C 1
ATOM 6076 O O . PHE B 1 338 ? 6.324 25.109 3.182 1 96.44 338 PHE B O 1
ATOM 6083 N N . HIS B 1 339 ? 4.691 24.406 4.465 1 94.19 339 HIS B N 1
ATOM 6084 C CA . HIS B 1 339 ? 5.074 23.016 4.273 1 94.19 339 HIS B CA 1
ATOM 6085 C C . HIS B 1 339 ? 4.871 22.578 2.824 1 94.19 339 HIS B C 1
ATOM 6087 O O . HIS B 1 339 ? 5.453 21.594 2.381 1 94.19 339 HIS B O 1
ATOM 6093 N N . ASP B 1 340 ? 4.125 23.375 2.041 1 95.69 340 ASP B N 1
ATOM 6094 C CA . ASP B 1 340 ? 3.906 23.078 0.631 1 95.69 340 ASP B CA 1
ATOM 6095 C C . ASP B 1 340 ? 5.125 23.453 -0.21 1 95.69 340 ASP B C 1
ATOM 6097 O O . ASP B 1 340 ? 5.156 23.188 -1.415 1 95.69 340 ASP B O 1
ATOM 6101 N N . TRP B 1 341 ? 6.098 24.047 0.43 1 97.81 341 TRP B N 1
ATOM 6102 C CA . TRP B 1 341 ? 7.176 24.641 -0.35 1 97.81 341 TRP B CA 1
ATOM 6103 C C . TRP B 1 341 ? 8.539 24.172 0.157 1 97.81 341 TRP B C 1
ATOM 6105 O O . TRP B 1 341 ? 8.742 24.031 1.365 1 97.81 341 TRP B O 1
ATOM 6115 N N . PRO B 1 342 ? 9.484 23.969 -0.805 1 97.81 342 PRO B N 1
ATOM 6116 C CA . PRO B 1 342 ? 10.875 23.828 -0.369 1 97.81 342 PRO B CA 1
ATOM 6117 C C . PRO B 1 342 ? 11.406 25.078 0.333 1 97.81 342 PRO B C 1
ATOM 6119 O O . PRO B 1 342 ? 10.805 26.156 0.224 1 97.81 342 PRO B O 1
ATOM 6122 N N . ASP B 1 343 ? 12.5 24.953 1.021 1 97.88 343 ASP B N 1
ATOM 6123 C CA . ASP B 1 343 ? 13.055 26.047 1.816 1 97.88 343 ASP B CA 1
ATOM 6124 C C . ASP B 1 343 ? 13.289 27.281 0.955 1 97.88 343 ASP B C 1
ATOM 6126 O O . ASP B 1 343 ? 13.031 28.406 1.388 1 97.88 343 ASP B O 1
ATOM 6130 N N . LYS B 1 344 ? 13.727 27.031 -0.247 1 97.75 344 LYS B N 1
ATOM 6131 C CA . LYS B 1 344 ? 14 28.125 -1.184 1 97.75 344 LYS B CA 1
ATOM 6132 C C . LYS B 1 344 ? 12.789 29.031 -1.343 1 97.75 344 LYS B C 1
ATOM 6134 O O . LYS B 1 344 ? 12.914 30.266 -1.332 1 97.75 344 LYS B O 1
ATOM 6139 N N . TYR B 1 345 ? 11.672 28.469 -1.426 1 98.19 345 TYR B N 1
ATOM 6140 C CA . TYR B 1 345 ? 10.461 29.234 -1.693 1 98.19 345 TYR B CA 1
ATOM 6141 C C . TYR B 1 345 ? 9.867 29.781 -0.402 1 98.19 345 TYR B C 1
ATOM 6143 O O . TYR B 1 345 ? 9.258 30.844 -0.397 1 98.19 345 TYR B O 1
ATOM 6151 N N . VAL B 1 346 ? 10 29.078 0.704 1 98.38 346 VAL B N 1
ATOM 6152 C CA . VAL B 1 346 ? 9.594 29.625 1.991 1 98.38 346 VAL B CA 1
ATOM 6153 C C . VAL B 1 346 ? 10.367 30.922 2.254 1 98.38 346 VAL B C 1
ATOM 6155 O O . VAL B 1 346 ? 9.773 31.938 2.66 1 98.38 346 VAL B O 1
ATOM 6158 N N . VAL B 1 347 ? 11.633 30.891 2.004 1 98.5 347 VAL B N 1
ATOM 6159 C CA . VAL B 1 347 ? 12.492 32.062 2.17 1 98.5 347 VAL B CA 1
ATOM 6160 C C . VAL B 1 347 ? 11.992 33.188 1.284 1 98.5 347 VAL B C 1
ATOM 6162 O O . VAL B 1 347 ? 11.883 34.344 1.734 1 98.5 347 VAL B O 1
ATOM 6165 N N . LYS B 1 348 ? 11.641 32.844 0.072 1 98.38 348 LYS B N 1
ATOM 6166 C CA . LYS B 1 348 ? 11.133 33.875 -0.862 1 98.38 348 LYS B CA 1
ATOM 6167 C C . LYS B 1 348 ? 9.852 34.5 -0.339 1 98.38 348 LYS B C 1
ATOM 6169 O O . LYS B 1 348 ? 9.688 35.719 -0.411 1 98.38 348 LYS B O 1
ATOM 6174 N N . ILE B 1 349 ? 8.953 33.719 0.177 1 98.25 349 ILE B N 1
ATOM 6175 C CA . ILE B 1 349 ? 7.695 34.219 0.711 1 98.25 349 ILE B CA 1
ATOM 6176 C C . ILE B 1 349 ? 7.969 35.125 1.903 1 98.25 349 ILE B C 1
ATOM 6178 O O . ILE B 1 349 ? 7.438 36.25 1.979 1 98.25 349 ILE B O 1
ATOM 6182 N N . LEU B 1 350 ? 8.805 34.656 2.777 1 98.25 350 LEU B N 1
ATOM 6183 C CA . LEU B 1 350 ? 9.133 35.406 3.98 1 98.25 350 LEU B CA 1
ATOM 6184 C C . LEU B 1 350 ? 9.797 36.719 3.625 1 98.25 350 LEU B C 1
ATOM 6186 O O . LEU B 1 350 ? 9.531 37.75 4.262 1 98.25 350 LEU B O 1
ATOM 6190 N N . GLN B 1 351 ? 10.586 36.75 2.629 1 98.31 351 GLN B N 1
ATOM 6191 C CA . GLN B 1 351 ? 11.289 37.969 2.213 1 98.31 351 GLN B CA 1
ATOM 6192 C C . GLN B 1 351 ? 10.32 39 1.653 1 98.31 351 GLN B C 1
ATOM 6194 O O . GLN B 1 351 ? 10.57 40.188 1.741 1 98.31 351 GLN B O 1
ATOM 6199 N N . GLN B 1 352 ? 9.211 38.5 1.114 1 98 352 GLN B N 1
ATOM 6200 C CA . GLN B 1 352 ? 8.195 39.438 0.625 1 98 352 GLN B CA 1
ATOM 6201 C C . GLN B 1 352 ? 7.465 40.125 1.781 1 98 352 GLN B C 1
ATOM 6203 O O . GLN B 1 352 ? 6.836 41.156 1.599 1 98 352 GLN B O 1
ATOM 6208 N N . LEU B 1 353 ? 7.531 39.531 2.965 1 97.19 353 LEU B N 1
ATOM 6209 C CA . LEU B 1 353 ? 6.906 40.094 4.152 1 97.19 353 LEU B CA 1
ATOM 6210 C C . LEU B 1 353 ? 7.793 41.188 4.781 1 97.19 353 LEU B C 1
ATOM 6212 O O . LEU B 1 353 ? 7.297 42.094 5.418 1 97.19 353 LEU B O 1
ATOM 6216 N N . VAL B 1 354 ? 9.055 41.094 4.621 1 97.25 354 VAL B N 1
ATOM 6217 C CA . VAL B 1 354 ? 10.062 41.812 5.383 1 97.25 354 VAL B CA 1
ATOM 6218 C C . VAL B 1 354 ? 9.859 43.312 5.203 1 97.25 354 VAL B C 1
ATOM 6220 O O . VAL B 1 354 ? 9.836 44.062 6.18 1 97.25 354 VAL B O 1
ATOM 6223 N N . PRO B 1 355 ? 9.555 43.781 3.945 1 96.56 355 PRO B N 1
ATOM 6224 C CA . PRO B 1 355 ? 9.406 45.219 3.779 1 96.56 355 PRO B CA 1
ATOM 6225 C C . PRO B 1 355 ? 8.234 45.781 4.566 1 96.56 355 PRO B C 1
ATOM 6227 O O . PRO B 1 355 ? 8.219 46.969 4.898 1 96.56 355 PRO B O 1
ATOM 6230 N N . ALA B 1 356 ? 7.293 44.938 4.902 1 96.38 356 ALA B N 1
ATOM 6231 C CA . ALA B 1 356 ? 6.086 45.406 5.578 1 96.38 356 ALA B CA 1
ATOM 6232 C C . ALA B 1 356 ? 6.203 45.25 7.09 1 96.38 356 ALA B C 1
ATOM 6234 O O . ALA B 1 356 ? 5.383 45.781 7.844 1 96.38 356 ALA B O 1
ATOM 6235 N N . LEU B 1 357 ? 7.215 44.594 7.555 1 96 357 LEU B N 1
ATOM 6236 C CA . LEU B 1 357 ? 7.332 44.281 8.969 1 96 357 LEU B CA 1
ATOM 6237 C C . LEU B 1 357 ? 7.953 45.438 9.742 1 96 357 LEU B C 1
ATOM 6239 O O . LEU B 1 357 ? 8.938 46.031 9.289 1 96 357 LEU B O 1
ATOM 6243 N N . THR B 1 358 ? 7.309 45.781 10.836 1 95.12 358 THR B N 1
ATOM 6244 C CA . THR B 1 358 ? 7.883 46.719 11.805 1 95.12 358 THR B CA 1
ATOM 6245 C C . THR B 1 358 ? 8.508 45.969 12.969 1 95.12 358 THR B C 1
ATOM 6247 O O . THR B 1 358 ? 8.18 44.781 13.219 1 95.12 358 THR B O 1
ATOM 6250 N N . PRO B 1 359 ? 9.469 46.594 13.578 1 95.75 359 PRO B N 1
ATOM 6251 C CA . PRO B 1 359 ? 10.031 45.906 14.758 1 95.75 359 PRO B CA 1
ATOM 6252 C C . PRO B 1 359 ? 8.953 45.469 15.742 1 95.75 359 PRO B C 1
ATOM 6254 O O . PRO B 1 359 ? 8.055 46.25 16.078 1 95.75 359 PRO B O 1
ATOM 6257 N N . GLY B 1 360 ? 9.078 44.25 16.078 1 93.31 360 GLY B N 1
ATOM 6258 C CA . GLY B 1 360 ? 8.102 43.688 17.016 1 93.31 360 GLY B CA 1
ATOM 6259 C C . GLY B 1 360 ? 6.957 42.969 16.344 1 93.31 360 GLY B C 1
ATOM 6260 O O . GLY B 1 360 ? 6.195 42.25 17 1 93.31 360 GLY B O 1
ATOM 6261 N N . ALA B 1 361 ? 6.859 43.156 15.062 1 93.25 361 ALA B N 1
ATOM 6262 C CA . ALA B 1 361 ? 5.828 42.406 14.328 1 93.25 361 ALA B CA 1
ATOM 6263 C C . ALA B 1 361 ? 5.973 40.906 14.539 1 93.25 361 ALA B C 1
ATOM 6265 O O . ALA B 1 361 ? 7.086 40.406 14.68 1 93.25 361 ALA B O 1
ATOM 6266 N N . ARG B 1 362 ? 4.805 40.188 14.508 1 92.12 362 ARG B N 1
ATOM 6267 C CA . ARG B 1 362 ? 4.797 38.781 14.805 1 92.12 362 ARG B CA 1
ATOM 6268 C C . ARG B 1 362 ? 4.266 37.969 13.625 1 92.12 362 ARG B C 1
ATOM 6270 O O . ARG B 1 362 ? 3.354 38.406 12.922 1 92.12 362 ARG B O 1
ATOM 6277 N N . ILE B 1 363 ? 4.867 36.844 13.453 1 94.31 363 ILE B N 1
ATOM 6278 C CA . ILE B 1 363 ? 4.348 35.844 12.539 1 94.31 363 ILE B CA 1
ATOM 6279 C C . ILE B 1 363 ? 3.912 34.625 13.32 1 94.31 363 ILE B C 1
ATOM 6281 O O . ILE B 1 363 ? 4.73 33.969 13.977 1 94.31 363 ILE B O 1
ATOM 6285 N N . ALA B 1 364 ? 2.641 34.344 13.312 1 90.06 364 ALA B N 1
ATOM 6286 C CA . ALA B 1 364 ? 2.09 33.125 13.875 1 90.06 364 ALA B CA 1
ATOM 6287 C C . ALA B 1 364 ? 1.968 32.031 12.812 1 90.06 364 ALA B C 1
ATOM 6289 O O . ALA B 1 364 ? 1.021 32.031 12.023 1 90.06 364 ALA B O 1
ATOM 6290 N N . LEU B 1 365 ? 2.881 31.109 12.852 1 91.44 365 LEU B N 1
ATOM 6291 C CA . LEU B 1 365 ? 2.887 30.016 11.883 1 91.44 365 LEU B CA 1
ATOM 6292 C C . LEU B 1 365 ? 2.244 28.766 12.477 1 91.44 365 LEU B C 1
ATOM 6294 O O . LEU B 1 365 ? 2.73 28.234 13.469 1 91.44 365 LEU B O 1
ATOM 6298 N N . PHE B 1 366 ? 1.127 28.375 11.883 1 86.5 366 PHE B N 1
ATOM 6299 C CA . PHE B 1 366 ? 0.493 27.109 12.188 1 86.5 366 PHE B CA 1
ATOM 6300 C C . PHE B 1 366 ? 0.832 26.062 11.133 1 86.5 366 PHE B C 1
ATOM 6302 O O . PHE B 1 366 ? 0.327 26.125 10.008 1 86.5 366 PHE B O 1
ATOM 6309 N N . ASP B 1 367 ? 1.698 25.141 11.484 1 89.69 367 ASP B N 1
ATOM 6310 C CA . ASP B 1 367 ? 2.127 24.094 10.547 1 89.69 367 ASP B CA 1
ATOM 6311 C C . ASP B 1 367 ? 2.551 22.828 11.281 1 89.69 367 ASP B C 1
ATOM 6313 O O . ASP B 1 367 ? 2.627 22.828 12.516 1 89.69 367 ASP B O 1
ATOM 6317 N N . ILE B 1 368 ? 2.709 21.797 10.57 1 89.25 368 ILE B N 1
ATOM 6318 C CA . ILE B 1 368 ? 3.166 20.547 11.164 1 89.25 368 ILE B CA 1
ATOM 6319 C C . ILE B 1 368 ? 4.598 20.719 11.672 1 89.25 368 ILE B C 1
ATOM 6321 O O . ILE B 1 368 ? 5.445 21.297 10.992 1 89.25 368 ILE B O 1
ATOM 6325 N N . ILE B 1 369 ? 4.816 20.375 12.859 1 91.88 369 ILE B N 1
ATOM 6326 C CA . ILE B 1 369 ? 6.156 20.344 13.438 1 91.88 369 ILE B CA 1
ATOM 6327 C C . ILE B 1 369 ? 6.578 18.906 13.688 1 91.88 369 ILE B C 1
ATOM 6329 O O . ILE B 1 369 ? 6.016 18.234 14.555 1 91.88 369 ILE B O 1
ATOM 6333 N N . MET B 1 370 ? 7.504 18.438 12.969 1 91.81 370 MET B N 1
ATOM 6334 C CA . MET B 1 370 ? 8 17.062 13.117 1 91.81 370 MET B CA 1
ATOM 6335 C C . MET B 1 370 ? 8.695 16.891 14.469 1 91.81 370 MET B C 1
ATOM 6337 O O . MET B 1 370 ? 9.43 17.766 14.914 1 91.81 370 MET B O 1
ATOM 6341 N N . LEU B 1 371 ? 8.438 15.773 15.047 1 89.75 371 LEU B N 1
ATOM 6342 C CA . LEU B 1 371 ? 9.117 15.438 16.297 1 89.75 371 LEU B CA 1
ATOM 6343 C C . LEU B 1 371 ? 10.578 15.086 16.031 1 89.75 371 LEU B C 1
ATOM 6345 O O . LEU B 1 371 ? 10.914 14.547 14.977 1 89.75 371 LEU B O 1
ATOM 6349 N N . PRO B 1 372 ? 11.367 15.445 17.016 1 88.81 372 PRO B N 1
ATOM 6350 C CA . PRO B 1 372 ? 12.742 14.961 16.891 1 88.81 372 PRO B CA 1
ATOM 6351 C C . PRO B 1 372 ? 12.844 13.445 16.938 1 88.81 372 PRO B C 1
ATOM 6353 O O . PRO B 1 372 ? 11.953 12.773 17.469 1 88.81 372 PRO B O 1
ATOM 6356 N N . ASP B 1 373 ? 13.898 12.898 16.406 1 89.19 373 ASP B N 1
ATOM 6357 C CA . ASP B 1 373 ? 14.109 11.453 16.406 1 89.19 373 ASP B CA 1
ATOM 6358 C C . ASP B 1 373 ? 14.164 10.906 17.828 1 89.19 373 ASP B C 1
ATOM 6360 O O . ASP B 1 373 ? 13.734 9.781 18.078 1 89.19 373 ASP B O 1
ATOM 6364 N N . TYR B 1 374 ? 14.766 11.711 18.688 1 90.88 374 TYR B N 1
ATOM 6365 C CA . TYR B 1 374 ? 14.891 11.367 20.109 1 90.88 374 TYR B CA 1
ATOM 6366 C C . TYR B 1 374 ? 14.438 12.523 20.984 1 90.88 374 TYR B C 1
ATOM 6368 O O . TYR B 1 374 ? 14.727 13.688 20.703 1 90.88 374 TYR B O 1
ATOM 6376 N N . ASP B 1 375 ? 13.719 12.18 22.016 1 85.88 375 ASP B N 1
ATOM 6377 C CA . ASP B 1 375 ? 13.328 13.219 22.969 1 85.88 375 ASP B CA 1
ATOM 6378 C C . ASP B 1 375 ? 14.469 13.531 23.938 1 85.88 375 ASP B C 1
ATOM 6380 O O . ASP B 1 375 ? 15.594 13.055 23.75 1 85.88 375 ASP B O 1
ATOM 6384 N N . GLU B 1 376 ? 14.164 14.398 24.859 1 84.88 376 GLU B N 1
ATOM 6385 C CA . GLU B 1 376 ? 15.172 14.875 25.797 1 84.88 376 GLU B CA 1
ATOM 6386 C C . GLU B 1 376 ? 15.742 13.719 26.625 1 84.88 376 GLU B C 1
ATOM 6388 O O . GLU B 1 376 ? 16.859 13.812 27.141 1 84.88 376 GLU B O 1
ATOM 6393 N N . LYS B 1 377 ? 15.008 12.648 26.75 1 90.5 377 LYS B N 1
ATOM 6394 C CA . LYS B 1 377 ? 15.438 11.492 27.531 1 90.5 377 LYS B CA 1
ATOM 6395 C C . LYS B 1 377 ? 16.078 10.43 26.641 1 90.5 377 LYS B C 1
ATOM 6397 O O . LYS B 1 377 ? 16.328 9.305 27.078 1 90.5 377 LYS B O 1
ATOM 6402 N N . GLY B 1 378 ? 16.188 10.766 25.359 1 88.38 378 GLY B N 1
ATOM 6403 C CA . GLY B 1 378 ? 16.828 9.859 24.422 1 88.38 378 GLY B CA 1
ATOM 6404 C C . GLY B 1 378 ? 15.891 8.773 23.906 1 88.38 378 GLY B C 1
ATOM 6405 O O . GLY B 1 378 ? 16.344 7.75 23.391 1 88.38 378 GLY B O 1
ATOM 6406 N N . GLN B 1 379 ? 14.703 8.953 24.109 1 89.5 379 GLN B N 1
ATOM 6407 C CA . GLN B 1 379 ? 13.734 7.957 23.672 1 89.5 379 GLN B CA 1
ATOM 6408 C C . GLN B 1 379 ? 13.109 8.344 22.328 1 89.5 379 GLN B C 1
ATOM 6410 O O . GLN B 1 379 ? 12.836 9.523 22.094 1 89.5 379 GLN B O 1
ATOM 6415 N N . GLN B 1 380 ? 12.922 7.395 21.5 1 91.44 380 GLN B N 1
ATOM 6416 C CA . GLN B 1 380 ? 12.219 7.629 20.234 1 91.44 380 GLN B CA 1
ATOM 6417 C C . GLN B 1 380 ? 10.711 7.629 20.438 1 91.44 380 GLN B C 1
ATOM 6419 O O . GLN B 1 380 ? 10.188 6.891 21.281 1 91.44 380 GLN B O 1
ATOM 6424 N N . PRO B 1 381 ? 10 8.438 19.719 1 90.5 381 PRO B N 1
ATOM 6425 C CA . PRO B 1 381 ? 8.539 8.281 19.734 1 90.5 381 PRO B CA 1
ATOM 6426 C C . PRO B 1 381 ? 8.094 6.883 19.328 1 90.5 381 PRO B C 1
ATOM 6428 O O . PRO B 1 381 ? 8.836 6.168 18.641 1 90.5 381 PRO B O 1
ATOM 6431 N N . PRO B 1 382 ? 6.891 6.516 19.781 1 92.06 382 PRO B N 1
ATOM 6432 C CA . PRO B 1 382 ? 6.379 5.207 19.359 1 92.06 382 PRO B CA 1
ATOM 6433 C C . PRO B 1 382 ? 6.367 5.039 17.844 1 92.06 382 PRO B C 1
ATOM 6435 O O . PRO B 1 382 ? 6.176 6.012 17.109 1 92.06 382 PRO B O 1
ATOM 6438 N N . LEU B 1 383 ? 6.52 3.865 17.375 1 95.06 383 LEU B N 1
ATOM 6439 C CA . LEU B 1 383 ? 6.691 3.549 15.969 1 95.06 383 LEU B CA 1
ATOM 6440 C C . LEU B 1 383 ? 5.531 4.09 15.141 1 95.06 383 LEU B C 1
ATOM 6442 O O . LEU B 1 383 ? 5.742 4.707 14.094 1 95.06 383 LEU B O 1
ATOM 6446 N N . PRO B 1 384 ? 4.25 3.93 15.578 1 94.81 384 PRO B N 1
ATOM 6447 C CA . PRO B 1 384 ? 3.16 4.441 14.742 1 94.81 384 PRO B CA 1
ATOM 6448 C C . PRO B 1 384 ? 3.238 5.949 14.523 1 94.81 384 PRO B C 1
ATOM 6450 O O . PRO B 1 384 ? 2.867 6.441 13.453 1 94.81 384 PRO B O 1
ATOM 6453 N N . VAL B 1 385 ? 3.723 6.66 15.516 1 91.94 385 VAL B N 1
ATOM 6454 C CA . VAL B 1 385 ? 3.854 8.109 15.43 1 91.94 385 VAL B CA 1
ATOM 6455 C C . VAL B 1 385 ? 4.965 8.469 14.445 1 91.94 385 VAL B C 1
ATOM 6457 O O . VAL B 1 385 ? 4.781 9.328 13.578 1 91.94 385 VAL B O 1
ATOM 6460 N N . ARG B 1 386 ? 6.109 7.781 14.555 1 94.06 386 ARG B N 1
ATOM 6461 C CA . ARG B 1 386 ? 7.23 8.031 13.648 1 94.06 386 ARG B CA 1
ATOM 6462 C C . ARG B 1 386 ? 6.848 7.723 12.203 1 94.06 386 ARG B C 1
ATOM 6464 O O . ARG B 1 386 ? 7.199 8.469 11.289 1 94.06 386 ARG B O 1
ATOM 6471 N N . LYS B 1 387 ? 6.152 6.637 12.062 1 95.44 387 LYS B N 1
ATOM 6472 C CA . LYS B 1 387 ? 5.711 6.227 10.727 1 95.44 387 LYS B CA 1
ATOM 6473 C C . LYS B 1 387 ? 4.762 7.254 10.117 1 95.44 387 LYS B C 1
ATOM 6475 O O . LYS B 1 387 ? 4.859 7.57 8.93 1 95.44 387 LYS B O 1
ATOM 6480 N N . MET B 1 388 ? 3.844 7.777 10.898 1 93.06 388 MET B N 1
ATOM 6481 C CA . MET B 1 388 ? 2.891 8.781 10.43 1 93.06 388 MET B CA 1
ATOM 6482 C C . MET B 1 388 ? 3.605 10.07 10.047 1 93.06 388 MET B C 1
ATOM 6484 O O . MET B 1 388 ? 3.324 10.648 8.992 1 93.06 388 MET B O 1
ATOM 6488 N N . GLN B 1 389 ? 4.516 10.477 10.867 1 92.19 389 GLN B N 1
ATOM 6489 C CA . GLN B 1 389 ? 5.273 11.695 10.578 1 92.19 389 GLN B CA 1
ATOM 6490 C C . GLN B 1 389 ? 6.07 11.555 9.281 1 92.19 389 GLN B C 1
ATOM 6492 O O . GLN B 1 389 ? 6.105 12.477 8.469 1 92.19 389 GLN B O 1
ATOM 6497 N N . SER B 1 390 ? 6.668 10.414 9.164 1 95.31 390 SER B N 1
ATOM 6498 C CA . SER B 1 390 ? 7.438 10.18 7.945 1 95.31 390 SER B CA 1
ATOM 6499 C C . SER B 1 390 ? 6.531 10.156 6.719 1 95.31 390 SER B C 1
ATOM 6501 O O . SER B 1 390 ? 6.93 10.609 5.641 1 95.31 390 SER B O 1
ATOM 6503 N N . ALA B 1 391 ? 5.371 9.609 6.898 1 95.94 391 ALA B N 1
ATOM 6504 C CA . ALA B 1 391 ? 4.418 9.57 5.789 1 95.94 391 ALA B CA 1
ATOM 6505 C C . ALA B 1 391 ? 3.992 10.977 5.383 1 95.94 391 ALA B C 1
ATOM 6507 O O . ALA B 1 391 ? 3.885 11.281 4.191 1 95.94 391 ALA B O 1
ATOM 6508 N N . PHE B 1 392 ? 3.791 11.836 6.355 1 93.25 392 PHE B N 1
ATOM 6509 C CA . PHE B 1 392 ? 3.465 13.227 6.059 1 93.25 392 PHE B CA 1
ATOM 6510 C C . PHE B 1 392 ? 4.59 13.891 5.277 1 93.25 392 PHE B C 1
ATOM 6512 O O . PHE B 1 392 ? 4.34 14.625 4.316 1 93.25 392 PHE B O 1
ATOM 6519 N N . ASP B 1 393 ? 5.738 13.617 5.715 1 96.56 393 ASP B N 1
ATOM 6520 C CA . ASP B 1 393 ? 6.902 14.18 5.035 1 96.56 393 ASP B CA 1
ATOM 6521 C C . ASP B 1 393 ? 6.961 13.711 3.582 1 96.56 393 ASP B C 1
ATOM 6523 O O . ASP B 1 393 ? 7.223 14.508 2.678 1 96.56 393 ASP B O 1
ATOM 6527 N N . MET B 1 394 ? 6.668 12.445 3.338 1 97.88 394 MET B N 1
ATOM 6528 C CA . MET B 1 394 ? 6.715 11.891 1.989 1 97.88 394 MET B CA 1
ATOM 6529 C C . MET B 1 394 ? 5.637 12.516 1.108 1 97.88 394 MET B C 1
ATOM 6531 O O . MET B 1 394 ? 5.848 12.719 -0.087 1 97.88 394 MET B O 1
ATOM 6535 N N . GLU B 1 395 ? 4.523 12.805 1.677 1 96.94 395 GLU B N 1
ATOM 6536 C CA . GLU B 1 395 ? 3.461 13.445 0.909 1 96.94 395 GLU B CA 1
ATOM 6537 C C . GLU B 1 395 ? 3.895 14.82 0.408 1 96.94 395 GLU B C 1
ATOM 6539 O O . GLU B 1 395 ? 3.582 15.203 -0.721 1 96.94 395 GLU B O 1
ATOM 6544 N N . MET B 1 396 ? 4.617 15.531 1.259 1 97.56 396 MET B N 1
ATOM 6545 C CA . MET B 1 396 ? 5.098 16.844 0.846 1 97.56 396 MET B CA 1
ATOM 6546 C C . MET B 1 396 ? 6.133 16.719 -0.27 1 97.56 396 MET B C 1
ATOM 6548 O O . MET B 1 396 ? 6.18 17.562 -1.174 1 97.56 396 MET B O 1
ATOM 6552 N N . LEU B 1 397 ? 6.914 15.734 -0.151 1 98.38 397 LEU B N 1
ATOM 6553 C CA . LEU B 1 397 ? 7.914 15.5 -1.188 1 98.38 397 LEU B CA 1
ATOM 6554 C C . LEU B 1 397 ? 7.246 15.148 -2.516 1 98.38 397 LEU B C 1
ATOM 6556 O O . LEU B 1 397 ? 7.566 15.742 -3.549 1 98.38 397 LEU B O 1
ATOM 6560 N N . VAL B 1 398 ? 6.301 14.305 -2.502 1 98.06 398 VAL B N 1
ATOM 6561 C CA . VAL B 1 398 ? 5.676 13.727 -3.691 1 98.06 398 VAL B CA 1
ATOM 6562 C C . VAL B 1 398 ? 4.859 14.797 -4.41 1 98.06 398 VAL B C 1
ATOM 6564 O O . VAL B 1 398 ? 4.879 14.883 -5.641 1 98.06 398 VAL B O 1
ATOM 6567 N N . LEU B 1 399 ? 4.219 15.641 -3.68 1 97.75 399 LEU B N 1
ATOM 6568 C CA . LEU B 1 399 ? 3.26 16.562 -4.266 1 97.75 399 LEU B CA 1
ATOM 6569 C C . LEU B 1 399 ? 3.918 17.906 -4.559 1 97.75 399 LEU B C 1
ATOM 6571 O O . LEU B 1 399 ? 3.533 18.609 -5.508 1 97.75 399 LEU B O 1
ATOM 6575 N N . PHE B 1 400 ? 4.996 18.234 -3.713 1 98 400 PHE B N 1
ATOM 6576 C CA . PHE B 1 400 ? 5.406 19.641 -3.74 1 98 400 PHE B CA 1
ATOM 6577 C C . PHE B 1 400 ? 6.926 19.766 -3.789 1 98 400 PHE B C 1
ATOM 6579 O O . PHE B 1 400 ? 7.465 20.875 -3.779 1 98 400 PHE B O 1
ATOM 6586 N N . ASN B 1 401 ? 7.625 18.625 -3.869 1 98.12 401 ASN B N 1
ATOM 6587 C CA . ASN B 1 401 ? 9.078 18.641 -3.727 1 98.12 401 ASN B CA 1
ATOM 6588 C C . ASN B 1 401 ? 9.508 19.391 -2.473 1 98.12 401 ASN B C 1
ATOM 6590 O O . ASN B 1 401 ? 10.523 20.094 -2.484 1 98.12 401 ASN B O 1
ATOM 6594 N N . ALA B 1 402 ? 8.711 19.266 -1.444 1 98.25 402 ALA B N 1
ATOM 6595 C CA . ALA B 1 402 ? 8.914 19.969 -0.175 1 98.25 402 ALA B CA 1
ATOM 6596 C C . ALA B 1 402 ? 9.227 18.969 0.946 1 98.25 402 ALA B C 1
ATOM 6598 O O . ALA B 1 402 ? 9.789 17.906 0.703 1 98.25 402 ALA B O 1
ATOM 6599 N N . LYS B 1 403 ? 9.047 19.406 2.197 1 97.38 403 LYS B N 1
ATOM 6600 C CA . LYS B 1 403 ? 9.32 18.578 3.369 1 97.38 403 LYS B CA 1
ATOM 6601 C C . LYS B 1 403 ? 8.555 19.078 4.59 1 97.38 403 LYS B C 1
ATOM 6603 O O . LYS B 1 403 ? 8.148 20.25 4.633 1 97.38 403 LYS B O 1
ATOM 6608 N N . GLU B 1 404 ? 8.297 18.203 5.496 1 95.94 404 GLU B N 1
ATOM 6609 C CA . GLU B 1 404 ? 7.949 18.641 6.844 1 95.94 404 GLU B CA 1
ATOM 6610 C C . GLU B 1 404 ? 9.188 19.047 7.637 1 95.94 404 GLU B C 1
ATOM 6612 O O . GLU B 1 404 ? 10.305 18.625 7.316 1 95.94 404 GLU B O 1
ATOM 6617 N N . ARG B 1 405 ? 8.945 19.859 8.602 1 96.31 405 ARG B N 1
ATOM 6618 C CA . ARG B 1 405 ? 10.094 20.469 9.258 1 96.31 405 ARG B CA 1
ATOM 6619 C C . ARG B 1 405 ? 10.023 20.281 10.773 1 96.31 405 ARG B C 1
ATOM 6621 O O . ARG B 1 405 ? 8.945 20.344 11.367 1 96.31 405 ARG B O 1
ATOM 6628 N N . THR B 1 406 ? 11.172 20.016 11.328 1 93.56 406 THR B N 1
ATOM 6629 C CA . THR B 1 406 ? 11.312 20.016 12.781 1 93.56 406 THR B CA 1
ATOM 6630 C C . THR B 1 406 ? 11.375 21.453 13.305 1 93.56 406 THR B C 1
ATOM 6632 O O . THR B 1 406 ? 11.453 22.406 12.523 1 93.56 406 THR B O 1
ATOM 6635 N N . ALA B 1 407 ? 11.328 21.594 14.648 1 93.5 407 ALA B N 1
ATOM 6636 C CA . ALA B 1 407 ? 11.5 22.906 15.266 1 93.5 407 ALA B CA 1
ATOM 6637 C C . ALA B 1 407 ? 12.82 23.547 14.828 1 93.5 407 ALA B C 1
ATOM 6639 O O . ALA B 1 407 ? 12.867 24.734 14.555 1 93.5 407 ALA B O 1
ATOM 6640 N N . GLU B 1 408 ? 13.82 22.75 14.719 1 94.94 408 GLU B N 1
ATOM 6641 C CA . GLU B 1 408 ? 15.125 23.234 14.297 1 94.94 408 GLU B CA 1
ATOM 6642 C C . GLU B 1 408 ? 15.102 23.672 12.836 1 94.94 408 GLU B C 1
ATOM 6644 O O . GLU B 1 408 ? 15.688 24.703 12.484 1 94.94 408 GLU B O 1
ATOM 6649 N N . ASP B 1 409 ? 14.469 22.922 12.008 1 96.12 409 ASP B N 1
ATOM 6650 C CA . ASP B 1 409 ? 14.344 23.266 10.602 1 96.12 409 ASP B CA 1
ATOM 6651 C C . ASP B 1 409 ? 13.609 24.594 10.422 1 96.12 409 ASP B C 1
ATOM 6653 O O . ASP B 1 409 ? 14 25.422 9.602 1 96.12 409 ASP B O 1
ATOM 6657 N N . TRP B 1 410 ? 12.516 24.766 11.18 1 96.75 410 TRP B N 1
ATOM 6658 C CA . TRP B 1 410 ? 11.742 26 11.117 1 96.75 410 TRP B CA 1
ATOM 6659 C C . TRP B 1 410 ? 12.586 27.188 11.523 1 96.75 410 TRP B C 1
ATOM 6661 O O . TRP B 1 410 ? 12.57 28.234 10.859 1 96.75 410 TRP B O 1
ATOM 6671 N N . THR B 1 411 ? 13.312 27.031 12.578 1 97.19 411 THR B N 1
ATOM 6672 C CA . THR B 1 411 ? 14.195 28.109 13.039 1 97.19 411 THR B CA 1
ATOM 6673 C C . THR B 1 411 ? 15.211 28.453 11.953 1 97.19 411 THR B C 1
ATOM 6675 O O . THR B 1 411 ? 15.43 29.641 11.664 1 97.19 411 THR B O 1
ATOM 6678 N N . ALA B 1 412 ? 15.75 27.453 11.367 1 97.5 412 ALA B N 1
ATOM 6679 C CA . ALA B 1 412 ? 16.781 27.641 10.352 1 97.5 412 ALA B CA 1
ATOM 6680 C C . ALA B 1 412 ? 16.219 28.359 9.125 1 97.5 412 ALA B C 1
ATOM 6682 O O . ALA B 1 412 ? 16.875 29.25 8.57 1 97.5 412 ALA B O 1
ATOM 6683 N N . VAL B 1 413 ? 15.055 27.953 8.664 1 97.81 413 VAL B N 1
ATOM 6684 C CA . VAL B 1 413 ? 14.508 28.516 7.434 1 97.81 413 VAL B CA 1
ATOM 6685 C C . VAL B 1 413 ? 14.125 29.984 7.656 1 97.81 413 VAL B C 1
ATOM 6687 O O . VAL B 1 413 ? 14.266 30.812 6.75 1 97.81 413 VAL B O 1
ATOM 6690 N N . PHE B 1 414 ? 13.633 30.375 8.82 1 98.31 414 PHE B N 1
ATOM 6691 C CA . PHE B 1 414 ? 13.359 31.781 9.133 1 98.31 414 PHE B CA 1
ATOM 6692 C C . PHE B 1 414 ? 14.648 32.594 9.125 1 98.31 414 PHE B C 1
ATOM 6694 O O . PHE B 1 414 ? 14.68 33.688 8.578 1 98.31 414 PHE B O 1
ATOM 6701 N N . LYS B 1 415 ? 15.68 32.031 9.641 1 98.12 415 LYS B N 1
ATOM 6702 C CA . LYS B 1 415 ? 16.969 32.719 9.672 1 98.12 415 LYS B CA 1
ATOM 6703 C C . LYS B 1 415 ? 17.547 32.875 8.266 1 98.12 415 LYS B C 1
ATOM 6705 O O . LYS B 1 415 ? 18.172 33.906 7.961 1 98.12 415 LYS B O 1
ATOM 6710 N N . MET B 1 416 ? 17.359 31.891 7.445 1 97.94 416 MET B N 1
ATOM 6711 C CA . MET B 1 416 ? 17.781 31.969 6.055 1 97.94 416 MET B CA 1
ATOM 6712 C C . MET B 1 416 ? 17.125 33.125 5.336 1 97.94 416 MET B C 1
ATOM 6714 O O . MET B 1 416 ? 17.719 33.75 4.449 1 97.94 416 MET B O 1
ATOM 6718 N N . ALA B 1 417 ? 15.891 33.406 5.719 1 98.44 417 ALA B N 1
ATOM 6719 C CA . ALA B 1 417 ? 15.133 34.469 5.059 1 98.44 417 ALA B CA 1
ATOM 6720 C C . ALA B 1 417 ? 15.633 35.844 5.492 1 98.44 417 ALA B C 1
ATOM 6722 O O . ALA B 1 417 ? 15.773 36.75 4.664 1 98.44 417 ALA B O 1
ATOM 6723 N N . ASP B 1 418 ? 15.812 36.031 6.773 1 98.44 418 ASP B N 1
ATOM 6724 C CA . ASP B 1 418 ? 16.281 37.312 7.348 1 98.44 418 ASP B CA 1
ATOM 6725 C C . ASP B 1 418 ? 16.766 37.094 8.781 1 98.44 418 ASP B C 1
ATOM 6727 O O . ASP B 1 418 ? 16.047 36.531 9.609 1 98.44 418 ASP B O 1
ATOM 6731 N N . ASP B 1 419 ? 17.891 37.594 9.109 1 97.44 419 ASP B N 1
ATOM 6732 C CA . ASP B 1 419 ? 18.516 37.406 10.422 1 97.44 419 ASP B CA 1
ATOM 6733 C C . ASP B 1 419 ? 17.688 38.094 11.516 1 97.44 419 ASP B C 1
ATOM 6735 O O . ASP B 1 419 ? 17.828 37.75 12.695 1 97.44 419 ASP B O 1
ATOM 6739 N N . ARG B 1 420 ? 16.875 38.969 11.141 1 96.56 420 ARG B N 1
ATOM 6740 C CA . ARG B 1 420 ? 16.078 39.75 12.102 1 96.56 420 ARG B CA 1
ATOM 6741 C C . ARG B 1 420 ? 14.875 38.938 12.57 1 96.56 420 ARG B C 1
ATOM 6743 O O . ARG B 1 420 ? 14.18 39.344 13.508 1 96.56 420 ARG B O 1
ATOM 6750 N N . PHE B 1 421 ? 14.57 37.781 11.945 1 98.56 421 PHE B N 1
ATOM 6751 C CA . PHE B 1 421 ? 13.539 36.875 12.445 1 98.56 421 PHE B CA 1
ATOM 6752 C C . PHE B 1 421 ? 14.047 36.094 13.648 1 98.56 421 PHE B C 1
ATOM 6754 O O . PHE B 1 421 ? 15.125 35.5 13.586 1 98.56 421 PHE B O 1
ATOM 6761 N N . ARG B 1 422 ? 13.289 36.031 14.664 1 97.62 422 ARG B N 1
ATOM 6762 C CA . ARG B 1 422 ? 13.602 35.281 15.859 1 97.62 422 ARG B CA 1
ATOM 6763 C C . ARG B 1 422 ? 12.414 34.406 16.281 1 97.62 422 ARG B C 1
ATOM 6765 O O . ARG B 1 422 ? 11.328 34.938 16.531 1 97.62 422 ARG B O 1
ATOM 6772 N N . VAL B 1 423 ? 12.648 33.188 16.391 1 96.5 423 VAL B N 1
ATOM 6773 C CA . VAL B 1 423 ? 11.609 32.312 16.906 1 96.5 423 VAL B CA 1
ATOM 6774 C C . VAL B 1 423 ? 11.461 32.531 18.422 1 96.5 423 VAL B C 1
ATOM 6776 O O . VAL B 1 423 ? 12.383 32.25 19.188 1 96.5 423 VAL B O 1
ATOM 6779 N N . ASN B 1 424 ? 10.336 32.969 18.766 1 93 424 ASN B N 1
ATOM 6780 C CA . ASN B 1 424 ? 10.062 33.312 20.156 1 93 424 ASN B CA 1
ATOM 6781 C C . ASN B 1 424 ? 9.555 32.094 20.938 1 93 424 ASN B C 1
ATOM 6783 O O . ASN B 1 424 ? 9.852 31.969 22.125 1 93 424 ASN B O 1
ATOM 6787 N N . ALA B 1 425 ? 8.727 31.344 20.312 1 91.12 425 ALA B N 1
ATOM 6788 C CA . ALA B 1 425 ? 8.164 30.172 20.984 1 91.12 425 ALA B CA 1
ATOM 6789 C C . ALA B 1 425 ? 7.68 29.141 19.969 1 91.12 425 ALA B C 1
ATOM 6791 O O . ALA B 1 425 ? 7.266 29.484 18.859 1 91.12 425 ALA B O 1
ATOM 6792 N N . ILE B 1 426 ? 7.793 27.922 20.312 1 90.38 426 ILE B N 1
ATOM 6793 C CA . ILE B 1 426 ? 7.207 26.797 19.594 1 90.38 426 ILE B CA 1
ATOM 6794 C C . ILE B 1 426 ? 6.285 26.016 20.516 1 90.38 426 ILE B C 1
ATOM 6796 O O . ILE B 1 426 ? 6.719 25.531 21.578 1 90.38 426 ILE B O 1
ATOM 6800 N N . LYS B 1 427 ? 5.066 25.984 20.156 1 83.31 427 LYS B N 1
ATOM 6801 C CA . LYS B 1 427 ? 4.066 25.281 20.953 1 83.31 427 LYS B CA 1
ATOM 6802 C C . LYS B 1 427 ? 3.488 24.078 20.203 1 83.31 427 LYS B C 1
ATOM 6804 O O . LYS B 1 427 ? 3.045 24.219 19.062 1 83.31 427 LYS B O 1
ATOM 6809 N N . MET B 1 428 ? 3.631 22.969 20.859 1 78.62 428 MET B N 1
ATOM 6810 C CA . MET B 1 428 ? 3.043 21.75 20.328 1 78.62 428 MET B CA 1
ATOM 6811 C C . MET B 1 428 ? 2.004 21.188 21.281 1 78.62 428 MET B C 1
ATOM 6813 O O . MET B 1 428 ? 2.182 21.234 22.5 1 78.62 428 MET B O 1
ATOM 6817 N N . ILE B 1 429 ? 0.857 20.906 20.797 1 66.88 429 ILE B N 1
ATOM 6818 C CA . ILE B 1 429 ? -0.161 20.25 21.594 1 66.88 429 ILE B CA 1
ATOM 6819 C C . ILE B 1 429 ? -0.091 18.734 21.375 1 66.88 429 ILE B C 1
ATOM 6821 O O . ILE B 1 429 ? -0.111 18.266 20.234 1 66.88 429 ILE B O 1
ATOM 6825 N N . PRO B 1 430 ? 0.04 18.078 22.5 1 63.09 430 PRO B N 1
ATOM 6826 C CA . PRO B 1 430 ? 0.098 16.625 22.375 1 63.09 430 PRO B CA 1
ATOM 6827 C C . PRO B 1 430 ? -1.069 16.047 21.562 1 63.09 430 PRO B C 1
ATOM 6829 O O . PRO B 1 430 ? -2.221 16.438 21.781 1 63.09 430 PRO B O 1
ATOM 6832 N N . GLY B 1 431 ? -0.77 15.305 20.578 1 61.56 431 GLY B N 1
ATOM 6833 C CA . GLY B 1 431 ? -1.799 14.664 19.781 1 61.56 431 GLY B CA 1
ATOM 6834 C C . GLY B 1 431 ? -2.121 15.422 18.5 1 61.56 431 GLY B C 1
ATOM 6835 O O . GLY B 1 431 ? -2.732 14.867 17.578 1 61.56 431 GLY B O 1
ATOM 6836 N N . ALA B 1 432 ? -1.694 16.766 18.609 1 64.62 432 ALA B N 1
ATOM 6837 C CA . ALA B 1 432 ? -1.922 17.562 17.406 1 64.62 432 ALA B CA 1
ATOM 6838 C C . ALA B 1 432 ? -0.694 17.547 16.5 1 64.62 432 ALA B C 1
ATOM 6840 O O . ALA B 1 432 ? 0.441 17.578 16.969 1 64.62 432 ALA B O 1
ATOM 6841 N N . SER B 1 433 ? -0.965 17.344 15.234 1 68.88 433 SER B N 1
ATOM 6842 C CA . SER B 1 433 ? 0.168 17.359 14.312 1 68.88 433 SER B CA 1
ATOM 6843 C C . SER B 1 433 ? 0.576 18.797 13.969 1 68.88 433 SER B C 1
ATOM 6845 O O . SER B 1 433 ? 1.734 19.047 13.633 1 68.88 433 SER B O 1
ATOM 6847 N N . VAL B 1 434 ? -0.387 19.688 14.102 1 78.56 434 VAL B N 1
ATOM 6848 C CA . VAL B 1 434 ? -0.084 21.094 13.797 1 78.56 434 VAL B CA 1
ATOM 6849 C C . VAL B 1 434 ? 0.292 21.828 15.078 1 78.56 434 VAL B C 1
ATOM 6851 O O . VAL B 1 434 ? -0.356 21.656 16.109 1 78.56 434 VAL B O 1
ATOM 6854 N N . GLY B 1 435 ? 1.429 22.453 14.984 1 83 435 GLY B N 1
ATOM 6855 C CA . GLY B 1 435 ? 1.879 23.312 16.078 1 83 435 GLY B CA 1
ATOM 6856 C C . GLY B 1 435 ? 1.911 24.781 15.711 1 83 435 GLY B C 1
ATOM 6857 O O . GLY B 1 435 ? 1.5 25.172 14.617 1 83 435 GLY B O 1
ATOM 6858 N N . LEU B 1 436 ? 2.195 25.547 16.75 1 86.5 436 LEU B N 1
ATOM 6859 C CA . LEU B 1 436 ? 2.326 27 16.578 1 86.5 436 LEU B CA 1
ATOM 6860 C C . LEU B 1 436 ? 3.777 27.438 16.75 1 86.5 436 LEU B C 1
ATOM 6862 O O . LEU B 1 436 ? 4.418 27.078 17.75 1 86.5 436 LEU B O 1
ATOM 6866 N N . ILE B 1 437 ? 4.285 28.078 15.781 1 91.38 437 ILE B N 1
ATOM 6867 C CA . ILE B 1 437 ? 5.586 28.734 15.867 1 91.38 437 ILE B CA 1
ATOM 6868 C C . ILE B 1 437 ? 5.406 30.25 15.898 1 91.38 437 ILE B C 1
ATOM 6870 O O . ILE B 1 437 ? 4.906 30.844 14.938 1 91.38 437 ILE B O 1
ATOM 6874 N N . ASP B 1 438 ? 5.742 30.781 17 1 91.12 438 ASP B N 1
ATOM 6875 C CA . ASP B 1 438 ? 5.684 32.219 17.203 1 91.12 438 ASP B CA 1
ATOM 6876 C C . ASP B 1 438 ? 7.012 32.875 16.844 1 91.12 438 ASP B C 1
ATOM 6878 O O . ASP B 1 438 ? 8.023 32.656 17.516 1 91.12 438 ASP B O 1
ATOM 6882 N N . VAL B 1 439 ? 6.988 33.688 15.797 1 95.88 439 VAL B N 1
ATOM 6883 C CA . VAL B 1 439 ? 8.195 34.344 15.32 1 95.88 439 VAL B CA 1
ATOM 6884 C C . VAL B 1 439 ? 8.055 35.844 15.477 1 95.88 439 VAL B C 1
ATOM 6886 O O . VAL B 1 439 ? 7.012 36.406 15.164 1 95.88 439 VAL B O 1
ATOM 6889 N N . VAL B 1 440 ? 9.109 36.469 15.922 1 95.56 440 VAL B N 1
ATOM 6890 C CA . VAL B 1 440 ? 9.133 37.938 16.109 1 95.56 440 VAL B CA 1
ATOM 6891 C C . VAL B 1 440 ? 10.18 38.562 15.188 1 95.56 440 VAL B C 1
ATOM 6893 O O . VAL B 1 440 ? 11.25 37.969 14.977 1 95.56 440 VAL B O 1
ATOM 6896 N N . PHE B 1 441 ? 9.805 39.656 14.641 1 96.88 441 PHE B N 1
ATOM 6897 C CA . PHE B 1 441 ? 10.727 40.406 13.812 1 96.88 441 PHE B CA 1
ATOM 6898 C C . PHE B 1 441 ? 11.438 41.5 14.641 1 96.88 441 PHE B C 1
ATOM 6900 O O . PHE B 1 441 ? 10.797 42.438 15.117 1 96.88 441 PHE B O 1
ATOM 6907 N N . ASP B 1 442 ? 12.734 41.406 14.812 1 95.25 442 ASP B N 1
ATOM 6908 C CA . ASP B 1 442 ? 13.477 42.25 15.727 1 95.25 442 ASP B CA 1
ATOM 6909 C C . ASP B 1 442 ? 13.758 43.625 15.102 1 95.25 442 ASP B C 1
ATOM 6911 O O . ASP B 1 442 ? 13.984 44.594 15.805 1 95.25 442 ASP B O 1
ATOM 6915 N N . GLY B 1 443 ? 13.711 43.844 13.82 1 90.69 443 GLY B N 1
ATOM 6916 C CA . GLY B 1 443 ? 13.945 45.125 13.164 1 90.69 443 GLY B CA 1
ATOM 6917 C C . GLY B 1 443 ? 15.359 45.25 12.633 1 90.69 443 GLY B C 1
ATOM 6918 O O . GLY B 1 443 ? 16.266 44.531 13.062 1 90.69 443 GLY B O 1
#

Solvent-accessible surface area (backbone atoms only — not comparable to full-atom values): 44752 Å² total; per-residue (Å²): 91,73,64,56,72,43,35,68,67,59,38,48,52,52,42,50,51,29,50,50,52,37,53,51,51,31,56,75,68,72,46,85,69,60,40,44,37,50,83,32,62,48,58,78,66,97,41,62,83,45,43,50,41,38,50,50,36,44,31,42,40,52,52,41,40,50,40,58,47,21,33,52,51,44,51,53,46,53,52,48,40,32,47,48,52,50,31,47,51,46,37,40,57,75,41,37,51,44,71,32,36,46,86,98,43,61,26,40,55,63,54,31,11,61,65,44,33,32,12,43,73,57,43,49,54,50,46,53,46,32,36,64,71,53,29,33,40,52,70,37,83,88,44,70,32,33,22,55,12,18,41,32,37,44,48,51,72,26,66,30,49,48,24,32,44,45,37,36,56,66,73,41,36,46,15,38,72,32,38,55,58,31,38,55,73,59,21,46,77,34,81,56,70,63,60,50,55,78,63,8,13,36,49,66,15,56,57,98,83,36,65,42,90,63,56,59,70,56,43,29,46,61,45,77,50,91,95,51,58,83,25,48,53,40,51,29,44,59,39,12,56,54,51,47,42,64,33,60,38,62,65,61,49,56,71,70,42,73,60,78,75,47,49,41,34,38,25,52,64,32,60,46,31,61,66,57,52,59,48,36,73,79,33,82,78,43,33,37,41,27,19,20,54,67,86,34,47,64,54,22,50,53,49,35,66,75,35,62,90,48,44,84,37,44,47,80,41,78,41,57,63,82,37,71,44,89,62,70,50,58,20,36,33,35,55,72,52,59,47,57,32,19,65,70,52,39,23,49,32,52,47,20,40,52,85,27,52,43,65,67,18,31,38,44,34,37,33,60,51,43,75,65,75,48,48,99,85,66,44,58,66,54,55,60,58,51,40,48,53,43,35,54,25,49,50,22,27,32,54,22,26,20,40,65,32,33,68,67,49,50,51,49,45,44,38,71,41,38,76,41,45,39,78,73,45,75,46,72,47,90,78,33,48,43,22,42,37,35,30,34,28,67,98,91,72,65,56,72,43,36,66,68,58,37,47,52,50,42,51,51,29,50,50,52,41,54,50,51,31,57,76,69,71,46,86,66,60,41,46,38,49,86,32,60,47,58,76,68,96,41,63,85,44,44,50,40,39,51,48,34,43,29,41,39,51,52,43,40,50,41,60,46,20,33,50,49,45,52,52,45,51,52,47,40,32,48,48,52,51,32,46,51,45,36,40,59,75,42,38,50,43,72,34,35,46,86,98,44,60,27,38,56,62,53,31,10,61,64,43,31,32,11,42,73,59,43,48,54,51,46,54,48,32,34,65,71,54,29,33,40,53,71,36,85,88,44,73,33,33,24,55,12,17,42,32,35,46,49,51,73,26,67,30,49,48,24,32,44,47,37,37,55,65,74,43,36,45,15,39,72,33,37,54,58,30,39,57,74,60,21,46,79,35,82,58,69,64,61,50,54,78,63,8,13,36,48,66,14,56,57,96,83,36,65,42,90,62,57,58,71,56,43,29,48,61,45,76,51,91,95,50,60,81,24,48,54,41,52,28,43,58,38,12,57,56,51,49,44,62,32,61,39,59,64,61,49,58,70,72,44,73,59,78,76,45,47,43,34,37,25,52,64,32,59,45,32,61,67,58,52,57,47,34,71,79,33,82,77,44,33,38,40,28,20,21,53,69,86,34,46,63,54,23,51,52,51,34,66,75,37,62,90,48,44,84,37,44,46,79,42,76,41,58,63,81,38,72,45,90,63,70,50,57,20,35,34,36,55,71,53,57,48,57,32,18,66,72,51,39,25,49,34,50,46,21,40,51,85,26,53,45,63,66,16,31,38,43,34,36,33,61,50,45,76,67,76,48,46,98,85,65,44,58,66,54,54,61,58,51,40,49,53,44,33,55,26,49,50,23,27,30,56,21,28,20,38,65,33,35,67,66,50,51,51,48,46,45,38,72,42,37,78,42,44,40,77,73,45,76,46,73,46,91,81,32,46,44,21,41,39,35,30,32,28,67,99

Radius of gyration: 29.32 Å; Cα contacts (8 Å, |Δi|>4): 1703; chains: 2; bounding box: 58×90×69 Å